Protein 6HNU (pdb70)

Solvent-accessible surface area: 35107 Å² total

InterPro domains:
  IPR004839 Aminotransferase, class I/classII, large domain [PF00155] (76-438)
  IPR015421 Pyridoxal phosphate-dependent transferase, major domain [G3DSA:3.40.640.10] (1-491)
  IPR015424 Pyridoxal phosphate-dependent transferase [SSF53383] (11-486)
  IPR050859 Class-I pyridoxal-phosphate-dependent aminotransferase-like [PTHR42790] (1-489)

B-factor: mean 26.38, std 11.02, range [11.84, 95.93]

Organism: Candida albicans (strain WO-1) (NCBI:txid294748)

CATH classification: 3.40.640.10

Nearest PDB structures (foldseek):
  6hnb-assembly1_B  TM=1.001E+00  e=3.720E-95  Candida albicans WO-1
  4je5-assembly2_C  TM=9.570E-01  e=1.341E-65  Saccharomyces cerevisiae S288C
  6s8w-assembly1_B  TM=9.295E-01  e=1.417E-53  Aspergillus fumigatus Af293
  6s8w-assembly2_D  TM=9.095E-01  e=1.201E-53  Aspergillus fumigatus Af293
  6hnd-assembly1_A  TM=8.574E-01  e=2.903E-41  Candida albicans SC5314

Foldseek 3Di:
DAAFADLLVLWDPQLVPQDDDPCVVCVVVVPDPPDPDPPDDWDALVPPPDQKDKDWAFAPLCVVFRPPDSDDNGTDIFMAGQDPVPHDPLFQHCSRLVTQDQQQADVSLQVQVQCVCCVQQVQQHDQKGKGKFLALLGVLLLVCNTRHAAQAEEEEAQFADPSSLVSCVVRNYFYHHADADLQTGDLVSVLVCLVQDDDDDHQEYEFCQFCGPFSLHHHALVSLLSNLVSCVVSVHAYEHEHAFQLQFAFDADPPPVCRPVRQDDDLVSLSVPGGHDNSNVNNNQRYKYWYDCCLQPHVVLSMTMIMTGPVSVVSSSSVCCPPVSHGRSCSSSVVSRVCVSCDVVSSSSSSSSSRVVSNVLLNLLVNLLVVQADPVFWDWDRRSIHFKTKIKGQLVLFPCCVVVVVDSVVSLVQLQVLLVVLPAHFAWSVVRGRDGARVVGRDDDRMTMTMDGSPPDDSVVSSVSSNSSSVSNCVRSVD/DFAAFADQLVLWDPQLVPQDDDPCVVCVVVVPDPVDDDPPDDWDQLVPVPDQKDKDWAFAPLCPVFRPPDRDDNGTDIFMAGQDPVVHDPLFQHCSRLVTQDQQQADPSLQVQVVVVCCVQAVQRHDQKGKGKALALLRVLLLVCNTRHAAQAEEEEAQFADPSSLVSCVVRNYFYHHAYADLQTGDLVSVLVCLVQPPDDDHQEYEFCQFCGPFSRHHHALVSLLSVLVSCVVSVHAYEHEHAFQLQFAFDADPPPVCHVVRQQDALVSVSVVRGHDNSSVRSNQRYKYWYDCCLQPHVVLSMTMIMTGPVSVVSSSSVCVVPVSHGRSVSSSVVSSVCVSCDPRNSSSSSSSSRVVSNVLLNLLVNLCVVAADPVFWDWDRRSIHFKTKIKGQLQLFPCCVVVVVDLVVSLVQLQVLLVVLPAHWAWSVSRRRDGARVVGRDDDRMTMTMDGSPPDDSVVSSVSSNSSNVSNCVRSVD

Radius of gyration: 29.66 Å; Cα contacts (8 Å, |Δi|>4): 2149; chains: 2; bounding box: 66×78×83 Å

Sequence (959 aa):
KPQAKDLTHLLSNESKARQTSPLKGIFKYYKQPGITFLGGGLPLSDYFPFEKVTADIPTPSFSGGIGAPIEGENKTTIEVFKKAADNVPDQIELARSLQYGSTFGLPEFLQFIKEHTDMVHKVPYENWDVIVSVGNTEAWDSTLRTFCSKGDTILVEEYTFSSALESANGQGVNTVPVTMDEFGIIPEKLEELMSRWVGNKPKFLYTICTGQNPTGSSLSAERRKQIYDIACKYDFLIIEDEPYYFLQMETYTKDKAAREGKAVHDHDEFLKALVPSFIISLDVEGRVVRLDSFSKVLAPGLRLGWIVGQKDLLERYVRLHEVSVQNPSGFSEALANALLRKWGHSGYLDWLIGLRAEYTHKRDVAIDALDQFVPKEVSSFNPPVAGMFFTVTLDASKHPKYKEFLEDPLKVEAAVHEQAIKQGCLLAPGSWFKAEGQSSPPQKNKTHIFFRGTYAAVPLDQLVVGLEKFGKAVRAEFGLTKPQAKDLTHLLSNESKARQTSPLKGIFKYYKQPGITFLGGGLPLSDYFPFEKVTADIPTPSFSGGIGAPIEGENKTTIEVFKKAADNVPDQIELARSLQYGSTFGLPEFLQFIKEHTDMVHKVPYENWDVIVSVGNTEAWDSTLRTFCSKGDTILVEEYTFSSSALESSANGQGVNTVPVTMDEFGIIPEKLEELMSRWVGNKPKFLYTICTGQNPTGSSLSAERRKQIYDIACKYDFLIIEDEPYYFLQMETYTKDKAAREGKAVHDHDEFLKALVPSFISLDVEGRVVRLDSFSKVLAPGLLRLGWIVGQKDLLERYVRLHEVSVQNPSGFSEALANALLRKWGHSGYLDWLIGLRAEYTHKRDVAIDALDQFVPKEVSSFNPPVAGMFFTVTLDASKHPKYKEFLEDPLKVEAAVHEQAIKQGCLLAPGSWFKAEGQSSPPQKNKTHIFFRGTYAAVPLDQLVVVGLEKFGKAVRAEFGL

Structure (mmCIF, N/CA/C/O backbone):
data_6HNU
#
_entry.id   6HNU
#
_cell.length_a   69.785
_cell.length_b   102.090
_cell.length_c   146.883
_cell.angle_alpha   90.00
_cell.angle_beta   90.00
_cell.angle_gamma   90.00
#
_symmetry.space_group_name_H-M   'P 21 21 21'
#
loop_
_entity.id
_entity.type
_entity.pdbx_description
1 polymer 'Aromatic amino acid aminotransferase I'
2 non-polymer 2-[BIS-(2-HYDROXY-ETHYL)-AMINO]-2-HYDROXYMETHYL-PROPANE-1,3-DIOL
3 non-polymer "PYRIDOXAL-5'-PHOSPHATE"
4 non-polymer PHENYLALANINE
5 non-polymer 'CHLORIDE ION'
6 non-polymer 2-AMINO-2-HYDROXYMETHYL-PROPANE-1,3-DIOL
7 water water
#
loop_
_atom_site.group_PDB
_atom_site.id
_atom_site.type_symbol
_atom_site.label_atom_id
_atom_site.label_alt_id
_atom_site.label_comp_id
_atom_site.label_asym_id
_atom_site.label_entity_id
_atom_site.label_seq_id
_atom_site.pdbx_PDB_ins_code
_atom_site.Cartn_x
_atom_site.Cartn_y
_atom_site.Cartn_z
_atom_site.occupancy
_atom_site.B_iso_or_equiv
_atom_site.auth_seq_id
_atom_site.auth_comp_id
_atom_site.auth_asym_id
_atom_site.auth_atom_id
_atom_site.pdbx_PDB_model_num
ATOM 1 N N . LYS A 1 6 ? 61.847 27.472 25.643 1.00 42.96 6 LYS A N 1
ATOM 2 C CA . LYS A 1 6 ? 60.931 28.659 25.750 1.00 40.33 6 LYS A CA 1
ATOM 3 C C . LYS A 1 6 ? 59.662 28.410 24.943 1.00 35.25 6 LYS A C 1
ATOM 4 O O . LYS A 1 6 ? 59.694 27.684 23.954 1.00 36.75 6 LYS A O 1
ATOM 10 N N . PRO A 1 7 ? 58.526 29.034 25.314 1.00 35.66 7 PRO A N 1
ATOM 11 C CA . PRO A 1 7 ? 57.277 28.893 24.557 1.00 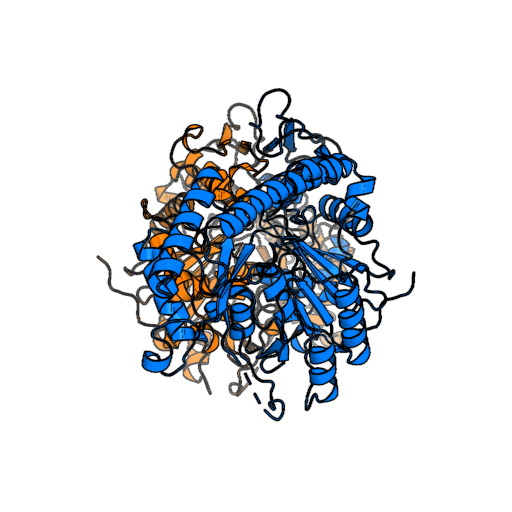36.57 7 PRO A CA 1
ATOM 12 C C . PRO A 1 7 ? 57.313 29.477 23.139 1.00 35.62 7 PRO A C 1
ATOM 13 O O . PRO A 1 7 ? 58.194 30.295 22.826 1.00 30.98 7 PRO A O 1
ATOM 17 N N . GLN A 1 8 ? 56.326 29.076 22.333 1.00 33.06 8 GLN A N 1
ATOM 18 C CA . GLN A 1 8 ? 56.069 29.627 20.977 1.00 33.57 8 GLN A CA 1
ATOM 19 C C . GLN A 1 8 ? 55.372 30.970 21.180 1.00 32.04 8 GLN A C 1
ATOM 20 O O . GLN A 1 8 ? 54.669 31.123 22.187 1.00 30.07 8 GLN A O 1
ATOM 26 N N . ALA A 1 9 ? 55.631 31.924 20.297 1.00 30.39 9 ALA A N 1
ATOM 27 C CA . ALA A 1 9 ? 54.913 33.209 20.283 1.00 29.05 9 ALA A CA 1
ATOM 28 C C . ALA A 1 9 ? 53.442 32.930 19.960 1.00 29.71 9 ALA A C 1
ATOM 29 O O . ALA A 1 9 ? 53.160 31.899 19.340 1.00 32.03 9 ALA A O 1
ATOM 31 N N . LYS A 1 10 ? 52.549 33.842 20.322 1.00 27.66 10 LYS A N 1
ATOM 32 C CA . LYS A 1 10 ? 51.156 33.865 19.805 1.00 33.06 10 LYS A CA 1
ATOM 33 C C . LYS A 1 10 ? 51.202 33.893 18.272 1.00 32.81 10 LYS A C 1
ATOM 34 O O . LYS A 1 10 ? 52.160 34.470 17.707 1.00 29.95 10 LYS A O 1
ATOM 40 N N . ASP A 1 11 ? 50.210 33.271 17.631 1.00 28.95 11 ASP A N 1
ATOM 41 C CA . ASP A 1 11 ? 49.913 33.458 16.190 1.00 30.84 11 ASP A CA 1
ATOM 42 C C . ASP A 1 11 ? 49.317 34.858 16.008 1.00 27.01 11 ASP A C 1
ATOM 43 O O . ASP A 1 11 ? 48.185 35.086 16.428 1.00 26.61 11 ASP A O 1
ATOM 48 N N . LEU A 1 12 ? 50.077 35.781 15.417 1.00 24.52 12 LEU A N 1
ATOM 49 C CA . LEU A 1 12 ? 49.636 37.187 15.198 1.00 23.63 12 LEU A CA 1
ATOM 50 C C . LEU A 1 12 ? 49.455 37.464 13.705 1.00 23.10 12 LEU A C 1
ATOM 51 O O . LEU A 1 12 ? 49.287 38.642 13.301 1.00 23.76 12 LEU A O 1
ATOM 56 N N . THR A 1 13 ? 49.372 36.420 12.878 1.00 25.04 13 THR A N 1
ATOM 57 C CA . THR A 1 13 ? 49.185 36.593 11.412 1.00 26.57 13 THR A CA 1
ATOM 58 C C . THR A 1 13 ? 47.889 37.362 11.163 1.00 28.37 13 THR A C 1
ATOM 59 O O . THR A 1 13 ? 47.826 38.067 10.138 1.00 27.93 13 THR A O 1
ATOM 63 N N . HIS A 1 14 ? 46.915 37.342 12.093 1.00 28.46 14 HIS A N 1
ATOM 64 C CA . HIS A 1 14 ? 45.645 38.111 11.925 1.00 26.22 14 HIS A CA 1
ATOM 65 C C . HIS A 1 14 ? 45.888 39.634 11.960 1.00 26.92 14 HIS A C 1
ATOM 66 O O . HIS A 1 14 ? 44.979 40.403 11.506 1.00 25.14 14 HIS A O 1
ATOM 73 N N . LEU A 1 15 ? 47.042 40.095 12.470 1.00 24.96 15 LEU A N 1
ATOM 74 C CA . LEU A 1 15 ? 47.353 41.555 12.571 1.00 24.43 15 LEU A CA 1
ATOM 75 C C . LEU A 1 15 ? 48.074 42.073 11.318 1.00 23.85 15 LEU A C 1
ATOM 76 O O . LEU A 1 15 ? 48.213 43.286 11.202 1.00 21.59 15 LEU A O 1
ATOM 81 N N . LEU A 1 16 ? 48.498 41.192 10.407 1.00 25.29 16 LEU A N 1
ATOM 82 C CA . LEU A 1 16 ? 49.050 41.567 9.073 1.00 24.04 16 LEU A CA 1
ATOM 83 C C . LEU A 1 16 ? 47.956 42.235 8.243 1.00 25.22 16 LEU A C 1
ATOM 84 O O . LEU A 1 16 ? 46.769 41.852 8.363 1.00 28.21 16 LEU A O 1
ATOM 89 N N . SER A 1 17 ? 48.324 43.195 7.417 1.00 24.10 17 SER A N 1
ATOM 90 C CA . SER A 1 17 ? 47.431 43.787 6.401 1.00 25.79 17 SER A CA 1
ATOM 91 C C . SER A 1 17 ? 47.090 42.701 5.364 1.00 25.69 17 SER A C 1
ATOM 92 O O . SER A 1 17 ? 47.870 41.744 5.212 1.00 23.46 17 SER A O 1
ATOM 95 N N . ASN A 1 18 ? 45.900 42.787 4.773 1.00 30.02 18 ASN A N 1
ATOM 96 C CA . ASN A 1 18 ? 45.445 41.857 3.707 1.00 31.88 18 ASN A CA 1
ATOM 97 C C . ASN A 1 18 ? 46.466 41.914 2.566 1.00 28.55 18 ASN A C 1
ATOM 98 O O . ASN A 1 18 ? 46.792 40.866 1.994 1.00 27.24 18 ASN A O 1
ATOM 103 N N . GLU A 1 19 ? 47.010 43.093 2.301 1.00 26.99 19 GLU A N 1
ATOM 104 C CA . GLU A 1 19 ? 47.991 43.308 1.212 1.00 25.16 19 GLU A CA 1
ATOM 105 C C . GLU A 1 19 ? 49.258 42.507 1.532 1.00 22.70 19 GLU A C 1
ATOM 106 O O . GLU A 1 19 ? 49.782 41.815 0.607 1.00 22.93 19 GLU A O 1
ATOM 112 N N . SER A 1 20 ? 49.734 42.558 2.782 1.00 21.86 20 SER A N 1
ATOM 113 C CA . SER A 1 20 ? 50.959 41.837 3.205 1.00 19.68 20 SER A CA 1
ATOM 114 C C . SER A 1 20 ? 50.714 40.327 3.077 1.00 20.64 20 SER A C 1
ATOM 115 O O . SER A 1 20 ? 51.563 39.588 2.541 1.00 17.99 20 SER A O 1
ATOM 118 N N . LYS A 1 21 ? 49.589 39.863 3.599 1.00 22.04 21 LYS A N 1
ATOM 119 C CA . LYS A 1 21 ? 49.222 38.433 3.532 1.00 23.78 21 LYS A CA 1
ATOM 120 C C . LYS A 1 21 ? 49.267 37.920 2.081 1.00 22.79 21 LYS A C 1
ATOM 121 O O . LYS A 1 21 ? 49.743 36.781 1.892 1.00 23.41 21 LYS A O 1
ATOM 127 N N . ALA A 1 22 ? 48.863 38.729 1.086 1.00 23.50 22 ALA A N 1
ATOM 128 C CA . ALA A 1 22 ? 48.729 38.305 -0.331 1.00 23.86 22 ALA A CA 1
ATOM 129 C C . ALA A 1 22 ? 50.087 38.290 -1.050 1.00 25.10 22 ALA A C 1
ATOM 130 O O . ALA A 1 22 ? 50.133 37.762 -2.195 1.00 25.89 22 ALA A O 1
ATOM 132 N N . ARG A 1 23 ? 51.160 38.825 -0.453 1.00 22.20 23 ARG A N 1
ATOM 133 C CA . ARG A 1 23 ? 52.485 38.858 -1.140 1.00 22.76 23 ARG A CA 1
ATOM 134 C C . ARG A 1 23 ? 52.950 37.414 -1.371 1.00 25.26 23 ARG A C 1
ATOM 135 O O . ARG A 1 23 ? 52.636 36.553 -0.543 1.00 25.25 23 ARG A O 1
ATOM 143 N N . GLN A 1 24 ? 53.628 37.153 -2.486 1.00 26.92 24 GLN A N 1
ATOM 144 C CA . GLN A 1 24 ? 54.120 35.796 -2.842 1.00 30.62 24 GLN A CA 1
ATOM 145 C C . GLN A 1 24 ? 55.624 35.826 -3.073 1.00 29.96 24 GLN A C 1
ATOM 146 O O . GLN A 1 24 ? 56.175 36.919 -3.320 1.00 27.39 24 GLN A O 1
ATOM 152 N N . THR A 1 25 ? 56.251 34.649 -3.049 1.00 32.12 25 THR A N 1
ATOM 153 C CA . THR A 1 25 ? 57.625 34.424 -3.571 1.00 36.08 25 THR A CA 1
ATOM 154 C C . THR A 1 25 ? 57.608 34.481 -5.108 1.00 35.24 25 THR A C 1
ATOM 155 O O . THR A 1 25 ? 56.517 34.348 -5.724 1.00 34.42 25 THR A O 1
ATOM 159 N N . SER A 1 26 ? 58.785 34.658 -5.696 1.00 39.46 26 SER A N 1
ATOM 160 C CA . SER A 1 26 ? 59.027 34.651 -7.161 1.00 42.13 26 SER A CA 1
ATOM 161 C C . SER A 1 26 ? 58.567 33.323 -7.756 1.00 41.14 26 SER A C 1
ATOM 162 O O . SER A 1 26 ? 58.835 32.275 -7.181 1.00 39.90 26 SER A O 1
ATOM 165 N N . PRO A 1 27 ? 57.882 33.301 -8.917 1.00 42.86 27 PRO A N 1
ATOM 166 C CA . PRO A 1 27 ? 57.615 32.037 -9.606 1.00 44.20 27 PRO A CA 1
ATOM 167 C C . PRO A 1 27 ? 58.890 31.229 -9.931 1.00 45.18 27 PRO A C 1
ATOM 168 O O . PRO A 1 27 ? 58.778 30.035 -10.132 1.00 55.19 27 PRO A O 1
ATOM 172 N N . LEU A 1 28 ? 60.071 31.854 -9.894 1.00 48.01 28 LEU A N 1
ATOM 173 C CA . LEU A 1 28 ? 61.378 31.207 -10.195 1.00 49.38 28 LEU A CA 1
ATOM 174 C C . LEU A 1 28 ? 61.982 30.521 -8.962 1.00 58.33 28 LEU A C 1
ATOM 175 O O . LEU A 1 28 ? 63.124 30.044 -9.080 1.00 61.92 28 LEU A O 1
ATOM 180 N N . LYS A 1 29 ? 61.278 30.464 -7.825 1.00 65.28 29 LYS A N 1
ATOM 181 C CA . LYS A 1 29 ? 61.667 29.592 -6.675 1.00 66.95 29 LYS A CA 1
ATOM 182 C C . LYS A 1 29 ? 61.530 28.119 -7.107 1.00 61.79 29 LYS A C 1
ATOM 183 O O . LYS A 1 29 ? 62.334 27.295 -6.639 1.00 60.40 29 LYS A O 1
ATOM 189 N N . GLY A 1 30 ? 60.596 27.819 -8.025 1.00 58.33 30 GLY A N 1
ATOM 190 C CA . GLY A 1 30 ? 60.292 26.464 -8.528 1.00 58.38 30 GLY A CA 1
ATOM 191 C C . GLY A 1 30 ? 61.524 25.742 -9.060 1.00 59.98 30 GLY A C 1
ATOM 192 O O . GLY A 1 30 ? 61.456 24.492 -9.201 1.00 67.41 30 GLY A O 1
ATOM 193 N N . ILE A 1 31 ? 62.608 26.480 -9.344 1.00 49.82 31 ILE A N 1
ATOM 194 C CA . ILE A 1 31 ? 63.855 25.939 -9.962 1.00 43.53 31 ILE A CA 1
ATOM 195 C C . ILE A 1 31 ? 65.085 26.225 -9.093 1.00 43.70 31 ILE A C 1
ATOM 196 O O . ILE A 1 31 ? 66.162 25.752 -9.496 1.00 40.57 31 ILE A O 1
ATOM 201 N N . PHE A 1 32 ? 64.981 26.948 -7.970 1.00 46.77 32 PHE A N 1
ATOM 202 C CA . PHE A 1 32 ? 66.198 27.327 -7.203 1.00 51.98 32 PHE A CA 1
ATOM 203 C C . PHE A 1 32 ? 66.886 26.058 -6.674 1.00 48.79 32 PHE A C 1
ATOM 204 O O . PHE A 1 32 ? 68.122 26.049 -6.692 1.00 42.82 32 PHE A O 1
ATOM 212 N N . LYS A 1 33 ? 66.124 25.025 -6.283 1.00 48.05 33 LYS A N 1
ATOM 213 C CA . LYS A 1 33 ? 66.653 23.746 -5.714 1.00 49.81 33 LYS A CA 1
ATOM 214 C C . LYS A 1 33 ? 67.671 23.092 -6.661 1.00 48.46 33 LYS A C 1
ATOM 215 O O . LYS A 1 33 ? 68.577 22.425 -6.149 1.00 48.21 33 LYS A O 1
ATOM 221 N N . TYR A 1 34 ? 67.513 23.260 -7.982 1.00 49.65 34 TYR A N 1
ATOM 222 C CA . TYR A 1 34 ? 68.400 22.677 -9.026 1.00 50.16 34 TYR A CA 1
ATOM 223 C C . TYR A 1 34 ? 69.691 23.492 -9.160 1.00 52.00 34 TYR A C 1
ATOM 224 O O . TYR A 1 34 ? 70.621 23.012 -9.848 1.00 50.69 34 TYR A O 1
ATOM 233 N N . TYR A 1 35 ? 69.735 24.686 -8.552 1.00 53.59 35 TYR A N 1
ATOM 234 C CA . TYR A 1 35 ? 70.780 25.719 -8.781 1.00 56.76 35 TYR A CA 1
ATOM 235 C C . TYR A 1 35 ? 72.158 25.198 -8.357 1.00 56.65 35 TYR A C 1
ATOM 236 O O . TYR A 1 35 ? 73.140 25.449 -9.092 1.00 58.56 35 TYR A O 1
ATOM 245 N N . LYS A 1 36 ? 72.222 24.509 -7.218 1.00 55.54 36 LYS A N 1
ATOM 246 C CA . LYS A 1 36 ? 73.467 23.898 -6.680 1.00 68.98 36 LYS A CA 1
ATOM 247 C C . LYS A 1 36 ? 73.818 22.603 -7.434 1.00 68.54 36 LYS A C 1
ATOM 248 O O . LYS A 1 36 ? 75.018 22.384 -7.662 1.00 60.24 36 LYS A O 1
ATOM 254 N N . GLN A 1 37 ? 72.812 21.795 -7.805 1.00 69.04 37 GLN A N 1
ATOM 255 C CA . GLN A 1 37 ? 72.919 20.324 -8.039 1.00 64.51 37 GLN A CA 1
ATOM 256 C C . GLN A 1 37 ? 74.013 19.986 -9.048 1.00 61.73 37 GLN A C 1
ATOM 257 O O . GLN A 1 37 ? 74.045 20.531 -10.151 1.00 47.51 37 GLN A O 1
ATOM 263 N N . PRO A 1 38 ? 74.923 19.036 -8.713 1.00 56.75 38 PRO A N 1
ATOM 264 C CA . PRO A 1 38 ? 75.828 18.471 -9.707 1.00 54.52 38 PRO A CA 1
ATOM 265 C C . PRO A 1 38 ? 74.969 17.741 -10.749 1.00 50.23 38 PRO A C 1
ATOM 266 O O . PRO A 1 38 ? 73.902 17.221 -10.400 1.00 52.01 38 PRO A O 1
ATOM 270 N N . GLY A 1 39 ? 75.420 17.761 -12.001 1.00 44.99 39 GLY A N 1
ATOM 271 C CA . GLY A 1 39 ? 74.738 17.089 -13.120 1.00 41.98 39 GLY A CA 1
ATOM 272 C C . GLY A 1 39 ? 73.718 17.974 -13.823 1.00 38.30 39 GLY A C 1
ATOM 273 O O . GLY A 1 39 ? 73.263 17.565 -14.874 1.00 36.17 39 GLY A O 1
ATOM 274 N N . ILE A 1 40 ? 73.336 19.126 -13.262 1.00 34.48 40 ILE A N 1
ATOM 275 C CA . ILE A 1 40 ? 72.396 20.075 -13.928 1.00 34.69 40 ILE A CA 1
ATOM 276 C C . ILE A 1 40 ? 73.178 21.305 -14.386 1.00 32.08 40 ILE A C 1
ATOM 277 O O . ILE A 1 40 ? 73.747 21.997 -13.520 1.00 35.86 40 ILE A O 1
ATOM 282 N N . THR A 1 41 ? 73.178 21.591 -15.685 1.00 30.74 41 THR A N 1
ATOM 283 C CA . THR A 1 41 ? 73.626 22.898 -16.228 1.00 28.30 41 THR A CA 1
ATOM 284 C C . THR A 1 41 ? 72.468 23.879 -16.082 1.00 27.47 41 THR A C 1
ATOM 285 O O . THR A 1 41 ? 71.456 23.699 -16.778 1.00 26.46 41 THR A O 1
ATOM 289 N N . PHE A 1 42 ? 72.598 24.813 -15.143 1.00 29.45 42 PHE A N 1
ATOM 290 C CA . PHE A 1 42 ? 71.488 25.695 -14.712 1.00 28.02 42 PHE A CA 1
ATOM 291 C C . PHE A 1 42 ? 71.562 26.971 -15.549 1.00 27.97 42 PHE A C 1
ATOM 292 O O . PHE A 1 42 ? 72.444 27.798 -15.250 1.00 25.64 42 PHE A O 1
ATOM 300 N N . LEU A 1 43 ? 70.709 27.095 -16.574 1.00 23.30 43 LEU A N 1
ATOM 301 C CA . LEU A 1 43 ? 70.631 28.289 -17.447 1.00 21.57 43 LEU A CA 1
ATOM 302 C C . LEU A 1 43 ? 69.330 29.071 -17.177 1.00 21.30 43 LEU A C 1
ATOM 303 O O . LEU A 1 43 ? 68.923 29.879 -18.041 1.00 21.80 43 LEU A O 1
ATOM 308 N N . GLY A 1 44 ? 68.657 28.796 -16.067 1.00 23.21 44 GLY A N 1
ATOM 309 C CA . GLY A 1 44 ? 67.278 29.269 -15.824 1.00 23.63 44 GLY A CA 1
ATOM 310 C C . GLY A 1 44 ? 67.253 30.557 -15.009 1.00 22.22 44 GLY A C 1
ATOM 311 O O . GLY A 1 44 ? 66.159 31.072 -14.798 1.00 21.12 44 GLY A O 1
ATOM 312 N N . GLY A 1 45 ? 68.425 31.059 -14.629 1.00 21.21 45 GLY A N 1
ATOM 313 C CA . GLY A 1 45 ? 68.610 32.217 -13.727 1.00 24.63 45 GLY A CA 1
ATOM 314 C C . GLY A 1 45 ? 69.053 33.478 -14.455 1.00 23.19 45 GLY A C 1
ATOM 315 O O . GLY A 1 45 ? 69.106 33.465 -15.685 1.00 22.67 45 GLY A O 1
ATOM 316 N N . GLY A 1 46 ? 69.306 34.556 -13.699 1.00 25.29 46 GLY A N 1
ATOM 317 C CA . GLY A 1 46 ? 69.687 35.869 -14.255 1.00 27.73 46 GLY A CA 1
ATOM 318 C C . GLY A 1 46 ? 70.913 36.441 -13.560 1.00 28.77 46 GLY A C 1
ATOM 319 O O . GLY A 1 46 ? 71.060 37.676 -13.618 1.00 29.13 46 GLY A O 1
ATOM 320 N N . LEU A 1 47 ? 71.768 35.608 -12.943 1.00 27.91 47 LEU A N 1
ATOM 321 C CA . LEU A 1 47 ? 72.884 36.128 -12.094 1.00 33.39 47 LEU A CA 1
ATOM 322 C C . LEU A 1 47 ? 74.069 36.513 -12.982 1.00 39.06 47 LEU A C 1
ATOM 323 O O . LEU A 1 47 ? 74.662 35.656 -13.633 1.00 42.24 47 LEU A O 1
ATOM 328 N N . PRO A 1 48 ? 74.494 37.797 -13.002 1.00 43.93 48 PRO A N 1
ATOM 329 C CA . PRO A 1 48 ? 75.652 38.198 -13.791 1.00 49.11 48 PRO A CA 1
ATOM 330 C C . PRO A 1 48 ? 76.861 37.578 -13.081 1.00 47.33 48 PRO A C 1
ATOM 331 O O . PRO A 1 48 ? 76.697 36.939 -12.025 1.00 45.96 48 PRO A O 1
ATOM 335 N N . LEU A 1 49 ? 78.049 37.712 -13.665 1.00 46.95 49 LEU A N 1
ATOM 336 C CA . LEU A 1 49 ? 79.160 36.803 -13.286 1.00 45.31 49 LEU A CA 1
ATOM 337 C C . LEU A 1 49 ? 80.175 37.562 -12.432 1.00 36.85 49 LEU A C 1
ATOM 338 O O . LEU A 1 49 ? 80.685 38.664 -12.896 1.00 36.21 49 LEU A O 1
ATOM 343 N N . SER A 1 50 ? 80.464 36.971 -11.266 1.00 31.33 50 SER A N 1
ATOM 344 C CA . SER A 1 50 ? 81.389 37.473 -10.211 1.00 29.65 50 SER A CA 1
ATOM 345 C C . SER A 1 50 ? 82.788 37.733 -10.790 1.00 28.93 50 SER A C 1
ATOM 346 O O . SER A 1 50 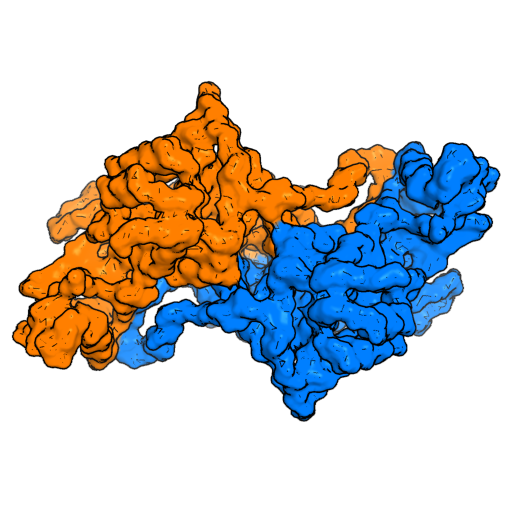? 83.462 38.668 -10.316 1.00 25.63 50 SER A O 1
ATOM 349 N N . ASP A 1 51 ? 83.182 37.004 -11.837 1.00 28.10 51 ASP A N 1
ATOM 350 C CA . ASP A 1 51 ? 84.461 37.198 -12.579 1.00 31.97 51 ASP A CA 1
ATOM 351 C C . ASP A 1 51 ? 84.659 38.677 -12.938 1.00 28.36 51 ASP A C 1
ATOM 352 O O . ASP A 1 51 ? 85.802 39.148 -12.852 1.00 27.02 51 ASP A O 1
ATOM 357 N N . TYR A 1 52 ? 83.605 39.391 -13.342 1.00 26.45 52 TYR A N 1
ATOM 358 C CA . TYR A 1 52 ? 83.744 40.794 -13.818 1.00 26.42 52 TYR A CA 1
ATOM 359 C C . TYR A 1 52 ? 83.645 41.817 -12.676 1.00 25.16 52 TYR A C 1
ATOM 360 O O . TYR A 1 52 ? 84.031 42.973 -12.926 1.00 29.15 52 TYR A O 1
ATOM 369 N N . PHE A 1 53 ? 83.189 41.462 -11.474 1.00 21.62 53 PHE A N 1
ATOM 370 C CA . PHE A 1 53 ? 83.051 42.486 -10.403 1.00 20.50 53 PHE A CA 1
ATOM 371 C C . PHE A 1 53 ? 84.408 43.178 -10.276 1.00 20.51 53 PHE A C 1
ATOM 372 O O . PHE A 1 53 ? 85.415 42.532 -9.930 1.00 19.41 53 PHE A O 1
ATOM 380 N N . PRO A 1 54 ? 84.498 44.495 -10.563 1.00 19.58 54 PRO A N 1
ATOM 381 C CA . PRO A 1 54 ? 85.799 45.194 -10.531 1.00 19.60 54 PRO A CA 1
ATOM 382 C C . PRO A 1 54 ? 86.326 45.622 -9.149 1.00 19.64 54 PRO A C 1
ATOM 383 O O . PRO A 1 54 ? 86.797 46.729 -8.972 1.00 18.88 54 PRO A O 1
ATOM 387 N N . PHE A 1 55 ? 86.240 44.725 -8.178 1.00 20.27 55 PHE A N 1
ATOM 388 C CA . PHE A 1 55 ? 86.669 44.965 -6.780 1.00 20.26 55 PHE A CA 1
ATOM 389 C C . PHE A 1 55 ? 87.345 43.688 -6.287 1.00 22.74 55 PHE A C 1
ATOM 390 O O . PHE A 1 55 ? 86.680 42.685 -6.037 1.00 21.17 55 PHE A O 1
ATOM 398 N N . GLU A 1 56 ? 88.678 43.723 -6.244 1.00 23.16 56 GLU A N 1
ATOM 399 C CA . GLU A 1 56 ? 89.527 42.574 -5.849 1.00 22.10 56 GLU A CA 1
ATOM 400 C C . GLU A 1 56 ? 89.531 42.496 -4.329 1.00 21.33 56 GLU A C 1
ATOM 401 O O . GLU A 1 56 ? 89.717 41.421 -3.784 1.00 23.66 56 GLU A O 1
ATOM 407 N N . LYS A 1 57 ? 89.364 43.649 -3.697 1.00 22.42 57 LYS A N 1
ATOM 408 C CA . LYS A 1 57 ? 89.582 43.864 -2.261 1.00 24.77 57 LYS A CA 1
ATOM 409 C C . LYS A 1 57 ? 88.927 45.190 -1.851 1.00 22.14 57 LYS A C 1
ATOM 410 O O . LYS A 1 57 ? 88.987 46.151 -2.641 1.00 20.76 57 LYS A O 1
ATOM 416 N N . VAL A 1 58 ? 88.406 45.243 -0.620 1.00 21.93 58 VAL A N 1
ATOM 417 C CA . VAL A 1 58 ? 88.052 46.506 0.071 1.00 22.80 58 VAL A CA 1
ATOM 418 C C . VAL A 1 58 ? 88.687 46.438 1.457 1.00 24.25 58 VAL A C 1
ATOM 419 O O . VAL A 1 58 ? 88.857 45.316 2.014 1.00 24.09 58 VAL A O 1
ATOM 423 N N . THR A 1 59 ? 89.121 47.570 1.975 1.00 22.96 59 THR A N 1
ATOM 424 C CA . THR A 1 59 ? 89.731 47.614 3.317 1.00 22.60 59 THR A CA 1
ATOM 425 C C . THR A 1 59 ? 89.160 48.802 4.072 1.00 21.61 59 THR A C 1
ATOM 426 O O . THR A 1 59 ? 88.611 49.707 3.449 1.00 21.62 59 THR A O 1
ATOM 430 N N . ALA A 1 60 ? 89.277 48.766 5.387 1.00 22.00 60 ALA A N 1
ATOM 431 C CA . ALA A 1 60 ? 88.969 49.929 6.211 1.00 22.97 60 ALA A CA 1
ATOM 432 C C . ALA A 1 60 ? 89.933 49.958 7.390 1.00 23.00 60 ALA A C 1
ATOM 433 O O . ALA A 1 60 ? 90.347 48.879 7.898 1.00 20.79 60 ALA A O 1
ATOM 435 N N . ASP A 1 61 ? 90.237 51.175 7.805 1.00 22.97 61 ASP A N 1
ATOM 436 C CA . ASP A 1 61 ? 91.055 51.503 8.984 1.00 24.41 61 ASP A CA 1
ATOM 437 C C . ASP A 1 61 ? 90.078 51.881 10.093 1.00 22.09 61 ASP A C 1
ATOM 438 O O . ASP A 1 61 ? 89.279 52.847 9.904 1.00 20.97 61 ASP A O 1
ATOM 443 N N . ILE A 1 62 ? 90.074 51.097 11.167 1.00 22.94 62 ILE A N 1
ATOM 444 C CA . ILE A 1 62 ? 89.096 51.220 12.295 1.00 23.83 62 ILE A CA 1
ATOM 445 C C . ILE A 1 62 ? 89.857 51.337 13.618 1.00 23.89 62 ILE A C 1
ATOM 446 O O . ILE A 1 62 ? 91.020 50.930 13.753 1.00 22.97 62 ILE A O 1
ATOM 451 N N . PRO A 1 63 ? 89.229 51.916 14.656 1.00 23.46 63 PRO A N 1
ATOM 452 C CA . PRO A 1 63 ? 89.868 51.973 15.977 1.00 23.23 63 PRO A CA 1
ATOM 453 C C . PRO A 1 63 ? 89.942 50.598 16.633 1.00 23.18 63 PRO A C 1
ATOM 454 O O . PRO A 1 63 ? 89.371 49.637 16.103 1.00 22.69 63 PRO A O 1
ATOM 458 N N . THR A 1 64 ? 90.688 50.509 17.739 1.00 23.46 64 THR A N 1
ATOM 459 C CA . THR A 1 64 ? 91.099 49.224 18.351 1.00 23.49 64 THR A CA 1
ATOM 460 C C . THR A 1 64 ? 90.522 49.176 19.764 1.00 23.97 64 THR A C 1
ATOM 461 O O . THR A 1 64 ? 90.688 50.112 20.555 1.00 25.14 64 THR A O 1
ATOM 468 N N . PRO A 1 65 ? 89.794 48.101 20.117 1.00 23.24 65 PRO A N 1
ATOM 469 C CA . PRO A 1 65 ? 89.339 47.912 21.491 1.00 24.66 65 PRO A CA 1
ATOM 470 C C . PRO A 1 65 ? 90.561 47.904 22.419 1.00 28.66 65 PRO A C 1
ATOM 471 O O . PRO A 1 65 ? 91.623 47.425 22.008 1.00 26.30 65 PRO A O 1
ATOM 475 N N . SER A 1 66 ? 90.419 48.373 23.667 1.00 26.17 66 SER A N 1
ATOM 476 C CA . SER A 1 66 ? 89.147 48.681 24.292 1.00 27.71 66 SER A CA 1
ATOM 477 C C . SER A 1 66 ? 88.837 50.187 24.230 1.00 26.58 66 SER A C 1
ATOM 478 O O . SER A 1 66 ? 88.024 50.630 25.027 1.00 26.61 66 SER A O 1
ATOM 481 N N . PHE A 1 67 ? 89.453 50.930 23.308 1.00 25.79 67 PHE A N 1
ATOM 482 C CA . PHE A 1 67 ? 89.155 52.353 22.995 1.00 27.75 67 PHE A CA 1
ATOM 483 C C . PHE A 1 67 ? 89.474 53.216 24.231 1.00 28.14 67 PHE A C 1
ATOM 484 O O . PHE A 1 67 ? 88.771 54.181 24.489 1.00 25.92 67 PHE A O 1
ATOM 492 N N . SER A 1 68 ? 90.569 52.880 24.921 1.00 32.43 68 SER A N 1
ATOM 493 C CA . SER A 1 68 ? 91.023 53.478 26.206 1.00 34.41 68 SER A CA 1
ATOM 494 C C . SER A 1 68 ? 91.263 54.983 26.043 1.00 32.54 68 SER A C 1
ATOM 495 O O . SER A 1 68 ? 91.042 55.711 27.017 1.00 36.32 68 SER A O 1
ATOM 498 N N . GLY A 1 69 ? 91.659 55.447 24.851 1.00 32.19 69 GLY A N 1
ATOM 499 C CA . GLY A 1 69 ? 91.854 56.885 24.575 1.00 31.35 69 GLY A CA 1
ATOM 500 C C . GLY A 1 69 ? 90.535 57.601 24.329 1.00 28.01 69 GLY A C 1
ATOM 501 O O . GLY A 1 69 ? 90.564 58.824 24.112 1.00 30.15 69 GLY A O 1
ATOM 502 N N . GLY A 1 70 ? 89.409 56.885 24.365 1.00 25.48 70 GLY A N 1
ATOM 503 C CA . GLY A 1 70 ? 88.093 57.435 23.991 1.00 25.70 70 GLY A CA 1
ATOM 504 C C . GLY A 1 70 ? 87.711 57.054 22.558 1.00 26.49 70 GLY A C 1
ATOM 505 O O . GLY A 1 70 ? 88.605 56.939 21.699 1.00 24.24 70 GLY A O 1
ATOM 506 N N . ILE A 1 71 ? 86.426 56.838 22.282 1.00 25.54 71 ILE A N 1
ATOM 507 C CA . ILE A 1 71 ? 85.972 56.312 20.953 1.00 25.09 71 ILE A CA 1
ATOM 508 C C . ILE A 1 71 ? 86.283 57.300 19.810 1.00 25.49 71 ILE A C 1
ATOM 509 O O . ILE A 1 71 ? 86.394 56.827 18.667 1.00 28.27 71 ILE A O 1
ATOM 514 N N . GLY A 1 72 ? 86.476 58.602 20.088 1.00 27.95 72 GLY A N 1
ATOM 515 C CA . GLY A 1 72 ? 86.851 59.621 19.083 1.00 25.55 72 GLY A CA 1
ATOM 516 C C . GLY A 1 72 ? 88.348 59.926 19.019 1.00 25.93 72 GLY A C 1
ATOM 517 O O . GLY A 1 72 ? 88.732 60.901 18.321 1.00 22.08 72 GLY A O 1
ATOM 518 N N . ALA A 1 73 ? 89.173 59.110 19.663 1.00 25.61 73 ALA A N 1
ATOM 519 C CA . ALA A 1 73 ? 90.649 59.213 19.610 1.00 26.95 73 ALA A CA 1
ATOM 520 C C . ALA A 1 73 ? 91.080 59.015 18.157 1.00 26.85 73 ALA A C 1
ATOM 521 O O . ALA A 1 73 ? 90.480 58.215 17.441 1.00 23.46 73 ALA A O 1
ATOM 523 N N . PRO A 1 74 ? 92.153 59.696 17.677 1.00 30.81 74 PRO A N 1
ATOM 524 C CA . PRO A 1 74 ? 92.587 59.540 16.289 1.00 28.54 74 PRO A CA 1
ATOM 525 C C . PRO A 1 74 ? 92.846 58.062 16.005 1.00 27.12 74 PRO A C 1
ATOM 526 O O . PRO A 1 74 ? 93.410 57.366 16.846 1.00 27.92 74 PRO A O 1
ATOM 530 N N . ILE A 1 75 ? 92.395 57.617 14.836 1.00 24.71 75 ILE A N 1
ATOM 531 C CA . ILE A 1 75 ? 92.545 56.221 14.344 1.00 26.05 75 ILE A CA 1
ATOM 532 C C . ILE A 1 75 ? 93.919 56.154 13.675 1.00 28.57 75 ILE A C 1
ATOM 533 O O . ILE A 1 75 ? 94.031 56.434 12.460 1.00 25.40 75 ILE A O 1
ATOM 538 N N . GLU A 1 76 ? 94.933 55.919 14.493 1.00 27.41 76 GLU A N 1
ATOM 539 C CA . GLU A 1 76 ? 96.355 55.944 14.063 1.00 30.98 76 GLU A CA 1
ATOM 540 C C . GLU A 1 76 ? 97.140 55.126 15.072 1.00 31.82 76 GLU A C 1
ATOM 541 O O . GLU A 1 76 ? 96.605 54.906 16.174 1.00 30.68 76 GLU A O 1
ATOM 547 N N . GLY A 1 77 ? 98.343 54.683 14.708 1.00 31.02 77 GLY A N 1
ATOM 548 C CA . GLY A 1 77 ? 99.198 53.897 15.617 1.00 30.14 77 GLY A CA 1
ATOM 549 C C . GLY A 1 77 ? 98.483 52.686 16.188 1.00 32.53 77 GLY A C 1
ATOM 550 O O . GLY A 1 77 ? 97.829 51.958 15.419 1.00 35.46 77 GLY A O 1
ATOM 551 N N . GLU A 1 78 ? 98.596 52.457 17.499 1.00 31.35 78 GLU A N 1
ATOM 552 C CA . GLU A 1 78 ? 97.996 51.282 18.185 1.00 35.53 78 GLU A CA 1
ATOM 553 C C . GLU A 1 78 ? 96.455 51.343 18.109 1.00 32.79 78 GLU A C 1
ATOM 554 O O . GLU A 1 78 ? 95.791 50.302 18.287 1.00 33.28 78 GLU A O 1
ATOM 560 N N . ASN A 1 79 ? 95.902 52.523 17.841 1.00 30.65 79 ASN A N 1
ATOM 561 C CA . ASN A 1 79 ? 94.426 52.707 17.707 1.00 28.27 79 ASN A CA 1
ATOM 562 C C . ASN A 1 79 ? 94.007 52.606 16.226 1.00 30.16 79 ASN A C 1
ATOM 563 O O . ASN A 1 79 ? 92.967 53.198 15.856 1.00 27.62 79 ASN A O 1
ATOM 568 N N . LYS A 1 80 ? 94.766 51.873 15.397 1.00 32.52 80 LYS A N 1
ATOM 569 C CA . LYS A 1 80 ? 94.419 51.637 13.969 1.00 31.10 80 LYS A CA 1
ATOM 570 C C . LYS A 1 80 ? 94.574 50.147 13.654 1.00 33.54 80 LYS A C 1
ATOM 571 O O . LYS A 1 80 ? 95.683 49.604 13.792 1.00 30.86 80 LYS A O 1
ATOM 577 N N . THR A 1 81 ? 93.462 49.498 13.321 1.00 29.42 81 THR A N 1
ATOM 578 C CA . THR A 1 81 ? 93.425 48.126 12.753 1.00 30.61 81 THR A CA 1
ATOM 579 C C . THR A 1 81 ? 92.931 48.229 11.298 1.00 31.23 81 THR A C 1
ATOM 580 O O . THR A 1 81 ? 91.974 48.987 11.020 1.00 29.19 81 THR A O 1
ATOM 584 N N . THR A 1 82 ? 93.555 47.502 10.386 1.00 29.09 82 THR A N 1
ATOM 585 C CA . THR A 1 82 ? 93.107 47.425 8.980 1.00 27.48 82 THR A CA 1
ATOM 586 C C . THR A 1 82 ? 92.300 46.128 8.845 1.00 27.75 82 THR A C 1
ATOM 587 O O . THR A 1 82 ? 92.846 45.048 9.139 1.00 30.00 82 THR A O 1
ATOM 591 N N . ILE A 1 83 ? 91.025 46.229 8.461 1.00 23.49 83 ILE A N 1
ATOM 592 C CA . ILE A 1 83 ? 90.213 45.038 8.102 1.00 23.29 83 ILE A CA 1
ATOM 593 C C . ILE A 1 83 ? 90.211 44.977 6.580 1.00 24.10 83 ILE A C 1
ATOM 594 O O . ILE A 1 83 ? 90.205 46.044 5.937 1.00 23.19 83 ILE A O 1
ATOM 599 N N . GLU A 1 84 ? 90.268 43.763 6.051 1.00 25.02 84 GLU A N 1
ATOM 600 C CA . GLU A 1 84 ? 90.360 43.511 4.593 1.00 24.99 84 GLU A CA 1
ATOM 601 C C . GLU A 1 84 ? 89.275 42.508 4.230 1.00 23.03 84 GLU A C 1
ATOM 602 O O . GLU A 1 84 ? 89.151 41.465 4.940 1.00 26.49 84 GLU A O 1
ATOM 608 N N . VAL A 1 85 ? 88.553 42.782 3.142 1.00 21.13 85 VAL A N 1
ATOM 609 C CA . VAL A 1 85 ? 87.621 41.801 2.540 1.00 23.96 85 VAL A CA 1
ATOM 610 C C . VAL A 1 85 ? 88.011 41.636 1.081 1.00 22.97 85 VAL A C 1
ATOM 611 O O . VAL A 1 85 ? 87.758 42.545 0.267 1.00 22.69 85 VAL A O 1
ATOM 615 N N . PHE A 1 86 ? 88.603 40.476 0.786 1.00 22.23 86 PHE A N 1
ATOM 616 C CA . PHE A 1 86 ? 89.041 40.100 -0.561 1.00 20.90 86 PHE A CA 1
ATOM 617 C C . PHE A 1 86 ? 87.823 39.577 -1.308 1.00 21.18 86 PHE A C 1
ATOM 618 O O . PHE A 1 86 ? 86.877 39.086 -0.654 1.00 20.81 86 PHE A O 1
ATOM 626 N N . LYS A 1 87 ? 87.892 39.611 -2.643 1.00 22.90 87 LYS A N 1
ATOM 627 C CA . LYS A 1 87 ? 86.866 39.009 -3.526 1.00 24.35 87 LYS A CA 1
ATOM 628 C C . LYS A 1 87 ? 86.722 37.506 -3.268 1.00 24.64 87 LYS A C 1
ATOM 629 O O . LYS A 1 87 ? 85.583 37.049 -3.246 1.00 22.43 87 LYS A O 1
ATOM 635 N N . LYS A 1 88 ? 87.835 36.788 -3.108 1.00 24.04 88 LYS A N 1
ATOM 636 C CA . LYS A 1 88 ? 87.878 35.307 -2.982 1.00 26.00 88 LYS A CA 1
ATOM 637 C C . LYS A 1 88 ? 87.976 34.889 -1.517 1.00 22.45 88 LYS A C 1
ATOM 638 O O . LYS A 1 88 ? 88.846 35.408 -0.767 1.00 23.76 88 LYS A O 1
ATOM 644 N N . ALA A 1 89 ? 87.137 33.938 -1.139 1.00 22.92 89 ALA A N 1
ATOM 645 C CA . ALA A 1 89 ? 87.050 33.385 0.234 1.00 26.75 89 ALA A CA 1
ATOM 646 C C . ALA A 1 89 ? 88.450 32.983 0.715 1.00 29.56 89 ALA A C 1
ATOM 647 O O . ALA A 1 89 ? 88.789 33.241 1.898 1.00 24.76 89 ALA A O 1
ATOM 649 N N . ALA A 1 90 ? 89.232 32.346 -0.167 1.00 31.12 90 ALA A N 1
ATOM 650 C CA . ALA A 1 90 ? 90.545 31.757 0.192 1.00 32.59 90 ALA A CA 1
ATOM 651 C C . ALA A 1 90 ? 91.504 32.848 0.675 1.00 30.44 90 ALA A C 1
ATOM 652 O O . ALA A 1 90 ? 92.474 32.508 1.379 1.00 29.97 90 ALA A O 1
ATOM 654 N N . ASP A 1 91 ? 91.256 34.106 0.303 1.00 27.46 91 ASP A N 1
ATOM 655 C CA . ASP A 1 91 ? 92.179 35.241 0.560 1.00 26.59 91 ASP A CA 1
ATOM 656 C C . ASP A 1 91 ? 91.839 35.924 1.896 1.00 25.52 91 ASP A C 1
ATOM 657 O O . ASP A 1 91 ? 92.587 36.834 2.297 1.00 26.13 91 ASP A O 1
ATOM 662 N N . ASN A 1 92 ? 90.743 35.525 2.558 1.00 25.55 92 ASN A N 1
ATOM 663 C CA . ASN A 1 92 ? 90.239 36.197 3.782 1.00 23.46 92 ASN A CA 1
ATOM 664 C C . ASN A 1 92 ? 90.582 35.414 5.055 1.00 26.04 92 ASN A C 1
ATOM 665 O O . ASN A 1 92 ? 90.676 34.146 5.019 1.00 26.59 92 ASN A O 1
ATOM 670 N N . VAL A 1 93 ? 90.690 36.139 6.160 1.00 24.37 93 VAL A N 1
ATOM 671 C CA . VAL A 1 93 ? 90.580 35.566 7.529 1.00 26.19 93 VAL A CA 1
ATOM 672 C C . VAL A 1 93 ? 89.196 34.936 7.674 1.00 28.41 93 VAL A C 1
ATOM 673 O O . VAL A 1 93 ? 88.322 35.184 6.837 1.00 29.06 93 VAL A O 1
ATOM 677 N N . PRO A 1 94 ? 88.961 34.063 8.687 1.00 26.79 94 PRO A N 1
ATOM 678 C CA . PRO A 1 94 ? 87.686 33.374 8.824 1.00 27.29 94 PRO A CA 1
ATOM 679 C C . PRO A 1 94 ? 86.488 34.335 8.960 1.00 26.11 94 PRO A C 1
ATOM 680 O O . PRO A 1 94 ? 86.641 35.456 9.440 1.00 26.94 94 PRO A O 1
ATOM 684 N N . ASP A 1 95 ? 85.329 33.843 8.551 1.00 24.81 95 ASP A N 1
ATOM 685 C CA . ASP A 1 95 ? 84.005 34.420 8.919 1.00 25.98 95 ASP A CA 1
ATOM 686 C C . ASP A 1 95 ? 83.742 35.709 8.121 1.00 25.63 95 ASP A C 1
ATOM 687 O O . ASP A 1 95 ? 82.870 36.498 8.560 1.00 26.17 95 ASP A O 1
ATOM 692 N N . GLN A 1 96 ? 84.440 35.940 7.006 1.00 25.72 96 GLN A N 1
ATOM 693 C CA . GLN A 1 96 ? 84.250 37.166 6.190 1.00 23.74 96 GLN A CA 1
ATOM 694 C C . GLN A 1 96 ? 83.237 36.890 5.083 1.00 25.30 96 GLN A C 1
ATOM 695 O O . GLN A 1 96 ? 82.970 35.705 4.746 1.00 22.06 96 GLN A O 1
ATOM 701 N N . ILE A 1 97 ? 82.653 37.956 4.543 1.00 22.06 97 ILE A N 1
ATOM 702 C CA . ILE A 1 97 ? 81.734 37.822 3.390 1.00 22.22 97 ILE A CA 1
ATOM 703 C C . ILE A 1 97 ? 82.501 38.288 2.138 1.00 23.97 97 ILE A C 1
ATOM 704 O O . ILE A 1 97 ? 82.447 39.487 1.769 1.00 21.97 97 ILE A O 1
ATOM 709 N N . GLU A 1 98 ? 83.262 37.356 1.520 1.00 21.48 98 GLU A N 1
ATOM 710 C CA . GLU A 1 98 ? 84.087 37.632 0.304 1.00 21.87 98 GLU A CA 1
ATOM 711 C C . GLU A 1 98 ? 83.259 38.400 -0.720 1.00 19.65 98 GLU A C 1
ATOM 712 O O . GLU A 1 98 ? 82.074 38.067 -0.864 1.00 18.24 98 GLU A O 1
ATOM 718 N N . LEU A 1 99 ? 83.859 39.388 -1.398 1.00 22.44 99 LEU A N 1
ATOM 719 C CA . LEU A 1 99 ? 83.156 40.308 -2.348 1.00 23.06 99 LEU A CA 1
ATOM 720 C C . LEU A 1 99 ? 82.500 39.518 -3.485 1.00 24.04 99 LEU A C 1
ATOM 721 O O . LEU A 1 99 ? 81.451 40.001 -4.003 1.00 22.32 99 LEU A O 1
ATOM 726 N N . ALA A 1 100 ? 83.028 38.342 -3.878 1.00 23.40 100 ALA A N 1
ATOM 727 C CA . ALA A 1 100 ? 82.362 37.538 -4.929 1.00 23.00 100 ALA A CA 1
ATOM 728 C C . ALA A 1 100 ? 80.943 37.190 -4.469 1.00 20.49 100 ALA A C 1
ATOM 729 O O . ALA A 1 100 ? 80.058 37.031 -5.336 1.00 21.77 100 ALA A O 1
ATOM 731 N N . ARG A 1 101 ? 80.727 37.061 -3.164 1.00 21.09 101 ARG A N 1
ATOM 732 C CA . ARG A 1 101 ? 79.411 36.703 -2.572 1.00 20.39 101 ARG A CA 1
ATOM 733 C C . ARG A 1 101 ? 78.705 37.966 -2.049 1.00 20.16 101 ARG A C 1
ATOM 734 O O . ARG A 1 101 ? 77.503 38.136 -2.368 1.00 18.64 101 ARG A O 1
ATOM 742 N N . SER A 1 102 ? 79.406 38.855 -1.321 1.00 19.71 102 SER A N 1
ATOM 743 C CA . SER A 1 102 ? 78.761 40.066 -0.751 1.00 19.54 102 SER A CA 1
ATOM 744 C C . SER A 1 102 ? 78.342 41.022 -1.877 1.00 19.95 102 SER A C 1
ATOM 745 O O . SER A 1 102 ? 77.381 41.816 -1.637 1.00 19.70 102 SER A O 1
ATOM 748 N N . LEU A 1 103 ? 78.998 41.010 -3.044 1.00 17.96 103 LEU A N 1
ATOM 749 C CA . LEU A 1 103 ? 78.595 41.931 -4.157 1.00 20.69 103 LEU A CA 1
ATOM 750 C C . LEU A 1 103 ? 77.698 41.204 -5.162 1.00 19.16 103 LEU A C 1
ATOM 751 O O . LEU A 1 103 ? 77.285 41.845 -6.141 1.00 18.23 103 LEU A O 1
ATOM 756 N N . GLN A 1 104 ? 77.291 39.962 -4.872 1.00 20.94 104 GLN A N 1
ATOM 757 C CA . GLN A 1 104 ? 76.310 39.195 -5.688 1.00 21.16 104 GLN A CA 1
ATOM 758 C C . GLN A 1 104 ? 74.900 39.371 -5.103 1.00 22.43 104 GLN A C 1
ATOM 759 O O . GLN A 1 104 ? 74.773 39.632 -3.872 1.00 21.04 104 GLN A O 1
ATOM 765 N N . TYR A 1 105 ? 73.862 39.188 -5.912 1.00 21.06 105 TYR A N 1
ATOM 766 C CA . TYR A 1 105 ? 72.486 39.092 -5.378 1.00 21.51 105 TYR A CA 1
ATOM 767 C C . TYR A 1 105 ? 72.495 37.970 -4.331 1.00 24.57 105 TYR A C 1
ATOM 768 O O . TYR A 1 105 ? 73.244 36.975 -4.499 1.00 22.74 105 TYR A O 1
ATOM 777 N N . GLY A 1 106 ? 71.706 38.098 -3.270 1.00 25.54 106 GLY A N 1
ATOM 778 C CA . GLY A 1 106 ? 71.678 37.085 -2.196 1.00 26.74 106 GLY A CA 1
ATOM 779 C C . GLY A 1 106 ? 70.329 37.069 -1.519 1.00 28.76 106 GLY A C 1
ATOM 780 O O . GLY A 1 106 ? 69.491 37.923 -1.886 1.00 23.83 106 GLY A O 1
ATOM 781 N N . SER A 1 107 ? 70.139 36.174 -0.544 1.00 24.99 107 SER A N 1
ATOM 782 C CA . SER A 1 107 ? 68.909 36.101 0.283 1.00 25.20 107 S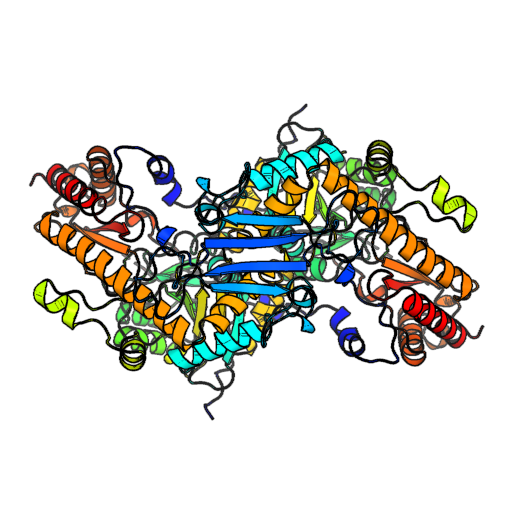ER A CA 1
ATOM 783 C C . SER A 1 107 ? 68.602 37.506 0.796 1.00 22.77 107 SER A C 1
ATOM 784 O O . SER A 1 107 ? 69.514 38.129 1.346 1.00 20.19 107 SER A O 1
ATOM 787 N N . THR A 1 108 ? 67.358 37.950 0.684 1.00 23.01 108 THR A N 1
ATOM 788 C CA . THR A 1 108 ? 66.896 39.253 1.225 1.00 22.45 108 THR A CA 1
ATOM 789 C C . THR A 1 108 ? 66.807 39.168 2.768 1.00 23.09 108 THR A C 1
ATOM 790 O O . THR A 1 108 ? 66.737 40.242 3.446 1.00 23.03 108 THR A O 1
ATOM 794 N N . PHE A 1 109 ? 66.876 37.969 3.375 1.00 21.95 109 PHE A N 1
ATOM 795 C CA . PHE A 1 109 ? 66.954 37.839 4.863 1.00 21.35 109 PHE A CA 1
ATOM 796 C C . PHE A 1 109 ? 68.199 38.574 5.354 1.00 21.26 109 PHE A C 1
ATOM 797 O O . PHE A 1 109 ? 68.173 39.152 6.455 1.00 19.53 109 PHE A O 1
ATOM 805 N N . GLY A 1 110 ? 69.279 38.453 4.578 1.00 22.07 110 GLY A N 1
ATOM 806 C CA . GLY A 1 110 ? 70.605 39.008 4.882 1.00 20.32 110 GLY A CA 1
ATOM 807 C C . GLY A 1 110 ? 71.705 37.986 4.690 1.00 23.23 110 GLY A C 1
ATOM 808 O O . GLY A 1 110 ? 71.406 36.736 4.591 1.00 24.72 110 GLY A O 1
ATOM 809 N N . LEU A 1 111 ? 72.948 38.457 4.661 1.00 22.35 111 LEU A N 1
ATOM 810 C CA . LEU A 1 111 ? 74.142 37.569 4.535 1.00 21.40 111 LEU A CA 1
ATOM 811 C C . LEU A 1 111 ? 74.382 36.829 5.844 1.00 22.78 111 LEU A C 1
ATOM 812 O O . LEU A 1 111 ? 74.358 37.420 6.923 1.00 23.13 111 LEU A O 1
ATOM 817 N N . PRO A 1 112 ? 74.648 35.505 5.797 1.00 22.31 112 PRO A N 1
ATOM 818 C CA . PRO A 1 112 ? 74.591 34.697 7.005 1.00 22.57 112 PRO A CA 1
ATOM 819 C C . PRO A 1 112 ? 75.581 35.099 8.108 1.00 22.29 112 PRO A C 1
ATOM 820 O O . PRO A 1 112 ? 75.171 35.053 9.259 1.00 20.18 112 PRO A O 1
ATOM 824 N N . GLU A 1 113 ? 76.818 35.488 7.785 1.00 22.40 113 GLU A N 1
ATOM 825 C CA . GLU A 1 113 ? 77.839 35.825 8.812 1.00 21.93 113 GLU A CA 1
ATOM 826 C C . GLU A 1 113 ? 77.379 37.061 9.608 1.00 20.79 113 GLU A C 1
ATOM 827 O O . GLU A 1 113 ? 77.590 37.154 10.854 1.00 19.59 113 GLU A O 1
ATOM 833 N N . PHE A 1 114 ? 76.804 38.032 8.908 1.00 20.09 114 PHE A N 1
ATOM 834 C CA . PHE A 1 114 ? 76.310 39.264 9.556 1.00 18.14 114 PHE A CA 1
ATOM 835 C C . PHE A 1 114 ? 75.096 38.920 10.431 1.00 18.36 114 PHE A C 1
ATOM 836 O O . PHE A 1 114 ? 75.049 39.358 11.600 1.00 18.08 114 PHE A O 1
ATOM 844 N N . LEU A 1 115 ? 74.131 38.157 9.912 1.00 18.99 115 LEU A N 1
ATOM 845 C CA . LEU A 1 115 ? 72.901 37.830 10.685 1.00 21.13 115 LEU A CA 1
ATOM 846 C C . LEU A 1 115 ? 73.327 37.098 11.955 1.00 21.19 115 LEU A C 1
ATOM 847 O O . LEU A 1 115 ? 72.746 37.358 13.019 1.00 21.50 115 LEU A O 1
ATOM 852 N N . GLN A 1 116 ? 74.326 36.222 11.849 1.00 19.78 116 GLN A N 1
ATOM 853 C CA . GLN A 1 116 ? 74.749 35.403 13.004 1.00 19.95 116 GLN A CA 1
ATOM 854 C C . GLN A 1 116 ? 75.242 36.329 14.123 1.00 17.77 116 GLN A C 1
ATOM 855 O O . GLN A 1 116 ? 74.785 36.129 15.261 1.00 18.38 116 GLN A O 1
ATOM 861 N N . PHE A 1 117 ? 76.149 37.259 13.815 1.00 18.72 117 PHE A N 1
ATOM 862 C CA . PHE A 1 117 ? 76.739 38.223 14.774 1.00 20.55 117 PHE A CA 1
ATOM 863 C C . PHE A 1 117 ? 75.595 39.015 15.431 1.00 19.77 117 PHE A C 1
ATOM 864 O O . PHE A 1 117 ? 75.525 39.150 16.675 1.00 18.09 117 PHE A O 1
ATOM 872 N N . ILE A 1 118 ? 74.710 39.551 14.612 1.00 20.86 118 ILE A N 1
ATOM 873 C CA . ILE A 1 118 ? 73.690 40.510 15.117 1.00 21.97 118 ILE A CA 1
ATOM 874 C C . ILE A 1 118 ? 72.636 39.748 15.915 1.00 20.47 118 ILE A C 1
ATOM 875 O O . ILE A 1 118 ? 72.108 40.318 16.921 1.00 18.69 118 ILE A O 1
ATOM 880 N N . LYS A 1 119 ? 72.370 38.489 15.558 1.00 22.00 119 LYS A N 1
ATOM 881 C CA . LYS A 1 119 ? 71.418 37.687 16.356 1.00 21.26 119 LYS A CA 1
ATOM 882 C C . LYS A 1 119 ? 72.043 37.415 17.741 1.00 20.60 119 LYS A C 1
ATOM 883 O O . LYS A 1 119 ? 71.326 37.485 18.726 1.00 22.00 119 LYS A O 1
ATOM 889 N N . GLU A 1 120 ? 73.329 37.052 17.785 1.00 17.97 120 GLU A N 1
ATOM 890 C CA . GLU A 1 120 ? 74.095 36.825 19.031 1.00 19.13 120 GLU A CA 1
ATOM 891 C C . GLU A 1 120 ? 74.027 38.066 19.926 1.00 18.78 120 GLU A C 1
ATOM 892 O O . GLU A 1 120 ? 73.748 37.941 21.116 1.00 18.07 120 GLU A O 1
ATOM 898 N N . HIS A 1 121 ? 74.288 39.224 19.330 1.00 19.50 121 HIS A N 1
ATOM 899 C CA . HIS A 1 121 ? 74.211 40.532 20.012 1.00 18.56 121 HIS A CA 1
ATOM 900 C C . HIS A 1 121 ? 72.800 40.715 20.577 1.00 17.01 121 HIS A C 1
ATOM 901 O O . HIS A 1 121 ? 72.692 41.064 21.759 1.00 17.70 121 HIS A O 1
ATOM 908 N N . THR A 1 122 ? 71.765 40.468 19.780 1.00 16.88 122 THR A N 1
ATOM 909 C CA . THR A 1 122 ? 70.356 40.686 20.184 1.00 17.03 122 THR A CA 1
ATOM 910 C C . THR A 1 122 ? 70.054 39.833 21.421 1.00 18.05 122 THR A C 1
ATOM 911 O O . THR A 1 122 ? 69.529 40.382 22.406 1.00 16.56 122 THR A O 1
ATOM 915 N N . ASP A 1 123 ? 70.393 38.539 21.393 1.00 18.31 123 ASP A N 1
ATOM 916 C CA . ASP A 1 123 ? 70.075 37.613 22.497 1.00 18.99 123 ASP A CA 1
ATOM 917 C C . ASP A 1 123 ? 70.904 37.962 23.736 1.00 17.91 123 ASP A C 1
ATOM 918 O O . ASP A 1 123 ? 70.364 37.905 24.854 1.00 19.43 123 ASP A O 1
ATOM 923 N N . MET A 1 124 ? 72.176 38.296 23.542 1.00 19.59 124 MET A N 1
ATOM 924 C CA . MET A 1 124 ? 73.108 38.684 24.611 1.00 20.74 124 MET A CA 1
ATOM 925 C C . MET A 1 124 ? 72.523 39.850 25.429 1.00 20.98 124 MET A C 1
ATOM 926 O O . MET A 1 124 ? 72.575 39.799 26.658 1.00 20.97 124 MET A O 1
ATOM 931 N N . VAL A 1 125 ? 71.937 40.848 24.774 1.00 19.12 125 VAL A N 1
ATOM 932 C CA . VAL A 1 125 ? 71.416 42.072 25.438 1.00 19.60 125 VAL A CA 1
ATOM 933 C C . VAL A 1 125 ? 69.951 41.844 25.835 1.00 18.22 125 VAL A C 1
ATOM 934 O O . VAL A 1 125 ? 69.581 42.190 26.956 1.00 18.29 125 VAL A O 1
ATOM 938 N N . HIS A 1 126 ? 69.164 41.184 25.014 1.00 16.89 126 HIS A N 1
ATOM 939 C CA . HIS A 1 126 ? 67.689 41.236 25.198 1.00 17.53 126 HIS A CA 1
ATOM 940 C C . HIS A 1 126 ? 67.096 39.898 25.655 1.00 19.29 126 HIS A C 1
ATOM 941 O O . HIS A 1 126 ? 65.885 39.908 26.039 1.00 19.27 126 HIS A O 1
ATOM 948 N N . LYS A 1 127 ? 67.816 38.782 25.505 1.00 21.63 127 LYS A N 1
ATOM 949 C CA . LYS A 1 127 ? 67.335 37.464 26.015 1.00 22.64 127 LYS A CA 1
ATOM 950 C C . LYS A 1 127 ? 65.878 37.247 25.582 1.00 21.80 127 LYS A C 1
ATOM 951 O O . LYS A 1 127 ? 64.970 37.158 26.437 1.00 21.96 127 LYS A O 1
ATOM 957 N N . VAL A 1 128 ? 65.636 37.164 24.280 1.00 20.07 128 VAL A N 1
ATOM 958 C CA . VAL A 1 128 ? 64.272 37.099 23.710 1.00 20.64 128 VAL A CA 1
ATOM 959 C C . VAL A 1 128 ? 63.559 35.915 24.358 1.00 21.04 128 VAL A C 1
ATOM 960 O O . VAL A 1 128 ? 64.093 34.802 24.335 1.00 20.70 128 VAL A O 1
ATOM 964 N N . PRO A 1 129 ? 62.378 36.122 24.984 1.00 24.12 129 PRO A N 1
ATOM 965 C CA . PRO A 1 129 ? 61.769 35.090 25.831 1.00 24.57 129 PRO A CA 1
ATOM 966 C C . PRO A 1 129 ? 60.741 34.142 25.184 1.00 26.03 129 PRO A C 1
ATOM 967 O O . PRO A 1 129 ? 60.015 33.495 25.916 1.00 28.00 129 PRO A O 1
ATOM 971 N N . TYR A 1 130 ? 60.695 34.059 23.858 1.00 25.22 130 TYR A N 1
ATOM 972 C CA . TYR A 1 130 ? 59.958 33.006 23.109 1.00 24.48 130 TYR A CA 1
ATOM 973 C C . TYR A 1 130 ? 60.935 32.344 22.129 1.00 26.18 130 TYR A C 1
ATOM 974 O O . TYR A 1 130 ? 62.016 32.859 21.873 1.00 22.52 130 TYR A O 1
ATOM 983 N N . GLU A 1 131 ? 60.624 31.131 21.674 1.00 24.14 131 GLU A N 1
ATOM 984 C CA . GLU A 1 131 ? 61.532 30.307 20.844 1.00 23.83 131 GLU A CA 1
ATOM 985 C C . GLU A 1 131 ? 61.663 30.846 19.406 1.00 22.92 131 GLU A C 1
ATOM 986 O O . GLU A 1 131 ? 62.779 30.915 18.901 1.00 22.13 131 GLU A O 1
ATOM 997 N N . ASN A 1 132 ? 60.551 31.150 18.739 1.00 24.64 132 ASN A N 1
ATOM 998 C CA . ASN A 1 132 ? 60.479 31.333 17.264 1.00 22.67 132 ASN A CA 1
ATOM 999 C C . ASN A 1 132 ? 60.677 32.829 16.920 1.00 21.45 132 ASN A C 1
ATOM 1000 O O . ASN A 1 132 ? 59.872 33.396 16.217 1.00 22.94 132 ASN A O 1
ATOM 1005 N N . TRP A 1 133 ? 61.771 33.417 17.377 1.00 21.91 133 TRP A N 1
ATOM 1006 C CA . TRP A 1 133 ? 62.156 34.826 17.100 1.00 22.27 133 TRP A CA 1
ATOM 1007 C C . TRP A 1 133 ? 63.253 34.789 16.048 1.00 23.55 133 TRP A C 1
ATOM 1008 O O . TRP A 1 133 ? 63.967 33.765 15.984 1.00 19.62 133 TRP A O 1
ATOM 1019 N N . ASP A 1 134 ? 63.441 35.874 15.307 1.00 21.49 134 ASP A N 1
ATOM 1020 C CA . ASP A 1 134 ? 64.595 35.918 14.397 1.00 24.70 134 ASP A CA 1
ATOM 1021 C C . ASP A 1 134 ? 64.973 37.375 14.149 1.00 21.66 134 ASP A C 1
ATOM 1022 O O . ASP A 1 134 ? 64.352 38.252 14.762 1.00 19.26 134 ASP A O 1
ATOM 1027 N N . VAL A 1 135 ? 66.000 37.567 13.331 1.00 21.89 135 VAL A N 1
ATOM 1028 C CA . VAL A 1 135 ? 66.433 38.905 12.851 1.00 19.00 135 VAL A CA 1
ATOM 1029 C C . VAL A 1 135 ? 66.538 38.857 11.332 1.00 18.49 135 VAL A C 1
ATOM 1030 O O . VAL A 1 135 ? 66.963 37.820 10.785 1.00 16.86 135 VAL A O 1
ATOM 1034 N N . ILE A 1 136 ? 66.145 39.941 10.672 1.00 17.05 136 ILE A N 1
ATOM 1035 C CA . ILE A 1 136 ? 66.350 40.148 9.219 1.00 16.54 136 ILE A CA 1
ATOM 1036 C C . ILE A 1 136 ? 67.054 41.496 9.058 1.00 17.63 136 ILE A C 1
ATOM 1037 O O . ILE A 1 136 ? 66.930 42.354 9.963 1.00 17.71 136 ILE A O 1
ATOM 1042 N N . VAL A 1 137 ? 67.697 41.717 7.920 1.00 17.77 137 VAL A N 1
ATOM 1043 C CA . VAL A 1 137 ? 68.423 42.986 7.709 1.00 18.16 137 VAL A CA 1
ATOM 1044 C C . VAL A 1 137 ? 67.416 44.030 7.237 1.00 17.37 137 VAL A C 1
ATOM 1045 O O . VAL A 1 137 ? 66.347 43.690 6.668 1.00 16.97 137 VAL A O 1
ATOM 1049 N N . SER A 1 138 ? 67.801 45.282 7.418 1.00 16.79 138 SER A N 1
ATOM 1050 C CA . SER A 1 138 ? 67.120 46.473 6.872 1.00 15.65 138 SER A CA 1
ATOM 1051 C C . SER A 1 138 ? 68.187 47.403 6.308 1.00 15.23 138 SER A C 1
ATOM 1052 O O . SER A 1 138 ? 69.394 47.187 6.559 1.00 15.80 138 SER A O 1
ATOM 1055 N N . VAL A 1 139 ? 67.758 48.468 5.665 1.00 15.04 139 VAL A N 1
ATOM 1056 C CA . VAL A 1 139 ? 68.693 49.529 5.220 1.00 15.39 139 VAL A CA 1
ATOM 1057 C C . VAL A 1 139 ? 68.528 50.737 6.132 1.00 15.83 139 VAL A C 1
ATOM 1058 O O . VAL A 1 139 ? 68.748 51.856 5.669 1.00 17.74 139 VAL A O 1
ATOM 1062 N N . GLY A 1 140 ? 68.195 50.476 7.396 1.00 16.52 140 GLY A N 1
ATOM 1063 C CA . GLY A 1 140 ? 68.015 51.481 8.443 1.00 17.14 140 GLY A CA 1
ATOM 1064 C C . GLY A 1 140 ? 66.590 51.553 8.923 1.00 15.85 140 GLY A C 1
ATOM 1065 O O . GLY A 1 140 ? 65.661 50.972 8.264 1.00 15.98 140 GLY A O 1
ATOM 1066 N N . ASN A 1 141 ? 66.411 52.284 10.014 1.00 16.27 141 ASN A N 1
ATOM 1067 C CA . ASN A 1 141 ? 65.099 52.343 10.705 1.00 15.02 141 ASN A CA 1
ATOM 1068 C C . ASN A 1 141 ? 64.123 53.172 9.875 1.00 14.05 141 ASN A C 1
ATOM 1069 O O . ASN A 1 141 ? 62.947 52.878 9.984 1.00 14.18 141 ASN A O 1
ATOM 1074 N N . THR A 1 142 ? 64.586 54.131 9.065 1.00 16.61 142 THR A N 1
ATOM 1075 C CA . THR A 1 142 ? 63.712 54.858 8.089 1.00 16.16 142 THR A CA 1
ATOM 1076 C C . THR A 1 142 ? 62.965 53.839 7.217 1.00 14.71 142 THR A C 1
ATOM 1077 O O . THR A 1 142 ? 61.711 53.849 7.152 1.00 14.71 142 THR A O 1
ATOM 1081 N N . GLU A 1 143 ? 63.708 52.983 6.547 1.00 15.27 143 GLU A N 1
ATOM 1082 C CA . GLU A 1 143 ? 63.126 51.926 5.680 1.00 17.58 143 GLU A CA 1
ATOM 1083 C C . GLU A 1 143 ? 62.318 50.953 6.527 1.00 14.65 143 GLU A C 1
ATOM 1084 O O . GLU A 1 143 ? 61.170 50.597 6.119 1.00 14.60 143 GLU A O 1
ATOM 1090 N N . ALA A 1 144 ? 62.856 50.486 7.648 1.00 15.74 144 ALA A N 1
ATOM 1091 C CA . ALA A 1 144 ? 62.174 49.440 8.449 1.00 15.39 144 ALA A CA 1
ATOM 1092 C C . ALA A 1 144 ? 60.815 49.955 8.894 1.00 14.80 144 ALA A C 1
ATOM 1093 O O . ALA A 1 144 ? 59.879 49.191 8.866 1.00 13.69 144 ALA A O 1
ATOM 1095 N N . TRP A 1 145 ? 60.716 51.237 9.223 1.00 14.21 145 TRP A N 1
ATOM 1096 C CA . TRP A 1 145 ? 59.426 51.889 9.602 1.00 13.92 145 TRP A CA 1
ATOM 1097 C C . TRP A 1 145 ? 58.463 51.954 8.409 1.00 14.24 145 TRP A C 1
ATOM 1098 O O . TRP A 1 145 ? 57.303 51.510 8.576 1.00 16.83 145 TRP A O 1
ATOM 1109 N N . ASP A 1 146 ? 58.907 52.439 7.230 1.00 14.73 146 ASP A N 1
ATOM 1110 C CA . ASP A 1 146 ? 58.090 52.382 5.991 1.00 16.20 146 ASP A CA 1
ATOM 1111 C C . ASP A 1 146 ? 57.561 50.957 5.790 1.00 14.93 146 ASP A C 1
ATOM 1112 O O . ASP A 1 146 ? 56.321 50.740 5.600 1.00 14.14 146 ASP A O 1
ATOM 1117 N N . SER A 1 147 ? 58.436 49.974 5.946 1.00 14.53 147 SER A N 1
ATOM 1118 C CA . SER A 1 147 ? 58.086 48.546 5.730 1.00 15.86 147 SER A CA 1
ATOM 1119 C C . SER A 1 147 ? 57.110 48.049 6.779 1.00 15.32 147 SER A C 1
ATOM 1120 O O . SER A 1 147 ? 56.299 47.135 6.450 1.00 15.82 147 SER A O 1
ATOM 1123 N N . THR A 1 148 ? 57.204 48.552 8.020 1.00 15.47 148 THR A N 1
ATOM 1124 C CA . THR A 1 148 ? 56.302 48.160 9.126 1.00 14.99 148 THR A CA 1
ATOM 1125 C C . THR A 1 148 ? 54.878 48.615 8.792 1.00 14.84 148 THR A C 1
ATOM 1126 O O . THR A 1 148 ? 53.933 47.801 8.912 1.00 16.12 148 THR A O 1
ATOM 1130 N N . LEU A 1 149 ? 54.726 49.862 8.377 1.00 15.67 149 LEU A N 1
ATOM 1131 C CA . LEU A 1 149 ? 53.423 50.413 7.957 1.00 16.51 149 LEU A CA 1
ATOM 1132 C C . LEU A 1 149 ? 52.823 49.559 6.811 1.00 18.51 149 LEU A C 1
ATOM 1133 O O . LEU A 1 149 ? 51.554 49.228 6.830 1.00 16.66 149 LEU A O 1
ATOM 1138 N N . ARG A 1 150 ? 53.676 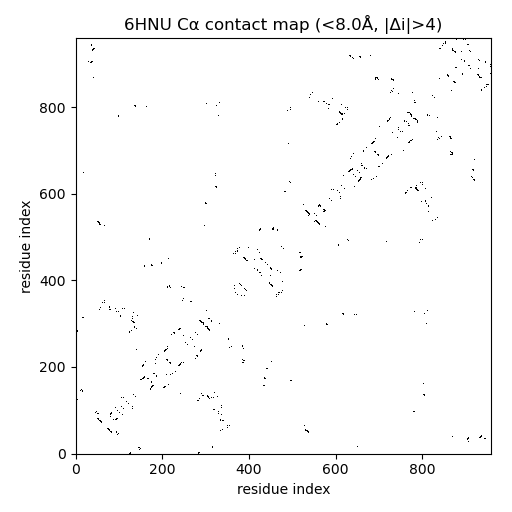49.145 5.872 1.00 18.59 150 ARG A N 1
ATOM 1139 C CA . ARG A 1 150 ? 53.241 48.400 4.661 1.00 18.68 150 ARG A CA 1
ATOM 1140 C C . ARG A 1 150 ? 52.865 46.959 5.022 1.00 19.26 150 ARG A C 1
ATOM 1141 O O . ARG A 1 150 ? 52.098 46.359 4.240 1.00 19.82 150 ARG A O 1
ATOM 1149 N N . THR A 1 151 ? 53.411 46.418 6.116 1.00 18.10 151 THR A N 1
ATOM 1150 C CA . THR A 1 151 ? 53.235 45.019 6.578 1.00 17.80 151 THR A CA 1
ATOM 1151 C C . THR A 1 151 ? 51.964 44.923 7.445 1.00 19.01 151 THR A C 1
ATOM 1152 O O . THR A 1 151 ? 51.264 43.902 7.334 1.00 19.61 151 THR A O 1
ATOM 1156 N N . PHE A 1 152 ? 51.680 45.922 8.297 1.00 20.04 152 PHE A N 1
ATOM 1157 C CA . PHE A 1 152 ? 50.621 45.815 9.338 1.00 18.64 152 PHE A CA 1
ATOM 1158 C C . PHE A 1 152 ? 49.445 46.750 9.079 1.00 18.94 152 PHE A C 1
ATOM 1159 O O . PHE A 1 152 ? 48.447 46.595 9.818 1.00 21.57 152 PHE A O 1
ATOM 1167 N N . CYS A 1 153 ? 49.498 47.661 8.104 1.00 19.60 153 CYS A N 1
ATOM 1168 C CA . CYS A 1 153 ? 48.456 48.703 7.922 1.00 19.02 153 CYS A CA 1
ATOM 1169 C C . CYS A 1 153 ? 47.968 48.770 6.471 1.00 22.86 153 CYS A C 1
ATOM 1170 O O . CYS A 1 153 ? 48.796 48.739 5.569 1.00 20.35 153 CYS A O 1
ATOM 1173 N N . SER A 1 154 ? 46.639 48.862 6.315 1.00 23.05 154 SER A N 1
ATOM 1174 C CA . SER A 1 154 ? 45.900 49.264 5.097 1.00 24.38 154 SER A CA 1
ATOM 1175 C C . SER A 1 154 ? 45.520 50.737 5.241 1.00 25.36 154 SER A C 1
ATOM 1176 O O . SER A 1 154 ? 45.383 51.220 6.390 1.00 26.53 154 SER A O 1
ATOM 1179 N N . LYS A 1 155 ? 45.326 51.435 4.132 1.00 25.28 155 LYS A N 1
ATOM 1180 C CA . LYS A 1 155 ? 44.766 52.797 4.134 1.00 27.69 155 LYS A CA 1
ATOM 1181 C C . LYS A 1 155 ? 43.539 52.846 5.049 1.00 29.02 155 LYS A C 1
ATOM 1182 O O . LYS A 1 155 ? 42.678 51.939 4.953 1.00 26.98 155 LYS A O 1
ATOM 1188 N N . GLY A 1 156 ? 43.471 53.874 5.904 1.00 27.91 156 GLY A N 1
ATOM 1189 C CA . GLY A 1 156 ? 42.355 54.121 6.839 1.00 27.21 156 GLY A CA 1
ATOM 1190 C C . GLY A 1 156 ? 42.480 53.344 8.147 1.00 23.53 156 GLY A C 1
ATOM 1191 O O . GLY A 1 156 ? 41.634 53.503 9.004 1.00 25.16 156 GLY A O 1
ATOM 1192 N N . ASP A 1 157 ? 43.464 52.452 8.281 1.00 23.86 157 ASP A N 1
ATOM 1193 C CA . ASP A 1 157 ? 43.767 51.815 9.582 1.00 22.15 157 ASP A CA 1
ATOM 1194 C C . ASP A 1 157 ? 44.312 52.883 10.545 1.00 21.90 157 ASP A C 1
ATOM 1195 O O . ASP A 1 157 ? 44.694 54.005 10.077 1.00 22.07 157 ASP A O 1
ATOM 1200 N N . THR A 1 158 ? 44.360 52.545 11.842 1.00 23.72 158 THR A N 1
ATOM 1201 C CA . THR A 1 158 ? 44.860 53.426 12.931 1.00 22.33 158 THR A CA 1
ATOM 1202 C C . THR A 1 158 ? 46.048 52.785 13.653 1.00 20.24 158 THR A C 1
ATOM 1203 O O . THR A 1 158 ? 46.011 51.574 13.947 1.00 19.19 158 THR A O 1
ATOM 1207 N N . ILE A 1 159 ? 47.070 53.592 13.909 1.00 18.89 159 ILE A N 1
ATOM 1208 C CA . ILE A 1 159 ? 48.181 53.221 14.818 1.00 19.29 159 ILE A CA 1
ATOM 1209 C C . ILE A 1 159 ? 48.165 54.231 15.964 1.00 15.94 159 ILE A C 1
ATOM 1210 O O . ILE A 1 159 ? 47.665 55.367 15.765 1.00 16.53 159 ILE A O 1
ATOM 1215 N N . LEU A 1 160 ? 48.735 53.847 17.091 1.00 15.32 160 LEU A N 1
ATOM 1216 C CA . LEU A 1 160 ? 48.972 54.796 18.199 1.00 17.25 160 LEU A CA 1
ATOM 1217 C C . LEU A 1 160 ? 50.413 55.308 18.129 1.00 15.91 160 LEU A C 1
ATOM 1218 O O . LEU A 1 160 ? 51.306 54.474 17.930 1.00 15.18 160 LEU A O 1
ATOM 1223 N N . VAL A 1 161 ? 50.598 56.612 18.325 1.00 15.88 161 VAL A N 1
ATOM 1224 C CA . VAL A 1 161 ? 51.943 57.246 18.369 1.00 15.61 161 VAL A CA 1
ATOM 1225 C C . VAL A 1 161 ? 52.044 58.095 19.639 1.00 16.59 161 VAL A C 1
ATOM 1226 O O . VAL A 1 161 ? 51.026 58.515 20.172 1.00 17.29 161 VAL A O 1
ATOM 1230 N N . GLU A 1 162 ? 53.265 58.336 20.099 1.00 15.38 162 GLU A N 1
ATOM 1231 C CA . GLU A 1 162 ? 53.572 59.356 21.129 1.00 15.80 162 GLU A CA 1
ATOM 1232 C C . GLU A 1 162 ? 53.037 60.706 20.653 1.00 16.23 162 GLU A C 1
ATOM 1233 O O . GLU A 1 162 ? 53.232 61.061 19.456 1.00 15.09 162 GLU A O 1
ATOM 1239 N N . GLU A 1 163 ? 52.428 61.440 21.595 1.00 15.56 163 GLU A N 1
ATOM 1240 C CA . GLU A 1 163 ? 51.769 62.758 21.434 1.00 19.01 163 GLU A CA 1
ATOM 1241 C C . GLU A 1 163 ? 52.709 63.694 20.687 1.00 15.82 163 GLU A C 1
ATOM 1242 O O . GLU A 1 163 ? 52.297 64.521 19.890 1.00 15.83 163 GLU A O 1
ATOM 1248 N N . TYR A 1 164 ? 53.980 63.603 21.037 1.00 15.32 164 TYR A N 1
ATOM 1249 C CA . TYR A 1 164 ? 55.091 64.322 20.391 1.00 15.73 164 TYR A CA 1
ATOM 1250 C C . TYR A 1 164 ? 56.043 63.263 19.843 1.00 15.68 164 TYR A C 1
ATOM 1251 O O . TYR A 1 164 ? 56.476 62.392 20.645 1.00 16.22 164 TYR A O 1
ATOM 1260 N N . THR A 1 165 ? 56.328 63.284 18.541 1.00 15.49 165 THR A N 1
ATOM 1261 C CA . THR A 1 165 ? 57.133 62.175 17.963 1.00 16.30 165 THR A CA 1
ATOM 1262 C C . THR A 1 165 ? 57.850 62.643 16.688 1.00 17.02 165 THR A C 1
ATOM 1263 O O . THR A 1 165 ? 57.863 63.832 16.377 1.00 15.09 165 THR A O 1
ATOM 1267 N N . PHE A 1 166 ? 58.502 61.706 16.028 1.00 15.17 166 PHE A N 1
ATOM 1268 C CA . PHE A 1 166 ? 59.467 61.936 14.923 1.00 17.01 166 PHE A CA 1
ATOM 1269 C C . PHE A 1 166 ? 58.688 62.282 13.661 1.00 15.67 166 PHE A C 1
ATOM 1270 O O . PHE A 1 166 ? 57.791 61.527 13.307 1.00 13.71 166 PHE A O 1
ATOM 1278 N N . SER A 1 167 ? 58.948 63.459 13.102 1.00 18.46 167 SER A N 1
ATOM 1279 C CA . SER A 1 167 ? 58.228 64.017 11.929 1.00 19.65 167 SER A CA 1
ATOM 1280 C C . SER A 1 167 ? 58.293 63.061 10.730 1.00 18.98 167 SER A C 1
ATOM 1281 O O . SER A 1 167 ? 57.259 62.874 10.126 1.00 19.04 167 SER A O 1
ATOM 1286 N N . SER A 1 168 ? 59.426 62.409 10.451 1.00 17.34 168 SER A N 1
ATOM 1287 C CA . SER A 1 168 ? 59.563 61.461 9.320 1.00 17.76 168 SER A CA 1
ATOM 1288 C C . SER A 1 168 ? 58.654 60.246 9.542 1.00 16.62 168 SER A C 1
ATOM 1289 O O . SER A 1 168 ? 58.176 59.691 8.532 1.00 17.00 168 SER A O 1
ATOM 1294 N N . ALA A 1 169 ? 58.459 59.804 10.792 1.00 14.60 169 ALA A N 1
ATOM 1295 C CA . ALA A 1 169 ? 57.610 58.630 11.070 1.00 15.65 169 ALA A CA 1
ATOM 1296 C C . ALA A 1 169 ? 56.147 59.003 10.782 1.00 15.75 169 ALA A C 1
ATOM 1297 O O . ALA A 1 169 ? 55.426 58.194 10.164 1.00 17.43 169 ALA A O 1
ATOM 1299 N N . LEU A 1 170 ? 55.723 60.190 11.128 1.00 15.91 170 LEU A N 1
ATOM 1300 C CA . LEU A 1 170 ? 54.320 60.636 10.865 1.00 17.62 170 LEU A CA 1
ATOM 1301 C C . LEU A 1 170 ? 54.149 60.854 9.345 1.00 17.27 170 LEU A C 1
ATOM 1302 O O . LEU A 1 170 ? 53.124 60.501 8.818 1.00 17.14 170 LEU A O 1
ATOM 1307 N N . GLU A 1 171 ? 55.150 61.433 8.675 1.00 18.03 171 GLU A N 1
ATOM 1308 C CA . GLU A 1 171 ? 55.126 61.666 7.201 1.00 19.36 171 GLU A CA 1
ATOM 1309 C C . GLU A 1 171 ? 54.962 60.330 6.471 1.00 18.93 171 GLU A C 1
ATOM 1310 O O . GLU A 1 171 ? 54.121 60.261 5.520 1.00 19.13 171 GLU A O 1
ATOM 1316 N N . SER A 1 172 ? 55.684 59.291 6.902 1.00 18.06 172 SER A N 1
ATOM 1317 C CA . SER A 1 172 ? 55.557 57.920 6.348 1.00 18.08 172 SER A CA 1
ATOM 1318 C C . SER A 1 172 ? 54.113 57.423 6.480 1.00 17.42 172 SER A C 1
ATOM 1319 O O . SER A 1 172 ? 53.565 56.913 5.499 1.00 18.62 172 SER A O 1
ATOM 1324 N N . ALA A 1 173 ? 53.547 57.472 7.678 1.00 17.46 173 ALA A N 1
ATOM 1325 C CA . ALA A 1 173 ? 52.152 57.037 7.944 1.00 16.57 173 ALA A CA 1
ATOM 1326 C C . ALA A 1 173 ? 51.183 57.901 7.118 1.00 16.38 173 ALA A C 1
ATOM 1327 O O . ALA A 1 173 ? 50.262 57.322 6.513 1.00 17.55 173 ALA A O 1
ATOM 1329 N N . ASN A 1 174 ? 51.387 59.217 7.038 1.00 17.47 174 ASN A N 1
ATOM 1330 C CA . ASN A 1 174 ? 50.497 60.121 6.256 1.00 18.86 174 ASN A CA 1
ATOM 1331 C C . ASN A 1 174 ? 50.488 59.671 4.777 1.00 21.01 174 ASN A C 1
ATOM 1332 O O . ASN A 1 174 ? 49.406 59.558 4.199 1.00 18.02 174 ASN A O 1
ATOM 1337 N N . GLY A 1 175 ? 51.647 59.324 4.212 1.00 20.23 175 GLY A N 1
ATOM 1338 C CA . GLY A 1 175 ? 51.744 58.920 2.796 1.00 20.48 175 GLY A CA 1
ATOM 1339 C C . GLY A 1 175 ? 51.020 57.620 2.538 1.00 20.80 175 GLY A C 1
ATOM 1340 O O . GLY A 1 175 ? 50.601 57.372 1.382 1.00 21.13 175 GLY A O 1
ATOM 1341 N N . GLN A 1 176 ? 50.812 56.814 3.573 1.00 20.23 176 GLN A N 1
ATOM 1342 C CA . GLN A 1 176 ? 50.152 55.513 3.440 1.00 18.21 176 GLN A CA 1
ATOM 1343 C C . GLN A 1 176 ? 48.679 55.605 3.864 1.00 19.08 176 GLN A C 1
ATOM 1344 O O . GLN A 1 176 ? 48.059 54.545 3.966 1.00 19.27 176 GLN A O 1
ATOM 1350 N N . GLY A 1 177 ? 48.165 56.800 4.126 1.00 18.51 177 GLY A N 1
ATOM 1351 C CA . GLY A 1 177 ? 46.786 56.993 4.629 1.00 21.73 177 GLY A CA 1
ATOM 1352 C C . GLY A 1 177 ? 46.502 56.299 5.956 1.00 21.26 177 GLY A C 1
ATOM 1353 O O . GLY A 1 177 ? 45.354 55.874 6.168 1.00 21.00 177 GLY A O 1
ATOM 1354 N N . VAL A 1 178 ? 47.504 56.150 6.827 1.00 19.67 178 VAL A N 1
ATOM 1355 C CA . VAL A 1 178 ? 47.353 55.459 8.137 1.00 19.40 178 VAL A CA 1
ATOM 1356 C C . VAL A 1 178 ? 47.210 56.543 9.209 1.00 18.18 178 VAL A C 1
ATOM 1357 O O . VAL A 1 178 ? 48.054 57.424 9.282 1.00 19.42 178 VAL A O 1
ATOM 1361 N N . ASN A 1 179 ? 46.130 56.482 9.961 1.00 18.68 179 ASN A N 1
ATOM 1362 C CA . ASN A 1 179 ? 45.760 57.481 10.990 1.00 17.78 179 ASN A CA 1
ATOM 1363 C C . ASN A 1 179 ? 46.749 57.331 12.142 1.00 16.71 179 ASN A C 1
ATOM 1364 O O . ASN A 1 179 ? 46.937 56.183 12.574 1.00 16.61 179 ASN A O 1
ATOM 1369 N N . THR A 1 180 ? 47.308 58.447 12.622 1.00 17.85 180 THR A N 1
ATOM 1370 C CA . THR A 1 180 ? 48.225 58.479 13.794 1.00 17.84 180 THR A CA 1
ATOM 1371 C C . THR A 1 180 ? 47.513 59.123 14.993 1.00 17.61 180 THR A C 1
ATOM 1372 O O . THR A 1 180 ? 47.495 60.369 15.120 1.00 18.81 180 THR A O 1
ATOM 1376 N N . VAL A 1 181 ? 46.979 58.291 15.856 1.00 18.79 181 VAL A N 1
ATOM 1377 C CA . VAL A 1 181 ? 46.240 58.744 17.068 1.00 18.70 181 VAL A CA 1
ATOM 1378 C C . VAL A 1 181 ? 47.226 58.938 18.210 1.00 18.43 181 VAL A C 1
ATOM 1379 O O . VAL A 1 181 ? 47.884 57.979 18.630 1.00 19.54 181 VAL A O 1
ATOM 1383 N N . PRO A 1 182 ? 47.309 60.174 18.752 1.00 18.56 182 PRO A N 1
ATOM 1384 C CA . PRO A 1 182 ? 48.316 60.532 19.745 1.00 19.90 182 PRO A CA 1
ATOM 1385 C C . PRO A 1 182 ? 47.985 60.011 21.147 1.00 21.23 182 PRO A C 1
ATOM 1386 O O . PRO A 1 182 ? 46.833 60.043 21.574 1.00 21.48 182 PRO A O 1
ATOM 1390 N N . VAL A 1 183 ? 49.016 59.483 21.792 1.00 19.33 183 VAL A N 1
ATOM 1391 C CA . VAL A 1 183 ? 48.952 58.897 23.148 1.00 19.97 183 VAL A CA 1
ATOM 1392 C C . VAL A 1 183 ? 49.546 59.921 24.103 1.00 19.09 183 VAL A C 1
ATOM 1393 O O . VAL A 1 183 ? 50.688 60.386 23.875 1.00 19.06 183 VAL A O 1
ATOM 1397 N N . THR A 1 184 ? 48.835 60.230 25.177 1.00 21.28 184 THR A N 1
ATOM 1398 C CA . THR A 1 184 ? 49.237 61.316 26.110 1.00 19.46 184 THR A CA 1
ATOM 1399 C C . THR A 1 184 ? 50.536 60.977 26.834 1.00 16.63 184 THR A C 1
ATOM 1400 O O . THR A 1 184 ? 50.718 59.822 27.207 1.00 17.42 184 THR A O 1
ATOM 1404 N N . MET A 1 185 ? 51.448 61.956 26.917 1.00 18.77 185 MET A N 1
ATOM 1405 C CA . MET A 1 185 ? 52.760 61.835 27.599 1.00 17.31 185 MET A CA 1
ATOM 1406 C C . MET A 1 185 ? 52.851 62.817 28.766 1.00 17.64 185 MET A C 1
ATOM 1407 O O . MET A 1 185 ? 52.163 63.857 28.778 1.00 17.21 185 MET A O 1
ATOM 1412 N N . ASP A 1 186 ? 53.767 62.528 29.668 1.00 17.06 186 ASP A N 1
ATOM 1413 C CA . ASP A 1 186 ? 54.327 63.496 30.638 1.00 16.84 186 ASP A CA 1
ATOM 1414 C C . ASP A 1 186 ? 55.817 63.552 30.320 1.00 17.39 186 ASP A C 1
ATOM 1415 O O . ASP A 1 186 ? 56.214 63.029 29.283 1.00 16.36 186 ASP A O 1
ATOM 1420 N N . GLU A 1 187 ? 56.619 64.158 31.185 1.00 17.59 187 GLU A N 1
ATOM 1421 C CA . GLU A 1 187 ? 58.040 64.410 30.870 1.00 18.46 187 GLU A CA 1
ATOM 1422 C C . GLU A 1 187 ? 58.794 63.078 30.852 1.00 18.26 187 GLU A C 1
ATOM 1423 O O . GLU A 1 187 ? 59.940 63.049 30.364 1.00 19.16 187 GLU A O 1
ATOM 1429 N N . PHE A 1 188 ? 58.165 61.995 31.296 1.00 18.21 188 PHE A N 1
ATOM 1430 C CA . PHE A 1 188 ? 58.812 60.666 31.363 1.00 18.40 188 PHE A CA 1
ATOM 1431 C C . PHE A 1 188 ? 58.323 59.719 30.262 1.00 18.82 188 PHE A C 1
ATOM 1432 O O . PHE A 1 188 ? 58.740 58.560 30.248 1.00 16.51 188 PHE A O 1
ATOM 1440 N N . GLY A 1 189 ? 57.411 60.182 29.415 1.00 16.95 189 GLY A N 1
ATOM 1441 C CA . GLY A 1 189 ? 56.945 59.432 28.244 1.00 17.38 189 GLY A CA 1
ATOM 1442 C C . GLY A 1 189 ? 55.459 59.107 28.318 1.00 16.68 189 GLY A C 1
ATOM 1443 O O . GLY A 1 189 ? 54.728 59.758 29.067 1.00 17.42 189 GLY A O 1
ATOM 1444 N N . ILE A 1 190 ? 55.029 58.156 27.510 1.00 17.14 190 ILE A N 1
ATOM 1445 C CA . ILE A 1 190 ? 53.644 57.622 27.523 1.00 18.52 190 ILE A CA 1
ATOM 1446 C C . ILE A 1 190 ? 53.224 57.411 28.979 1.00 18.14 190 ILE A C 1
ATOM 1447 O O . ILE A 1 190 ? 54.019 56.852 29.738 1.00 17.32 190 ILE A O 1
ATOM 1452 N N . ILE A 1 191 ? 52.021 57.869 29.319 1.00 19.09 191 ILE A N 1
ATOM 1453 C CA . ILE A 1 191 ? 51.394 57.625 30.650 1.00 19.98 191 ILE A CA 1
ATOM 1454 C C . ILE A 1 191 ? 50.536 56.385 30.492 1.00 20.53 191 ILE A C 1
ATOM 1455 O O . ILE A 1 191 ? 49.515 56.468 29.814 1.00 21.26 191 ILE A O 1
ATOM 1460 N N . PRO A 1 192 ? 50.951 55.214 31.028 1.00 19.08 192 PRO A N 1
ATOM 1461 C CA . PRO A 1 192 ? 50.233 53.974 30.729 1.00 20.79 192 PRO A CA 1
ATOM 1462 C C . PRO A 1 192 ? 48.749 54.021 31.122 1.00 22.52 192 PRO A C 1
ATOM 1463 O O . PRO A 1 192 ? 47.911 53.569 30.385 1.00 18.86 192 PRO A O 1
ATOM 1467 N N . GLU A 1 193 ? 48.445 54.582 32.289 1.00 22.78 193 GLU A N 1
ATOM 1468 C CA . GLU A 1 193 ? 47.061 54.611 32.798 1.00 23.43 193 GLU A CA 1
ATOM 1469 C C . GLU A 1 193 ? 46.138 55.275 31.781 1.00 22.14 193 GLU A C 1
ATOM 1470 O O . GLU A 1 193 ? 45.016 54.796 31.621 1.00 22.81 193 GLU A O 1
ATOM 1476 N N . LYS A 1 194 ? 46.562 56.344 31.109 1.00 22.07 194 LYS A N 1
ATOM 1477 C CA . LYS A 1 194 ? 45.726 57.031 30.088 1.00 23.64 194 LYS A CA 1
ATOM 1478 C C . LYS A 1 194 ? 45.654 56.195 28.798 1.00 23.10 194 LYS A C 1
ATOM 1479 O O . LYS A 1 194 ? 44.630 56.243 28.111 1.00 22.84 194 LYS A O 1
ATOM 1485 N N . LEU A 1 195 ? 46.696 55.450 28.461 1.00 21.92 195 LEU A N 1
ATOM 1486 C CA . LEU A 1 195 ? 46.625 54.535 27.294 1.00 21.82 195 LEU A CA 1
ATOM 1487 C C . LEU A 1 195 ? 45.591 53.426 27.579 1.00 22.16 195 LEU A C 1
ATOM 1488 O O . LEU A 1 195 ? 44.854 53.065 26.661 1.00 20.61 195 LEU A O 1
ATOM 1493 N N . GLU A 1 196 ? 45.599 52.865 28.791 1.00 22.57 196 GLU A N 1
ATOM 1494 C CA . GLU A 1 196 ? 44.670 51.772 29.164 1.00 23.85 196 GLU A CA 1
ATOM 1495 C C . GLU A 1 196 ? 43.249 52.299 29.042 1.00 25.03 196 GLU A C 1
ATOM 1496 O O . GLU A 1 196 ? 42.387 51.577 28.441 1.00 24.16 196 GLU A O 1
ATOM 1502 N N . GLU A 1 197 ? 43.037 53.521 29.528 1.00 27.97 197 GLU A N 1
ATOM 1503 C CA . GLU A 1 197 ? 41.717 54.191 29.504 1.00 30.53 197 GLU A CA 1
ATOM 1504 C C . GLU A 1 197 ? 41.310 54.381 28.033 1.00 28.44 197 GLU A C 1
ATOM 1505 O O . GLU A 1 197 ? 40.193 53.979 27.682 1.00 26.65 197 GLU A O 1
ATOM 1511 N N . LEU A 1 198 ? 42.192 54.933 27.190 1.00 26.04 198 LEU A N 1
ATOM 1512 C CA . LEU A 1 198 ? 41.909 55.171 25.744 1.00 25.99 198 LEU A CA 1
ATOM 1513 C C . LEU A 1 198 ? 41.462 53.846 25.106 1.00 25.24 198 LEU A C 1
ATOM 1514 O O . LEU A 1 198 ? 40.482 53.846 24.332 1.00 24.26 198 LEU A O 1
ATOM 1519 N N . MET A 1 199 ? 42.155 52.758 25.430 1.00 23.44 199 MET A N 1
ATOM 1520 C CA . MET A 1 199 ? 41.886 51.419 24.847 1.00 26.41 199 MET A CA 1
ATOM 1521 C C . MET A 1 199 ? 40.579 50.844 25.426 1.00 29.26 199 MET A C 1
ATOM 1522 O O . MET A 1 199 ? 39.816 50.247 24.623 1.00 27.00 199 MET A O 1
ATOM 1527 N N . SER A 1 200 ? 40.315 51.039 26.731 1.00 27.26 200 SER A N 1
ATOM 1528 C CA . SER A 1 200 ? 39.089 50.537 27.395 1.00 29.78 200 SER A CA 1
ATOM 1529 C C . SER A 1 200 ? 37.848 51.124 26.710 1.00 30.59 200 SER A C 1
ATOM 1530 O O . SER A 1 200 ? 36.822 50.435 26.700 1.00 30.66 200 SER A O 1
ATOM 1533 N N . ARG A 1 201 ? 37.930 52.353 26.188 1.00 30.76 201 ARG A N 1
ATOM 1534 C CA . ARG A 1 201 ? 36.802 53.098 25.558 1.00 33.63 201 ARG A CA 1
ATOM 1535 C C . ARG A 1 201 ? 36.810 52.929 24.034 1.00 33.20 201 ARG A C 1
ATOM 1536 O O . ARG A 1 201 ? 36.000 53.592 23.352 1.00 32.54 201 ARG A O 1
ATOM 1544 N N . TRP A 1 202 ? 37.728 52.129 23.481 1.00 31.68 202 TRP A N 1
ATOM 1545 C CA . TRP A 1 202 ? 37.983 52.166 22.020 1.00 28.89 202 TRP A CA 1
ATOM 1546 C C . TRP A 1 202 ? 36.727 51.722 21.264 1.00 26.32 202 TRP A C 1
ATOM 1547 O O . TRP A 1 202 ? 36.237 50.631 21.550 1.00 31.66 202 TRP A O 1
ATOM 1558 N N . VAL A 1 203 ? 36.285 52.521 20.310 1.00 24.16 203 VAL A N 1
ATOM 1559 C CA . VAL A 1 203 ? 35.175 52.179 19.377 1.00 30.90 203 VAL A CA 1
ATOM 1560 C C . VAL A 1 203 ? 35.736 51.930 17.970 1.00 29.93 203 VAL A C 1
ATOM 1561 O O . VAL A 1 203 ? 36.596 52.716 17.526 1.00 33.03 203 VAL A O 1
ATOM 1565 N N . GLY A 1 204 ? 35.246 50.883 17.295 1.00 31.38 204 GLY A N 1
ATOM 1566 C CA . GLY A 1 204 ? 35.611 50.561 15.903 1.00 30.04 204 GLY A CA 1
ATOM 1567 C C . GLY A 1 204 ? 36.825 49.650 15.858 1.00 29.00 204 GLY A C 1
ATOM 1568 O O . GLY A 1 204 ? 37.189 49.054 16.905 1.00 26.54 204 GLY A O 1
ATOM 1569 N N . ASN A 1 205 ? 37.440 49.507 14.685 1.00 28.45 205 ASN A N 1
ATOM 1570 C CA . ASN A 1 205 ? 38.558 48.538 14.560 1.00 29.86 205 ASN A CA 1
ATOM 1571 C C . ASN A 1 205 ? 39.687 49.014 15.474 1.00 24.38 205 ASN A C 1
ATOM 1572 O O . ASN A 1 205 ? 39.956 50.204 15.419 1.00 23.46 205 ASN A O 1
ATOM 1577 N N . LYS A 1 206 ? 40.237 48.106 16.282 1.00 26.74 206 LYS A N 1
ATOM 1578 C CA . LYS A 1 206 ? 41.417 48.299 17.157 1.00 26.66 206 LYS A CA 1
ATOM 1579 C C . LYS A 1 206 ? 42.560 48.885 16.343 1.00 25.98 206 LYS A C 1
ATOM 1580 O O . LYS A 1 206 ? 42.709 48.610 15.146 1.00 22.39 206 LYS A O 1
ATOM 1586 N N . PRO A 1 207 ? 43.424 49.677 17.003 1.00 25.27 207 PRO A N 1
ATOM 1587 C CA . PRO A 1 207 ? 44.657 50.150 16.381 1.00 23.32 207 PRO A CA 1
ATOM 1588 C C . PRO A 1 207 ? 45.500 48.901 16.120 1.00 19.55 207 PRO A C 1
ATOM 1589 O O . PRO A 1 207 ? 45.404 47.989 16.911 1.00 20.28 207 PRO A O 1
ATOM 1593 N N . LYS A 1 208 ? 46.322 48.925 15.063 1.00 18.80 208 LYS A N 1
ATOM 1594 C CA . LYS A 1 208 ? 47.143 47.779 14.647 1.00 18.51 208 LYS A CA 1
ATOM 1595 C C . LYS A 1 208 ? 48.301 47.644 15.630 1.00 18.23 208 LYS A C 1
ATOM 1596 O O . LYS A 1 208 ? 48.745 46.510 15.926 1.00 17.52 208 LYS A O 1
ATOM 1602 N N . PHE A 1 209 ? 48.865 48.772 16.035 1.00 18.48 209 PHE A N 1
ATOM 1603 C CA . PHE A 1 209 ? 50.056 48.791 16.912 1.00 17.50 209 PHE A CA 1
ATOM 1604 C C . PHE A 1 209 ? 50.275 50.171 17.518 1.00 16.52 209 PHE A C 1
ATOM 1605 O O . PHE A 1 209 ? 49.609 51.182 17.145 1.00 17.31 209 PHE A O 1
ATOM 1613 N N . LEU A 1 210 ? 51.189 50.176 18.484 1.00 16.92 210 LEU A N 1
ATOM 1614 C CA . LEU A 1 210 ? 51.770 51.373 19.115 1.00 16.92 210 LEU A CA 1
ATOM 1615 C C . LEU A 1 210 ? 53.187 51.540 18.602 1.00 15.97 210 LEU A C 1
ATOM 1616 O O . LEU A 1 210 ? 53.920 50.534 18.679 1.00 16.31 210 LEU A O 1
ATOM 1621 N N . TYR A 1 211 ? 53.509 52.727 18.090 1.00 15.80 211 TYR A N 1
ATOM 1622 C CA . TYR A 1 211 ? 54.850 53.164 17.628 1.00 14.78 211 TYR A CA 1
ATOM 1623 C C . TYR A 1 211 ? 55.481 53.973 18.767 1.00 14.48 211 TYR A C 1
ATOM 1624 O O . TYR A 1 211 ? 54.924 55.011 19.151 1.00 14.56 211 TYR A O 1
ATOM 1633 N N . THR A 1 212 ? 56.601 53.504 19.303 1.00 14.00 212 THR A N 1
ATOM 1634 C CA . THR A 1 212 ? 57.244 54.146 20.471 1.00 13.58 212 THR A CA 1
ATOM 1635 C C . THR A 1 212 ? 58.737 54.245 20.177 1.00 14.12 212 THR A C 1
ATOM 1636 O O . THR A 1 212 ? 59.360 53.223 19.831 1.00 13.66 212 THR A O 1
ATOM 1640 N N . ILE A 1 213 ? 59.275 55.441 20.344 1.00 12.89 213 ILE A N 1
ATOM 1641 C CA . ILE A 1 213 ? 60.747 55.674 20.389 1.00 13.75 213 ILE A CA 1
ATOM 1642 C C . ILE A 1 213 ? 61.081 55.650 21.869 1.00 13.61 213 ILE A C 1
ATOM 1643 O O . ILE A 1 213 ? 61.228 56.720 22.471 1.00 14.95 213 ILE A O 1
ATOM 1648 N N . CYS A 1 214 ? 61.114 54.474 22.482 1.00 14.45 214 CYS A N 1
ATOM 1649 C CA . CYS A 1 214 ? 60.953 54.419 23.946 1.00 14.01 214 CYS A CA 1
ATOM 1650 C C . CYS A 1 214 ? 62.228 54.825 24.698 1.00 14.48 214 CYS A C 1
ATOM 1651 O O . CYS A 1 214 ? 62.093 55.175 25.876 1.00 15.72 214 CYS A O 1
ATOM 1654 N N . THR A 1 215 ? 63.426 54.733 24.126 1.00 13.84 215 THR A N 1
ATOM 1655 C CA . THR A 1 215 ? 64.687 55.128 24.789 1.00 14.33 215 THR A CA 1
ATOM 1656 C C . THR A 1 215 ? 65.221 56.390 24.097 1.00 15.02 215 THR A C 1
ATOM 1657 O O . THR A 1 215 ? 65.475 56.322 22.896 1.00 15.43 215 THR A O 1
ATOM 1661 N N . GLY A 1 216 ? 65.334 57.521 24.778 1.00 15.81 216 GLY A N 1
ATOM 1662 C CA . GLY A 1 216 ? 65.834 58.774 24.152 1.00 14.33 216 GLY A CA 1
ATOM 1663 C C . GLY A 1 216 ? 64.819 59.308 23.151 1.00 13.87 216 GLY A C 1
ATOM 1664 O O . GLY A 1 216 ? 65.178 59.650 22.013 1.00 15.59 216 GLY A O 1
ATOM 1665 N N . GLN A 1 217 ? 63.563 59.312 23.553 1.00 13.53 217 GLN A N 1
ATOM 1666 C CA . GLN A 1 217 ? 62.396 59.606 22.712 1.00 13.04 217 GLN A CA 1
ATOM 1667 C C . GLN A 1 217 ? 62.645 60.926 21.971 1.00 14.31 217 GLN A C 1
ATOM 1668 O O . GLN A 1 217 ? 63.138 61.904 22.583 1.00 13.33 217 GLN A O 1
ATOM 1674 N N . ASN A 1 218 ? 62.390 60.931 20.669 1.00 13.32 218 ASN A N 1
ATOM 1675 C CA . ASN A 1 218 ? 62.476 62.150 19.838 1.00 13.31 218 ASN A CA 1
ATOM 1676 C C . ASN A 1 218 ? 61.075 62.732 19.750 1.00 12.55 218 ASN A C 1
ATOM 1677 O O . ASN A 1 218 ? 60.232 62.131 19.096 1.00 12.52 218 ASN A O 1
ATOM 1682 N N . PRO A 1 219 ? 60.784 63.951 20.237 1.00 12.05 219 PRO A N 1
ATOM 1683 C CA . PRO A 1 219 ? 61.732 64.958 20.738 1.00 11.96 219 PRO A CA 1
ATOM 1684 C C . PRO A 1 219 ? 61.882 65.183 22.267 1.00 13.76 219 PRO A C 1
ATOM 1685 O O . PRO A 1 219 ? 62.650 66.045 22.676 1.00 14.37 219 PRO A O 1
ATOM 1689 N N . THR A 1 220 ? 61.155 64.429 23.092 1.00 13.80 220 THR A N 1
ATOM 1690 C CA . THR A 1 220 ? 61.002 64.721 24.543 1.00 14.45 220 THR A CA 1
ATOM 1691 C C . THR A 1 220 ? 62.288 64.401 25.321 1.00 16.23 220 THR A C 1
ATOM 1692 O O . THR A 1 220 ? 62.481 64.980 26.407 1.00 16.32 220 THR A O 1
ATOM 1696 N N . GLY A 1 221 ? 63.152 63.540 24.785 1.00 16.24 221 GLY A N 1
ATOM 1697 C CA . GLY A 1 221 ? 64.348 63.093 25.508 1.00 16.32 221 GLY A CA 1
ATOM 1698 C C . GLY A 1 221 ? 64.001 62.192 26.675 1.00 16.18 221 GLY A C 1
ATOM 1699 O O . GLY A 1 221 ? 64.862 61.952 27.495 1.00 17.15 221 GLY A O 1
ATOM 1700 N N . SER A 1 222 ? 62.777 61.680 26.730 1.00 17.22 222 SER A N 1
ATOM 1701 C CA . SER A 1 222 ? 62.298 60.812 27.813 1.00 17.28 222 SER A CA 1
ATOM 1702 C C . SER A 1 222 ? 62.704 59.387 27.483 1.00 17.44 222 SER A C 1
ATOM 1703 O O . SER A 1 222 ? 63.064 59.118 26.341 1.00 17.40 222 SER A O 1
ATOM 1706 N N . SER A 1 223 ? 62.705 58.510 28.484 1.00 16.38 223 SER A N 1
ATOM 1707 C CA . SER A 1 223 ? 62.913 57.066 28.272 1.00 17.52 223 SER A CA 1
ATOM 1708 C C . SER A 1 223 ? 61.934 56.330 29.175 1.00 18.17 223 SER A C 1
ATOM 1709 O O . SER A 1 223 ? 61.891 56.608 30.379 1.00 17.63 223 SER A O 1
ATOM 1712 N N . LEU A 1 224 ? 61.141 55.449 28.618 1.00 18.17 224 LEU A N 1
ATOM 1713 C CA . LEU A 1 224 ? 60.162 54.738 29.462 1.00 17.61 224 LEU A CA 1
ATOM 1714 C C . LEU A 1 224 ? 60.919 53.916 30.494 1.00 16.33 224 LEU A C 1
ATOM 1715 O O . LEU A 1 224 ? 61.852 53.183 30.141 1.00 16.62 224 LEU A O 1
ATOM 1720 N N . SER A 1 225 ? 60.509 54.025 31.751 1.00 15.03 225 SER A N 1
ATOM 1721 C CA . SER A 1 225 ? 60.976 53.159 32.856 1.00 16.33 225 SER A CA 1
ATOM 1722 C C . SER A 1 225 ? 60.624 51.695 32.603 1.00 16.99 225 SER A C 1
ATOM 1723 O O . SER A 1 225 ? 59.655 51.414 31.859 1.00 17.55 225 SER A O 1
ATOM 1726 N N . ALA A 1 226 ? 61.350 50.787 33.263 1.00 18.36 226 ALA A N 1
ATOM 1727 C CA . ALA A 1 226 ? 61.049 49.337 33.256 1.00 19.94 226 ALA A CA 1
ATOM 1728 C C . ALA A 1 226 ? 59.565 49.181 33.599 1.00 19.55 226 ALA A C 1
ATOM 1729 O O . ALA A 1 226 ? 58.854 48.400 32.947 1.00 20.77 226 ALA A O 1
ATOM 1731 N N A GLU A 1 227 ? 59.105 49.903 34.614 0.50 19.26 227 GLU A N 1
ATOM 1732 N N B GLU A 1 227 ? 59.103 49.921 34.608 0.50 19.22 227 GLU A N 1
ATOM 1733 C CA . GLU A 1 227 ? 57.720 49.782 35.141 1.00 19.91 227 GLU A CA 1
ATOM 1734 C C A GLU A 1 227 ? 56.727 50.197 34.052 0.50 19.74 227 GLU A C 1
ATOM 1735 C C B GLU A 1 227 ? 56.687 50.232 34.100 0.50 19.81 227 GLU A C 1
ATOM 1736 O O A GLU A 1 227 ? 55.800 49.427 33.772 0.50 17.80 227 GLU A O 1
ATOM 1737 O O B GLU A 1 227 ? 55.653 49.560 33.946 0.50 18.06 227 GLU A O 1
ATOM 1748 N N . ARG A 1 228 ? 56.909 51.362 33.430 1.00 20.25 228 ARG A N 1
ATOM 1749 C CA . ARG A 1 228 ? 55.986 51.798 32.344 1.00 18.02 228 ARG A CA 1
ATOM 1750 C C . ARG A 1 228 ? 55.997 50.765 31.198 1.00 17.35 228 ARG A C 1
ATOM 1751 O O . ARG A 1 228 ? 54.925 50.483 30.642 1.00 19.36 228 ARG A O 1
ATOM 1759 N N . ARG A 1 229 ? 57.136 50.203 30.832 1.00 16.35 229 ARG A N 1
ATOM 1760 C CA . ARG A 1 229 ? 57.213 49.252 29.696 1.00 17.63 229 ARG A CA 1
ATOM 1761 C C . ARG A 1 229 ? 56.369 48.025 30.054 1.00 19.37 229 ARG A C 1
ATOM 1762 O O . ARG A 1 229 ? 55.558 47.574 29.221 1.00 20.52 229 ARG A O 1
ATOM 1770 N N . LYS A 1 230 ? 56.457 47.590 31.304 1.00 19.98 230 LYS A N 1
ATOM 1771 C CA . LYS A 1 230 ? 55.653 46.441 31.774 1.00 20.48 230 LYS A CA 1
ATOM 1772 C C . LYS A 1 230 ? 54.183 46.773 31.666 1.00 18.90 230 LYS A C 1
ATOM 1773 O O . LYS A 1 230 ? 53.455 45.914 31.204 1.00 20.56 230 LYS A O 1
ATOM 1779 N N . GLN A 1 231 ? 53.785 47.957 32.111 1.00 18.96 231 GLN A N 1
ATOM 1780 C CA . GLN A 1 231 ? 52.352 48.377 32.125 1.00 22.12 231 GLN A CA 1
ATOM 1781 C C . GLN A 1 231 ? 51.877 48.437 30.654 1.00 21.85 231 GLN A C 1
ATOM 1782 O O . GLN A 1 231 ? 50.772 47.944 30.327 1.00 20.48 231 GLN A O 1
ATOM 1788 N N . ILE A 1 232 ? 52.678 49.026 29.777 1.00 18.42 232 ILE A N 1
ATOM 1789 C CA . ILE A 1 232 ? 52.329 49.187 28.336 1.00 18.25 232 ILE A CA 1
ATOM 1790 C C . ILE A 1 232 ? 52.259 47.813 27.674 1.00 17.72 232 ILE A C 1
ATOM 1791 O O . ILE A 1 232 ? 51.309 47.591 26.928 1.00 18.24 232 ILE A O 1
ATOM 1796 N N . TYR A 1 233 ? 53.195 46.926 27.958 1.00 15.91 233 TYR A N 1
ATOM 1797 C CA . TYR A 1 233 ? 53.188 45.546 27.424 1.00 19.56 233 TYR A CA 1
ATOM 1798 C C . TYR A 1 233 ? 51.854 44.869 27.783 1.00 21.10 233 TYR A C 1
ATOM 1799 O O . TYR A 1 233 ? 51.204 44.283 26.876 1.00 20.54 233 TYR A O 1
ATOM 1808 N N . ASP A 1 234 ? 51.442 44.948 29.051 1.00 21.45 234 ASP A N 1
ATOM 1809 C CA . ASP A 1 234 ? 50.158 44.366 29.535 1.00 22.53 234 ASP A CA 1
ATOM 1810 C C . ASP A 1 234 ? 48.991 44.909 28.710 1.00 23.13 234 ASP A C 1
ATOM 1811 O O . ASP A 1 234 ? 48.058 44.145 28.435 1.00 21.71 234 ASP A O 1
ATOM 1816 N N . ILE A 1 235 ? 48.999 46.195 28.351 1.00 22.37 235 ILE A N 1
ATOM 1817 C CA . ILE A 1 235 ? 47.877 46.810 27.587 1.00 22.83 235 ILE A CA 1
ATOM 1818 C C . ILE A 1 235 ? 47.882 46.211 26.175 1.00 23.50 235 ILE A C 1
ATOM 1819 O O . ILE A 1 235 ? 46.808 45.760 25.721 1.00 21.71 235 ILE A O 1
ATOM 1824 N N . ALA A 1 236 ? 49.071 46.117 25.552 1.00 20.08 236 ALA A N 1
ATOM 1825 C CA . ALA A 1 236 ? 49.243 45.554 24.192 1.00 19.67 236 ALA A CA 1
ATOM 1826 C C . ALA A 1 236 ? 48.718 44.113 24.163 1.00 21.84 236 ALA A C 1
ATOM 1827 O O . ALA A 1 236 ? 48.047 43.772 23.172 1.00 21.01 236 ALA A O 1
ATOM 1829 N N . CYS A 1 237 ? 48.985 43.302 25.201 1.00 24.07 237 CYS A N 1
ATOM 1830 C CA . CYS A 1 237 ? 48.485 41.892 25.291 1.00 24.02 237 CYS A CA 1
ATOM 1831 C C . CYS A 1 237 ? 46.962 41.886 25.506 1.00 26.94 237 CYS A C 1
ATOM 1832 O O . CYS A 1 237 ? 46.255 41.115 24.834 1.00 24.45 237 CYS A O 1
ATOM 1835 N N . LYS A 1 238 ? 46.471 42.708 26.416 1.00 26.43 238 LYS A N 1
ATOM 1836 C CA . LYS A 1 238 ? 45.032 42.791 26.790 1.00 27.35 238 LYS A CA 1
ATOM 1837 C C . LYS A 1 238 ? 44.163 43.125 25.567 1.00 28.49 238 LYS A C 1
ATOM 1838 O O . LYS A 1 238 ? 43.141 42.456 25.384 1.00 27.30 238 LYS A O 1
ATOM 1844 N N . TYR A 1 239 ? 44.545 44.121 24.766 1.00 26.61 239 TYR A N 1
ATOM 1845 C CA . TYR A 1 239 ? 43.760 44.630 23.610 1.00 25.16 239 TYR A CA 1
ATOM 1846 C C . TYR A 1 239 ? 44.283 44.056 22.273 1.00 23.37 239 TYR A C 1
ATOM 1847 O O . TYR A 1 239 ? 43.709 44.395 21.230 1.00 22.76 239 TYR A O 1
ATOM 1856 N N . ASP A 1 240 ? 45.309 43.199 22.313 1.00 20.58 240 ASP A N 1
ATOM 1857 C CA . ASP A 1 240 ? 45.914 42.485 21.156 1.00 24.15 240 ASP A CA 1
ATOM 1858 C C . ASP A 1 240 ? 46.365 43.469 20.073 1.00 23.28 240 ASP A C 1
ATOM 1859 O O . ASP A 1 240 ? 45.806 43.453 18.986 1.00 21.87 240 ASP A O 1
ATOM 1864 N N . PHE A 1 241 ? 47.328 44.350 20.368 1.00 21.73 241 PHE A N 1
ATOM 1865 C CA . PHE A 1 241 ? 47.983 45.163 19.319 1.00 20.88 241 PHE A CA 1
ATOM 1866 C C . PHE A 1 241 ? 49.484 44.909 19.460 1.00 21.53 241 PHE A C 1
ATOM 1867 O O . PHE A 1 241 ? 49.934 44.294 20.462 1.00 20.10 241 PHE A O 1
ATOM 1875 N N . LEU A 1 242 ? 50.227 45.262 18.416 1.00 20.53 242 LEU A N 1
ATOM 1876 C CA . LEU A 1 242 ? 51.687 45.087 18.423 1.00 19.70 242 LEU A CA 1
ATOM 1877 C C . LEU A 1 242 ? 52.317 46.322 19.078 1.00 17.18 242 LEU A C 1
ATOM 1878 O O . LEU A 1 242 ? 51.699 47.417 19.106 1.00 17.85 242 LEU A O 1
ATOM 1883 N N . ILE A 1 243 ? 53.552 46.137 19.526 1.00 17.16 243 ILE A N 1
ATOM 1884 C CA . ILE A 1 243 ? 54.428 47.284 19.890 1.00 17.08 243 ILE A CA 1
ATOM 1885 C C . ILE A 1 243 ? 55.578 47.323 18.887 1.00 17.50 243 ILE A C 1
ATOM 1886 O O . ILE A 1 243 ? 56.286 46.300 18.707 1.00 17.07 243 ILE A O 1
ATOM 1891 N N . ILE A 1 244 ? 55.732 48.473 18.226 1.00 16.43 244 ILE A N 1
ATOM 1892 C CA . ILE A 1 244 ? 56.884 48.714 17.317 1.00 15.76 244 ILE A CA 1
ATOM 1893 C C . ILE A 1 244 ? 57.841 49.615 18.083 1.00 15.84 244 ILE A C 1
ATOM 1894 O O . ILE A 1 244 ? 57.493 50.795 18.256 1.00 15.80 244 ILE A O 1
ATOM 1899 N N . GLU A 1 245 ? 58.964 49.075 18.526 1.00 15.25 245 GLU A N 1
ATOM 1900 C CA . GLU A 1 245 ? 59.941 49.894 19.271 1.00 15.80 245 GLU A CA 1
ATOM 1901 C C . GLU A 1 245 ? 61.010 50.330 18.278 1.00 15.24 245 GLU A C 1
ATOM 1902 O O . GLU A 1 245 ? 61.768 49.531 17.837 1.00 15.65 245 GLU A O 1
ATOM 1908 N N . ASP A 1 246 ? 61.015 51.619 17.931 1.00 16.26 246 ASP A N 1
ATOM 1909 C CA . ASP A 1 246 ? 61.947 52.222 16.961 1.00 16.75 246 ASP A CA 1
ATOM 1910 C C . ASP A 1 246 ? 63.090 52.766 17.806 1.00 16.32 246 ASP A C 1
ATOM 1911 O O . ASP A 1 246 ? 62.885 53.772 18.493 1.00 15.80 246 ASP A O 1
ATOM 1916 N N . GLU A 1 247 ? 64.219 52.063 17.835 1.00 15.30 247 GLU A N 1
ATOM 1917 C CA . GLU A 1 247 ? 65.185 52.161 18.961 1.00 16.22 247 GLU A CA 1
ATOM 1918 C C . GLU A 1 247 ? 66.600 52.477 18.476 1.00 16.08 247 GLU A C 1
ATOM 1919 O O . GLU A 1 247 ? 67.571 51.849 18.896 1.00 15.78 247 GLU A O 1
ATOM 1925 N N . PRO A 1 248 ? 66.765 53.484 17.595 1.00 15.30 248 PRO A N 1
ATOM 1926 C CA . PRO A 1 248 ? 68.106 53.860 17.125 1.00 15.59 248 PRO A CA 1
ATOM 1927 C C . PRO A 1 248 ? 68.993 54.436 18.237 1.00 16.93 248 PRO A C 1
ATOM 1928 O O . PRO A 1 248 ? 70.224 54.403 18.084 1.00 15.85 248 PRO A O 1
ATOM 1932 N N . TYR A 1 249 ? 68.390 54.919 19.332 1.00 14.95 249 TYR A N 1
ATOM 1933 C CA . TYR A 1 249 ? 69.119 55.593 20.429 1.00 15.07 249 TYR A CA 1
ATOM 1934 C C . TYR A 1 249 ? 69.282 54.665 21.633 1.00 14.55 249 TYR A C 1
ATOM 1935 O O . TYR A 1 249 ? 69.653 55.151 22.715 1.00 14.90 249 TYR A O 1
ATOM 1944 N N . TYR A 1 250 ? 69.053 53.360 21.480 1.00 15.23 250 TYR A N 1
ATOM 1945 C CA . TYR A 1 250 ? 69.110 52.425 22.639 1.00 14.81 250 TYR A CA 1
ATOM 1946 C C . TYR A 1 250 ? 70.483 52.500 23.314 1.00 14.53 250 TYR A C 1
ATOM 1947 O O . TYR A 1 250 ? 70.528 52.512 24.552 1.00 14.48 250 TYR A O 1
ATOM 1956 N N . PHE A 1 251 ? 71.549 52.588 22.537 1.00 16.04 251 PHE A N 1
ATOM 1957 C CA . PHE A 1 251 ? 72.920 52.554 23.092 1.00 15.50 251 PHE A CA 1
ATOM 1958 C C . PHE A 1 251 ? 73.403 53.977 23.360 1.00 16.20 251 PHE A C 1
ATOM 1959 O O . PHE A 1 251 ? 74.573 54.127 23.644 1.00 14.98 251 PHE A O 1
ATOM 1967 N N . LEU A 1 252 ? 72.504 54.974 23.398 1.00 15.84 252 LEU A N 1
ATOM 1968 C CA . LEU A 1 252 ? 72.835 56.317 23.960 1.00 16.39 252 LEU A CA 1
ATOM 1969 C C . LEU A 1 252 ? 72.220 56.440 25.354 1.00 16.64 252 LEU A C 1
ATOM 1970 O O . LEU A 1 252 ? 72.005 57.583 25.816 1.00 16.32 252 LEU A O 1
ATOM 1975 N N . GLN A 1 253 ? 71.953 55.309 26.013 1.00 15.39 253 GLN A N 1
ATOM 1976 C CA . GLN A 1 253 ? 71.670 55.308 27.466 1.00 15.33 253 GLN A CA 1
ATOM 1977 C C . GLN A 1 253 ? 72.904 55.857 28.171 1.00 16.18 253 GLN A C 1
ATOM 1978 O O . GLN A 1 253 ? 74.046 55.691 27.671 1.00 14.77 253 GLN A O 1
ATOM 1984 N N . MET A 1 254 ? 72.635 56.551 29.267 1.00 17.77 254 MET A N 1
ATOM 1985 C CA . MET A 1 254 ? 73.649 57.274 30.043 1.00 17.39 254 MET A CA 1
ATOM 1986 C C . MET A 1 254 ? 73.474 56.958 31.520 1.00 17.69 254 MET A C 1
ATOM 1987 O O . MET A 1 254 ? 72.425 56.429 31.923 1.00 16.41 254 MET A O 1
ATOM 1992 N N . GLU A 1 255 ? 74.479 57.343 32.293 1.00 16.80 255 GLU A N 1
ATOM 1993 C CA . GLU A 1 255 ? 74.419 57.333 33.759 1.00 18.59 255 GLU A CA 1
ATOM 1994 C C . GLU A 1 255 ? 73.343 58.341 34.174 1.00 19.62 255 GLU A C 1
ATOM 1995 O O . GLU A 1 255 ? 73.168 59.345 33.456 1.00 19.29 255 GLU A O 1
ATOM 2001 N N . THR A 1 256 ? 72.647 58.061 35.268 1.00 20.58 256 THR A N 1
ATOM 2002 C CA . THR A 1 256 ? 71.633 58.976 35.850 1.00 21.79 256 THR A CA 1
ATOM 2003 C C . THR A 1 256 ? 72.333 60.295 36.150 1.00 20.92 256 THR A C 1
ATOM 2004 O O . THR A 1 256 ? 73.461 60.238 36.647 1.00 21.58 256 THR A O 1
ATOM 2008 N N . TYR A 1 257 ? 71.708 61.425 35.846 1.00 18.13 257 TYR A N 1
ATOM 2009 C CA . TYR A 1 257 ? 72.286 62.765 36.096 1.00 20.60 257 TYR A CA 1
ATOM 2010 C C . TYR A 1 257 ? 72.329 62.997 37.610 1.00 20.52 257 TYR A C 1
ATOM 2011 O O . TYR A 1 257 ? 71.329 62.705 38.266 1.00 22.63 257 TYR A O 1
ATOM 2020 N N . THR A 1 258 ? 73.418 63.562 38.114 1.00 22.82 258 THR A N 1
ATOM 2021 C CA . THR A 1 258 ? 73.474 64.144 39.479 1.00 25.70 258 THR A CA 1
ATOM 2022 C C . THR A 1 258 ? 74.094 65.530 39.349 1.00 25.80 258 THR A C 1
ATOM 2023 O O . THR A 1 258 ? 75.014 65.659 38.554 1.00 27.59 258 THR A O 1
ATOM 2027 N N . LYS A 1 259 ? 73.593 66.503 40.106 1.00 29.29 259 LYS A N 1
ATOM 2028 C CA . LYS A 1 259 ? 74.193 67.858 40.225 1.00 32.71 259 LYS A CA 1
ATOM 2029 C C . LYS A 1 259 ? 75.605 67.745 40.805 1.00 30.59 259 LYS A C 1
ATOM 2030 O O . LYS A 1 259 ? 76.443 68.596 40.465 1.00 30.70 259 LYS A O 1
ATOM 2036 N N . ASP A 1 260 ? 75.838 66.725 41.634 1.00 33.17 260 ASP A N 1
ATOM 2037 C CA . ASP A 1 260 ? 77.089 66.512 42.419 1.00 32.64 260 ASP A CA 1
ATOM 2038 C C . ASP A 1 260 ? 78.233 66.011 41.522 1.00 30.61 260 ASP A C 1
ATOM 2039 O O . ASP A 1 260 ? 78.411 64.771 41.352 1.00 34.13 260 ASP A O 1
ATOM 2044 N N . LYS A 1 261 ? 79.036 66.926 41.005 1.00 30.86 261 LYS A N 1
ATOM 2045 C CA . LYS A 1 261 ? 80.108 66.603 40.036 1.00 31.99 261 LYS A CA 1
ATOM 2046 C C . LYS A 1 261 ? 81.032 65.507 40.578 1.00 32.32 261 LYS A C 1
ATOM 2047 O O . LYS A 1 261 ? 81.514 64.690 39.746 1.00 28.96 261 LYS A O 1
ATOM 2053 N N . ALA A 1 262 ? 81.254 65.472 41.902 1.00 32.46 262 ALA A N 1
ATOM 2054 C CA . ALA A 1 262 ? 82.234 64.568 42.567 1.00 33.86 262 ALA A CA 1
ATOM 2055 C C . ALA A 1 262 ? 81.674 63.151 42.605 1.00 31.13 262 ALA A C 1
ATOM 2056 O O . ALA A 1 262 ? 82.452 62.226 42.703 1.00 32.01 262 ALA A O 1
ATOM 2058 N N . ALA A 1 263 ? 80.352 63.009 42.553 1.00 30.31 263 ALA A N 1
ATOM 2059 C CA . ALA A 1 263 ? 79.668 61.702 42.576 1.00 30.28 263 ALA A CA 1
ATOM 2060 C C . ALA A 1 263 ? 79.716 61.026 41.197 1.00 29.67 263 ALA A C 1
ATOM 2061 O O . ALA A 1 263 ? 79.355 59.840 41.134 1.00 28.25 263 ALA A O 1
ATOM 2063 N N . ARG A 1 264 ? 80.113 61.721 40.116 1.00 27.72 264 ARG A N 1
ATOM 2064 C CA . ARG A 1 264 ? 79.815 61.223 38.740 1.00 26.67 264 ARG A CA 1
ATOM 2065 C C . ARG A 1 264 ? 80.645 59.968 38.418 1.00 30.11 264 ARG A C 1
ATOM 2066 O O . ARG A 1 264 ? 80.060 58.980 37.877 1.00 28.30 264 ARG A O 1
ATOM 2074 N N . GLU A 1 265 ? 81.948 59.973 38.710 1.00 29.51 265 GLU A N 1
ATOM 2075 C CA . GLU A 1 265 ? 82.861 58.901 38.237 1.00 30.29 265 GLU A CA 1
ATOM 2076 C C . GLU A 1 265 ? 82.530 57.580 38.928 1.00 29.24 265 GLU A C 1
ATOM 2077 O O . GLU A 1 265 ? 82.615 56.521 38.252 1.00 28.61 265 GLU A O 1
ATOM 2083 N N . GLY A 1 266 ? 82.225 57.636 40.224 1.00 31.94 266 GLY A N 1
ATOM 2084 C CA . GLY A 1 266 ? 81.985 56.458 41.075 1.00 35.51 266 GLY A CA 1
ATOM 2085 C C . GLY A 1 266 ? 80.808 55.639 40.601 1.00 37.07 266 GLY A C 1
ATOM 2086 O O . GLY A 1 266 ? 80.898 54.409 40.688 1.00 42.42 266 GLY A O 1
ATOM 2087 N N . LYS A 1 267 ? 79.751 56.279 40.107 1.00 37.21 267 LYS A N 1
ATOM 2088 C CA . LYS A 1 267 ? 78.516 55.557 39.706 1.00 44.64 267 LYS A CA 1
ATOM 2089 C C . LYS A 1 267 ? 78.526 55.223 38.207 1.00 39.47 267 LYS A C 1
ATOM 2090 O O . LYS A 1 267 ? 77.543 54.582 37.777 1.00 41.75 267 LYS A O 1
ATOM 2096 N N . ALA A 1 268 ? 79.573 55.599 37.453 1.00 30.78 268 ALA A N 1
ATOM 2097 C CA . ALA A 1 268 ? 79.745 55.252 36.017 1.00 29.21 268 ALA A CA 1
ATOM 2098 C C . ALA A 1 268 ? 80.017 53.749 35.825 1.00 30.92 268 ALA A C 1
ATOM 2099 O O . ALA A 1 268 ? 80.815 53.175 36.583 1.00 28.34 268 ALA A O 1
ATOM 2101 N N . VAL A 1 269 ? 79.420 53.113 34.814 1.00 27.76 269 VAL A N 1
ATOM 2102 C CA . VAL A 1 269 ? 79.769 51.701 34.508 1.00 28.94 269 VAL A CA 1
ATOM 2103 C C . VAL A 1 269 ? 81.212 51.697 33.982 1.00 30.86 269 VAL A C 1
ATOM 2104 O O . VAL A 1 269 ? 81.602 52.597 33.190 1.00 34.93 269 VAL A O 1
ATOM 2108 N N . HIS A 1 270 ? 81.957 50.679 34.373 1.00 34.45 270 HIS A N 1
ATOM 2109 C CA . HIS A 1 270 ? 83.353 50.433 33.933 1.00 38.92 270 HIS A CA 1
ATOM 2110 C C . HIS A 1 270 ? 83.387 49.102 33.170 1.00 39.09 270 HIS A C 1
ATOM 2111 O O . HIS A 1 270 ? 84.017 49.048 32.085 1.00 39.95 270 HIS A O 1
ATOM 2118 N N . ASP A 1 271 ? 82.643 48.110 33.658 1.00 31.57 271 ASP A N 1
ATOM 2119 C CA . ASP A 1 271 ? 82.761 46.685 33.260 1.00 33.66 271 ASP A CA 1
ATOM 2120 C C . ASP A 1 271 ? 81.564 46.250 32.402 1.00 28.68 271 ASP A C 1
ATOM 2121 O O . ASP A 1 271 ? 80.456 46.825 32.523 1.00 24.67 271 ASP A O 1
ATOM 2126 N N . HIS A 1 272 ? 81.776 45.193 31.629 1.00 23.70 272 HIS A N 1
ATOM 2127 C CA . HIS A 1 272 ? 80.754 44.591 30.742 1.00 24.51 272 HIS A CA 1
ATOM 2128 C C . HIS A 1 272 ? 79.543 44.143 31.546 1.00 24.94 272 HIS A C 1
ATOM 2129 O O . HIS A 1 272 ? 78.437 44.386 31.077 1.00 23.52 272 HIS A O 1
ATOM 2136 N N . ASP A 1 273 ? 79.744 43.500 32.716 1.00 26.32 273 ASP A N 1
ATOM 2137 C CA . ASP A 1 273 ? 78.641 42.966 33.555 1.00 27.82 273 ASP A CA 1
ATOM 2138 C C . ASP A 1 273 ? 77.785 44.134 34.059 1.00 24.02 273 ASP A C 1
ATOM 2139 O O . ASP A 1 273 ? 76.579 44.030 33.937 1.00 23.95 273 ASP A O 1
ATOM 2144 N N . GLU A 1 274 ? 78.411 45.208 34.534 1.00 22.75 274 GLU A N 1
ATOM 2145 C CA . GLU A 1 274 ? 77.716 46.423 35.045 1.00 24.12 274 GLU A CA 1
ATOM 2146 C C . GLU A 1 274 ? 76.909 47.056 33.904 1.00 21.58 274 GLU A C 1
ATOM 2147 O O . GLU A 1 274 ? 75.765 47.542 34.138 1.00 20.52 274 GLU A O 1
ATOM 2153 N N . PHE A 1 275 ? 77.521 47.112 32.727 1.00 21.02 275 PHE A N 1
ATOM 2154 C CA . PHE A 1 275 ? 76.904 47.684 31.504 1.00 19.90 275 PHE A CA 1
ATOM 2155 C C . PHE A 1 275 ? 75.614 46.938 31.177 1.00 19.44 275 PHE A C 1
ATOM 2156 O O . PHE A 1 275 ? 74.581 47.573 31.056 1.00 18.38 275 PHE A O 1
ATOM 2164 N N . LEU A 1 276 ? 75.649 45.617 31.061 1.00 20.36 276 LEU A N 1
ATOM 2165 C CA . LEU A 1 276 ? 74.451 44.841 30.667 1.00 22.20 276 LEU A CA 1
ATOM 2166 C C . LEU A 1 276 ? 73.385 44.989 31.748 1.00 21.59 276 LEU A C 1
ATOM 2167 O O . LEU A 1 276 ? 72.199 45.019 31.375 1.00 22.52 276 LEU A O 1
ATOM 2172 N N . LYS A 1 277 ? 73.772 45.160 33.018 1.00 23.34 277 LYS A N 1
ATOM 2173 C CA . LYS A 1 277 ? 72.801 45.302 34.138 1.00 26.14 277 LYS A CA 1
ATOM 2174 C C . LYS A 1 277 ? 72.146 46.678 34.083 1.00 24.40 277 LYS A C 1
ATOM 2175 O O . LYS A 1 277 ? 71.018 46.793 34.532 1.00 27.84 277 LYS A O 1
ATOM 2181 N N . ALA A 1 278 ? 72.860 47.683 33.600 1.00 21.75 278 ALA A N 1
ATOM 2182 C CA . ALA A 1 278 ? 72.400 49.087 33.645 1.00 21.29 278 ALA A CA 1
ATOM 2183 C C . ALA A 1 278 ? 71.356 49.355 32.547 1.00 20.95 278 ALA A C 1
ATOM 2184 O O . ALA A 1 278 ? 70.612 50.326 32.698 1.00 20.51 278 ALA A O 1
ATOM 2186 N N . LEU A 1 279 ? 71.341 48.578 31.457 1.00 19.67 279 LEU A N 1
ATOM 2187 C CA . LEU A 1 279 ? 70.489 48.880 30.279 1.00 20.31 279 LEU A CA 1
ATOM 2188 C C . LEU A 1 279 ? 69.013 48.682 30.642 1.00 19.45 279 LEU A C 1
ATOM 2189 O O . LEU A 1 279 ? 68.678 47.682 31.262 1.00 18.50 279 LEU A O 1
ATOM 2194 N N . VAL A 1 280 ? 68.158 49.598 30.223 1.00 17.31 280 VAL A N 1
ATOM 2195 C CA . VAL A 1 280 ? 66.694 49.443 30.429 1.00 18.07 280 VAL A CA 1
ATOM 2196 C C . VAL A 1 280 ? 66.238 48.222 29.642 1.00 17.90 280 VAL A C 1
ATOM 2197 O O . VAL A 1 280 ? 66.610 48.026 28.471 1.00 19.57 280 VAL A O 1
ATOM 2201 N N . PRO A 1 281 ? 65.335 47.402 30.214 1.00 17.90 281 PRO A N 1
ATOM 2202 C CA . PRO A 1 281 ? 64.737 46.318 29.449 1.00 19.00 281 PRO A CA 1
ATOM 2203 C C . PRO A 1 281 ? 64.042 46.840 28.198 1.00 17.18 281 PRO A C 1
ATOM 2204 O O . PRO A 1 281 ? 63.186 47.761 28.326 1.00 16.03 281 PRO A O 1
ATOM 2208 N N . SER A 1 282 ? 64.327 46.184 27.081 1.00 17.59 282 SER A N 1
ATOM 2209 C CA . SER A 1 282 ? 63.656 46.430 25.784 1.00 17.85 282 SER A CA 1
ATOM 2210 C C . SER A 1 282 ? 62.246 45.842 25.856 1.00 18.75 282 SER A C 1
ATOM 2211 O O . SER A 1 282 ? 62.007 44.907 26.694 1.00 16.75 282 SER A O 1
ATOM 2214 N N . PHE A 1 283 ? 61.343 46.294 24.996 1.00 16.86 283 PHE A N 1
ATOM 2215 C CA . PHE A 1 283 ? 60.050 45.581 24.856 1.00 17.45 283 PHE A CA 1
ATOM 2216 C C . PHE A 1 283 ? 60.314 44.165 24.333 1.00 20.19 283 PHE A C 1
ATOM 2217 O O . PHE A 1 283 ? 59.574 43.273 24.778 1.00 21.15 283 PHE A O 1
ATOM 2225 N N . ILE A 1 284 ? 61.348 43.916 23.515 1.00 17.98 284 ILE A N 1
ATOM 2226 C CA A ILE A 1 284 ? 61.535 42.507 23.068 0.50 18.05 284 ILE A CA 1
ATOM 2227 C CA B ILE A 1 284 ? 61.706 42.537 23.054 0.50 18.43 284 ILE A CA 1
ATOM 2228 C C . ILE A 1 284 ? 61.895 41.656 24.293 1.00 18.48 284 ILE A C 1
ATOM 2229 O O . ILE A 1 284 ? 61.418 40.489 24.288 1.00 20.12 284 ILE A O 1
ATOM 2238 N N . SER A 1 285 ? 62.630 42.180 25.283 1.00 18.70 285 SER A N 1
ATOM 2239 C CA . SER A 1 285 ? 63.020 41.365 26.474 1.00 20.88 285 SER A CA 1
ATOM 2240 C C . SER A 1 285 ? 61.770 40.936 27.263 1.00 21.17 285 SER A C 1
ATOM 2241 O O . SER A 1 285 ? 61.821 39.893 27.962 1.00 20.08 285 SER A O 1
ATOM 2244 N N . LEU A 1 286 ? 60.687 41.712 27.170 1.00 19.90 286 LEU A N 1
ATOM 2245 C CA . LEU A 1 286 ? 59.425 41.472 27.910 1.00 21.50 286 LEU A CA 1
ATOM 2246 C C . LEU A 1 286 ? 58.478 40.628 27.066 1.00 21.80 286 LEU A C 1
ATOM 2247 O O . LEU A 1 286 ? 57.409 40.277 27.616 1.00 19.27 286 LEU A O 1
ATOM 2252 N N . ASP A 1 287 ? 58.807 40.364 25.782 1.00 19.28 287 ASP A N 1
ATOM 2253 C CA . ASP A 1 287 ? 57.819 40.004 24.742 1.00 20.00 287 ASP A CA 1
ATOM 2254 C C . ASP A 1 287 ? 57.498 38.508 24.771 1.00 21.05 287 ASP A C 1
ATOM 2255 O O . ASP A 1 287 ? 57.738 37.842 23.773 1.00 18.85 287 ASP A O 1
ATOM 2260 N N . VAL A 1 288 ? 56.948 38.005 25.867 1.00 23.67 288 VAL A N 1
ATOM 2261 C CA . VAL A 1 288 ? 56.689 36.536 26.002 1.00 24.20 288 VAL A CA 1
ATOM 2262 C C . VAL A 1 288 ? 55.697 36.112 24.902 1.00 24.57 288 VAL A C 1
ATOM 2263 O O . VAL A 1 288 ? 55.769 34.952 24.516 1.00 24.69 288 VAL A O 1
ATOM 2267 N N . GLU A 1 289 ? 54.836 37.013 24.396 1.00 22.60 289 GLU A N 1
ATOM 2268 C CA . GLU A 1 289 ? 53.805 36.711 23.364 1.00 23.00 289 GLU A CA 1
ATOM 2269 C C . GLU A 1 289 ? 54.308 36.895 21.910 1.00 23.21 289 GLU A C 1
ATOM 2270 O O . GLU A 1 289 ? 53.596 36.475 20.974 1.00 22.75 289 GLU A O 1
ATOM 2276 N N . GLY A 1 290 ? 55.460 37.527 21.673 1.00 21.44 290 GLY A N 1
ATOM 2277 C CA . GLY A 1 290 ? 55.940 37.742 20.295 1.00 19.51 290 GLY A CA 1
ATOM 2278 C C . GLY A 1 290 ? 55.183 38.836 19.559 1.00 18.41 290 GLY A C 1
ATOM 2279 O O . GLY A 1 290 ? 55.130 38.759 18.320 1.00 22.91 290 GLY A O 1
ATOM 2280 N N . ARG A 1 291 ? 54.668 39.851 20.258 1.00 16.51 291 ARG A N 1
ATOM 2281 C CA . ARG A 1 291 ? 53.871 40.944 19.641 1.00 17.63 291 ARG A CA 1
ATOM 2282 C C . ARG A 1 291 ? 54.726 42.210 19.531 1.00 16.76 291 ARG A C 1
ATOM 2283 O O . ARG A 1 291 ? 54.164 43.290 19.280 1.00 16.47 291 ARG A O 1
ATOM 2291 N N . VAL A 1 292 ? 56.030 42.095 19.741 1.00 16.45 292 VAL A N 1
ATOM 2292 C CA . VAL A 1 292 ? 56.927 43.275 19.597 1.00 16.59 292 VAL A CA 1
ATOM 2293 C C . VAL A 1 292 ? 57.751 43.105 18.317 1.00 17.25 292 VAL A C 1
ATOM 2294 O O . VAL A 1 292 ? 58.313 42.023 18.095 1.00 18.17 292 VAL A O 1
ATOM 2298 N N . VAL A 1 293 ? 57.896 44.183 17.550 1.00 15.78 293 VAL A N 1
ATOM 2299 C CA . VAL A 1 293 ? 58.878 44.265 16.445 1.00 15.94 293 VAL A CA 1
ATOM 2300 C C . VAL A 1 293 ? 59.824 45.401 16.816 1.00 14.99 293 VAL A C 1
ATOM 2301 O O . VAL A 1 293 ? 59.336 46.477 17.108 1.00 15.14 293 VAL A O 1
ATOM 2305 N N . ARG A 1 294 ? 61.104 45.115 16.828 1.00 13.55 294 ARG A N 1
ATOM 2306 C CA . ARG A 1 294 ? 62.153 46.085 17.162 1.00 14.32 294 ARG A CA 1
ATOM 2307 C C . ARG A 1 294 ? 62.880 46.517 15.895 1.00 14.32 294 ARG A C 1
ATOM 2308 O O . ARG A 1 294 ? 63.273 45.671 15.085 1.00 14.46 294 ARG A O 1
ATOM 2316 N N . LEU A 1 295 ? 63.009 47.821 15.722 1.00 15.00 295 LEU A N 1
ATOM 2317 C CA . LEU A 1 295 ? 63.793 48.396 14.617 1.00 14.42 295 LEU A CA 1
ATOM 2318 C C . LEU A 1 295 ? 65.114 48.879 15.198 1.00 15.15 295 LEU A C 1
ATOM 2319 O O . LEU A 1 295 ? 65.128 49.824 16.010 1.00 15.51 295 LEU A O 1
ATOM 2324 N N . ASP A 1 296 ? 66.175 48.194 14.809 1.00 14.69 296 ASP A N 1
ATOM 2325 C CA . ASP A 1 296 ? 67.557 48.442 15.264 1.00 15.42 296 ASP A CA 1
ATOM 2326 C C . ASP A 1 296 ? 68.377 49.015 14.125 1.00 14.01 296 ASP A C 1
ATOM 2327 O O . ASP A 1 296 ? 68.206 48.585 12.981 1.00 15.02 296 ASP A O 1
ATOM 2332 N N . SER A 1 297 ? 69.291 49.924 14.431 1.00 14.41 297 SER A N 1
ATOM 2333 C CA . SER A 1 297 ? 70.145 50.571 13.407 1.00 14.78 297 SER A CA 1
ATOM 2334 C C . SER A 1 297 ? 71.555 50.792 13.940 1.00 14.35 297 SER A C 1
ATOM 2335 O O . SER A 1 297 ? 71.729 51.061 15.142 1.00 16.23 297 SER A O 1
ATOM 2338 N N . PHE A 1 298 ? 72.493 50.825 13.028 1.00 14.77 298 PHE A N 1
ATOM 2339 C CA . PHE A 1 298 ? 73.883 51.245 13.307 1.00 15.82 298 PHE A CA 1
ATOM 2340 C C . PHE A 1 298 ? 74.060 52.754 13.177 1.00 15.76 298 PHE A C 1
ATOM 2341 O O . PHE A 1 298 ? 75.163 53.243 13.518 1.00 16.70 298 PHE A O 1
ATOM 2349 N N . SER A 1 299 ? 73.044 53.514 12.751 1.00 16.84 299 SER A N 1
ATOM 2350 C CA . SER A 1 299 ? 73.245 54.952 12.396 1.00 16.28 299 SER A CA 1
ATOM 2351 C C . SER A 1 299 ? 73.827 55.766 13.541 1.00 16.27 299 SER A C 1
ATOM 2352 O O . SER A 1 299 ? 74.744 56.590 13.267 1.00 16.44 299 SER A O 1
ATOM 2355 N N . LYS A 1 300 ? 73.346 55.586 14.776 1.00 17.04 300 LYS A N 1
ATOM 2356 C CA . LYS A 1 300 ? 73.788 56.438 15.919 1.00 17.63 300 LYS A CA 1
ATOM 2357 C C . LYS A 1 300 ? 74.953 55.789 16.668 1.00 17.77 300 LYS A C 1
ATOM 2358 O O . LYS A 1 300 ? 75.505 56.430 17.566 1.00 19.34 300 LYS A O 1
ATOM 2364 N N . VAL A 1 301 ? 75.355 54.584 16.272 1.00 18.09 301 VAL A N 1
ATOM 2365 C CA . VAL A 1 301 ? 76.436 53.815 16.938 1.00 17.45 301 VAL A CA 1
ATOM 2366 C C . VAL A 1 301 ? 77.689 53.818 16.061 1.00 18.20 301 VAL A C 1
ATOM 2367 O O . VAL A 1 301 ? 78.777 54.079 16.606 1.00 19.92 301 VAL A O 1
ATOM 2371 N N . LEU A 1 302 ? 77.579 53.481 14.777 1.00 18.86 302 LEU A N 1
ATOM 2372 C CA . LEU A 1 302 ? 78.747 53.494 13.862 1.00 19.47 302 LEU A CA 1
ATOM 2373 C C . LEU A 1 302 ? 78.666 54.762 13.006 1.00 18.31 302 LEU A C 1
ATOM 2374 O O . LEU A 1 302 ? 79.461 55.663 13.236 1.00 20.77 302 LEU A O 1
ATOM 2379 N N . ALA A 1 303 ? 77.755 54.837 12.051 1.00 17.68 303 ALA A N 1
ATOM 2380 C CA . ALA A 1 303 ? 77.605 56.020 11.180 1.00 18.60 303 ALA A CA 1
ATOM 2381 C C . ALA A 1 303 ? 76.328 55.858 10.371 1.00 16.74 303 ALA A C 1
ATOM 2382 O O . ALA A 1 303 ? 75.983 54.745 9.999 1.00 15.70 303 ALA A O 1
ATOM 2384 N N . PRO A 1 304 ? 75.604 56.966 10.157 1.00 16.56 304 PRO A N 1
ATOM 2385 C CA . PRO A 1 304 ? 74.369 56.971 9.365 1.00 17.75 304 PRO A CA 1
ATOM 2386 C C . PRO A 1 304 ? 74.505 56.361 7.972 1.00 17.23 304 PRO A C 1
ATOM 2387 O O . PRO A 1 304 ? 73.569 55.739 7.450 1.00 16.81 304 PRO A O 1
ATOM 2391 N N . GLY A 1 305 ? 75.673 56.588 7.363 1.00 15.62 305 GLY A N 1
ATOM 2392 C CA . GLY A 1 305 ? 75.948 56.192 5.982 1.00 15.79 305 GLY A CA 1
ATOM 2393 C C . GLY A 1 305 ? 76.066 54.701 5.775 1.00 14.87 305 GLY A C 1
ATOM 2394 O O . GLY A 1 305 ? 76.108 54.299 4.623 1.00 16.36 305 GLY A O 1
ATOM 2395 N N . LEU A 1 306 ? 76.110 53.879 6.830 1.00 15.52 306 LEU A N 1
ATOM 2396 C CA . LEU A 1 306 ? 76.067 52.406 6.667 1.00 15.39 306 LEU A CA 1
ATOM 2397 C C . LEU A 1 306 ? 74.781 52.009 5.917 1.00 16.25 306 LEU A C 1
ATOM 2398 O O . LEU A 1 306 ? 74.816 51.102 5.066 1.00 15.66 306 LEU A O 1
ATOM 2407 N N . ARG A 1 307 ? 73.680 52.714 6.177 1.00 15.47 307 ARG A N 1
ATOM 2408 C CA . ARG A 1 307 ? 72.327 52.310 5.692 1.00 15.91 307 ARG A CA 1
ATOM 2409 C C . ARG A 1 307 ? 72.183 50.817 5.972 1.00 14.83 307 ARG A C 1
ATOM 2410 O O . ARG A 1 307 ? 71.901 50.049 5.071 1.00 15.55 307 ARG A O 1
ATOM 2418 N N . LEU A 1 308 ? 72.345 50.460 7.232 1.00 15.31 308 LEU A N 1
ATOM 2419 C CA . LEU A 1 308 ? 72.294 49.050 7.662 1.00 15.53 308 LEU A CA 1
ATOM 2420 C C . LEU A 1 308 ? 71.693 48.999 9.052 1.00 15.93 308 LEU A C 1
ATOM 2421 O O . LEU A 1 308 ? 72.091 49.777 9.927 1.00 16.15 308 LEU A O 1
ATOM 2426 N N . GLY A 1 309 ? 70.656 48.180 9.202 1.00 15.22 309 GLY A N 1
ATOM 2427 C CA . GLY A 1 309 ? 70.034 47.951 10.497 1.00 14.80 309 GLY A CA 1
ATOM 2428 C C . GLY A 1 309 ? 69.416 46.590 10.457 1.00 14.00 309 GLY A C 1
ATOM 2429 O O . GLY A 1 309 ? 69.814 45.800 9.563 1.00 14.22 309 GLY A O 1
ATOM 2430 N N . TRP A 1 310 ? 68.567 46.285 11.414 1.00 13.71 310 TRP A N 1
ATOM 2431 C CA . TRP A 1 310 ? 67.919 44.951 11.387 1.00 14.74 310 TRP A CA 1
ATOM 2432 C C . TRP A 1 310 ? 66.589 45.063 12.099 1.00 15.30 310 TRP A C 1
ATOM 2433 O O . TRP A 1 310 ? 66.268 46.112 12.721 1.00 15.74 310 TRP A O 1
ATOM 2444 N N . ILE A 1 311 ? 65.788 44.042 11.935 1.00 14.39 311 ILE A N 1
ATOM 2445 C CA . ILE A 1 311 ? 64.441 44.001 12.542 1.00 15.78 311 ILE A CA 1
ATOM 2446 C C . ILE A 1 311 ? 64.357 42.725 13.371 1.00 15.58 311 ILE A C 1
ATOM 2447 O O . ILE A 1 311 ? 64.728 41.667 12.838 1.00 16.54 311 ILE A O 1
ATOM 2452 N N . VAL A 1 312 ? 63.914 42.832 14.613 1.00 16.80 312 VAL A N 1
ATOM 2453 C CA . VAL A 1 312 ? 63.756 41.666 15.524 1.00 16.46 312 VAL A CA 1
ATOM 2454 C C . VAL A 1 312 ? 62.259 41.422 15.705 1.00 16.39 312 VAL A C 1
ATOM 2455 O O . VAL A 1 312 ? 61.523 42.375 16.073 1.00 15.47 312 VAL A O 1
ATOM 2459 N N . GLY A 1 313 ? 61.844 40.164 15.592 1.00 16.74 313 GLY A N 1
ATOM 2460 C CA . GLY A 1 313 ? 60.444 39.803 15.852 1.00 18.01 313 GLY A CA 1
ATOM 2461 C C . GLY A 1 313 ? 60.211 38.347 15.523 1.00 18.28 313 GLY A C 1
ATOM 2462 O O . GLY A 1 313 ? 61.195 37.616 15.312 1.00 16.52 313 GLY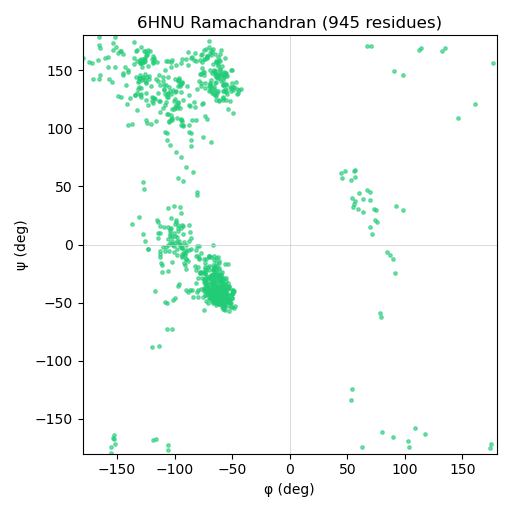 A O 1
ATOM 2463 N N . GLN A 1 314 ? 58.953 37.933 15.543 1.00 18.86 314 GLN A N 1
ATOM 2464 C CA . GLN A 1 314 ? 58.649 36.489 15.386 1.00 18.91 314 GLN A CA 1
ATOM 2465 C C . GLN A 1 314 ? 58.802 36.131 13.894 1.00 19.79 314 GLN A C 1
ATOM 2466 O O . GLN A 1 314 ? 58.549 37.003 13.024 1.00 17.88 314 GLN A O 1
ATOM 2472 N N . LYS A 1 315 ? 59.245 34.904 13.616 1.00 20.14 315 LYS A N 1
ATOM 2473 C CA . LYS A 1 315 ? 59.635 34.395 12.269 1.00 23.84 315 LYS A CA 1
ATOM 2474 C C . LYS A 1 315 ? 58.537 34.644 11.248 1.00 22.18 315 LYS A C 1
ATOM 2475 O O . LYS A 1 315 ? 58.850 35.105 10.165 1.00 21.25 315 LYS A O 1
ATOM 2481 N N . ASP A 1 316 ? 57.285 34.339 11.573 1.00 22.61 316 ASP A N 1
ATOM 2482 C CA . ASP A 1 316 ? 56.197 34.397 10.569 1.00 24.34 316 ASP A CA 1
ATOM 2483 C C . ASP A 1 316 ? 55.901 35.858 10.207 1.00 23.64 316 ASP A C 1
ATOM 2484 O O . ASP A 1 316 ? 55.458 36.075 9.080 1.00 24.85 316 ASP A O 1
ATOM 2489 N N . LEU A 1 317 ? 56.112 36.826 11.100 1.00 20.39 317 LEU A N 1
ATOM 2490 C CA . LEU A 1 317 ? 55.881 38.250 10.748 1.00 22.55 317 LEU A CA 1
ATOM 2491 C C . LEU A 1 317 ? 57.101 38.749 9.946 1.00 20.79 317 LEU A C 1
ATOM 2492 O O . LEU A 1 317 ? 56.898 39.455 8.934 1.00 18.71 317 LEU A O 1
ATOM 2497 N N . LEU A 1 318 ? 58.306 38.338 10.333 1.00 18.49 318 LEU A N 1
ATOM 2498 C CA . LEU A 1 318 ? 59.551 38.751 9.639 1.00 19.30 318 LEU A CA 1
ATOM 2499 C C . LEU A 1 318 ? 59.529 38.221 8.206 1.00 19.35 318 LEU A C 1
ATOM 2500 O O . LEU A 1 318 ? 60.009 38.929 7.325 1.00 18.12 318 LEU A O 1
ATOM 2505 N N . GLU A 1 319 ? 58.969 37.021 7.961 1.00 19.81 319 GLU A N 1
ATOM 2506 C CA . GLU A 1 319 ? 58.933 36.465 6.584 1.00 21.10 319 GLU A CA 1
ATOM 2507 C C . GLU A 1 319 ? 58.173 37.431 5.667 1.00 20.60 319 GLU A C 1
ATOM 2508 O O . GLU A 1 319 ? 58.532 37.493 4.502 1.00 21.23 319 GLU A O 1
ATOM 2514 N N . ARG A 1 320 ? 57.139 38.125 6.162 1.00 20.86 320 ARG A N 1
ATOM 2515 C CA . ARG A 1 320 ? 56.325 39.082 5.368 1.00 20.97 320 ARG A CA 1
ATOM 2516 C C . ARG A 1 320 ? 57.137 40.339 5.067 1.00 19.98 320 ARG A C 1
ATOM 2517 O O . ARG A 1 320 ? 56.997 40.863 3.969 1.00 17.89 320 ARG A O 1
ATOM 2525 N N . TYR A 1 321 ? 57.957 40.809 6.002 1.00 20.07 321 TYR A N 1
ATOM 2526 C CA . TYR A 1 321 ? 58.922 41.909 5.718 1.00 19.20 321 TYR A CA 1
ATOM 2527 C C . TYR A 1 321 ? 59.880 41.497 4.588 1.00 17.91 321 TYR A C 1
ATOM 2528 O O . TYR A 1 321 ? 60.216 42.313 3.725 1.00 17.50 321 TYR A O 1
ATOM 2537 N N . VAL A 1 322 ? 60.339 40.254 4.608 1.00 17.95 322 VAL A N 1
ATOM 2538 C CA . VAL A 1 322 ? 61.280 39.750 3.577 1.00 19.08 322 VAL A CA 1
ATOM 2539 C C . VAL A 1 322 ? 60.594 39.743 2.194 1.00 17.93 322 VAL A C 1
ATOM 2540 O O . VAL A 1 322 ? 61.213 40.238 1.215 1.00 18.43 322 VAL A O 1
ATOM 2544 N N . ARG A 1 323 ? 59.355 39.226 2.088 1.00 18.93 323 ARG A N 1
ATOM 2545 C CA . ARG A 1 323 ? 58.580 39.283 0.824 1.00 19.71 323 ARG A CA 1
ATOM 2546 C C . ARG A 1 323 ? 58.559 40.727 0.320 1.00 20.69 323 ARG A C 1
ATOM 2547 O O . ARG A 1 323 ? 58.815 40.923 -0.893 1.00 20.36 323 ARG A O 1
ATOM 2555 N N . LEU A 1 324 ? 58.289 41.686 1.222 1.00 18.88 324 LEU A N 1
ATOM 2556 C CA . LEU A 1 324 ? 58.205 43.118 0.860 1.00 17.87 324 LEU A CA 1
ATOM 2557 C C . LEU A 1 324 ? 59.589 43.567 0.385 1.00 17.91 324 LEU A C 1
ATOM 2558 O O . LEU A 1 324 ? 59.676 44.175 -0.710 1.00 18.41 324 LEU A O 1
ATOM 2563 N N . HIS A 1 325 ? 60.615 43.306 1.191 1.00 17.03 325 HIS A N 1
ATOM 2564 C CA . HIS A 1 325 ? 62.017 43.743 0.923 1.00 17.53 325 HIS A CA 1
ATOM 2565 C C . HIS A 1 325 ? 62.478 43.246 -0.447 1.00 17.89 325 HIS A C 1
ATOM 2566 O O . HIS A 1 325 ? 63.121 44.034 -1.174 1.00 17.20 325 HIS A O 1
ATOM 2573 N N . GLU A 1 326 ? 62.059 42.040 -0.853 1.00 18.43 326 GLU A N 1
ATOM 2574 C CA . GLU A 1 326 ? 62.482 41.448 -2.141 1.00 18.96 326 GLU A CA 1
ATOM 2575 C C . GLU A 1 326 ? 62.069 42.333 -3.306 1.00 19.80 326 GLU A C 1
ATOM 2576 O O . GLU A 1 326 ? 62.754 42.298 -4.286 1.00 21.94 326 GLU A O 1
ATOM 2582 N N . VAL A 1 327 ? 60.961 43.068 -3.221 1.00 19.25 327 VAL A N 1
ATOM 2583 C CA . VAL A 1 327 ? 60.477 43.900 -4.347 1.00 19.84 327 VAL A CA 1
ATOM 2584 C C . VAL A 1 327 ? 60.533 45.397 -3.999 1.00 22.07 327 VAL A C 1
ATOM 2585 O O . VAL A 1 327 ? 60.049 46.184 -4.799 1.00 24.57 327 VAL A O 1
ATOM 2589 N N . SER A 1 328 ? 61.078 45.782 -2.845 1.00 21.75 328 SER A N 1
ATOM 2590 C CA . SER A 1 328 ? 61.311 47.190 -2.464 1.00 22.15 328 SER A CA 1
ATOM 2591 C C . SER A 1 328 ? 62.831 47.388 -2.393 1.00 25.62 328 SER A C 1
ATOM 2592 O O . SER A 1 328 ? 63.424 47.611 -3.454 1.00 30.93 328 SER A O 1
ATOM 2595 N N . VAL A 1 329 ? 63.518 47.141 -1.296 1.00 24.52 329 VAL A N 1
ATOM 2596 C CA . VAL A 1 329 ? 64.940 47.605 -1.268 1.00 23.65 329 VAL A CA 1
ATOM 2597 C C . VAL A 1 329 ? 65.897 46.536 -1.775 1.00 22.40 329 VAL A C 1
ATOM 2598 O O . VAL A 1 329 ? 67.053 46.899 -2.058 1.00 22.76 329 VAL A O 1
ATOM 2602 N N . GLN A 1 330 ? 65.459 45.277 -1.827 1.00 21.91 330 GLN A N 1
ATOM 2603 C CA . GLN A 1 330 ? 66.192 44.092 -2.349 1.00 24.34 330 GLN A CA 1
ATOM 2604 C C . GLN A 1 330 ? 67.198 43.644 -1.288 1.00 23.75 330 GLN A C 1
ATOM 2605 O O . GLN A 1 330 ? 67.066 42.506 -0.788 1.00 23.12 330 GLN A O 1
ATOM 2616 N N . ASN A 1 331 ? 68.130 44.504 -0.884 1.00 22.69 331 ASN A N 1
ATOM 2617 C CA . ASN A 1 331 ? 69.152 44.158 0.127 1.00 21.26 331 ASN A CA 1
ATOM 2618 C C . ASN A 1 331 ? 69.976 45.399 0.454 1.00 20.11 331 ASN A C 1
ATOM 2619 O O . ASN A 1 331 ? 70.057 46.328 -0.349 1.00 18.98 331 ASN A O 1
ATOM 2624 N N . PRO A 1 332 ? 70.603 45.432 1.640 1.00 17.85 332 PRO A N 1
ATOM 2625 C CA . PRO A 1 332 ? 71.578 46.468 1.944 1.00 19.02 332 PRO A CA 1
ATOM 2626 C C . PRO A 1 332 ? 72.756 46.301 0.987 1.00 19.08 332 PRO A C 1
ATOM 2627 O O . PRO A 1 332 ? 72.954 45.213 0.441 1.00 18.64 332 PRO A O 1
ATOM 2631 N N . SER A 1 333 ? 73.483 47.389 0.796 1.00 16.70 333 SER A N 1
ATOM 2632 C CA . SER A 1 333 ? 74.804 47.432 0.145 1.00 16.43 333 SER A CA 1
ATOM 2633 C C . SER A 1 333 ? 75.653 46.301 0.709 1.00 16.31 333 SER A C 1
ATOM 2634 O O . SER A 1 333 ? 75.754 46.176 1.951 1.00 16.87 333 SER A O 1
ATOM 2637 N N . GLY A 1 334 ? 76.243 45.524 -0.189 1.00 18.84 334 GLY A N 1
ATOM 2638 C CA . GLY A 1 334 ? 77.169 44.446 0.167 1.00 17.98 334 GLY A CA 1
ATOM 2639 C C . GLY A 1 334 ? 78.450 45.017 0.735 1.00 17.78 334 GLY A C 1
ATOM 2640 O O . GLY A 1 334 ? 79.091 44.301 1.562 1.00 20.15 334 GLY A O 1
ATOM 2641 N N . PHE A 1 335 ? 78.829 46.243 0.351 1.00 17.33 335 PHE A N 1
ATOM 2642 C CA . PHE A 1 335 ? 79.974 46.959 0.979 1.00 17.49 335 PHE A CA 1
ATOM 2643 C C . PHE A 1 335 ? 79.634 47.222 2.449 1.00 17.11 335 PHE A C 1
ATOM 2644 O O . PHE A 1 335 ? 80.432 46.901 3.340 1.00 18.44 335 PHE A O 1
ATOM 2652 N N . SER A 1 336 ? 78.456 47.778 2.709 1.00 16.13 336 SER A N 1
ATOM 2653 C CA . SER A 1 336 ? 78.018 48.086 4.091 1.00 16.02 336 SER A CA 1
ATOM 2654 C C . SER A 1 336 ? 78.008 46.793 4.909 1.00 15.32 336 SER A C 1
ATOM 2655 O O . SER A 1 336 ? 78.516 46.789 6.040 1.00 15.88 336 SER A O 1
ATOM 2658 N N . GLU A 1 337 ? 77.392 45.751 4.371 1.00 15.59 337 GLU A N 1
ATOM 2659 C CA . GLU A 1 337 ? 77.192 44.496 5.117 1.00 17.82 337 GLU A CA 1
ATOM 2660 C C . GLU A 1 337 ? 78.553 43.813 5.330 1.00 18.24 337 GLU A C 1
ATOM 2661 O O . GLU A 1 337 ? 78.800 43.389 6.463 1.00 18.90 337 GLU A O 1
ATOM 2667 N N . ALA A 1 338 ? 79.407 43.738 4.319 1.00 19.19 338 ALA A N 1
ATOM 2668 C CA . ALA A 1 338 ? 80.721 43.051 4.415 1.00 18.97 338 ALA A CA 1
ATOM 2669 C C . ALA A 1 338 ? 81.656 43.810 5.365 1.00 17.68 338 ALA A C 1
ATOM 2670 O O . ALA A 1 338 ? 82.335 43.167 6.195 1.00 16.54 338 ALA A O 1
ATOM 2672 N N . LEU A 1 339 ? 81.659 45.140 5.305 1.00 17.80 339 LEU A N 1
ATOM 2673 C CA . LEU A 1 339 ? 82.503 45.960 6.198 1.00 18.10 339 LEU A CA 1
ATOM 2674 C C . LEU A 1 339 ? 81.956 45.941 7.624 1.00 17.75 339 LEU A C 1
ATOM 2675 O O . LEU A 1 339 ? 82.771 45.893 8.523 1.00 19.63 339 LEU A O 1
ATOM 2680 N N . ALA A 1 340 ? 80.641 45.980 7.854 1.00 17.60 340 ALA A N 1
ATOM 2681 C CA . ALA A 1 340 ? 80.117 45.933 9.237 1.00 17.34 340 ALA A CA 1
ATOM 2682 C C . ALA A 1 340 ? 80.422 44.554 9.830 1.00 17.80 340 ALA A C 1
ATOM 2683 O O . ALA A 1 340 ? 80.856 44.470 10.985 1.00 18.76 340 ALA A O 1
ATOM 2685 N N . ASN A 1 341 ? 80.198 43.499 9.060 1.00 17.99 341 ASN A N 1
ATOM 2686 C CA . ASN A 1 341 ? 80.540 42.112 9.476 1.00 17.41 341 ASN A CA 1
ATOM 2687 C C . ASN A 1 341 ? 82.024 42.057 9.879 1.00 18.28 341 ASN A C 1
ATOM 2688 O O . ASN A 1 341 ? 82.320 41.529 10.975 1.00 16.00 341 ASN A O 1
ATOM 2693 N N . ALA A 1 342 ? 82.923 42.661 9.092 1.00 17.91 342 ALA A N 1
ATOM 2694 C CA . ALA A 1 342 ? 84.388 42.613 9.352 1.00 17.26 342 ALA A CA 1
ATOM 2695 C C . ALA A 1 342 ? 84.746 43.377 10.634 1.00 18.09 342 ALA A C 1
ATOM 2696 O O . ALA A 1 342 ? 85.465 42.832 11.500 1.00 17.77 342 ALA A O 1
ATOM 2698 N N . LEU A 1 343 ? 84.271 44.624 10.765 1.00 18.18 343 LEU A N 1
ATOM 2699 C CA . LEU A 1 343 ? 84.495 45.446 11.962 1.00 18.39 343 LEU A CA 1
ATOM 2700 C C . LEU A 1 343 ? 83.971 44.716 13.201 1.00 19.09 343 LEU A C 1
ATOM 2701 O O . LEU A 1 343 ? 84.705 44.699 14.223 1.00 17.95 343 LEU A O 1
ATOM 2706 N N . LEU A 1 344 ? 82.719 44.256 13.176 1.00 18.10 344 LEU A N 1
ATOM 2707 C CA . LEU A 1 344 ? 82.089 43.657 14.383 1.00 19.52 344 LEU A CA 1
ATOM 2708 C C . LEU A 1 344 ? 82.834 42.376 14.795 1.00 19.00 344 LEU A C 1
ATOM 2709 O O . LEU A 1 344 ? 83.053 42.212 16.028 1.00 19.02 344 LEU A O 1
ATOM 2714 N N . ARG A 1 345 ? 83.236 41.551 13.828 1.00 20.08 345 ARG A N 1
ATOM 2715 C CA . ARG A 1 345 ? 83.998 40.290 14.102 1.00 22.32 345 ARG A CA 1
ATOM 2716 C C . ARG A 1 345 ? 85.444 40.553 14.508 1.00 22.11 345 ARG A C 1
ATOM 2717 O O . ARG A 1 345 ? 85.977 39.758 15.322 1.00 21.74 345 ARG A O 1
ATOM 2725 N N . LYS A 1 346 ? 86.061 41.615 14.010 1.00 22.41 346 LYS A N 1
ATOM 2726 C CA . LYS A 1 346 ? 87.434 42.018 14.403 1.00 22.87 346 LYS A CA 1
ATOM 2727 C C . LYS A 1 346 ? 87.412 42.526 15.854 1.00 23.63 346 LYS A C 1
ATOM 2728 O O . LYS A 1 346 ? 88.228 42.099 16.677 1.00 21.02 346 LYS A O 1
ATOM 2734 N N . TRP A 1 347 ? 86.420 43.333 16.211 1.00 20.51 347 TRP A N 1
ATOM 2735 C CA . TRP A 1 347 ? 86.239 43.770 17.603 1.00 20.31 347 TRP A CA 1
ATOM 2736 C C . TRP A 1 347 ? 85.766 42.613 18.470 1.00 20.23 347 TRP A C 1
ATOM 2737 O O . TRP A 1 347 ? 86.183 42.559 19.640 1.00 20.97 347 TRP A O 1
ATOM 2748 N N . GLY A 1 348 ? 84.921 41.751 17.919 1.00 19.72 348 GLY A N 1
ATOM 2749 C CA . GLY A 1 348 ? 84.159 40.722 18.634 1.00 21.86 348 GLY A CA 1
ATOM 2750 C C . GLY A 1 348 ? 83.073 41.350 19.484 1.00 21.30 348 GLY A C 1
ATOM 2751 O O . GLY A 1 348 ? 83.045 42.602 19.585 1.00 19.63 348 GLY A O 1
ATOM 2752 N N . HIS A 1 349 ? 82.193 40.518 20.037 1.00 21.61 349 HIS A N 1
ATOM 2753 C CA . HIS A 1 349 ? 81.185 40.923 21.043 1.00 20.52 349 HIS A CA 1
ATOM 2754 C C . HIS A 1 349 ? 81.869 41.711 22.153 1.00 21.64 349 HIS A C 1
ATOM 2755 O O . HIS A 1 349 ? 81.281 42.741 22.587 1.00 17.85 349 HIS A O 1
ATOM 2762 N N . SER A 1 350 ? 83.078 41.309 22.578 1.00 19.20 350 SER A N 1
ATOM 2763 C CA . SER A 1 350 ? 83.797 42.022 23.660 1.00 19.79 350 SER A CA 1
ATOM 2764 C C . SER A 1 350 ? 84.195 43.443 23.227 1.00 18.63 350 SER A C 1
ATOM 2765 O O . SER A 1 350 ? 83.947 44.401 24.012 1.00 17.83 350 SER A O 1
ATOM 2768 N N . GLY A 1 351 ? 84.761 43.605 22.029 1.00 19.35 351 GLY A N 1
ATOM 2769 C CA . GLY A 1 351 ? 85.116 44.932 21.489 1.00 18.42 351 GLY A CA 1
ATOM 2770 C C . GLY A 1 351 ? 83.861 45.769 21.235 1.00 18.86 351 GLY A C 1
ATOM 2771 O O . GLY A 1 351 ? 83.884 46.999 21.452 1.00 19.55 351 GLY A O 1
ATOM 2772 N N . TYR A 1 352 ? 82.791 45.150 20.749 1.00 17.87 352 TYR A N 1
ATOM 2773 C CA . TYR A 1 352 ? 81.542 45.912 20.468 1.00 18.61 352 TYR A CA 1
ATOM 2774 C C . TYR A 1 352 ? 80.989 46.468 21.782 1.00 18.76 352 TYR A C 1
ATOM 2775 O O . TYR A 1 352 ? 80.565 47.645 21.835 1.00 20.18 352 TYR A O 1
ATOM 2784 N N . LEU A 1 353 ? 80.970 45.665 22.834 1.00 18.05 353 LEU A N 1
ATOM 2785 C CA . LEU A 1 353 ? 80.544 46.137 24.178 1.00 17.97 353 LEU A CA 1
ATOM 2786 C C . LEU A 1 353 ? 81.486 47.257 24.643 1.00 17.90 353 LEU A C 1
ATOM 2787 O O . LEU A 1 353 ? 80.995 48.274 25.191 1.00 18.18 353 LEU A O 1
ATOM 2792 N N . ASP A 1 354 ? 82.802 47.106 24.442 1.00 16.63 354 ASP A N 1
ATOM 2793 C CA . ASP A 1 354 ? 83.766 48.179 24.769 1.00 18.00 354 ASP A CA 1
ATOM 2794 C C . ASP A 1 354 ? 83.313 49.480 24.081 1.00 17.56 354 ASP A C 1
ATOM 2795 O O . ASP A 1 354 ? 83.315 50.545 24.724 1.00 18.77 354 ASP A O 1
ATOM 2800 N N . TRP A 1 355 ? 83.007 49.403 22.784 1.00 18.10 355 TRP A N 1
ATOM 2801 C CA . TRP A 1 355 ? 82.575 50.560 21.964 1.00 18.63 355 TRP A CA 1
ATOM 2802 C C . TRP A 1 355 ? 81.319 51.199 22.561 1.00 16.05 355 TRP A C 1
ATOM 2803 O O . TRP A 1 355 ? 81.286 52.443 22.672 1.00 15.50 355 TRP A O 1
ATOM 2814 N N . LEU A 1 356 ? 80.324 50.388 22.894 1.00 16.55 356 LEU A N 1
ATOM 2815 C CA . LEU A 1 356 ? 79.007 50.878 23.403 1.00 17.08 356 LEU A CA 1
ATOM 2816 C C . LEU A 1 356 ? 79.215 51.502 24.792 1.00 17.58 356 LEU A C 1
ATOM 2817 O O . LEU A 1 356 ? 78.595 52.513 25.103 1.00 16.15 356 LEU A O 1
ATOM 2822 N N . ILE A 1 357 ? 80.176 50.993 25.572 1.00 18.45 357 ILE A N 1
ATOM 2823 C CA . ILE A 1 357 ? 80.516 51.552 26.908 1.00 18.39 357 ILE A CA 1
ATOM 2824 C C . ILE A 1 357 ? 81.234 52.900 26.695 1.00 18.37 357 ILE A C 1
ATOM 2825 O O . ILE A 1 357 ? 80.945 53.874 27.435 1.00 19.83 357 ILE A O 1
ATOM 2830 N N . GLY A 1 358 ? 82.065 53.032 25.661 1.00 19.18 358 GLY A N 1
ATOM 2831 C CA . GLY A 1 358 ? 82.685 54.328 25.312 1.00 20.06 358 GLY A CA 1
ATOM 2832 C C . GLY A 1 358 ? 81.620 55.354 24.889 1.00 19.62 358 GLY A C 1
ATOM 2833 O O . GLY A 1 358 ? 81.676 56.510 25.320 1.00 19.46 358 GLY A O 1
ATOM 2834 N N . LEU A 1 359 ? 80.707 54.937 24.008 1.00 18.83 359 LEU A N 1
ATOM 2835 C CA . LEU A 1 359 ? 79.550 55.757 23.561 1.00 19.02 359 LEU A CA 1
ATOM 2836 C C . LEU A 1 359 ? 78.756 56.227 24.792 1.00 17.06 359 LEU A C 1
ATOM 2837 O O . LEU A 1 359 ? 78.476 57.437 24.891 1.00 18.30 359 LEU A O 1
ATOM 2842 N N . ARG A 1 360 ? 78.427 55.323 25.718 1.00 16.95 360 ARG A N 1
ATOM 2843 C CA . ARG A 1 360 ? 77.728 55.657 26.980 1.00 17.50 360 ARG A CA 1
ATOM 2844 C C . ARG A 1 360 ? 78.467 56.792 27.697 1.00 18.09 360 ARG A C 1
ATOM 2845 O O . ARG A 1 360 ? 77.838 57.763 28.123 1.00 14.87 360 ARG A O 1
ATOM 2853 N N . ALA A 1 361 ? 79.779 56.660 27.864 1.00 17.92 361 ALA A N 1
ATOM 2854 C CA . ALA A 1 361 ? 80.581 57.618 28.647 1.00 19.11 361 ALA A CA 1
ATOM 2855 C C . ALA A 1 361 ? 80.561 58.962 27.911 1.00 18.64 361 ALA A C 1
ATOM 2856 O O . ALA A 1 361 ? 80.394 59.997 28.611 1.00 19.80 361 ALA A O 1
ATOM 2858 N N . GLU A 1 362 ? 80.752 58.977 26.583 1.00 18.75 362 GLU A N 1
ATOM 2859 C CA . GLU A 1 362 ? 80.836 60.235 25.799 1.00 19.17 362 GLU A CA 1
ATOM 2860 C C . GLU A 1 362 ? 79.502 60.959 25.942 1.00 17.35 362 GLU A C 1
ATOM 2861 O O . GLU A 1 362 ? 79.498 62.147 26.270 1.00 17.17 362 GLU A O 1
ATOM 2867 N N . TYR A 1 363 ? 78.392 60.241 25.800 1.00 19.93 363 TYR A N 1
ATOM 2868 C CA . TYR A 1 363 ? 77.049 60.889 25.833 1.00 18.06 363 TYR A CA 1
ATOM 2869 C C . TYR A 1 363 ? 76.739 61.328 27.254 1.00 18.37 363 TYR A C 1
ATOM 2870 O O . TYR A 1 363 ? 76.193 62.423 27.394 1.00 16.31 363 TYR A O 1
ATOM 2879 N N . THR A 1 364 ? 77.079 60.519 28.252 1.00 16.63 364 THR A N 1
ATOM 2880 C CA . THR A 1 364 ? 76.897 60.876 29.668 1.00 17.55 364 THR A CA 1
ATOM 2881 C C . THR A 1 364 ? 77.515 62.265 29.898 1.00 17.22 364 THR A C 1
ATOM 2882 O O . THR A 1 364 ? 76.815 63.158 30.484 1.00 17.37 364 THR A O 1
ATOM 2886 N N . HIS A 1 365 ? 78.758 62.466 29.465 1.00 15.99 365 HIS A N 1
ATOM 2887 C CA . HIS A 1 365 ? 79.465 63.752 29.685 1.00 17.35 365 HIS A CA 1
ATOM 2888 C C . HIS A 1 365 ? 78.777 64.893 28.921 1.00 18.20 365 HIS A C 1
ATOM 2889 O O . HIS A 1 365 ? 78.601 65.956 29.500 1.00 20.51 365 HIS A O 1
ATOM 2896 N N . LYS A 1 366 ? 78.382 64.688 27.673 1.00 17.26 366 LYS A N 1
ATOM 2897 C CA . LYS A 1 366 ? 77.711 65.743 26.875 1.00 19.58 366 LYS A CA 1
ATOM 2898 C C . LYS A 1 366 ? 76.437 66.194 27.590 1.00 18.79 366 LYS A C 1
ATOM 2899 O O . LYS A 1 366 ? 76.229 67.427 27.703 1.00 19.18 366 LYS A O 1
ATOM 2905 N N . ARG A 1 367 ? 75.650 65.234 28.083 1.00 17.04 367 ARG A N 1
ATOM 2906 C CA . ARG A 1 367 ? 74.380 65.502 28.783 1.00 17.60 367 ARG A CA 1
ATOM 2907 C C . ARG A 1 367 ? 74.673 66.278 30.077 1.00 18.32 367 ARG A C 1
ATOM 2908 O O . ARG A 1 367 ? 73.954 67.236 30.352 1.00 17.65 367 ARG A O 1
ATOM 2916 N N . ASP A 1 368 ? 75.681 65.847 30.840 1.00 18.20 368 ASP A N 1
ATOM 2917 C CA . ASP A 1 368 ? 76.111 66.515 32.088 1.00 18.76 368 ASP A CA 1
ATOM 2918 C C . ASP A 1 368 ? 76.412 67.977 31.780 1.00 17.46 368 ASP A C 1
ATOM 2919 O O . ASP A 1 368 ? 75.899 68.833 32.509 1.00 19.56 368 ASP A O 1
ATOM 2924 N N . VAL A 1 369 ? 77.162 68.260 30.725 1.00 19.41 369 VAL A N 1
ATOM 2925 C CA . VAL A 1 369 ? 77.521 69.664 30.375 1.00 19.10 369 VAL A CA 1
ATOM 2926 C C . VAL A 1 369 ? 76.248 70.429 30.001 1.00 19.86 369 VAL A C 1
ATOM 2927 O O . VAL A 1 369 ? 76.094 71.581 30.471 1.00 20.27 369 VAL A O 1
ATOM 2931 N N . ALA A 1 370 ? 75.365 69.836 29.200 1.00 20.36 370 ALA A N 1
ATOM 2932 C CA . ALA A 1 370 ? 74.122 70.510 28.751 1.00 20.35 370 ALA A CA 1
ATOM 2933 C C . ALA A 1 370 ? 73.242 70.847 29.953 1.00 19.99 370 ALA A C 1
ATOM 2934 O O . ALA A 1 370 ? 72.731 71.974 30.039 1.00 19.80 370 ALA A O 1
ATOM 2936 N N . ILE A 1 371 ? 72.982 69.872 30.810 1.00 19.25 371 ILE A N 1
ATOM 2937 C CA . ILE A 1 371 ? 72.071 70.041 31.970 1.00 19.74 371 ILE A CA 1
ATOM 2938 C C . ILE A 1 371 ? 72.721 70.994 32.991 1.00 21.79 371 ILE A C 1
ATOM 2939 O O . ILE A 1 371 ? 71.994 71.891 33.504 1.00 21.09 371 ILE A O 1
ATOM 2944 N N . ASP A 1 372 ? 74.040 70.938 33.193 1.00 21.85 372 ASP A N 1
ATOM 2945 C CA . ASP A 1 372 ? 74.722 71.898 34.101 1.00 21.71 372 ASP A CA 1
ATOM 2946 C C . ASP A 1 372 ? 74.474 73.309 33.547 1.00 21.76 372 ASP A C 1
ATOM 2947 O O . ASP A 1 372 ? 74.124 74.208 34.350 1.00 23.73 372 ASP A O 1
ATOM 2952 N N . ALA A 1 373 ? 74.552 73.505 32.230 1.00 19.35 373 ALA A N 1
ATOM 2953 C CA . ALA A 1 373 ? 74.350 74.844 31.615 1.00 19.47 373 ALA A CA 1
ATOM 2954 C C . ALA A 1 373 ? 72.868 75.266 31.681 1.00 20.07 373 ALA A C 1
ATOM 2955 O O . ALA A 1 373 ? 72.594 76.482 31.878 1.00 21.38 373 ALA A O 1
ATOM 2957 N N . LEU A 1 374 ? 71.912 74.348 31.514 1.00 19.32 374 LEU A N 1
ATOM 2958 C CA . LEU A 1 374 ? 70.467 74.711 31.663 1.00 20.93 374 LEU A CA 1
ATOM 2959 C C . LEU A 1 374 ? 70.228 75.183 33.103 1.00 21.24 374 LEU A C 1
ATOM 2960 O O . LEU A 1 374 ? 69.473 76.178 33.327 1.00 22.39 374 LEU A O 1
ATOM 2965 N N . ASP A 1 375 ? 70.796 74.452 34.053 1.00 21.42 375 ASP A N 1
ATOM 2966 C CA . ASP A 1 375 ? 70.702 74.758 35.501 1.00 26.60 375 ASP A CA 1
ATOM 2967 C C . ASP A 1 375 ? 71.276 76.155 35.756 1.00 27.01 375 ASP A C 1
ATOM 2968 O O . ASP A 1 375 ? 70.629 76.937 36.466 1.00 27.22 375 ASP A O 1
ATOM 2973 N N . GLN A 1 376 ? 72.434 76.448 35.173 1.00 27.74 376 GLN A N 1
ATOM 2974 C CA . GLN A 1 376 ? 73.144 77.732 35.362 1.00 28.21 376 GLN A CA 1
ATOM 2975 C C . GLN A 1 376 ? 72.378 78.901 34.718 1.00 28.80 376 GLN A C 1
ATOM 2976 O O . GLN A 1 376 ? 72.328 79.968 35.375 1.00 24.66 376 GLN A O 1
ATOM 2982 N N . PHE A 1 377 ? 71.878 78.777 33.477 1.00 23.68 377 PHE A N 1
ATOM 2983 C CA . PHE A 1 377 ? 71.539 79.961 32.646 1.00 23.78 377 PHE A CA 1
ATOM 2984 C C . PHE A 1 377 ? 70.048 80.147 32.408 1.00 24.28 377 PHE A C 1
ATOM 2985 O O . PHE A 1 377 ? 69.693 81.278 32.026 1.00 23.24 377 PHE A O 1
ATOM 2993 N N . VAL A 1 378 ? 69.213 79.115 32.500 1.00 21.90 378 VAL A N 1
ATOM 2994 C CA . VAL A 1 378 ? 67.773 79.317 32.206 1.00 21.85 378 VAL A CA 1
ATOM 2995 C C . VAL A 1 378 ? 67.051 79.753 33.470 1.00 22.10 378 VAL A C 1
ATOM 2996 O O . VAL A 1 378 ? 67.083 79.049 34.471 1.00 20.77 378 VAL A O 1
ATOM 3000 N N . PRO A 1 379 ? 66.266 80.855 33.427 1.00 22.78 379 PRO A N 1
ATOM 3001 C CA . PRO A 1 379 ? 65.543 81.307 34.604 1.00 23.75 379 PRO A CA 1
ATOM 3002 C C . PRO A 1 379 ? 64.531 80.290 35.127 1.00 22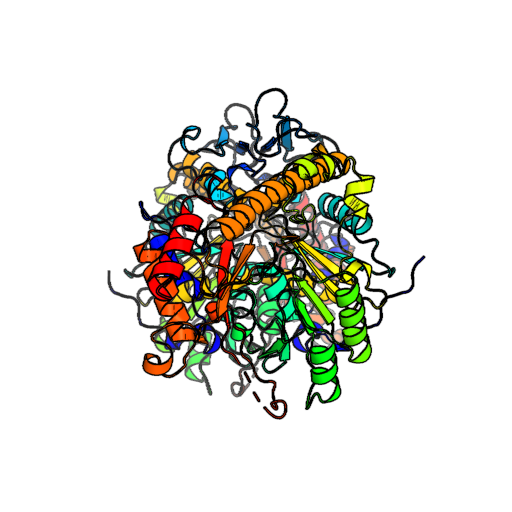.97 379 PRO A C 1
ATOM 3003 O O . PRO A 1 379 ? 63.602 79.909 34.411 1.00 21.18 379 PRO A O 1
ATOM 3007 N N . LYS A 1 380 ? 64.680 79.944 36.399 1.00 22.95 380 LYS A N 1
ATOM 3008 C CA . LYS A 1 380 ? 63.885 78.862 37.023 1.00 23.01 380 LYS A CA 1
ATOM 3009 C C . LYS A 1 380 ? 62.449 79.300 37.267 1.00 21.22 380 LYS A C 1
ATOM 3010 O O . LYS A 1 380 ? 61.584 78.417 37.379 1.00 21.43 380 LYS A O 1
ATOM 3016 N N . GLU A 1 381 ? 62.195 80.601 37.280 1.00 20.02 381 GLU A N 1
ATOM 3017 C CA . GLU A 1 381 ? 60.865 81.183 37.580 1.00 22.65 381 GLU A CA 1
ATOM 3018 C C . GLU A 1 381 ? 59.794 80.677 36.615 1.00 20.74 381 GLU A C 1
ATOM 3019 O O . GLU A 1 381 ? 58.626 80.597 37.033 1.00 19.88 381 GLU A O 1
ATOM 3025 N N . VAL A 1 382 ? 60.171 80.452 35.352 1.00 20.64 382 VAL A N 1
ATOM 3026 C CA . VAL A 1 382 ? 59.225 80.173 34.242 1.00 21.96 382 VAL A CA 1
ATOM 3027 C C . VAL A 1 382 ? 59.576 78.867 33.527 1.00 22.61 382 VAL A C 1
ATOM 3028 O O . VAL A 1 382 ? 58.919 78.572 32.534 1.00 25.37 382 VAL A O 1
ATOM 3032 N N . SER A 1 383 ? 60.591 78.138 33.981 1.00 22.69 383 SER A N 1
ATOM 3033 C CA . SER A 1 383 ? 61.155 77.001 33.218 1.00 21.33 383 SER A CA 1
ATOM 3034 C C . SER A 1 383 ? 61.270 75.752 34.109 1.00 22.87 383 SER A C 1
ATOM 3035 O O . SER A 1 383 ? 61.308 75.857 35.350 1.00 21.80 383 SER A O 1
ATOM 3038 N N . SER A 1 384 ? 61.330 74.591 33.479 1.00 21.88 384 SER A N 1
ATOM 3039 C CA . SER A 1 384 ? 61.740 73.332 34.145 1.00 21.41 384 SER A CA 1
ATOM 3040 C C . SER A 1 384 ? 62.475 72.471 33.126 1.00 21.83 384 SER A C 1
ATOM 3041 O O . SER A 1 384 ? 62.451 72.773 31.916 1.00 19.55 384 SER A O 1
ATOM 3044 N N . PHE A 1 385 ? 63.159 71.440 33.587 1.00 22.68 385 PHE A N 1
ATOM 3045 C CA . PHE A 1 385 ? 63.892 70.538 32.670 1.00 23.47 385 PHE A CA 1
ATOM 3046 C C . PHE A 1 385 ? 63.995 69.186 33.372 1.00 23.98 385 PHE A C 1
ATOM 3047 O O . PHE A 1 385 ? 64.102 69.124 34.627 1.00 24.15 385 PHE A O 1
ATOM 3055 N N . ASN A 1 386 ? 63.817 68.150 32.577 1.00 22.88 386 ASN A N 1
ATOM 3056 C CA . ASN A 1 386 ? 63.985 66.727 32.950 1.00 27.02 386 ASN A CA 1
ATOM 3057 C C . ASN A 1 386 ? 65.330 66.293 32.382 1.00 24.01 386 ASN A C 1
ATOM 3058 O O . ASN A 1 386 ? 65.397 66.181 31.165 1.00 26.21 386 ASN A O 1
ATOM 3063 N N . PRO A 1 387 ? 66.410 66.051 33.171 1.00 23.86 387 PRO A N 1
ATOM 3064 C CA . PRO A 1 387 ? 67.677 65.550 32.616 1.00 21.86 387 PRO A CA 1
ATOM 3065 C C . PRO A 1 387 ? 67.444 64.195 31.961 1.00 19.66 387 PRO A C 1
ATOM 3066 O O . PRO A 1 387 ? 66.924 63.291 32.586 1.00 20.90 387 PRO A O 1
ATOM 3070 N N . PRO A 1 388 ? 67.760 64.008 30.678 1.00 19.49 388 PRO A N 1
ATOM 3071 C CA . PRO A 1 388 ? 67.542 62.701 30.059 1.00 18.93 388 PRO A CA 1
ATOM 3072 C C . PRO A 1 388 ? 68.446 61.621 30.669 1.00 19.07 388 PRO A C 1
ATOM 3073 O O . PRO A 1 388 ? 69.620 61.923 31.065 1.00 19.11 388 PRO A O 1
ATOM 3077 N N . VAL A 1 389 ? 67.951 60.387 30.708 1.00 18.58 389 VAL A N 1
ATOM 3078 C CA . VAL A 1 389 ? 68.779 59.183 31.041 1.00 17.94 389 VAL A CA 1
ATOM 3079 C C . VAL A 1 389 ? 69.234 58.455 29.761 1.00 18.34 389 VAL A C 1
ATOM 3080 O O . VAL A 1 389 ? 70.103 57.544 29.848 1.00 18.13 389 VAL A O 1
ATOM 3084 N N . ALA A 1 390 ? 68.711 58.842 28.591 1.00 15.94 390 ALA A N 1
ATOM 3085 C CA . ALA A 1 390 ? 69.124 58.274 27.288 1.00 15.60 390 ALA A CA 1
ATOM 3086 C C . ALA A 1 390 ? 68.929 59.291 26.179 1.00 15.71 390 ALA A C 1
ATOM 3087 O O . ALA A 1 390 ? 67.996 60.124 26.274 1.00 16.19 390 ALA A O 1
ATOM 3089 N N . GLY A 1 391 ? 69.729 59.154 25.130 1.00 15.20 391 GLY A N 1
ATOM 3090 C CA . GLY A 1 391 ? 69.495 59.792 23.823 1.00 15.23 391 GLY A CA 1
ATOM 3091 C C . GLY A 1 391 ? 70.369 61.008 23.590 1.00 14.65 391 GLY A C 1
ATOM 3092 O O . GLY A 1 391 ? 71.315 61.214 24.348 1.00 16.99 391 GLY A O 1
ATOM 3093 N N . MET A 1 392 ? 70.073 61.774 22.550 1.00 15.36 392 MET A N 1
ATOM 3094 C CA . MET A 1 392 ? 70.891 62.935 22.138 1.00 15.91 392 MET A CA 1
ATOM 3095 C C . MET A 1 392 ? 70.146 64.243 22.417 1.00 15.95 392 MET A C 1
ATOM 3096 O O . MET A 1 392 ? 70.692 65.306 22.112 1.00 15.05 392 MET A O 1
ATOM 3101 N N . PHE A 1 393 ? 68.921 64.164 22.921 1.00 15.87 393 PHE A N 1
ATOM 3102 C CA . PHE A 1 393 ? 68.048 65.370 23.040 1.00 16.10 393 PHE A CA 1
ATOM 3103 C C . PHE A 1 393 ? 67.855 65.765 24.512 1.00 16.47 393 PHE A C 1
ATOM 3104 O O . PHE A 1 393 ? 67.628 64.912 25.396 1.00 16.32 393 PHE A O 1
ATOM 3112 N N . PHE A 1 394 ? 67.853 67.085 24.769 1.00 17.30 394 PHE A N 1
ATOM 3113 C CA . PHE A 1 394 ? 67.344 67.679 26.023 1.00 16.56 394 PHE A CA 1
ATOM 3114 C C . PHE A 1 394 ? 66.170 68.584 25.651 1.00 16.82 394 PHE A C 1
ATOM 3115 O O . PHE A 1 394 ? 66.032 68.938 24.479 1.00 15.35 394 PHE A O 1
ATOM 3123 N N . THR A 1 395 ? 65.326 68.857 26.627 1.00 15.89 395 THR A N 1
ATOM 3124 C CA . THR A 1 395 ? 64.184 69.774 26.480 1.00 16.61 395 THR A CA 1
ATOM 3125 C C . THR A 1 395 ? 64.214 70.805 27.602 1.00 17.83 395 THR A C 1
ATOM 3126 O O . THR A 1 395 ? 64.730 70.519 28.704 1.00 22.14 395 THR A O 1
ATOM 3130 N N . VAL A 1 396 ? 63.648 71.957 27.294 1.00 16.29 396 VAL A N 1
ATOM 3131 C CA . VAL A 1 396 ? 63.387 73.051 28.252 1.00 17.75 396 VAL A CA 1
ATOM 3132 C C . VAL A 1 396 ? 61.887 73.304 28.167 1.00 16.27 396 VAL A C 1
ATOM 3133 O O . VAL A 1 396 ? 61.424 73.561 27.054 1.00 16.43 396 VAL A O 1
ATOM 3137 N N . THR A 1 397 ? 61.177 73.157 29.261 1.00 16.86 397 THR A N 1
ATOM 3138 C CA . THR A 1 397 ? 59.714 73.384 29.350 1.00 18.10 397 THR A CA 1
ATOM 3139 C C . THR A 1 397 ? 59.561 74.807 29.879 1.00 18.30 397 THR A C 1
ATOM 3140 O O . THR A 1 397 ? 60.363 75.185 30.778 1.00 18.77 397 THR A O 1
ATOM 3144 N N . LEU A 1 398 ? 58.575 75.554 29.384 1.00 18.56 398 LEU A N 1
ATOM 3145 C CA . LEU A 1 398 ? 58.308 76.940 29.846 1.00 19.48 398 LEU A CA 1
ATOM 3146 C C . LEU A 1 398 ? 56.825 77.061 30.145 1.00 18.21 398 LEU A C 1
ATOM 3147 O O . LEU A 1 398 ? 56.071 76.414 29.459 1.00 17.89 398 LEU A O 1
ATOM 3152 N N . ASP A 1 399 ? 56.461 77.816 31.181 1.00 18.76 399 ASP A N 1
ATOM 3153 C CA . ASP A 1 399 ? 55.045 78.136 31.508 1.00 19.03 399 ASP A CA 1
ATOM 3154 C C . ASP A 1 399 ? 54.672 79.371 30.683 1.00 20.08 399 ASP A C 1
ATOM 3155 O O . ASP A 1 399 ? 55.006 80.485 31.098 1.00 18.28 399 ASP A O 1
ATOM 3160 N N . ALA A 1 400 ? 54.053 79.165 29.512 1.00 20.91 400 ALA A N 1
ATOM 3161 C CA . ALA A 1 400 ? 53.671 80.262 28.591 1.00 20.77 400 ALA A CA 1
ATOM 3162 C C . ALA A 1 400 ? 52.766 81.262 29.317 1.00 19.16 400 ALA A C 1
ATOM 3163 O O . ALA A 1 400 ? 52.891 82.462 29.033 1.00 21.04 400 ALA A O 1
ATOM 3165 N N . SER A 1 401 ? 51.933 80.786 30.234 1.00 20.79 401 SER A N 1
ATOM 3166 C CA . SER A 1 401 ? 50.979 81.624 31.033 1.00 23.09 401 SER A CA 1
ATOM 3167 C C . SER A 1 401 ? 51.692 82.671 31.903 1.00 24.57 401 SER A C 1
ATOM 3168 O O . SER A 1 401 ? 51.002 83.591 32.341 1.00 23.25 401 SER A O 1
ATOM 3171 N N . LYS A 1 402 ? 53.012 82.575 32.119 1.00 22.45 402 LYS A N 1
ATOM 3172 C CA . LYS A 1 402 ? 53.786 83.572 32.897 1.00 22.71 402 LYS A CA 1
ATOM 3173 C C . LYS A 1 402 ? 54.394 84.635 31.981 1.00 20.52 402 LYS A C 1
ATOM 3174 O O . LYS A 1 402 ? 55.070 85.534 32.497 1.00 20.44 402 LYS A O 1
ATOM 3180 N N . HIS A 1 403 ? 54.227 84.509 30.660 1.00 20.80 403 HIS A N 1
ATOM 3181 C CA . HIS A 1 403 ? 54.754 85.493 29.680 1.00 20.73 403 HIS A CA 1
ATOM 3182 C C . HIS A 1 403 ? 53.970 86.794 29.883 1.00 20.14 403 HIS A C 1
ATOM 3183 O O . HIS A 1 403 ? 52.755 86.735 29.937 1.00 19.04 403 HIS A O 1
ATOM 3190 N N . PRO A 1 404 ? 54.638 87.957 30.016 1.00 20.63 404 PRO A N 1
ATOM 3191 C CA . PRO A 1 404 ? 53.941 89.229 30.268 1.00 22.70 404 PRO A CA 1
ATOM 3192 C C . PRO A 1 404 ? 52.973 89.633 29.145 1.00 25.64 404 PRO A C 1
ATOM 3193 O O . PRO A 1 404 ? 52.013 90.363 29.432 1.00 28.06 404 PRO A O 1
ATOM 3197 N N . LYS A 1 405 ? 53.136 89.087 27.932 1.00 25.53 405 LYS A N 1
ATOM 3198 C CA . LYS A 1 405 ? 52.200 89.325 26.793 1.00 26.05 405 LYS A CA 1
ATOM 3199 C C . LYS A 1 405 ? 51.158 88.210 26.646 1.00 25.11 405 LYS A C 1
ATOM 3200 O O . LYS A 1 405 ? 50.474 88.200 25.622 1.00 24.53 405 LYS A O 1
ATOM 3206 N N . TYR A 1 406 ? 50.937 87.358 27.652 1.00 25.68 406 TYR A N 1
ATOM 3207 C CA . TYR A 1 406 ? 50.036 86.182 27.503 1.00 24.78 406 TYR A CA 1
ATOM 3208 C C . TYR A 1 406 ? 48.631 86.653 27.079 1.00 26.97 406 TYR A C 1
ATOM 3209 O O . TYR A 1 406 ? 48.025 86.097 26.161 1.00 26.33 406 TYR A O 1
ATOM 3218 N N . LYS A 1 407 ? 48.146 87.708 27.723 1.00 30.95 407 LYS A N 1
ATOM 3219 C CA . LYS A 1 407 ? 46.803 88.308 27.463 1.00 30.75 407 LYS A CA 1
ATOM 3220 C C . LYS A 1 407 ? 46.775 88.877 26.032 1.00 27.97 407 LYS A C 1
ATOM 3221 O O . LYS A 1 407 ? 45.844 88.608 25.284 1.00 25.04 407 LYS A O 1
ATOM 3227 N N . GLU A 1 408 ? 47.819 89.609 25.665 1.00 26.26 408 GLU A N 1
ATOM 3228 C CA . GLU A 1 408 ? 48.000 90.211 24.334 1.00 26.53 408 GLU A CA 1
ATOM 3229 C C . GLU A 1 408 ? 48.027 89.100 23.275 1.00 26.17 408 GLU A C 1
ATOM 3230 O O . GLU A 1 408 ? 47.630 89.335 22.114 1.00 23.86 408 GLU A O 1
ATOM 3236 N N . PHE A 1 409 ? 48.531 87.921 23.647 1.00 23.60 409 PHE A N 1
ATOM 3237 C CA . PHE A 1 409 ? 48.590 86.734 22.764 1.00 23.36 409 PHE A CA 1
ATOM 3238 C C . PHE A 1 409 ? 47.283 85.946 22.851 1.00 22.86 409 PHE A C 1
ATOM 3239 O O . PHE A 1 409 ? 47.249 84.828 22.322 1.00 21.35 409 PHE A O 1
ATOM 3247 N N . LEU A 1 410 ? 46.222 86.478 23.474 1.00 23.94 410 LEU A N 1
ATOM 3248 C CA . LEU A 1 410 ? 44.919 85.752 23.587 1.00 22.76 410 LEU A CA 1
ATOM 3249 C C . LEU A 1 410 ? 45.105 84.380 24.275 1.00 22.17 410 LEU A C 1
ATOM 3250 O O . LEU A 1 410 ? 44.381 83.405 23.948 1.00 20.68 410 LEU A O 1
ATOM 3255 N N . GLU A 1 411 ? 45.993 84.331 25.265 1.00 24.44 411 GLU A N 1
ATOM 3256 C CA . GLU A 1 411 ? 46.286 83.118 26.083 1.00 26.12 411 GLU A CA 1
ATOM 3257 C C . GLU A 1 411 ? 46.673 81.943 25.172 1.00 25.93 411 GLU A C 1
ATOM 3258 O O . GLU A 1 411 ? 46.359 80.793 25.545 1.00 22.48 411 GLU A O 1
ATOM 3264 N N . ASP A 1 412 ? 47.330 82.213 24.033 1.00 23.29 412 ASP A N 1
ATOM 3265 C CA . ASP A 1 412 ? 47.796 81.180 23.080 1.00 24.55 412 ASP A CA 1
ATOM 3266 C C . ASP A 1 412 ? 49.245 80.817 23.391 1.00 22.00 412 ASP A C 1
ATOM 3267 O O . ASP A 1 412 ? 50.168 81.560 23.101 1.00 22.29 412 ASP A O 1
ATOM 3272 N N . PRO A 1 413 ? 49.522 79.639 23.965 1.00 21.26 413 PRO A N 1
ATOM 3273 C CA . PRO A 1 413 ? 50.912 79.288 24.259 1.00 21.17 413 PRO A CA 1
ATOM 3274 C C . PRO A 1 413 ? 51.815 79.220 23.018 1.00 19.42 413 PRO A C 1
ATOM 3275 O O . PRO A 1 413 ? 53.018 79.438 23.138 1.00 20.47 413 PRO A O 1
ATOM 3279 N N . LEU A 1 414 ? 51.236 78.896 21.858 1.00 21.24 414 LEU A N 1
ATOM 3280 C CA . LEU A 1 414 ? 52.004 78.811 20.585 1.00 21.75 414 LEU A CA 1
ATOM 3281 C C . LEU A 1 414 ? 52.512 80.198 20.217 1.00 21.34 414 LEU A C 1
ATOM 3282 O O . LEU A 1 414 ? 53.598 80.286 19.624 1.00 17.94 414 LEU A O 1
ATOM 3287 N N . LYS A 1 415 ? 51.836 81.277 20.639 1.00 22.00 415 LYS A N 1
ATOM 3288 C CA . LYS A 1 415 ? 52.384 82.636 20.378 1.00 22.53 415 LYS A CA 1
ATOM 3289 C C . LYS A 1 415 ? 53.580 82.893 21.285 1.00 19.45 415 LYS A C 1
ATOM 3290 O O . LYS A 1 415 ? 54.531 83.562 20.843 1.00 20.75 415 LYS A O 1
ATOM 3296 N N . VAL A 1 416 ? 53.540 82.385 22.514 1.00 18.86 416 VAL A N 1
ATOM 3297 C CA . VAL A 1 416 ? 54.687 82.510 23.451 1.00 18.08 416 VAL A CA 1
ATOM 3298 C C . VAL A 1 416 ? 55.851 81.698 22.864 1.00 17.29 416 VAL A C 1
ATOM 3299 O O . VAL A 1 416 ? 56.965 82.218 22.760 1.00 17.22 416 VAL A O 1
ATOM 3303 N N . GLU A 1 417 ? 55.580 80.480 22.412 1.00 18.41 417 GLU A N 1
ATOM 3304 C CA . GLU A 1 417 ? 56.614 79.611 21.777 1.00 19.85 417 GLU A CA 1
ATOM 3305 C C . GLU A 1 417 ? 57.295 80.352 20.615 1.00 20.82 417 GLU A C 1
ATOM 3306 O O . GLU A 1 417 ? 58.563 80.376 20.550 1.00 18.18 417 GLU A O 1
ATOM 3312 N N . ALA A 1 418 ? 56.490 80.949 19.737 1.00 21.91 418 ALA A N 1
ATOM 3313 C CA . ALA A 1 418 ? 56.995 81.644 18.528 1.00 20.71 418 ALA A CA 1
ATOM 3314 C C . ALA A 1 418 ? 57.880 82.802 18.961 1.00 20.79 418 ALA A C 1
ATOM 3315 O O . ALA A 1 418 ? 58.978 82.962 18.359 1.00 20.09 418 ALA A O 1
ATOM 3317 N N . ALA A 1 419 ? 57.438 83.550 19.977 1.00 22.72 419 ALA A N 1
ATOM 3318 C CA . ALA A 1 419 ? 58.156 84.750 20.460 1.00 22.68 419 ALA A CA 1
ATOM 3319 C C . ALA A 1 419 ? 59.476 84.312 21.068 1.00 21.67 419 ALA A C 1
ATOM 3320 O O . ALA A 1 419 ? 60.458 85.027 20.858 1.00 21.93 419 ALA A O 1
ATOM 3322 N N . VAL A 1 420 ? 59.485 83.215 21.840 1.00 20.51 420 VAL A N 1
ATOM 3323 C CA . VAL A 1 420 ? 60.732 82.744 22.495 1.00 19.72 420 VAL A CA 1
ATOM 3324 C C . VAL A 1 420 ? 61.667 82.265 21.389 1.00 17.35 420 VAL A C 1
ATOM 3325 O O . VAL A 1 420 ? 62.886 82.557 21.477 1.00 19.76 420 VAL A O 1
ATOM 3329 N N . HIS A 1 421 ? 61.137 81.536 20.401 1.00 20.37 421 HIS A N 1
ATOM 3330 C CA . HIS A 1 421 ? 61.908 81.013 19.229 1.00 19.11 421 HIS A CA 1
ATOM 3331 C C . HIS A 1 421 ? 62.597 82.189 18.512 1.00 22.68 421 HIS A C 1
ATOM 3332 O O . HIS A 1 421 ? 63.827 82.163 18.342 1.00 21.03 421 HIS A O 1
ATOM 3339 N N . GLU A 1 422 ? 61.830 83.217 18.164 1.00 23.07 422 GLU A N 1
ATOM 3340 C CA . GLU A 1 422 ? 62.361 84.423 17.470 1.00 26.26 422 GLU A CA 1
ATOM 3341 C C . GLU A 1 422 ? 63.427 85.084 18.349 1.00 22.80 422 GLU A C 1
ATOM 3342 O O . GLU A 1 422 ? 64.457 85.511 17.780 1.00 23.76 422 GLU A O 1
ATOM 3348 N N . GLN A 1 423 ? 63.191 85.191 19.672 1.00 21.38 423 GLN A N 1
ATOM 3349 C CA . GLN A 1 423 ? 64.134 85.878 20.585 1.00 22.37 423 GLN A CA 1
ATOM 3350 C C . GLN A 1 423 ? 65.431 85.063 20.656 1.00 22.02 423 GLN A C 1
ATOM 3351 O O . GLN A 1 423 ? 66.531 85.648 20.640 1.00 21.15 423 GLN A O 1
ATOM 3357 N N . ALA A 1 424 ? 65.322 83.736 20.747 1.00 22.16 424 ALA A N 1
ATOM 3358 C CA . ALA A 1 424 ? 66.494 82.834 20.794 1.00 21.65 424 ALA A CA 1
ATOM 3359 C C . ALA A 1 424 ? 67.375 83.095 19.564 1.00 22.12 424 ALA A C 1
ATOM 3360 O O . ALA A 1 424 ? 68.615 83.286 19.723 1.00 21.08 424 ALA A O 1
ATOM 3362 N N . ILE A 1 425 ? 66.751 83.135 18.380 1.00 24.05 425 ILE A N 1
ATOM 3363 C CA . ILE A 1 425 ? 67.451 83.351 17.081 1.00 26.29 425 ILE A CA 1
ATOM 3364 C C . ILE A 1 425 ? 68.171 84.708 17.138 1.00 26.22 425 ILE A C 1
ATOM 3365 O O . ILE A 1 425 ? 69.386 84.742 16.843 1.00 28.20 425 ILE A O 1
ATOM 3370 N N . LYS A 1 426 ? 67.485 85.752 17.610 1.00 28.16 426 LYS A N 1
ATOM 3371 C CA . LYS A 1 426 ? 68.065 87.115 17.773 1.00 28.69 426 LYS A CA 1
ATOM 3372 C C . LYS A 1 426 ? 69.282 87.080 18.702 1.00 28.35 426 LYS A C 1
ATOM 3373 O O . LYS A 1 426 ? 70.243 87.812 18.447 1.00 27.07 426 LYS A O 1
ATOM 3379 N N . GLN A 1 427 ? 69.249 86.266 19.764 1.00 28.19 427 GLN A N 1
ATOM 3380 C CA . GLN A 1 427 ? 70.345 86.169 20.757 1.00 28.77 427 GLN A CA 1
ATOM 3381 C C . GLN A 1 427 ? 71.456 85.240 20.236 1.00 26.96 427 GLN A C 1
ATOM 3382 O O . GLN A 1 427 ? 72.485 85.170 20.894 1.00 30.77 427 GLN A O 1
ATOM 3388 N N . GLY A 1 428 ? 71.237 84.521 19.134 1.00 28.07 428 GLY A N 1
ATOM 3389 C CA . GLY A 1 428 ? 72.260 83.688 18.472 1.00 28.92 428 GLY A CA 1
ATOM 3390 C C . GLY A 1 428 ? 72.176 82.200 18.839 1.00 30.71 428 GLY A C 1
ATOM 3391 O O . GLY A 1 428 ? 73.243 81.524 18.825 1.00 29.90 428 GLY A O 1
ATOM 3392 N N . CYS A 1 429 ? 70.990 81.671 19.162 1.00 28.35 429 CYS A N 1
ATOM 3393 C CA . CYS A 1 429 ? 70.811 80.231 19.532 1.00 29.91 429 CYS A CA 1
ATOM 3394 C C . CYS A 1 429 ? 69.490 79.747 18.944 1.00 30.22 429 CYS A C 1
ATOM 3395 O O . CYS A 1 429 ? 68.485 80.484 18.938 1.00 32.32 429 CYS A O 1
ATOM 3400 N N . LEU A 1 430 ? 69.525 78.554 18.394 1.00 26.32 430 LEU A N 1
ATOM 3401 C CA . LEU A 1 430 ? 68.365 77.957 17.735 1.00 25.90 430 LEU A CA 1
ATOM 3402 C C . LEU A 1 430 ? 68.104 76.592 18.376 1.00 25.07 430 LEU A C 1
ATOM 3403 O O . LEU A 1 430 ? 69.031 75.752 18.415 1.00 24.05 430 LEU A O 1
ATOM 3408 N N . LEU A 1 431 ? 66.877 76.402 18.864 1.00 23.79 431 LEU A N 1
ATOM 3409 C CA . LEU A 1 431 ? 66.339 75.101 19.335 1.00 23.10 431 LEU A CA 1
ATOM 3410 C C . LEU A 1 431 ? 65.107 74.829 18.494 1.00 21.58 431 LEU A C 1
ATOM 3411 O O . LEU A 1 431 ? 64.698 75.740 17.777 1.00 21.26 431 LEU A O 1
ATOM 3416 N N . ALA A 1 432 ? 64.577 73.608 18.504 1.00 19.46 432 ALA A N 1
ATOM 3417 C CA . ALA A 1 432 ? 63.382 73.251 17.728 1.00 19.34 432 ALA A CA 1
ATOM 3418 C C . ALA A 1 432 ? 62.145 73.434 18.596 1.00 19.36 432 ALA A C 1
ATOM 3419 O O . ALA A 1 432 ? 62.034 72.822 19.664 1.00 20.00 432 ALA A O 1
ATOM 3421 N N . PRO A 1 433 ? 61.142 74.225 18.168 1.00 18.29 433 PRO A N 1
ATOM 3422 C CA . PRO A 1 433 ? 59.888 74.306 18.911 1.00 17.10 433 PRO A CA 1
ATOM 3423 C C . PRO A 1 433 ? 59.196 72.951 19.082 1.00 16.67 433 PRO A C 1
ATOM 3424 O O . PRO A 1 433 ? 58.992 72.235 18.115 1.00 16.02 433 PRO A O 1
ATOM 3428 N N . GLY A 1 434 ? 58.781 72.666 20.322 1.00 15.10 434 GLY A N 1
ATOM 3429 C CA . GLY A 1 434 ? 58.105 71.414 20.703 1.00 15.60 434 GLY A CA 1
ATOM 3430 C C . GLY A 1 434 ? 56.833 71.166 19.896 1.00 15.60 434 GLY A C 1
ATOM 3431 O O . GLY A 1 434 ? 56.576 70.008 19.531 1.00 15.72 434 GLY A O 1
ATOM 3432 N N . SER A 1 435 ? 56.059 72.223 19.601 1.00 16.80 435 SER A N 1
ATOM 3433 C CA . SER A 1 435 ? 54.747 72.104 18.915 1.00 17.24 435 SER A CA 1
ATOM 3434 C C . SER A 1 435 ? 54.948 71.518 17.507 1.00 17.00 435 SER A C 1
ATOM 3435 O O . SER A 1 435 ? 54.057 70.885 17.030 1.00 18.21 435 SER A O 1
ATOM 3438 N N . TRP A 1 436 ? 56.118 71.660 16.908 1.00 17.98 436 TRP A N 1
ATOM 3439 C CA . TRP A 1 436 ? 56.376 71.151 15.531 1.00 19.32 436 TRP A CA 1
ATOM 3440 C C . TRP A 1 436 ? 56.311 69.632 15.541 1.00 19.51 436 TRP A C 1
ATOM 3441 O O . TRP A 1 436 ? 56.087 69.062 14.464 1.00 21.15 436 TRP A O 1
ATOM 3452 N N . PHE A 1 437 ? 56.438 68.986 16.716 1.00 17.28 437 PHE A N 1
ATOM 3453 C CA . PHE A 1 437 ? 56.515 67.497 16.826 1.00 16.43 437 PHE A CA 1
ATOM 3454 C C . PHE A 1 437 ? 55.186 66.881 17.233 1.00 16.25 437 PHE A C 1
ATOM 3455 O O . PHE A 1 437 ? 55.085 65.662 17.364 1.00 14.72 437 PHE A O 1
ATOM 3463 N N . LYS A 1 438 ? 54.181 67.709 17.448 1.00 16.32 438 LYS A N 1
ATOM 3464 C CA . LYS A 1 438 ? 52.848 67.212 17.864 1.00 19.10 438 LYS A CA 1
ATOM 3465 C C . LYS A 1 438 ? 52.239 66.321 16.768 1.00 18.63 438 LYS A C 1
ATOM 3466 O O . LYS A 1 438 ? 52.176 66.739 15.587 1.00 19.43 438 LYS A O 1
ATOM 3472 N N . ALA A 1 439 ? 51.766 65.149 17.151 1.00 17.45 439 ALA A N 1
ATOM 3473 C CA . ALA A 1 439 ? 51.046 64.199 16.290 1.00 16.75 439 ALA A CA 1
ATOM 3474 C C . ALA A 1 439 ? 49.560 64.533 16.358 1.00 19.30 439 ALA A C 1
ATOM 3475 O O . ALA A 1 439 ? 49.041 64.755 17.452 1.00 18.38 439 ALA A O 1
ATOM 3477 N N . GLU A 1 440 ? 48.896 64.523 15.220 1.00 21.36 440 GLU A N 1
ATOM 3478 C CA . GLU A 1 440 ? 47.420 64.649 15.154 1.00 22.86 440 GLU A CA 1
ATOM 3479 C C . GLU A 1 440 ? 46.873 63.491 14.335 1.00 21.71 440 GLU A C 1
ATOM 3480 O O . GLU A 1 440 ? 47.519 63.067 13.340 1.00 20.49 440 GLU A O 1
ATOM 3486 N N . GLY A 1 441 ? 45.713 62.995 14.733 1.00 22.57 441 GLY A N 1
ATOM 3487 C CA . GLY A 1 441 ? 45.001 61.989 13.946 1.00 21.42 441 GLY A CA 1
ATOM 3488 C C . GLY A 1 441 ? 43.714 61.586 14.604 1.00 24.62 441 GLY A C 1
ATOM 3489 O O . GLY A 1 441 ? 43.606 61.681 15.841 1.00 21.91 441 GLY A O 1
ATOM 3490 N N . GLN A 1 442 ? 42.832 61.003 13.810 1.00 25.53 442 GLN A N 1
ATOM 3491 C CA . GLN A 1 442 ? 41.593 60.382 14.318 1.00 27.34 442 GLN A CA 1
ATOM 3492 C C . GLN A 1 442 ? 41.430 59.023 13.666 1.00 24.21 442 GLN A C 1
ATOM 3493 O O . GLN A 1 442 ? 41.741 58.926 12.469 1.00 23.74 442 GLN A O 1
ATOM 3499 N N . SER A 1 443 ? 40.905 58.055 14.413 1.00 25.93 443 SER A N 1
ATOM 3500 C CA . SER A 1 443 ? 40.466 56.746 13.879 1.00 27.02 443 SER A CA 1
ATOM 3501 C C . SER A 1 443 ? 39.233 56.976 12.989 1.00 31.35 443 SER A C 1
ATOM 3502 O O . SER A 1 443 ? 38.657 58.074 13.051 1.00 30.35 443 SER A O 1
ATOM 3505 N N . SER A 1 444 ? 38.864 55.957 12.217 1.00 33.16 444 SER A N 1
ATOM 3506 C CA . SER A 1 444 ? 37.652 55.882 11.366 1.00 35.29 444 SER A CA 1
ATOM 3507 C C . SER A 1 444 ? 36.815 54.693 11.834 1.00 32.65 444 SER A C 1
ATOM 3508 O O . SER A 1 444 ? 37.198 53.547 11.610 1.00 29.26 444 SER A O 1
ATOM 3511 N N . PRO A 1 445 ? 35.700 54.909 12.571 1.00 34.86 445 PRO A N 1
ATOM 3512 C CA . PRO A 1 445 ? 35.266 56.246 12.981 1.00 37.00 445 PRO A CA 1
ATOM 3513 C C . PRO A 1 445 ? 36.071 56.805 14.159 1.00 36.86 445 PRO A C 1
ATOM 3514 O O . PRO A 1 445 ? 36.774 56.059 14.857 1.00 34.66 445 PRO A O 1
ATOM 3518 N N . PRO A 1 446 ? 36.006 58.137 14.390 1.00 36.51 446 PRO A N 1
ATOM 3519 C CA . PRO A 1 446 ? 36.732 58.773 15.489 1.00 36.19 446 PRO A CA 1
ATOM 3520 C C . PRO A 1 446 ? 36.290 58.281 16.872 1.00 37.46 446 PRO A C 1
ATOM 3521 O O . PRO A 1 446 ? 35.156 57.766 17.040 1.00 34.49 446 PRO A O 1
ATOM 3525 N N . GLN A 1 447 ? 37.210 58.379 17.831 1.00 35.80 447 GLN A N 1
ATOM 3526 C CA . GLN A 1 447 ? 36.899 58.133 19.259 1.00 38.57 447 GLN A CA 1
ATOM 3527 C C . GLN A 1 447 ? 35.929 59.245 19.697 1.00 42.80 447 GLN A C 1
ATOM 3528 O O . GLN A 1 447 ? 35.956 60.330 19.070 1.00 41.87 447 GLN A O 1
ATOM 3534 N N . LYS A 1 448 ? 35.049 58.974 20.665 1.00 47.47 448 LYS A N 1
ATOM 3535 C CA . LYS A 1 448 ? 34.104 60.003 21.185 1.00 48.32 448 LYS A CA 1
ATOM 3536 C C . LYS A 1 448 ? 34.888 60.976 22.072 1.00 50.28 448 LYS A C 1
ATOM 3537 O O . LYS A 1 448 ? 35.815 60.511 22.762 1.00 46.99 448 LYS A O 1
ATOM 3543 N N . ASN A 1 449 ? 34.510 62.260 22.068 1.00 54.50 449 ASN A N 1
ATOM 3544 C CA . ASN A 1 449 ? 34.927 63.264 23.087 1.00 59.00 449 ASN A CA 1
ATOM 3545 C C . ASN A 1 449 ? 34.534 62.766 24.482 1.00 55.56 449 ASN A C 1
ATOM 3546 O O . ASN A 1 449 ? 35.460 62.628 25.299 1.00 62.64 449 ASN A O 1
ATOM 3551 N N . LYS A 1 457 ? 46.052 73.887 28.333 1.00 39.63 457 LYS A N 1
ATOM 3552 C CA . LYS A 1 457 ? 47.497 73.518 28.367 1.00 38.19 457 LYS A CA 1
ATOM 3553 C C . LYS A 1 457 ? 48.329 74.800 28.269 1.00 31.92 457 LYS A C 1
ATOM 3554 O O . LYS A 1 457 ? 48.154 75.551 27.312 1.00 34.32 457 LYS A O 1
ATOM 3560 N N . THR A 1 458 ? 49.163 75.075 29.265 1.00 25.12 458 THR A N 1
ATOM 3561 C CA . THR A 1 458 ? 49.879 76.362 29.383 1.00 21.39 458 THR A CA 1
ATOM 3562 C C . THR A 1 458 ? 51.377 76.165 29.200 1.00 19.95 458 THR A C 1
ATOM 3563 O O . THR A 1 458 ? 52.056 77.162 29.133 1.00 21.00 458 THR A O 1
ATOM 3567 N N . HIS A 1 459 ? 51.862 74.925 29.191 1.00 18.40 459 HIS A N 1
ATOM 3568 C CA . HIS A 1 459 ? 53.306 74.618 29.052 1.00 20.85 459 HIS A CA 1
ATOM 3569 C C . HIS A 1 459 ? 53.672 74.367 27.590 1.00 18.58 459 HIS A C 1
ATOM 3570 O O . HIS A 1 459 ? 52.913 73.681 26.848 1.00 21.57 459 HIS A O 1
ATOM 3577 N N . ILE A 1 460 ? 54.834 74.894 27.225 1.00 17.56 460 ILE A N 1
ATOM 3578 C CA . ILE A 1 460 ? 55.459 74.728 25.896 1.00 17.70 460 ILE A CA 1
ATOM 3579 C C . ILE A 1 460 ? 56.844 74.139 26.168 1.00 17.51 460 ILE A C 1
ATOM 3580 O O . ILE A 1 460 ? 57.300 74.167 27.328 1.00 19.37 460 ILE A O 1
ATOM 3585 N N . PHE A 1 461 ? 57.491 73.609 25.143 1.00 17.68 461 PHE A N 1
ATOM 3586 C CA . PHE A 1 461 ? 58.905 73.202 25.270 1.00 16.74 461 PHE A CA 1
ATOM 3587 C C . PHE A 1 461 ? 59.676 73.379 23.971 1.00 17.16 461 PHE A C 1
ATOM 3588 O O . PHE A 1 461 ? 59.086 73.548 22.889 1.00 17.72 461 PHE A O 1
ATOM 3596 N N . PHE A 1 462 ? 61.001 73.297 24.114 1.00 15.50 462 PHE A N 1
ATOM 3597 C CA . PHE A 1 462 ? 61.971 73.326 23.011 1.00 16.04 462 PHE A CA 1
ATOM 3598 C C . PHE A 1 462 ? 62.847 72.079 23.098 1.00 15.41 462 PHE A C 1
ATOM 3599 O O . PHE A 1 462 ? 63.266 71.737 24.221 1.00 16.07 462 PHE A O 1
ATOM 3607 N N . ARG A 1 463 ? 63.140 71.500 21.949 1.00 15.53 463 ARG A N 1
ATOM 3608 C CA . ARG A 1 463 ? 64.091 70.370 21.821 1.00 15.43 463 ARG A CA 1
ATOM 3609 C C . ARG A 1 463 ? 65.458 70.926 21.467 1.00 15.74 463 ARG A C 1
ATOM 3610 O O . ARG A 1 463 ? 65.597 71.705 20.498 1.00 16.75 463 ARG A O 1
ATOM 3618 N N . GLY A 1 464 ? 66.475 70.486 22.193 1.00 17.09 464 GLY A N 1
ATOM 3619 C CA . GLY A 1 464 ? 67.861 70.770 21.805 1.00 15.78 464 GLY A CA 1
ATOM 3620 C C . GLY A 1 464 ? 68.642 69.483 21.699 1.00 15.47 464 GLY A C 1
ATOM 3621 O O . GLY A 1 464 ? 68.175 68.448 22.208 1.00 15.52 464 GLY A O 1
ATOM 3622 N N . THR A 1 465 ? 69.816 69.543 21.099 1.00 16.57 465 THR A N 1
ATOM 3623 C CA . THR A 1 465 ? 70.731 68.379 21.059 1.00 18.05 465 THR A CA 1
ATOM 3624 C C . THR A 1 465 ? 72.069 68.796 21.635 1.00 16.97 465 THR A C 1
ATOM 3625 O O . THR A 1 465 ? 72.456 69.915 21.422 1.00 19.14 465 THR A O 1
ATOM 3629 N N . TYR A 1 466 ? 72.679 67.925 22.427 1.00 19.13 466 TYR A N 1
ATOM 3630 C CA . TYR A 1 466 ? 74.047 68.131 22.986 1.00 19.37 466 TYR A CA 1
ATOM 3631 C C . TYR A 1 466 ? 75.047 67.298 22.191 1.00 20.44 466 TYR A C 1
ATOM 3632 O O . TYR A 1 466 ? 76.248 67.234 22.600 1.00 23.43 466 TYR A O 1
ATOM 3641 N N . ALA A 1 467 ? 74.607 66.662 21.110 1.00 21.36 467 ALA A N 1
ATOM 3642 C CA . ALA A 1 467 ? 75.432 65.707 20.329 1.00 24.65 467 ALA A CA 1
ATOM 3643 C C . ALA A 1 467 ? 75.911 66.346 19.024 1.00 27.30 467 ALA A C 1
ATOM 3644 O O . ALA A 1 467 ? 76.691 65.731 18.362 1.00 31.01 467 ALA A O 1
ATOM 3646 N N . ALA A 1 468 ? 75.482 67.552 18.667 1.00 27.70 468 ALA A N 1
ATOM 3647 C CA . ALA A 1 468 ? 75.708 68.111 17.305 1.00 29.51 468 ALA A CA 1
ATOM 3648 C C . ALA A 1 468 ? 76.939 69.035 17.312 1.00 32.14 468 ALA A C 1
ATOM 3649 O O . ALA A 1 468 ? 77.629 69.017 16.315 1.00 34.63 468 ALA A O 1
ATOM 3651 N N . VAL A 1 469 ? 77.205 69.806 18.380 1.00 30.02 469 VAL A N 1
ATOM 3652 C CA . VAL A 1 469 ? 78.284 70.848 18.405 1.00 30.50 469 VAL A CA 1
ATOM 3653 C C . VAL A 1 469 ? 79.303 70.529 19.489 1.00 30.13 469 VAL A C 1
ATOM 3654 O O . VAL A 1 469 ? 78.992 69.820 20.440 1.00 28.93 469 VAL A O 1
ATOM 3658 N N . PRO A 1 470 ? 80.536 71.096 19.392 1.00 29.76 470 PRO A N 1
ATOM 3659 C CA . PRO A 1 470 ? 81.526 71.006 20.467 1.00 28.17 470 PRO A CA 1
ATOM 3660 C C . PRO A 1 470 ? 80.972 71.573 21.783 1.00 29.03 470 PRO A C 1
ATOM 3661 O O . PRO A 1 470 ? 80.179 72.504 21.748 1.00 23.97 470 PRO A O 1
ATOM 3665 N N . LEU A 1 471 ? 81.340 70.974 22.911 1.00 31.63 471 LEU A N 1
ATOM 3666 C CA . LEU A 1 471 ? 80.654 71.226 24.209 1.00 33.40 471 LEU A CA 1
ATOM 3667 C C . LEU A 1 471 ? 80.857 72.685 24.638 1.00 34.03 471 LEU A C 1
ATOM 3668 O O . LEU A 1 471 ? 79.994 73.213 25.344 1.00 32.71 471 LEU A O 1
ATOM 3673 N N . ASP A 1 472 ? 81.928 73.340 24.193 1.00 33.60 472 ASP A N 1
ATOM 3674 C CA . ASP A 1 472 ? 82.172 74.758 24.542 1.00 36.26 472 ASP A CA 1
ATOM 3675 C C . ASP A 1 472 ? 81.111 75.612 23.852 1.00 32.37 472 ASP A C 1
ATOM 3676 O O . ASP A 1 472 ? 80.644 76.567 24.479 1.00 37.05 472 ASP A O 1
ATOM 3681 N N . GLN A 1 473 ? 80.733 75.269 22.622 1.00 33.04 473 GLN A N 1
ATOM 3682 C CA . GLN A 1 473 ? 79.737 76.034 21.829 1.00 32.49 473 GLN A CA 1
ATOM 3683 C C . GLN A 1 473 ? 78.350 75.749 22.418 1.00 31.43 473 GLN A C 1
ATOM 3684 O O . GLN A 1 473 ? 77.511 76.653 22.465 1.00 26.95 473 GLN A O 1
ATOM 3690 N N . LEU A 1 474 ? 78.133 74.535 22.914 1.00 29.39 474 LEU A N 1
ATOM 3691 C CA . LEU A 1 474 ? 76.851 74.196 23.552 1.00 29.31 474 LEU A CA 1
ATOM 3692 C C . LEU A 1 474 ? 76.592 75.151 24.721 1.00 29.09 474 LEU A C 1
ATOM 3693 O O . LEU A 1 474 ? 75.475 75.695 24.790 1.00 27.94 474 LEU A O 1
ATOM 3698 N N . VAL A 1 475 ? 77.577 75.372 25.594 1.00 28.77 475 VAL A N 1
ATOM 3699 C CA . VAL A 1 475 ? 77.388 76.251 26.792 1.00 29.41 475 VAL A CA 1
ATOM 3700 C C . VAL A 1 475 ? 77.201 77.691 26.292 1.00 27.17 475 VAL A C 1
ATOM 3701 O O . VAL A 1 475 ? 76.406 78.418 26.909 1.00 31.76 475 VAL A O 1
ATOM 3708 N N . VAL A 1 476 ? 77.869 78.079 25.200 1.00 28.10 476 VAL A N 1
ATOM 3709 C CA . VAL A 1 476 ? 77.672 79.412 24.559 1.00 28.31 476 VAL A CA 1
ATOM 3710 C C . VAL A 1 476 ? 76.191 79.543 24.180 1.00 28.83 476 VAL A C 1
ATOM 3711 O O . VAL A 1 476 ? 75.546 80.530 24.600 1.00 28.81 476 VAL A O 1
ATOM 3715 N N . GLY A 1 477 ? 75.673 78.566 23.436 1.00 25.87 477 GLY A N 1
ATOM 3716 C CA . GLY A 1 477 ? 74.274 78.537 22.966 1.00 26.28 477 GLY A CA 1
ATOM 3717 C C . GLY A 1 477 ? 73.278 78.585 24.118 1.00 25.53 477 GLY A C 1
ATOM 3718 O O . GLY A 1 477 ? 72.281 79.307 24.010 1.00 26.35 477 GLY A O 1
ATOM 3719 N N . LEU A 1 478 ? 73.485 77.813 25.183 1.00 24.82 478 LEU A N 1
ATOM 3720 C CA . LEU A 1 478 ? 72.462 77.731 26.247 1.00 24.58 478 LEU A CA 1
ATOM 3721 C C . LEU A 1 478 ? 72.475 79.012 27.084 1.00 23.83 478 LEU A C 1
ATOM 3722 O O . LEU A 1 478 ? 71.412 79.369 27.565 1.00 23.17 478 LEU A O 1
ATOM 3727 N N . GLU A 1 479 ? 73.610 79.691 27.230 1.00 23.50 479 GLU A N 1
ATOM 3728 C CA . GLU A 1 479 ? 73.622 81.009 27.920 1.00 24.11 479 GLU A CA 1
ATOM 3729 C C . GLU A 1 479 ? 72.799 81.996 27.092 1.00 24.07 479 GLU A C 1
ATOM 3730 O O . GLU A 1 479 ? 72.012 82.748 27.681 1.00 23.95 479 GLU A O 1
ATOM 3736 N N . LYS A 1 480 ? 72.931 81.954 25.768 1.00 24.15 480 LYS A N 1
ATOM 3737 C CA . LYS A 1 480 ? 72.137 82.814 24.851 1.00 25.38 480 LYS A CA 1
ATOM 3738 C C . LYS A 1 480 ? 70.652 82.461 24.942 1.00 23.73 480 LYS A C 1
ATOM 3739 O O . LYS A 1 480 ? 69.830 83.370 24.909 1.00 23.17 480 LYS A O 1
ATOM 3745 N N . PHE A 1 481 ? 70.316 81.177 25.059 1.00 21.92 481 PHE A N 1
ATOM 3746 C CA . PHE A 1 481 ? 68.916 80.731 25.222 1.00 21.27 481 PHE A CA 1
ATOM 3747 C C . PHE A 1 481 ? 68.374 81.284 26.534 1.00 21.38 481 PHE A C 1
ATOM 3748 O O . PHE A 1 481 ? 67.210 81.764 26.583 1.00 22.41 481 PHE A O 1
ATOM 3756 N N . GLY A 1 482 ? 69.208 81.230 27.570 1.00 24.18 482 GLY A N 1
ATOM 3757 C CA . GLY A 1 482 ? 68.883 81.797 28.890 1.00 24.83 482 GLY A CA 1
ATOM 3758 C C . GLY A 1 482 ? 68.582 83.281 28.786 1.00 24.16 482 GLY A C 1
ATOM 3759 O O . GLY A 1 482 ? 67.547 83.732 29.352 1.00 24.34 482 GLY A O 1
ATOM 3760 N N . LYS A 1 483 ? 69.443 84.030 28.103 1.00 26.98 483 LYS A N 1
ATOM 3761 C CA . LYS A 1 483 ? 69.224 85.482 27.823 1.00 27.77 483 LYS A CA 1
ATOM 3762 C C . LYS A 1 483 ? 67.887 85.685 27.112 1.00 26.54 483 LYS A C 1
ATOM 3763 O O . LYS A 1 483 ? 67.130 86.625 27.477 1.00 22.34 483 LYS A O 1
ATOM 3769 N N . ALA A 1 484 ? 67.578 84.830 26.135 1.00 23.45 484 ALA A N 1
ATOM 3770 C CA . ALA A 1 484 ? 66.347 84.923 25.328 1.00 24.11 484 ALA A CA 1
ATOM 3771 C C . ALA A 1 484 ? 65.108 84.705 26.204 1.00 24.59 484 ALA A C 1
ATOM 3772 O O . ALA A 1 484 ? 64.114 85.461 26.052 1.00 22.08 484 ALA A O 1
ATOM 3774 N N . VAL A 1 485 ? 65.121 83.701 27.084 1.00 22.16 485 VAL A N 1
ATOM 3775 C CA . VAL A 1 485 ? 63.963 83.455 27.981 1.00 22.67 485 VAL A CA 1
ATOM 3776 C C . VAL A 1 485 ? 63.834 84.645 28.951 1.00 22.64 485 VAL A C 1
ATOM 3777 O O . VAL A 1 485 ? 62.714 85.081 29.190 1.00 18.23 485 VAL A O 1
ATOM 3781 N N . ARG A 1 486 ? 64.945 85.157 29.474 1.00 21.41 486 ARG A N 1
ATOM 3782 C CA . ARG A 1 486 ? 64.951 86.289 30.434 1.00 27.19 486 ARG A CA 1
ATOM 3783 C C . ARG A 1 486 ? 64.315 87.516 29.755 1.00 24.67 486 ARG A C 1
ATOM 3784 O O . ARG A 1 486 ? 63.446 88.128 30.370 1.00 26.90 486 ARG A O 1
ATOM 3792 N N . ALA A 1 487 ? 64.715 87.839 28.525 1.00 26.69 487 ALA A N 1
ATOM 3793 C CA . ALA A 1 487 ? 64.166 88.976 27.751 1.00 25.92 487 ALA A CA 1
ATOM 3794 C C . ALA A 1 487 ? 62.660 88.807 27.578 1.00 25.42 487 ALA A C 1
ATOM 3795 O O . ALA A 1 487 ? 61.909 89.746 27.880 1.00 24.93 487 ALA A O 1
ATOM 3797 N N . GLU A 1 488 ? 62.214 87.658 27.092 1.00 23.26 488 GLU A N 1
ATOM 3798 C CA . GLU A 1 488 ? 60.784 87.440 26.752 1.00 22.34 488 GLU A CA 1
ATOM 3799 C C . GLU A 1 488 ? 59.905 87.452 28.006 1.00 20.95 488 GLU A C 1
ATOM 3800 O O . GLU A 1 488 ? 58.773 87.944 27.925 1.00 21.75 488 GLU A O 1
ATOM 3806 N N . PHE A 1 489 ? 60.363 86.880 29.114 1.00 21.20 489 PHE A N 1
ATOM 3807 C CA . PHE A 1 489 ? 59.534 86.727 30.340 1.00 21.32 489 PHE A CA 1
ATOM 3808 C C . PHE A 1 489 ? 59.704 87.947 31.258 1.00 22.07 489 PHE A C 1
ATOM 3809 O O . PHE A 1 489 ? 59.051 87.985 32.321 1.00 22.37 489 PHE A O 1
ATOM 3817 N N . GLY A 1 490 ? 60.600 88.871 30.896 1.00 23.92 490 GLY A N 1
ATOM 3818 C CA . GLY A 1 490 ? 60.840 90.115 31.656 1.00 29.74 490 GLY A CA 1
ATOM 3819 C C . GLY A 1 490 ? 61.470 89.876 33.025 1.00 31.01 490 GLY A C 1
ATOM 3820 O O . GLY A 1 490 ? 61.014 90.524 33.950 1.00 36.52 490 GLY A O 1
ATOM 3821 N N . LEU A 1 491 ? 62.522 89.049 33.143 1.00 29.95 491 LEU A N 1
ATOM 3822 C CA . LEU A 1 491 ? 63.098 88.582 34.446 1.00 29.25 491 LEU A CA 1
ATOM 3823 C C . LEU A 1 491 ? 64.531 89.104 34.658 1.00 28.92 491 LEU A C 1
ATOM 3824 O O . LEU A 1 491 ? 64.992 89.834 33.784 1.00 35.62 491 LEU A O 1
ATOM 3829 N N . THR B 1 5 ? 69.743 76.284 -26.076 1.00 74.19 5 THR B N 1
ATOM 3830 C CA . THR B 1 5 ? 68.805 75.943 -24.963 1.00 72.80 5 THR B CA 1
ATOM 3831 C C . THR B 1 5 ? 67.553 75.264 -25.546 1.00 63.55 5 THR B C 1
ATOM 3832 O O . THR B 1 5 ? 66.977 75.781 -26.540 1.00 61.72 5 THR B O 1
ATOM 3836 N N . LYS B 1 6 ? 67.156 74.150 -24.922 1.00 51.83 6 LYS B N 1
ATOM 3837 C CA . LYS B 1 6 ? 66.083 73.210 -25.357 1.00 41.68 6 LYS B CA 1
ATOM 3838 C C . LYS B 1 6 ? 64.744 73.691 -24.796 1.00 35.76 6 LYS B C 1
ATOM 3839 O O . LYS B 1 6 ? 64.720 74.517 -23.884 1.00 34.47 6 LYS B O 1
ATOM 3845 N N . PRO B 1 7 ? 63.581 73.193 -25.270 1.00 33.97 7 PRO B N 1
ATOM 3846 C CA . PRO B 1 7 ? 62.300 73.567 -24.677 1.00 35.31 7 PRO B CA 1
ATOM 3847 C C . PRO B 1 7 ? 62.155 72.985 -23.268 1.00 35.22 7 PRO B C 1
ATOM 3848 O O . PRO B 1 7 ? 62.916 72.076 -22.913 1.00 31.32 7 PRO B O 1
ATOM 3852 N N . GLN B 1 8 ? 61.186 73.498 -22.515 1.00 30.48 8 GLN B N 1
ATOM 3853 C CA . GLN B 1 8 ? 60.753 72.906 -21.227 1.00 30.57 8 GLN B CA 1
ATOM 3854 C C . GLN B 1 8 ? 59.906 71.660 -21.525 1.00 29.78 8 GLN B C 1
ATOM 3855 O O . GLN B 1 8 ? 59.184 71.654 -22.563 1.00 24.53 8 GLN B O 1
ATOM 3861 N N . ALA B 1 9 ? 59.968 70.679 -20.621 1.00 27.14 9 ALA B N 1
ATOM 3862 C CA . ALA B 1 9 ? 59.092 69.482 -20.597 1.00 28.78 9 ALA B CA 1
ATOM 3863 C C . ALA B 1 9 ? 57.641 69.928 -20.401 1.00 29.24 9 ALA B C 1
ATOM 3864 O O . ALA B 1 9 ? 57.408 71.008 -19.834 1.00 25.41 9 ALA B O 1
ATOM 3866 N N . LYS B 1 10 ? 56.695 69.105 -20.836 1.00 28.85 10 LYS B N 1
ATOM 3867 C CA . LYS B 1 10 ? 55.269 69.301 -20.510 1.00 28.55 10 LYS B CA 1
ATOM 3868 C C . LYS B 1 10 ? 55.115 69.228 -19.005 1.00 28.09 10 LYS B C 1
ATOM 3869 O O . LYS B 1 10 ? 55.920 68.562 -18.342 1.00 23.63 10 LYS B O 1
ATOM 3875 N N . ASP B 1 11 ? 54.116 69.936 -18.502 1.00 26.79 11 ASP B N 1
ATOM 3876 C CA . ASP B 1 11 ? 53.647 69.809 -17.106 1.00 26.47 11 ASP B CA 1
ATOM 3877 C C . ASP B 1 11 ? 52.894 68.488 -16.992 1.00 24.71 11 ASP B C 1
ATOM 3878 O O . ASP B 1 11 ? 51.795 68.376 -17.556 1.00 23.76 11 ASP B O 1
ATOM 3883 N N . LEU B 1 12 ? 53.451 67.511 -16.282 1.00 26.46 12 LEU B N 1
ATOM 3884 C CA . LEU B 1 12 ? 52.802 66.186 -16.153 1.00 25.66 12 LEU B CA 1
ATOM 3885 C C . LEU B 1 12 ? 52.409 65.949 -14.699 1.00 26.49 12 LEU B C 1
ATOM 3886 O O . LEU B 1 12 ? 52.206 64.780 -14.307 1.00 23.97 12 LEU B O 1
ATOM 3891 N N . THR B 1 13 ? 52.277 67.003 -13.894 1.00 26.88 13 THR B N 1
ATOM 3892 C CA . THR B 1 13 ? 52.000 66.793 -12.448 1.00 26.04 13 THR B CA 1
ATOM 3893 C C . THR B 1 13 ? 50.602 66.170 -12.322 1.00 24.85 13 THR B C 1
ATOM 3894 O O . THR B 1 13 ? 50.397 65.413 -11.385 1.00 23.62 13 THR B O 1
ATOM 3898 N N . HIS B 1 14 ? 49.725 66.295 -13.321 1.00 23.43 14 HIS B N 1
ATOM 3899 C CA . HIS B 1 14 ? 48.404 65.612 -13.321 1.00 23.16 14 HIS B CA 1
ATOM 3900 C C . HIS B 1 14 ? 48.563 64.074 -13.393 1.00 22.66 14 HIS B C 1
ATOM 3901 O O . HIS B 1 14 ? 47.589 63.340 -13.124 1.00 22.08 14 HIS B O 1
ATOM 3908 N N . LEU B 1 15 ? 49.740 63.539 -13.703 1.00 23.07 15 LEU B N 1
ATOM 3909 C CA . LEU B 1 15 ? 49.897 62.056 -13.774 1.00 22.20 15 LEU B CA 1
ATOM 3910 C C . LEU B 1 15 ? 50.399 61.501 -12.434 1.00 21.64 15 LEU B C 1
ATOM 3911 O O . LEU B 1 15 ? 50.388 60.255 -12.253 1.00 19.40 15 LEU B O 1
ATOM 3916 N N . LEU B 1 16 ? 50.815 62.377 -11.507 1.00 20.56 16 LEU B N 1
ATOM 3917 C CA . LEU B 1 16 ? 51.140 61.935 -10.125 1.00 20.47 16 LEU B CA 1
ATOM 3918 C C . LEU B 1 16 ? 49.878 61.377 -9.465 1.00 21.90 16 LEU B C 1
ATOM 3919 O O . LEU B 1 16 ? 48.785 61.906 -9.721 1.00 22.54 16 LEU B O 1
ATOM 3924 N N . SER B 1 17 ? 50.033 60.344 -8.645 1.00 21.13 17 SER B N 1
ATOM 3925 C CA . SER B 1 17 ? 49.002 59.861 -7.706 1.00 21.70 17 SER B CA 1
ATOM 3926 C C . SER B 1 17 ? 48.659 61.008 -6.729 1.00 22.88 17 SER B C 1
ATOM 3927 O O . SER B 1 17 ? 49.564 61.846 -6.405 1.00 20.20 17 SER B O 1
ATOM 3930 N N . ASN B 1 18 ? 47.409 61.062 -6.282 1.00 23.11 18 ASN B N 1
ATOM 3931 C CA . ASN B 1 18 ? 46.933 61.967 -5.203 1.00 26.27 18 ASN B CA 1
ATOM 3932 C C . ASN B 1 18 ? 47.882 61.855 -3.998 1.00 24.63 18 ASN B C 1
ATOM 3933 O O . ASN B 1 18 ? 48.306 62.913 -3.483 1.00 24.31 18 ASN B O 1
ATOM 3938 N N . GLU B 1 19 ? 48.315 60.641 -3.656 1.00 20.63 19 GLU B N 1
ATOM 3939 C CA . GLU B 1 19 ? 49.131 60.369 -2.444 1.00 23.98 19 GLU B CA 1
ATOM 3940 C C . GLU B 1 19 ? 50.519 61.014 -2.607 1.00 23.06 19 GLU B C 1
ATOM 3941 O O . GLU B 1 19 ? 51.042 61.624 -1.646 1.00 21.72 19 GLU B O 1
ATOM 3947 N N . SER B 1 20 ? 51.104 60.930 -3.798 1.00 21.53 20 SER B N 1
ATOM 3948 C CA . SER B 1 20 ? 52.438 61.509 -4.092 1.00 20.15 20 SER B CA 1
ATOM 3949 C C . SER B 1 20 ? 52.332 63.035 -3.964 1.00 20.16 20 SER B C 1
ATOM 3950 O O . SER B 1 20 ? 53.198 63.666 -3.312 1.00 19.28 20 SER B O 1
ATOM 3953 N N . LYS B 1 21 ? 51.291 63.625 -4.553 1.00 21.72 21 LYS B N 1
ATOM 3954 C CA . LYS B 1 21 ? 51.124 65.108 -4.533 1.00 24.88 21 LYS B CA 1
ATOM 3955 C C . LYS B 1 21 ? 51.029 65.620 -3.092 1.00 22.24 21 LYS B C 1
ATOM 3956 O O . LYS B 1 21 ? 51.548 66.706 -2.830 1.00 23.78 21 LYS B O 1
ATOM 3962 N N . ALA B 1 22 ? 50.371 64.882 -2.208 1.00 24.18 22 ALA B N 1
ATOM 3963 C CA . ALA B 1 22 ? 50.145 65.241 -0.780 1.00 24.37 22 ALA B CA 1
ATOM 3964 C C . ALA B 1 22 ? 51.399 65.088 0.106 1.00 26.34 22 ALA B C 1
ATOM 3965 O O . ALA B 1 22 ? 51.361 65.573 1.256 1.00 25.86 22 ALA B O 1
ATOM 3967 N N . ARG B 1 23 ? 52.470 64.432 -0.357 1.00 24.64 23 ARG B N 1
ATOM 3968 C CA . ARG B 1 23 ? 53.715 64.243 0.444 1.00 25.00 23 ARG B CA 1
ATOM 3969 C C . ARG B 1 23 ? 54.322 65.616 0.744 1.00 27.00 23 ARG B C 1
ATOM 3970 O O . ARG B 1 23 ? 54.189 66.499 -0.120 1.00 25.82 23 ARG B O 1
ATOM 3978 N N . GLN B 1 24 ? 54.909 65.810 1.936 1.00 27.70 24 GLN B N 1
ATOM 3979 C CA . GLN B 1 24 ? 55.455 67.129 2.374 1.00 32.66 24 GLN B CA 1
ATOM 3980 C C . GLN B 1 24 ? 56.913 66.990 2.796 1.00 34.67 24 GLN B C 1
ATOM 3981 O O . GLN B 1 24 ? 57.351 65.872 3.065 1.00 33.35 24 GLN B O 1
ATOM 3987 N N . THR B 1 25 ? 57.652 68.104 2.829 1.00 38.31 25 THR B N 1
ATOM 3988 C CA . THR B 1 25 ? 58.993 68.184 3.462 1.00 39.32 25 THR B CA 1
ATOM 3989 C C . THR B 1 25 ? 58.802 68.195 4.982 1.00 41.21 25 THR B C 1
ATOM 3990 O O . THR B 1 25 ? 57.665 68.502 5.434 1.00 38.73 25 THR B O 1
ATOM 3994 N N . SER B 1 26 ? 59.861 67.851 5.721 1.00 44.20 26 SER B N 1
ATOM 3995 C CA . SER B 1 26 ? 59.950 67.916 7.206 1.00 48.29 26 SER B CA 1
ATOM 3996 C C . SER B 1 26 ? 59.502 69.298 7.698 1.00 49.43 26 SER B C 1
ATOM 3997 O O . SER B 1 26 ? 59.829 70.309 7.079 1.00 45.63 26 SER B O 1
ATOM 4000 N N . PRO B 1 27 ? 58.725 69.411 8.804 1.00 49.42 27 PRO B N 1
ATOM 4001 C CA . PRO B 1 27 ? 58.505 70.708 9.450 1.00 52.92 27 PRO B CA 1
ATOM 4002 C C . PRO B 1 27 ? 59.798 71.350 9.989 1.00 54.08 27 PRO B C 1
ATOM 4003 O O . PRO B 1 27 ? 59.742 72.510 10.327 1.00 58.06 27 PRO B O 1
ATOM 4007 N N . LEU B 1 28 ? 60.916 70.605 10.025 1.00 52.31 28 LEU B N 1
ATOM 4008 C CA . LEU B 1 28 ? 62.264 71.092 10.437 1.00 54.57 28 LEU B CA 1
ATOM 4009 C C . LEU B 1 28 ? 63.068 71.573 9.216 1.00 61.27 28 LEU B C 1
ATOM 4010 O O . LEU B 1 28 ? 64.280 71.847 9.372 1.00 64.76 28 LEU B O 1
ATOM 4015 N N . LYS B 1 29 ? 62.450 71.670 8.036 1.00 64.51 29 LYS B N 1
ATOM 4016 C CA . LYS B 1 29 ? 63.035 72.404 6.879 1.00 64.95 29 LYS B CA 1
ATOM 4017 C C . LYS B 1 29 ? 63.079 73.894 7.254 1.00 63.49 29 LYS B C 1
ATOM 4018 O O . LYS B 1 29 ? 64.069 74.565 6.904 1.00 61.23 29 LYS B O 1
ATOM 4020 N N . GLY B 1 30 ? 62.074 74.351 8.017 1.00 63.02 30 GLY B N 1
ATOM 4021 C CA . GLY B 1 30 ? 61.858 75.750 8.440 1.00 67.47 30 GLY B CA 1
ATOM 4022 C C . GLY B 1 30 ? 62.913 76.302 9.397 1.00 68.78 30 GLY B C 1
ATOM 4023 O O . GLY B 1 30 ? 62.750 77.483 9.784 1.00 70.13 30 GLY B O 1
ATOM 4024 N N . ILE B 1 31 ? 63.930 75.517 9.797 1.00 58.65 31 ILE B N 1
ATOM 4025 C CA . ILE B 1 31 ? 65.117 76.029 10.553 1.00 51.62 31 ILE B CA 1
ATOM 4026 C C . ILE B 1 31 ? 66.416 75.696 9.812 1.00 47.63 31 ILE B C 1
ATOM 4027 O O . ILE B 1 31 ? 67.470 76.110 10.299 1.00 40.63 31 ILE B O 1
ATOM 4032 N N . PHE B 1 32 ? 66.368 74.969 8.699 1.00 52.26 32 PHE B N 1
ATOM 4033 C CA . PHE B 1 32 ? 67.600 74.497 8.012 1.00 57.39 32 PHE B CA 1
ATOM 4034 C C . PHE B 1 32 ? 68.495 75.691 7.638 1.00 46.10 32 PHE B C 1
ATOM 4035 O O . PHE B 1 32 ? 69.725 75.573 7.751 1.00 48.41 32 PHE B O 1
ATOM 4043 N N . LYS B 1 33 ? 67.893 76.802 7.213 1.00 46.15 33 LYS B N 1
ATOM 4044 C CA . LYS B 1 33 ? 68.586 77.996 6.655 1.00 48.20 33 LYS B CA 1
ATOM 4045 C C . LYS B 1 33 ? 69.532 78.624 7.687 1.00 49.40 33 LYS B C 1
ATOM 4046 O O . LYS B 1 33 ? 70.362 79.448 7.273 1.00 50.72 33 LYS B O 1
ATOM 4052 N N . TYR B 1 34 ? 69.394 78.276 8.974 1.00 47.34 34 TYR B N 1
ATOM 4053 C CA . TYR B 1 34 ? 70.241 78.758 10.100 1.00 45.31 34 TYR B CA 1
ATOM 4054 C C . TYR B 1 34 ? 71.397 77.781 10.372 1.00 52.75 34 TYR B C 1
ATOM 4055 O O . TYR B 1 34 ? 72.276 78.101 11.213 1.00 47.98 34 TYR B O 1
ATOM 4064 N N . TYR B 1 35 ? 71.386 76.613 9.716 1.00 57.87 35 TYR B N 1
ATOM 4065 C CA . TYR B 1 35 ? 72.359 75.510 9.931 1.00 65.13 35 TYR B CA 1
ATOM 4066 C C . TYR B 1 35 ? 73.746 75.969 9.464 1.00 65.97 35 TYR B C 1
ATOM 4067 O O . TYR B 1 35 ? 74.760 75.565 10.077 1.00 64.75 35 TYR B O 1
ATOM 4076 N N . LYS B 1 36 ? 73.785 76.805 8.422 1.00 73.70 36 LYS B N 1
ATOM 4077 C CA . LYS B 1 36 ? 75.039 77.387 7.871 1.00 82.52 36 LYS B CA 1
ATOM 4078 C C . LYS B 1 36 ? 75.550 78.477 8.826 1.00 77.22 36 LYS B C 1
ATOM 4079 O O . LYS B 1 36 ? 76.673 78.313 9.331 1.00 78.95 36 LYS B O 1
ATOM 4085 N N . GLN B 1 37 ? 74.715 79.481 9.125 1.00 69.90 37 GLN B N 1
ATOM 4086 C CA . GLN B 1 37 ? 75.112 80.823 9.638 1.00 72.80 37 GLN B CA 1
ATOM 4087 C C . GLN B 1 37 ? 76.019 80.708 10.865 1.00 71.02 37 GLN B C 1
ATOM 4088 O O . GLN B 1 37 ? 75.652 80.090 11.866 1.00 60.40 37 GLN B O 1
ATOM 4094 N N . PRO B 1 38 ? 77.239 81.300 10.831 1.00 68.42 38 PRO B N 1
ATOM 4095 C CA . PRO B 1 38 ? 77.983 81.587 12.056 1.00 62.95 38 PRO B CA 1
ATOM 4096 C C . PRO B 1 38 ? 77.281 82.745 12.785 1.00 56.25 38 PRO B C 1
ATOM 4097 O O . PRO B 1 38 ? 76.488 83.480 12.176 1.00 56.53 38 PRO B O 1
ATOM 4101 N N . GLY B 1 39 ? 77.568 82.873 14.078 1.00 48.17 39 GLY B N 1
ATOM 4102 C CA . GLY B 1 39 ? 76.812 83.747 14.991 1.00 46.93 39 GLY B CA 1
ATOM 4103 C C . GLY B 1 39 ? 75.676 82.987 15.658 1.00 41.68 39 GLY B C 1
ATOM 4104 O O . GLY B 1 39 ? 75.274 83.396 16.769 1.00 44.51 39 GLY B O 1
ATOM 4105 N N . ILE B 1 40 ? 75.192 81.913 15.024 1.00 37.51 40 ILE B N 1
ATOM 4106 C CA . ILE B 1 40 ? 74.061 81.091 15.547 1.00 37.37 40 ILE B CA 1
ATOM 4107 C C . ILE B 1 40 ? 74.629 79.761 16.037 1.00 32.97 40 ILE B C 1
ATOM 4108 O O . ILE B 1 40 ? 75.329 79.095 15.245 1.00 32.43 40 ILE B O 1
ATOM 4113 N N . THR B 1 41 ? 74.395 79.431 17.313 1.00 26.24 41 THR B N 1
ATOM 4114 C CA . THR B 1 41 ? 74.660 78.077 17.846 1.00 23.63 41 THR B CA 1
ATOM 4115 C C . THR B 1 41 ? 73.427 77.235 17.533 1.00 23.55 41 THR B C 1
ATOM 4116 O O . THR B 1 41 ? 72.373 77.508 18.138 1.00 25.72 41 THR B O 1
ATOM 4120 N N . PHE B 1 42 ? 73.545 76.324 16.569 1.00 23.10 42 PHE B N 1
ATOM 4121 C CA . PHE B 1 42 ? 72.428 75.536 16.014 1.00 24.06 42 PHE B CA 1
ATOM 4122 C C . PHE B 1 42 ? 72.224 74.257 16.845 1.00 23.52 42 PHE B C 1
ATOM 4123 O O . PHE B 1 42 ? 72.983 73.287 16.629 1.00 23.60 42 PHE B O 1
ATOM 4131 N N . LEU B 1 43 ? 71.205 74.232 17.709 1.00 22.03 43 LEU B N 1
ATOM 4132 C CA . LEU B 1 43 ? 70.933 73.097 18.641 1.00 19.78 43 LEU B CA 1
ATOM 4133 C C . LEU B 1 43 ? 69.604 72.427 18.262 1.00 21.57 43 LEU B C 1
ATOM 4134 O O . LEU B 1 43 ? 69.177 71.521 19.026 1.00 18.47 43 LEU B O 1
ATOM 4139 N N . GLY B 1 44 ? 69.022 72.797 17.104 1.00 19.34 44 GLY B N 1
ATOM 4140 C CA . GLY B 1 44 ? 67.656 72.387 16.695 1.00 21.72 44 GLY B CA 1
ATOM 4141 C C . GLY B 1 44 ? 67.653 71.110 15.863 1.00 19.98 44 GLY B C 1
ATOM 4142 O O . GLY B 1 44 ? 66.550 70.634 15.511 1.00 20.73 44 GLY B O 1
ATOM 4143 N N . GLY B 1 45 ? 68.827 70.513 15.648 1.00 22.50 45 GLY B N 1
ATOM 4144 C CA . GLY B 1 45 ? 69.007 69.359 14.742 1.00 23.58 45 GLY B CA 1
ATOM 4145 C C . GLY B 1 45 ? 69.205 68.035 15.464 1.00 24.85 45 GLY B C 1
ATOM 4146 O O . GLY B 1 45 ? 69.043 67.972 16.717 1.00 21.25 45 GLY B O 1
ATOM 4147 N N . GLY B 1 46 ? 69.526 66.986 14.688 1.00 26.97 46 GLY B N 1
ATOM 4148 C CA . GLY B 1 46 ? 69.651 65.594 15.179 1.00 26.85 46 GLY B CA 1
ATOM 4149 C C . GLY B 1 46 ? 70.868 64.868 14.616 1.00 29.58 46 GLY B C 1
ATOM 4150 O O . GLY B 1 46 ? 70.894 63.615 14.696 1.00 28.95 46 GLY B O 1
ATOM 4151 N N . LEU B 1 47 ? 71.850 65.599 14.082 1.00 30.32 47 LEU B N 1
ATOM 4152 C CA . LEU B 1 47 ? 72.993 64.977 13.355 1.00 32.94 47 LEU B CA 1
ATOM 4153 C C . LEU B 1 47 ? 74.018 64.476 14.359 1.00 37.41 47 LEU B C 1
ATOM 4154 O O . LEU B 1 47 ? 74.422 65.216 15.244 1.00 39.68 47 LEU B O 1
ATOM 4159 N N . PRO B 1 48 ? 74.536 63.241 14.217 1.00 40.18 48 PRO B N 1
ATOM 4160 C CA . PRO B 1 48 ? 75.622 62.798 15.073 1.00 46.17 48 PRO B CA 1
ATOM 4161 C C . PRO B 1 48 ? 76.858 63.533 14.542 1.00 49.41 48 PRO B C 1
ATOM 4162 O O . PRO B 1 48 ? 76.817 64.134 13.470 1.00 39.56 48 PRO B O 1
ATOM 4166 N N . LEU B 1 49 ? 77.931 63.491 15.317 1.00 52.76 49 LEU B N 1
ATOM 4167 C CA . LEU B 1 49 ? 79.184 64.199 14.978 1.00 50.96 49 LEU B CA 1
ATOM 4168 C C . LEU B 1 49 ? 80.043 63.156 14.253 1.00 37.97 49 LEU B C 1
ATOM 4169 O O . LEU B 1 49 ? 80.044 61.961 14.677 1.00 43.28 49 LEU B O 1
ATOM 4174 N N . SER B 1 50 ? 80.718 63.553 13.177 1.00 35.71 50 SER B N 1
ATOM 4175 C CA . SER B 1 50 ? 81.588 62.646 12.386 1.00 32.13 50 SER B CA 1
ATOM 4176 C C . SER B 1 50 ? 82.777 62.162 13.243 1.00 28.68 50 SER B C 1
ATOM 4177 O O . SER B 1 50 ? 83.368 61.125 12.899 1.00 24.35 50 SER B O 1
ATOM 4180 N N . ASP B 1 51 ? 83.051 62.817 14.375 1.00 26.71 51 ASP B N 1
ATOM 4181 C CA . ASP B 1 51 ? 84.232 62.551 15.252 1.00 27.86 51 ASP B CA 1
ATOM 4182 C C . ASP B 1 51 ? 84.267 61.081 15.674 1.00 24.05 51 ASP B C 1
ATOM 4183 O O . ASP B 1 51 ? 85.387 60.525 15.781 1.00 24.57 51 ASP B O 1
ATOM 4188 N N . TYR B 1 52 ? 83.116 60.437 15.910 1.00 22.54 52 TYR B N 1
ATOM 4189 C CA . TYR B 1 52 ? 83.085 59.033 16.414 1.00 23.59 52 TYR B CA 1
ATOM 4190 C C . TYR B 1 52 ? 83.026 58.007 15.265 1.00 20.57 52 TYR B C 1
ATOM 4191 O O . TYR B 1 52 ? 83.250 56.837 15.572 1.00 22.46 52 TYR B O 1
ATOM 4200 N N . PHE B 1 53 ? 82.697 58.382 14.020 1.00 19.72 53 PHE B N 1
ATOM 4201 C CA . PHE B 1 53 ? 82.587 57.412 12.889 1.00 18.65 53 PHE B CA 1
ATOM 4202 C C . PHE B 1 53 ? 83.854 56.556 12.890 1.00 18.59 53 PHE B C 1
ATOM 4203 O O . PHE B 1 53 ? 84.938 57.118 12.699 1.00 18.01 53 PHE B O 1
ATOM 4211 N N . PRO B 1 54 ? 83.772 55.231 13.172 1.00 18.87 54 PRO B N 1
ATOM 4212 C CA . PRO B 1 54 ? 84.970 54.403 13.356 1.00 18.74 54 PRO B CA 1
ATOM 4213 C C . PRO B 1 54 ? 85.624 53.951 12.040 1.00 19.56 54 PRO B C 1
ATOM 4214 O O . PRO B 1 54 ? 85.964 52.795 11.913 1.00 19.98 54 PRO B O 1
ATOM 4218 N N . PHE B 1 55 ? 85.716 54.858 11.076 1.00 19.02 55 PHE B N 1
ATOM 4219 C CA . PHE B 1 55 ? 86.263 54.606 9.713 1.00 20.22 55 PHE B CA 1
ATOM 4220 C C . PHE B 1 55 ? 87.164 55.766 9.320 1.00 20.37 55 PHE B C 1
ATOM 4221 O O . PHE B 1 55 ? 86.658 56.826 8.964 1.00 19.94 55 PHE B O 1
ATOM 4229 N N . GLU B 1 56 ? 88.476 55.540 9.387 1.00 22.10 56 GLU B N 1
ATOM 4230 C CA . GLU B 1 56 ? 89.493 56.582 9.101 1.00 22.39 56 GLU B CA 1
ATOM 4231 C C . GLU B 1 56 ? 89.658 56.659 7.590 1.00 20.44 56 GLU B C 1
ATOM 4232 O O . GLU B 1 56 ? 89.931 57.749 7.050 1.00 20.80 56 GLU B O 1
ATOM 4238 N N . LYS B 1 57 ? 89.499 55.519 6.934 1.00 21.96 57 LYS B N 1
ATOM 4239 C CA . LYS B 1 57 ? 89.501 55.438 5.472 1.00 22.64 57 LYS B CA 1
ATOM 4240 C C . LYS B 1 57 ? 88.962 54.084 5.034 1.00 21.53 57 LYS B C 1
ATOM 4241 O O . LYS B 1 57 ? 88.932 53.137 5.860 1.00 22.56 57 LYS B O 1
ATOM 4247 N N . VAL B 1 58 ? 88.515 54.062 3.788 1.00 22.59 58 VAL B N 1
ATOM 4248 C CA . VAL B 1 58 ? 88.176 52.821 3.041 1.00 21.94 58 VAL B CA 1
ATOM 4249 C C . VAL B 1 58 ? 89.005 52.830 1.759 1.00 22.46 58 VAL B C 1
ATOM 4250 O O . VAL B 1 58 ? 89.303 53.957 1.200 1.00 22.01 58 VAL B O 1
ATOM 4254 N N . THR B 1 59 ? 89.444 51.648 1.342 1.00 20.17 59 THR B N 1
ATOM 4255 C CA . THR B 1 59 ? 90.196 51.490 0.073 1.00 21.75 59 THR B CA 1
ATOM 4256 C C . THR B 1 59 ? 89.549 50.365 -0.718 1.00 22.37 59 THR B C 1
ATOM 4257 O O . THR B 1 59 ? 88.864 49.541 -0.108 1.00 22.27 59 THR B O 1
ATOM 4261 N N . ALA B 1 60 ? 89.754 50.364 -2.031 1.00 21.96 60 ALA B N 1
ATOM 4262 C CA . ALA B 1 60 ? 89.452 49.220 -2.903 1.00 22.57 60 ALA B CA 1
ATOM 4263 C C . ALA B 1 60 ? 90.553 49.065 -3.956 1.00 23.64 60 ALA B C 1
ATOM 4264 O O . ALA B 1 60 ? 91.124 50.073 -4.391 1.00 21.67 60 ALA B O 1
ATOM 4266 N N . ASP B 1 61 ? 90.813 47.819 -4.361 1.00 22.24 61 ASP B N 1
ATOM 4267 C CA . ASP B 1 61 ? 91.702 47.506 -5.493 1.00 21.96 61 ASP B CA 1
ATOM 4268 C C . ASP B 1 61 ? 90.808 47.221 -6.687 1.00 19.37 61 ASP B C 1
ATOM 4269 O O . ASP B 1 61 ? 89.871 46.404 -6.533 1.00 20.29 61 ASP B O 1
ATOM 4274 N N . ILE B 1 62 ? 91.035 47.937 -7.791 1.00 18.97 62 ILE B N 1
ATOM 4275 C CA . ILE B 1 62 ? 90.182 47.901 -9.003 1.00 20.21 62 ILE B CA 1
ATOM 4276 C C . ILE B 1 62 ? 91.061 47.747 -10.231 1.00 21.14 62 ILE B C 1
ATOM 4277 O O . ILE B 1 62 ? 92.251 48.058 -10.182 1.00 20.99 62 ILE B O 1
ATOM 4282 N N . PRO B 1 63 ? 90.500 47.256 -11.353 1.00 21.54 63 PRO B N 1
ATOM 4283 C CA . PRO B 1 63 ? 91.269 47.148 -12.598 1.00 21.58 63 PRO B CA 1
ATOM 4284 C C . PRO B 1 63 ? 91.534 48.509 -13.252 1.00 23.62 63 PRO B C 1
ATOM 4285 O O . PRO B 1 63 ? 90.910 49.508 -12.816 1.00 23.71 63 PRO B O 1
ATOM 4289 N N . THR B 1 64 ? 92.439 48.539 -14.253 1.00 21.65 64 THR B N 1
ATOM 4290 C CA . THR B 1 64 ? 92.959 49.793 -14.858 1.00 23.16 64 THR B CA 1
ATOM 4291 C C . THR B 1 64 ? 92.523 49.889 -16.313 1.00 23.02 64 THR B C 1
ATOM 4292 O O . THR B 1 64 ? 92.683 48.951 -17.089 1.00 21.44 64 THR B O 1
ATOM 4299 N N . PRO B 1 65 ? 91.946 51.037 -16.734 1.00 21.54 65 PRO B N 1
ATOM 4300 C CA . PRO B 1 65 ? 91.663 51.251 -18.134 1.00 21.71 65 PRO B CA 1
ATOM 4301 C C . PRO B 1 65 ? 92.976 51.117 -18.903 1.00 24.38 65 PRO B C 1
ATOM 4302 O O . PRO B 1 65 ? 94.018 51.512 -18.373 1.00 22.27 65 PRO B O 1
ATOM 4306 N N . SER B 1 66 ? 92.927 50.587 -20.134 1.00 21.83 66 SER B N 1
ATOM 4307 C CA . SER B 1 66 ? 91.724 50.363 -20.914 1.00 22.13 66 SER B CA 1
ATOM 4308 C C . SER B 1 66 ? 91.255 48.904 -20.831 1.00 23.40 66 SER B C 1
ATOM 4309 O O . SER B 1 66 ? 90.460 48.499 -21.714 1.00 24.48 66 SER B O 1
ATOM 4314 N N . PHE B 1 67 ? 91.687 48.145 -19.819 1.00 24.40 67 PHE B N 1
ATOM 4315 C CA . PHE B 1 67 ? 91.267 46.728 -19.598 1.00 24.51 67 PHE B CA 1
ATOM 4316 C C . PHE B 1 67 ? 91.688 45.907 -20.829 1.00 26.38 67 PHE B C 1
ATOM 4317 O O . PHE B 1 67 ? 90.944 44.998 -21.279 1.00 23.11 67 PHE B O 1
ATOM 4325 N N . SER B 1 68 ? 92.921 46.148 -21.295 1.00 29.44 68 SER B N 1
ATOM 4326 C CA . SER B 1 68 ? 93.475 45.489 -22.513 1.00 32.53 68 SER B CA 1
ATOM 4327 C C . SER B 1 68 ? 93.493 43.960 -22.332 1.00 34.08 68 SER B C 1
ATOM 4328 O O . SER B 1 68 ? 93.390 43.256 -23.347 1.00 36.07 68 SER B O 1
ATOM 4331 N N . GLY B 1 69 ? 93.553 43.470 -21.094 1.00 30.13 69 GLY B N 1
ATOM 4332 C CA . GLY B 1 69 ? 93.531 42.030 -20.773 1.00 30.40 69 GLY B CA 1
ATOM 4333 C C . GLY B 1 69 ? 92.119 41.459 -20.794 1.00 28.87 69 GLY B C 1
ATOM 4334 O O . GLY B 1 69 ? 91.990 40.242 -20.592 1.00 27.79 69 GLY B O 1
ATOM 4335 N N . GLY B 1 70 ? 91.097 42.282 -21.065 1.00 24.43 70 GLY B N 1
ATOM 4336 C CA . GLY B 1 70 ? 89.689 41.888 -20.897 1.00 27.16 70 GLY B CA 1
ATOM 4337 C C . GLY B 1 70 ? 89.209 42.233 -19.499 1.00 24.94 70 GLY B C 1
ATOM 4338 O O . GLY B 1 70 ? 90.037 42.264 -18.570 1.00 25.04 70 GLY B O 1
ATOM 4339 N N . ILE B 1 71 ? 87.919 42.549 -19.340 1.00 26.88 71 ILE B N 1
ATOM 4340 C CA . ILE B 1 71 ? 87.428 43.173 -18.074 1.00 26.14 71 ILE B CA 1
ATOM 4341 C C . ILE B 1 71 ? 87.461 42.142 -16.945 1.00 27.22 71 ILE B C 1
ATOM 4342 O O . ILE B 1 71 ? 87.501 42.556 -15.772 1.00 29.60 71 ILE B O 1
ATOM 4347 N N . GLY B 1 72 ? 87.500 40.861 -17.302 1.00 27.64 72 GLY B N 1
ATOM 4348 C CA . GLY B 1 72 ? 87.620 39.738 -16.369 1.00 26.73 72 GLY B CA 1
ATOM 4349 C C . GLY B 1 72 ? 89.064 39.386 -16.038 1.00 28.48 72 GLY B C 1
ATOM 4350 O O . GLY B 1 72 ? 89.260 38.430 -15.254 1.00 28.08 72 GLY B O 1
ATOM 4351 N N . ALA B 1 73 ? 90.056 40.122 -16.547 1.00 25.31 73 ALA B N 1
ATOM 4352 C CA . ALA B 1 73 ? 91.473 39.821 -16.258 1.00 26.61 73 ALA B CA 1
ATOM 4353 C C . ALA B 1 73 ? 91.727 39.907 -14.755 1.00 26.73 73 ALA B C 1
ATOM 4354 O O . ALA B 1 73 ? 91.192 40.777 -14.072 1.00 25.38 73 ALA B O 1
ATOM 4356 N N . PRO B 1 74 ? 92.615 39.059 -14.190 1.00 28.53 74 PRO B N 1
ATOM 4357 C CA . PRO B 1 74 ? 92.994 39.179 -12.784 1.00 31.06 74 PRO B CA 1
ATOM 4358 C C . PRO B 1 74 ? 93.375 40.628 -12.429 1.00 29.72 74 PRO B C 1
ATOM 4359 O O . PRO B 1 74 ? 94.069 41.295 -13.188 1.00 29.45 74 PRO B O 1
ATOM 4363 N N . ILE B 1 75 ? 92.877 41.109 -11.290 1.00 26.80 75 ILE B N 1
ATOM 4364 C CA . ILE B 1 75 ? 93.171 42.477 -10.791 1.00 28.05 75 ILE B CA 1
ATOM 4365 C C . ILE B 1 75 ? 94.465 42.386 -10.005 1.00 27.23 75 ILE B C 1
ATOM 4366 O O . ILE B 1 75 ? 94.405 42.057 -8.813 1.00 28.00 75 ILE B O 1
ATOM 4371 N N . GLU B 1 76 ? 95.577 42.575 -10.702 1.00 27.28 76 GLU B N 1
ATOM 4372 C CA . GLU B 1 76 ? 96.947 42.444 -10.137 1.00 29.29 76 GLU B CA 1
ATOM 4373 C C . GLU B 1 76 ? 97.908 43.183 -11.065 1.00 27.77 76 GLU B C 1
ATOM 4374 O O . GLU B 1 76 ? 97.530 43.440 -12.239 1.00 26.91 76 GLU B O 1
ATOM 4380 N N . GLY B 1 77 ? 99.080 43.528 -10.541 1.00 30.57 77 GLY B N 1
ATOM 4381 C CA . GLY B 1 77 ? 100.163 44.227 -11.254 1.00 30.40 77 GLY B CA 1
ATOM 4382 C C . GLY B 1 77 ? 99.674 45.504 -11.879 1.00 28.79 77 GLY B C 1
ATOM 4383 O O . GLY B 1 77 ? 99.033 46.328 -11.171 1.00 29.08 77 GLY B O 1
ATOM 4384 N N . GLU B 1 78 ? 99.875 45.617 -13.189 1.00 29.52 78 GLU B N 1
ATOM 4385 C CA . GLU B 1 78 ? 99.539 46.830 -13.968 1.00 30.16 78 GLU B CA 1
ATOM 4386 C C . GLU B 1 78 ? 98.007 46.967 -14.054 1.00 25.64 78 GLU B C 1
ATOM 4387 O O . GLU B 1 78 ? 97.561 48.082 -14.272 1.00 26.56 78 GLU B O 1
ATOM 4398 N N . ASN B 1 79 ? 97.256 45.880 -13.869 1.00 25.03 79 ASN B N 1
ATOM 4399 C CA . ASN B 1 79 ? 95.758 45.894 -13.872 1.00 25.16 79 ASN B CA 1
ATOM 4400 C C . ASN B 1 79 ? 95.217 45.999 -12.436 1.00 25.67 79 ASN B C 1
ATOM 4401 O O . ASN B 1 79 ? 94.107 45.493 -12.171 1.00 20.60 79 ASN B O 1
ATOM 4406 N N . LYS B 1 80 ? 95.932 46.681 -11.535 1.00 28.15 80 LYS B N 1
ATOM 4407 C CA . LYS B 1 80 ? 95.427 46.921 -10.158 1.00 28.47 80 LYS B CA 1
ATOM 4408 C C . LYS B 1 80 ? 95.817 48.322 -9.752 1.00 30.08 80 LYS B C 1
ATOM 4409 O O . LYS B 1 80 ? 97.021 48.618 -9.737 1.00 25.94 80 LYS B O 1
ATOM 4415 N N . THR B 1 81 ? 94.830 49.146 -9.437 1.00 26.66 81 THR B N 1
ATOM 4416 C CA . THR B 1 81 ? 95.075 50.441 -8.744 1.00 27.88 81 THR B CA 1
ATOM 4417 C C . THR B 1 81 ? 94.279 50.451 -7.433 1.00 26.34 81 THR B C 1
ATOM 4418 O O . THR B 1 81 ? 93.180 49.842 -7.377 1.00 25.59 81 THR B O 1
ATOM 4422 N N . THR B 1 82 ? 94.840 51.072 -6.398 1.00 25.56 82 THR B N 1
ATOM 4423 C CA . THR B 1 82 ? 94.180 51.232 -5.090 1.00 26.03 82 THR B CA 1
ATOM 4424 C C . THR B 1 82 ? 93.550 52.625 -5.048 1.00 26.03 82 THR B C 1
ATOM 4425 O O . THR B 1 82 ? 94.292 53.618 -5.145 1.00 29.77 82 THR B O 1
ATOM 4429 N N . ILE B 1 83 ? 92.231 52.688 -4.885 1.00 23.62 83 ILE B N 1
ATOM 4430 C CA . ILE B 1 83 ? 91.515 53.962 -4.601 1.00 21.95 83 ILE B CA 1
ATOM 4431 C C . ILE B 1 83 ? 91.321 54.033 -3.080 1.00 21.37 83 ILE B C 1
ATOM 4432 O O . ILE B 1 83 ? 91.074 53.006 -2.446 1.00 20.89 83 ILE B O 1
ATOM 4437 N N . GLU B 1 84 ? 91.428 55.233 -2.545 1.00 21.16 84 GLU B N 1
ATOM 4438 C CA . GLU B 1 84 ? 91.353 55.533 -1.111 1.00 23.08 84 GLU B CA 1
ATOM 4439 C C . GLU B 1 84 ? 90.359 56.670 -0.914 1.00 22.66 84 GLU B C 1
ATOM 4440 O O . GLU B 1 84 ? 90.442 57.689 -1.646 1.00 19.96 84 GLU B O 1
ATOM 4446 N N . VAL B 1 85 ? 89.411 56.446 -0.009 1.00 22.78 85 VAL B N 1
ATOM 4447 C CA . VAL B 1 85 ? 88.565 57.522 0.543 1.00 21.03 85 VAL B CA 1
ATOM 4448 C C . VAL B 1 85 ? 88.838 57.654 2.040 1.00 23.06 85 VAL B C 1
ATOM 4449 O O . VAL B 1 85 ? 88.386 56.823 2.852 1.00 23.09 85 VAL B O 1
ATOM 4453 N N . PHE B 1 86 ? 89.539 58.722 2.404 1.00 21.30 86 PHE B N 1
ATOM 4454 C CA . PHE B 1 86 ? 89.771 59.107 3.806 1.00 21.27 86 PHE B CA 1
ATOM 4455 C C . PHE B 1 86 ? 88.532 59.787 4.393 1.00 20.87 86 PHE B C 1
ATOM 4456 O O . PHE B 1 86 ? 87.689 60.353 3.643 1.00 19.29 86 PHE B O 1
ATOM 4464 N N . LYS B 1 87 ? 88.468 59.774 5.733 1.00 20.80 87 LYS B N 1
ATOM 4465 C CA . LYS B 1 87 ? 87.446 60.480 6.538 1.00 21.84 87 LYS B CA 1
ATOM 4466 C C . LYS B 1 87 ? 87.511 61.986 6.257 1.00 21.44 87 LYS B C 1
ATOM 4467 O O . LYS B 1 87 ? 86.425 62.610 6.098 1.00 20.23 87 LYS B O 1
ATOM 4473 N N . LYS B 1 88 ? 88.718 62.558 6.176 1.00 22.68 88 LYS B N 1
ATOM 4474 C CA . LYS B 1 88 ? 88.890 64.034 6.048 1.00 26.11 88 LYS B CA 1
ATOM 4475 C C . LYS B 1 88 ? 89.198 64.425 4.598 1.00 24.19 88 LYS B C 1
ATOM 4476 O O . LYS B 1 88 ? 90.093 63.813 3.983 1.00 22.67 88 LYS B O 1
ATOM 4482 N N . ALA B 1 89 ? 88.503 65.447 4.091 1.00 26.54 89 ALA B N 1
ATOM 4483 C CA . ALA B 1 89 ? 88.667 65.986 2.720 1.00 26.22 89 ALA B CA 1
ATOM 4484 C C . ALA B 1 89 ? 90.155 66.266 2.412 1.00 28.39 89 ALA B C 1
ATOM 4485 O O . ALA B 1 89 ? 90.645 65.859 1.313 1.00 27.46 89 ALA B O 1
ATOM 4487 N N . ALA B 1 90 ? 90.907 66.840 3.357 1.00 29.59 90 ALA B N 1
ATOM 4488 C CA . ALA B 1 90 ? 92.302 67.273 3.103 1.00 29.62 90 ALA B CA 1
ATOM 4489 C C . ALA B 1 90 ? 93.187 66.062 2.813 1.00 29.34 90 ALA B C 1
ATOM 4490 O O . ALA B 1 90 ? 94.260 66.268 2.208 1.00 28.19 90 ALA B O 1
ATOM 4492 N N . ASP B 1 91 ? 92.776 64.851 3.210 1.00 28.35 91 ASP B N 1
ATOM 4493 C CA . ASP B 1 91 ? 93.619 63.641 3.050 1.00 27.90 91 ASP B CA 1
ATOM 4494 C C . ASP B 1 91 ? 93.344 62.956 1.698 1.00 27.17 91 ASP B C 1
ATOM 4495 O O . ASP B 1 91 ? 93.977 61.895 1.437 1.00 27.92 91 ASP B O 1
ATOM 4500 N N . ASN B 1 92 ? 92.435 63.502 0.884 1.00 25.09 92 ASN B N 1
ATOM 4501 C CA . ASN B 1 92 ? 91.921 62.853 -0.352 1.00 25.78 92 ASN B CA 1
ATOM 4502 C C . ASN B 1 92 ? 92.458 63.547 -1.601 1.00 25.42 92 ASN B C 1
ATOM 4503 O O . ASN B 1 92 ? 92.663 64.765 -1.593 1.00 24.76 92 ASN B O 1
ATOM 4508 N N . VAL B 1 93 ? 92.599 62.781 -2.681 1.00 24.99 93 VAL B N 1
ATOM 4509 C CA . VAL B 1 93 ? 92.728 63.334 -4.053 1.00 25.37 93 VAL B CA 1
ATOM 4510 C C . VAL B 1 93 ? 91.460 64.144 -4.329 1.00 27.66 93 VAL B C 1
ATOM 4511 O O . VAL B 1 93 ? 90.479 64.092 -3.561 1.00 27.02 93 VAL B O 1
ATOM 4515 N N . PRO B 1 94 ? 91.450 64.963 -5.404 1.00 28.59 94 PRO B N 1
ATOM 4516 C CA . PRO B 1 94 ? 90.291 65.788 -5.722 1.00 28.09 94 PRO B CA 1
ATOM 4517 C C . PRO B 1 94 ? 89.018 64.969 -5.981 1.00 26.15 94 PRO B C 1
ATOM 4518 O O . PRO B 1 94 ? 89.115 63.817 -6.447 1.00 24.60 94 PRO B O 1
ATOM 4522 N N . ASP B 1 95 ? 87.881 65.585 -5.668 1.00 24.24 95 ASP B N 1
ATOM 4523 C CA . ASP B 1 95 ? 86.531 65.172 -6.143 1.00 26.40 95 ASP B CA 1
ATOM 4524 C C . ASP B 1 95 ? 86.050 63.909 -5.424 1.00 23.75 95 ASP B C 1
ATOM 4525 O O . ASP B 1 95 ? 85.094 63.266 -5.944 1.00 21.48 95 ASP B O 1
ATOM 4530 N N . GLN B 1 96 ? 86.608 63.598 -4.250 1.00 23.08 96 GLN B N 1
ATOM 4531 C CA . GLN B 1 96 ? 86.177 62.418 -3.433 1.00 22.38 96 GLN B CA 1
ATOM 4532 C C . GLN B 1 96 ? 85.059 62.828 -2.471 1.00 24.01 96 GLN B C 1
ATOM 4533 O O . GLN B 1 96 ? 84.892 64.033 -2.180 1.00 21.08 96 GLN B O 1
ATOM 4539 N N . ILE B 1 97 ? 84.283 61.862 -1.985 1.00 21.10 97 ILE B N 1
ATOM 4540 C CA . ILE B 1 97 ? 83.240 62.144 -0.964 1.00 20.25 97 ILE B CA 1
ATOM 4541 C C . ILE B 1 97 ? 83.783 61.587 0.346 1.00 20.32 97 ILE B C 1
ATOM 4542 O O . ILE B 1 97 ? 83.600 60.384 0.645 1.00 20.01 97 ILE B O 1
ATOM 4547 N N . GLU B 1 98 ? 84.509 62.441 1.058 1.00 18.88 98 GLU B N 1
ATOM 4548 C CA . GLU B 1 98 ? 85.250 62.056 2.284 1.00 19.33 98 GLU B CA 1
ATOM 4549 C C . GLU B 1 98 ? 84.241 61.451 3.265 1.00 18.58 98 GLU B C 1
ATOM 4550 O O . GLU B 1 98 ? 83.059 61.894 3.265 1.00 17.64 98 GLU B O 1
ATOM 4556 N N . LEU B 1 99 ? 84.669 60.451 4.040 1.00 20.42 99 LEU B N 1
ATOM 4557 C CA . LEU B 1 99 ? 83.725 59.626 4.842 1.00 19.73 99 LEU B CA 1
ATOM 4558 C C . LEU B 1 99 ? 83.024 60.478 5.907 1.00 20.57 99 LEU B C 1
ATOM 4559 O O . LEU B 1 99 ? 81.924 60.096 6.310 1.00 18.35 99 LEU B O 1
ATOM 4564 N N . ALA B 1 100 ? 83.643 61.564 6.401 1.00 20.14 100 ALA B N 1
ATOM 4565 C CA . ALA B 1 100 ? 82.997 62.461 7.376 1.00 20.34 100 ALA B CA 1
ATOM 4566 C C . ALA B 1 100 ? 81.674 62.989 6.776 1.00 19.30 100 ALA B C 1
ATOM 4567 O O . ALA B 1 100 ? 80.755 63.271 7.538 1.00 19.23 100 ALA B O 1
ATOM 4569 N N . ARG B 1 101 ? 81.587 63.096 5.449 1.00 19.17 101 ARG B N 1
ATOM 4570 C CA . ARG B 1 101 ? 80.409 63.552 4.670 1.00 19.20 101 ARG B CA 1
ATOM 4571 C C . ARG B 1 101 ? 79.646 62.350 4.052 1.00 20.20 101 ARG B C 1
ATOM 4572 O O . ARG B 1 101 ? 78.395 62.288 4.242 1.00 18.62 101 ARG B O 1
ATOM 4580 N N . SER B 1 102 ? 80.305 61.377 3.389 1.00 19.21 102 SER B N 1
ATOM 4581 C CA . SER B 1 102 ? 79.559 60.251 2.751 1.00 18.64 102 SER B CA 1
ATOM 4582 C C . SER B 1 102 ? 78.903 59.338 3.808 1.00 18.90 102 SER B C 1
ATOM 4583 O O . SER B 1 102 ? 77.910 58.683 3.474 1.00 17.68 102 SER B O 1
ATOM 4586 N N . LEU B 1 103 ? 79.428 59.257 5.032 1.00 18.09 103 LEU B N 1
ATOM 4587 C CA . LEU B 1 103 ? 78.871 58.417 6.140 1.00 19.70 103 LEU B CA 1
ATOM 4588 C C . LEU B 1 103 ? 77.969 59.255 7.076 1.00 18.06 103 LEU B C 1
ATOM 4589 O O . LEU B 1 103 ? 77.387 58.692 8.031 1.00 16.43 103 LEU B O 1
ATOM 4594 N N . GLN B 1 104 ? 77.811 60.551 6.790 1.00 18.46 104 GLN B N 1
ATOM 4595 C CA . GLN B 1 104 ? 76.842 61.442 7.477 1.00 18.19 104 GLN B CA 1
ATOM 4596 C C . GLN B 1 104 ? 75.490 61.364 6.756 1.00 19.29 104 GLN B C 1
ATOM 4597 O O . GLN B 1 104 ? 75.476 61.133 5.551 1.00 19.92 104 GLN B O 1
ATOM 4603 N N . TYR B 1 105 ? 74.381 61.639 7.433 1.00 20.34 105 TYR B N 1
ATOM 4604 C CA . TYR B 1 105 ? 73.112 61.899 6.709 1.00 21.07 105 TYR B CA 1
ATOM 4605 C C . TYR B 1 105 ? 73.368 63.026 5.699 1.00 23.65 105 TYR B C 1
ATOM 4606 O O . TYR B 1 105 ? 74.165 63.945 5.980 1.00 21.30 105 TYR B O 1
ATOM 4615 N N . GLY B 1 106 ? 72.726 62.987 4.535 1.00 26.89 106 GLY B N 1
ATOM 4616 C CA . GLY B 1 106 ? 72.798 64.124 3.604 1.00 27.28 106 GLY B CA 1
ATOM 4617 C C . GLY B 1 106 ? 71.575 64.231 2.720 1.00 28.45 106 GLY B C 1
ATOM 4618 O O . GLY B 1 106 ? 70.579 63.530 2.988 1.00 30.76 106 GLY B O 1
ATOM 4619 N N . SER B 1 107 ? 71.652 65.065 1.682 1.00 27.34 107 SER B N 1
ATOM 4620 C CA . SER B 1 107 ? 70.545 65.314 0.721 1.00 27.30 107 SER B CA 1
ATOM 4621 C C . SER B 1 107 ? 70.109 63.974 0.115 1.00 25.50 107 SER B C 1
ATOM 4622 O O . SER B 1 107 ? 71.001 63.180 -0.325 1.00 21.86 107 SER B O 1
ATOM 4625 N N . THR B 1 108 ? 68.803 63.731 0.057 1.00 24.50 108 THR B N 1
ATOM 4626 C CA . THR B 1 108 ? 68.249 62.469 -0.508 1.00 25.83 108 THR B CA 1
ATOM 4627 C C . THR B 1 108 ? 68.379 62.490 -2.047 1.00 24.78 108 THR B C 1
ATOM 4628 O O . THR B 1 108 ? 68.222 61.441 -2.656 1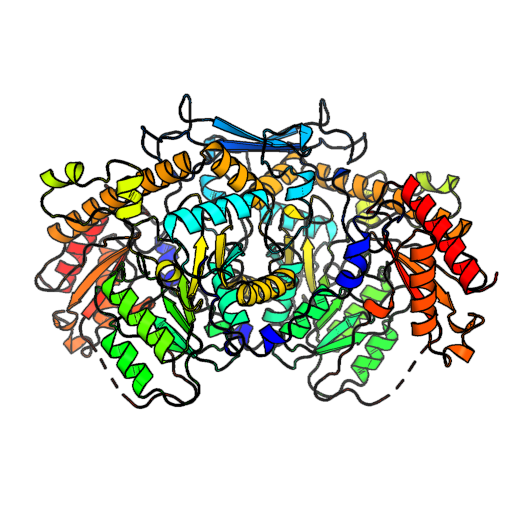.00 24.58 108 THR B O 1
ATOM 4632 N N . PHE B 1 109 ? 68.620 63.647 -2.674 1.00 22.17 109 PHE B N 1
ATOM 4633 C CA . PHE B 1 109 ? 68.827 63.735 -4.145 1.00 20.76 109 PHE B CA 1
ATOM 4634 C C . PHE B 1 109 ? 70.083 62.933 -4.520 1.00 19.55 109 PHE B C 1
ATOM 4635 O O . PHE B 1 109 ? 70.102 62.319 -5.580 1.00 18.23 109 PHE B O 1
ATOM 4643 N N . GLY B 1 110 ? 71.100 62.965 -3.653 1.00 20.79 110 GLY B N 1
ATOM 4644 C CA . GLY B 1 110 ? 72.362 62.212 -3.795 1.00 21.93 110 GLY B CA 1
ATOM 4645 C C . GLY B 1 110 ? 73.562 63.085 -3.485 1.00 24.51 110 GLY B C 1
ATOM 4646 O O . GLY B 1 110 ? 73.390 64.324 -3.335 1.00 21.96 110 GLY B O 1
ATOM 4647 N N . LEU B 1 111 ? 74.749 62.488 -3.354 1.00 21.16 111 LEU B N 1
ATOM 4648 C CA . LEU B 1 111 ? 75.970 63.278 -3.062 1.00 20.77 111 LEU B CA 1
ATOM 4649 C C . LEU B 1 111 ? 76.446 63.986 -4.328 1.00 20.80 111 LEU B C 1
ATOM 4650 O O . LEU B 1 111 ? 76.435 63.379 -5.391 1.00 20.36 111 LEU B O 1
ATOM 4655 N N . PRO B 1 112 ? 76.907 65.267 -4.263 1.00 22.07 112 PRO B N 1
ATOM 4656 C CA . PRO B 1 112 ? 77.139 66.081 -5.459 1.00 23.21 112 PRO B CA 1
ATOM 4657 C C . PRO B 1 112 ? 78.158 65.527 -6.469 1.00 20.54 112 PRO B C 1
ATOM 4658 O O . PRO B 1 112 ? 77.901 65.605 -7.687 1.00 20.13 112 PRO B O 1
ATOM 4662 N N . GLU B 1 113 ? 79.277 64.990 -5.975 1.00 20.54 113 GLU B N 1
ATOM 4663 C CA . GLU B 1 113 ? 80.370 64.450 -6.818 1.00 20.64 113 GLU B CA 1
ATOM 4664 C C . GLU B 1 113 ? 79.832 63.261 -7.633 1.00 19.75 113 GLU B C 1
ATOM 4665 O O . GLU B 1 113 ? 80.163 63.125 -8.842 1.00 19.04 113 GLU B O 1
ATOM 4671 N N . PHE B 1 114 ? 79.018 62.419 -7.011 1.00 18.22 114 PHE B N 1
ATOM 4672 C CA . PHE B 1 114 ? 78.471 61.219 -7.704 1.00 18.31 114 PHE B CA 1
ATOM 4673 C C . PHE B 1 114 ? 77.446 61.664 -8.747 1.00 17.21 114 PHE B C 1
ATOM 4674 O O . PHE B 1 114 ? 77.534 61.234 -9.918 1.00 16.21 114 PHE B O 1
ATOM 4682 N N . LEU B 1 115 ? 76.478 62.510 -8.345 1.00 19.20 115 LEU B N 1
ATOM 4683 C CA . LEU B 1 115 ? 75.425 63.050 -9.249 1.00 19.05 115 LEU B CA 1
ATOM 4684 C C . LEU B 1 115 ? 76.086 63.726 -10.452 1.00 18.95 115 LEU B C 1
ATOM 4685 O O . LEU B 1 115 ? 75.623 63.484 -11.587 1.00 17.32 115 LEU B O 1
ATOM 4690 N N . GLN B 1 116 ? 77.161 64.503 -10.253 1.00 18.52 116 GLN B N 1
ATOM 4691 C CA . GLN B 1 116 ? 77.833 65.197 -11.375 1.00 19.84 116 GLN B CA 1
ATOM 4692 C C . GLN B 1 116 ? 78.326 64.171 -12.408 1.00 19.82 116 GLN B C 1
ATOM 4693 O O . GLN B 1 116 ? 78.102 64.360 -13.619 1.00 20.53 116 GLN B O 1
ATOM 4699 N N . PHE B 1 117 ? 79.017 63.127 -11.965 1.00 19.09 117 PHE B N 1
ATOM 4700 C CA . PHE B 1 117 ? 79.571 62.119 -12.882 1.00 19.58 117 PHE B CA 1
ATOM 4701 C C . PHE B 1 117 ? 78.418 61.438 -13.620 1.00 18.76 117 PHE B C 1
ATOM 4702 O O . PHE B 1 117 ? 78.459 61.293 -14.850 1.00 16.48 117 PHE B O 1
ATOM 4710 N N . ILE B 1 118 ? 77.402 61.023 -12.882 1.00 19.13 118 ILE B N 1
ATOM 4711 C CA . ILE B 1 118 ? 76.320 60.188 -13.461 1.00 22.02 118 ILE B CA 1
ATOM 4712 C C . ILE B 1 118 ? 75.449 61.079 -14.368 1.00 19.42 118 ILE B C 1
ATOM 4713 O O . ILE B 1 118 ? 74.978 60.604 -15.407 1.00 17.55 118 ILE B O 1
ATOM 4718 N N . LYS B 1 119 ? 75.324 62.369 -14.073 1.00 20.16 119 LYS B N 1
ATOM 4719 C CA . LYS B 1 119 ? 74.596 63.301 -14.960 1.00 18.94 119 LYS B CA 1
ATOM 4720 C C . LYS B 1 119 ? 75.386 63.510 -16.256 1.00 18.39 119 LYS B C 1
ATOM 4721 O O . LYS B 1 119 ? 74.777 63.507 -17.341 1.00 19.65 119 LYS B O 1
ATOM 4727 N N . GLU B 1 120 ? 76.703 63.681 -16.180 1.00 18.47 120 GLU B N 1
ATOM 4728 C CA . GLU B 1 120 ? 77.544 63.828 -17.384 1.00 17.45 120 GLU B CA 1
ATOM 4729 C C . GLU B 1 120 ? 77.427 62.559 -18.238 1.00 16.75 120 GLU B C 1
ATOM 4730 O O . GLU B 1 120 ? 77.267 62.681 -19.443 1.00 16.29 120 GLU B O 1
ATOM 4736 N N . HIS B 1 121 ? 77.557 61.395 -17.610 1.00 17.23 121 HIS B N 1
ATOM 4737 C CA . HIS B 1 121 ? 77.372 60.077 -18.270 1.00 17.23 121 HIS B CA 1
ATOM 4738 C C . HIS B 1 121 ? 76.039 60.051 -19.029 1.00 16.40 121 HIS B C 1
ATOM 4739 O O . HIS B 1 121 ? 76.040 59.777 -20.278 1.00 16.38 121 HIS B O 1
ATOM 4746 N N . THR B 1 122 ? 74.955 60.366 -18.326 1.00 16.22 122 THR B N 1
ATOM 4747 C CA . THR B 1 122 ? 73.575 60.367 -18.888 1.00 16.28 122 THR B CA 1
ATOM 4748 C C . THR B 1 122 ? 73.513 61.286 -20.118 1.00 17.62 122 THR B C 1
ATOM 4749 O O . THR B 1 122 ? 73.020 60.850 -21.168 1.00 16.88 122 THR B O 1
ATOM 4753 N N . ASP B 1 123 ? 74.028 62.520 -20.023 1.00 18.91 123 ASP B N 1
ATOM 4754 C CA . ASP B 1 123 ? 73.898 63.480 -21.140 1.00 18.39 123 ASP B CA 1
ATOM 4755 C C . ASP B 1 123 ? 74.773 63.067 -22.331 1.00 17.68 123 ASP B C 1
ATOM 4756 O O . ASP B 1 123 ? 74.342 63.263 -23.478 1.00 18.46 123 ASP B O 1
ATOM 4761 N N . MET B 1 124 ? 75.989 62.566 -22.091 1.00 18.67 124 MET B N 1
ATOM 4762 C CA . MET B 1 124 ? 76.929 62.155 -23.160 1.00 20.28 124 MET B CA 1
ATOM 4763 C C . MET B 1 124 ? 76.271 61.057 -23.995 1.00 20.04 124 MET B C 1
ATOM 4764 O O . MET B 1 124 ? 76.437 61.040 -25.198 1.00 20.39 124 MET B O 1
ATOM 4769 N N . VAL B 1 125 ? 75.536 60.147 -23.354 1.00 18.27 125 VAL B N 1
ATOM 4770 C CA . VAL B 1 125 ? 74.949 58.954 -24.028 1.00 18.24 125 VAL B CA 1
ATOM 4771 C C . VAL B 1 125 ? 73.560 59.280 -24.602 1.00 18.14 125 VAL B C 1
ATOM 4772 O O . VAL B 1 125 ? 73.272 58.835 -25.717 1.00 20.93 125 VAL B O 1
ATOM 4776 N N . HIS B 1 126 ? 72.727 60.024 -23.894 1.00 17.96 126 HIS B N 1
ATOM 4777 C CA . HIS B 1 126 ? 71.271 60.107 -24.151 1.00 17.25 126 HIS B CA 1
ATOM 4778 C C . HIS B 1 126 ? 70.865 61.481 -24.669 1.00 18.66 126 HIS B C 1
ATOM 4779 O O . HIS B 1 126 ? 69.731 61.581 -25.167 1.00 18.99 126 HIS B O 1
ATOM 4786 N N . LYS B 1 127 ? 71.716 62.503 -24.528 1.00 20.54 127 LYS B N 1
ATOM 4787 C CA . LYS B 1 127 ? 71.441 63.863 -25.068 1.00 22.85 127 LYS B CA 1
ATOM 4788 C C . LYS B 1 127 ? 69.984 64.244 -24.748 1.00 21.40 127 LYS B C 1
ATOM 4789 O O . LYS B 1 127 ? 69.162 64.444 -25.681 1.00 20.83 127 LYS B O 1
ATOM 4795 N N . VAL B 1 128 ? 69.622 64.326 -23.462 1.00 20.78 128 VAL B N 1
ATOM 4796 C CA . VAL B 1 128 ? 68.203 64.510 -23.037 1.00 21.29 128 VAL B CA 1
ATOM 4797 C C . VAL B 1 128 ? 67.681 65.795 -23.678 1.00 22.56 128 VAL B C 1
ATOM 4798 O O . VAL B 1 128 ? 68.333 66.841 -23.573 1.00 22.98 128 VAL B O 1
ATOM 4802 N N . PRO B 1 129 ? 66.572 65.743 -24.446 1.00 22.79 129 PRO B N 1
ATOM 4803 C CA . PRO B 1 129 ? 66.250 66.818 -25.391 1.00 24.15 129 PRO B CA 1
ATOM 4804 C C . PRO B 1 129 ? 65.303 67.908 -24.894 1.00 23.53 129 PRO B C 1
ATOM 4805 O O . PRO B 1 129 ? 64.848 68.664 -25.682 1.00 24.40 129 PRO B O 1
ATOM 4809 N N . TYR B 1 130 ? 65.063 67.980 -23.593 1.00 23.52 130 TYR B N 1
ATOM 4810 C CA . TYR B 1 130 ? 64.390 69.123 -22.917 1.00 21.33 130 TYR B CA 1
ATOM 4811 C C . TYR B 1 130 ? 65.330 69.655 -21.838 1.00 22.24 130 TYR B C 1
ATOM 4812 O O . TYR B 1 130 ? 66.351 69.006 -21.491 1.00 19.51 130 TYR B O 1
ATOM 4821 N N . GLU B 1 131 ? 65.008 70.832 -21.319 1.00 22.01 131 GLU B N 1
ATOM 4822 C CA . GLU B 1 131 ? 65.950 71.646 -20.532 1.00 23.09 131 GLU B CA 1
ATOM 4823 C C . GLU B 1 131 ? 65.938 71.162 -19.073 1.00 21.12 131 GLU B C 1
ATOM 4824 O O . GLU B 1 131 ? 67.042 71.020 -18.503 1.00 20.18 131 GLU B O 1
ATOM 4830 N N . ASN B 1 132 ? 64.750 70.928 -18.502 1.00 20.45 132 ASN B N 1
ATOM 4831 C CA . ASN B 1 132 ? 64.525 70.799 -17.032 1.00 21.60 132 ASN B CA 1
ATOM 4832 C C . ASN B 1 132 ? 64.520 69.307 -16.650 1.00 20.23 132 ASN B C 1
ATOM 4833 O O . ASN B 1 132 ? 63.555 68.824 -16.037 1.00 18.66 132 ASN B O 1
ATOM 4838 N N . TRP B 1 133 ? 65.604 68.620 -16.970 1.00 19.71 133 TRP B N 1
ATOM 4839 C CA . TRP B 1 133 ? 65.810 67.185 -16.648 1.00 19.80 133 TRP B CA 1
ATOM 4840 C C . TRP B 1 133 ? 66.815 67.099 -15.510 1.00 21.23 133 TRP B C 1
ATOM 4841 O O . TRP B 1 133 ? 67.613 68.079 -15.257 1.00 20.28 133 TRP B O 1
ATOM 4852 N N . ASP B 1 134 ? 66.776 65.989 -14.799 1.00 22.10 134 ASP B N 1
ATOM 4853 C CA . ASP B 1 134 ? 67.720 65.769 -13.692 1.00 22.53 134 ASP B CA 1
ATOM 4854 C C . ASP B 1 134 ? 67.917 64.274 -13.478 1.00 21.30 134 ASP B C 1
ATOM 4855 O O . ASP B 1 134 ? 67.268 63.463 -14.166 1.00 17.67 134 ASP B O 1
ATOM 4860 N N . VAL B 1 135 ? 68.857 63.985 -12.591 1.00 20.47 135 VAL B N 1
ATOM 4861 C CA . VAL B 1 135 ? 69.104 62.632 -12.051 1.00 20.63 135 VAL B CA 1
ATOM 4862 C C . VAL B 1 135 ? 69.055 62.719 -10.529 1.00 19.88 135 VAL B C 1
ATOM 4863 O O . VAL B 1 135 ? 69.548 63.705 -9.943 1.00 18.82 135 VAL B O 1
ATOM 4867 N N . ILE B 1 136 ? 68.483 61.697 -9.915 1.00 18.49 136 ILE B N 1
ATOM 4868 C CA . ILE B 1 136 ? 68.529 61.454 -8.452 1.00 16.52 136 ILE B CA 1
ATOM 4869 C C . ILE B 1 136 ? 69.034 60.025 -8.251 1.00 16.58 136 ILE B C 1
ATOM 4870 O O . ILE B 1 136 ? 68.936 59.192 -9.165 1.00 16.01 136 ILE B O 1
ATOM 4875 N N . VAL B 1 137 ? 69.588 59.764 -7.096 1.00 16.03 137 VAL B N 1
ATOM 4876 C CA . VAL B 1 137 ? 70.082 58.420 -6.745 1.00 16.38 137 VAL B CA 1
ATOM 4877 C C . VAL B 1 137 ? 68.895 57.515 -6.405 1.00 16.20 137 VAL B C 1
ATOM 4878 O O . VAL B 1 137 ? 67.797 57.988 -5.982 1.00 16.91 137 VAL B O 1
ATOM 4882 N N . SER B 1 138 ? 69.111 56.230 -6.642 1.00 16.15 138 SER B N 1
ATOM 4883 C CA . SER B 1 138 ? 68.266 55.115 -6.164 1.00 15.26 138 SER B CA 1
ATOM 4884 C C . SER B 1 138 ? 69.170 54.095 -5.492 1.00 15.86 138 SER B C 1
ATOM 4885 O O . SER B 1 138 ? 70.411 54.195 -5.628 1.00 14.96 138 SER B O 1
ATOM 4888 N N . VAL B 1 139 ? 68.574 53.114 -4.820 1.00 16.25 139 VAL B N 1
ATOM 4889 C CA . VAL B 1 139 ? 69.358 51.955 -4.305 1.00 16.52 139 VAL B CA 1
ATOM 4890 C C . VAL B 1 139 ? 69.179 50.768 -5.249 1.00 16.36 139 VAL B C 1
ATOM 4891 O O . VAL B 1 139 ? 69.314 49.588 -4.807 1.00 17.74 139 VAL B O 1
ATOM 4895 N N . GLY B 1 140 ? 69.026 51.068 -6.527 1.00 15.36 140 GLY B N 1
ATOM 4896 C CA . GLY B 1 140 ? 68.833 50.078 -7.590 1.00 16.40 140 GLY B CA 1
ATOM 4897 C C . GLY B 1 140 ? 67.462 50.138 -8.207 1.00 16.21 140 GLY B C 1
ATOM 4898 O O . GLY B 1 140 ? 66.567 50.811 -7.663 1.00 15.65 140 GLY B O 1
ATOM 4899 N N . ASN B 1 141 ? 67.315 49.445 -9.334 1.00 15.99 141 ASN B N 1
ATOM 4900 C CA . ASN B 1 141 ? 66.092 49.501 -10.147 1.00 15.63 141 ASN B CA 1
ATOM 4901 C C . ASN B 1 141 ? 64.932 48.817 -9.402 1.00 14.78 141 ASN B C 1
ATOM 4902 O O . ASN B 1 141 ? 63.776 49.198 -9.669 1.00 14.59 141 ASN B O 1
ATOM 4907 N N . THR B 1 142 ? 65.207 47.841 -8.534 1.00 15.70 142 THR B N 1
ATOM 4908 C CA . THR B 1 142 ? 64.168 47.180 -7.715 1.00 17.98 142 THR B CA 1
ATOM 4909 C C . THR B 1 142 ? 63.426 48.260 -6.911 1.00 16.87 142 THR B C 1
ATOM 4910 O O . THR B 1 142 ? 62.198 48.404 -7.036 1.00 15.62 142 THR B O 1
ATOM 4914 N N . GLU B 1 143 ? 64.182 49.024 -6.148 1.00 16.33 143 GLU B N 1
ATOM 4915 C CA . GLU B 1 143 ? 63.628 50.122 -5.312 1.00 16.38 143 GLU B CA 1
ATOM 4916 C C . GLU B 1 143 ? 63.040 51.175 -6.250 1.00 16.88 143 GLU B C 1
ATOM 4917 O O . GLU B 1 143 ? 61.872 51.587 -6.000 1.00 15.69 143 GLU B O 1
ATOM 4923 N N . ALA B 1 144 ? 63.770 51.581 -7.303 1.00 15.36 144 ALA B N 1
ATOM 4924 C CA . ALA B 1 144 ? 63.286 52.676 -8.176 1.00 16.49 144 ALA B CA 1
ATOM 4925 C C . ALA B 1 144 ? 61.913 52.298 -8.756 1.00 15.71 144 ALA B C 1
ATOM 4926 O O . ALA B 1 144 ? 61.060 53.158 -8.816 1.00 15.29 144 ALA B O 1
ATOM 4928 N N . TRP B 1 145 ? 61.686 51.022 -9.103 1.00 15.14 145 TRP B N 1
ATOM 4929 C CA . TRP B 1 145 ? 60.386 50.540 -9.623 1.00 15.18 145 TRP B CA 1
ATOM 4930 C C . TRP B 1 145 ? 59.303 50.619 -8.532 1.00 15.36 145 TRP B C 1
ATOM 4931 O O . TRP B 1 145 ? 58.162 51.139 -8.782 1.00 16.72 145 TRP B O 1
ATOM 4942 N N . ASP B 1 146 ? 59.609 50.162 -7.324 1.00 16.47 146 ASP B N 1
ATOM 4943 C CA . ASP B 1 146 ? 58.660 50.237 -6.190 1.00 17.82 146 ASP B CA 1
ATOM 4944 C C . ASP B 1 146 ? 58.258 51.696 -6.007 1.00 15.97 146 ASP B C 1
ATOM 4945 O O . ASP B 1 146 ? 57.027 51.974 -5.959 1.00 15.00 146 ASP B O 1
ATOM 4950 N N . SER B 1 147 ? 59.240 52.590 -6.019 1.00 15.80 147 SER B N 1
ATOM 4951 C CA . SER B 1 147 ? 59.041 54.062 -5.851 1.00 15.55 147 SER B CA 1
ATOM 4952 C C . SER B 1 147 ? 58.267 54.656 -7.017 1.00 15.67 147 SER B C 1
ATOM 4953 O O . SER B 1 147 ? 57.440 55.566 -6.741 1.00 16.69 147 SER B O 1
ATOM 4956 N N . THR B 1 148 ? 58.474 54.167 -8.256 1.00 14.89 148 THR B N 1
ATOM 4957 C CA . THR B 1 148 ? 57.708 54.606 -9.451 1.00 14.83 148 THR B CA 1
ATOM 4958 C C . THR B 1 148 ? 56.217 54.313 -9.236 1.00 13.94 148 THR B C 1
ATOM 4959 O O . THR B 1 148 ? 55.384 55.202 -9.482 1.00 14.33 148 THR B O 1
ATOM 4963 N N . LEU B 1 149 ? 55.887 53.091 -8.850 1.00 15.23 149 LEU B N 1
ATOM 4964 C CA . LEU B 1 149 ? 54.481 52.703 -8.615 1.00 16.09 149 LEU B CA 1
ATOM 4965 C C . LEU B 1 149 ? 53.916 53.593 -7.503 1.00 16.64 149 LEU B C 1
ATOM 4966 O O . LEU B 1 149 ? 52.779 54.073 -7.637 1.00 17.39 149 LEU B O 1
ATOM 4971 N N . ARG B 1 150 ? 54.714 53.942 -6.490 1.00 16.82 150 ARG B N 1
ATOM 4972 C CA . ARG B 1 150 ? 54.160 54.766 -5.373 1.00 16.95 150 ARG B CA 1
ATOM 4973 C C . ARG B 1 150 ? 53.954 56.227 -5.774 1.00 17.80 150 ARG B C 1
ATOM 4974 O O . ARG B 1 150 ? 53.159 56.892 -5.075 1.00 17.36 150 ARG B O 1
ATOM 4982 N N . THR B 1 151 ? 54.679 56.720 -6.775 1.00 17.01 151 THR B N 1
ATOM 4983 C CA . THR B 1 151 ? 54.669 58.118 -7.256 1.00 17.80 151 THR B CA 1
ATOM 4984 C C . THR B 1 151 ? 53.522 58.313 -8.259 1.00 17.11 151 THR B C 1
ATOM 4985 O O . THR B 1 151 ? 52.865 59.349 -8.171 1.00 17.67 151 THR B O 1
ATOM 4989 N N . PHE B 1 152 ? 53.250 57.335 -9.143 1.00 17.77 152 PHE B N 1
ATOM 4990 C CA . PHE B 1 152 ? 52.311 57.543 -10.282 1.00 17.28 152 PHE B CA 1
ATOM 4991 C C . PHE B 1 152 ? 51.019 56.725 -10.158 1.00 18.59 152 PHE B C 1
ATOM 4992 O O . PHE B 1 152 ? 50.143 56.947 -10.984 1.00 21.77 152 PHE B O 1
ATOM 5000 N N . CYS B 1 153 ? 50.881 55.862 -9.172 1.00 17.09 153 CYS B N 1
ATOM 5001 C CA . CYS B 1 153 ? 49.743 54.905 -9.094 1.00 18.47 153 CYS B CA 1
ATOM 5002 C C . CYS B 1 153 ? 49.084 54.892 -7.720 1.00 23.24 153 CYS B C 1
ATOM 5003 O O . CYS B 1 153 ? 49.805 54.822 -6.720 1.00 23.75 153 CYS B O 1
ATOM 5006 N N . SER B 1 154 ? 47.737 54.939 -7.704 1.00 26.52 154 SER B N 1
ATOM 5007 C CA . SER B 1 154 ? 46.873 54.633 -6.543 1.00 25.88 154 SER B CA 1
ATOM 5008 C C . SER B 1 154 ? 46.320 53.223 -6.769 1.00 25.94 154 SER B C 1
ATOM 5009 O O . SER B 1 154 ? 46.291 52.770 -7.961 1.00 21.45 154 SER B O 1
ATOM 5012 N N . LYS B 1 155 ? 45.883 52.560 -5.698 1.00 22.05 155 LYS B N 1
ATOM 5013 C CA . LYS B 1 155 ? 45.216 51.243 -5.755 1.00 23.94 155 LYS B CA 1
ATOM 5014 C C . LYS B 1 155 ? 44.061 51.299 -6.768 1.00 25.39 155 LYS B C 1
ATOM 5015 O O . LYS B 1 155 ? 43.343 52.326 -6.797 1.00 21.61 155 LYS B O 1
ATOM 5021 N N . GLY B 1 156 ? 43.954 50.282 -7.630 1.00 24.14 156 GLY B N 1
ATOM 5022 C CA . GLY B 1 156 ? 42.920 50.176 -8.681 1.00 23.44 156 GLY B CA 1
ATOM 5023 C C . GLY B 1 156 ? 43.320 50.872 -9.974 1.00 22.30 156 GLY B C 1
ATOM 5024 O O . GLY B 1 156 ? 42.596 50.734 -10.959 1.00 23.70 156 GLY B O 1
ATOM 5025 N N . ASP B 1 157 ? 44.423 51.635 -10.005 1.00 23.14 157 ASP B N 1
ATOM 5026 C CA . ASP B 1 157 ? 44.940 52.222 -11.270 1.00 20.93 157 ASP B CA 1
ATOM 5027 C C . ASP B 1 157 ? 45.472 51.083 -12.161 1.00 19.11 157 ASP B C 1
ATOM 5028 O O . ASP B 1 157 ? 45.692 49.953 -11.687 1.00 17.83 157 ASP B O 1
ATOM 5033 N N . THR B 1 158 ? 45.654 51.374 -13.439 1.00 18.54 158 THR B N 1
ATOM 5034 C CA . THR B 1 158 ? 46.241 50.449 -14.430 1.00 19.03 158 THR B CA 1
ATOM 5035 C C . THR B 1 158 ? 47.572 50.990 -14.923 1.00 16.33 158 THR B C 1
ATOM 5036 O O . THR B 1 158 ? 47.688 52.217 -15.207 1.00 16.77 158 THR B O 1
ATOM 5040 N N . ILE B 1 159 ? 48.508 50.071 -15.103 1.00 17.30 159 ILE B N 1
ATOM 5041 C CA . ILE B 1 159 ? 49.724 50.279 -15.949 1.00 17.58 159 ILE B CA 1
ATOM 5042 C C . ILE B 1 159 ? 49.729 49.273 -17.099 1.00 17.85 159 ILE B C 1
ATOM 5043 O O . ILE B 1 159 ? 49.103 48.174 -16.975 1.00 16.97 159 ILE B O 1
ATOM 5048 N N . LEU B 1 160 ? 50.428 49.618 -18.182 1.00 17.19 160 LEU B N 1
ATOM 5049 C CA . LEU B 1 160 ? 50.691 48.668 -19.271 1.00 16.80 160 LEU B CA 1
ATOM 5050 C C . LEU B 1 160 ? 52.064 48.059 -19.008 1.00 16.34 160 LEU B C 1
ATOM 5051 O O . LEU B 1 160 ? 53.001 48.833 -18.632 1.00 14.80 160 LEU B O 1
ATOM 5056 N N . VAL B 1 161 ? 52.150 46.739 -19.184 1.00 15.46 161 VAL B N 1
ATOM 5057 C CA . VAL B 1 161 ? 53.413 45.956 -19.070 1.00 16.10 161 VAL B CA 1
ATOM 5058 C C . VAL B 1 161 ? 53.548 45.093 -20.319 1.00 16.97 161 VAL B C 1
ATOM 5059 O O . VAL B 1 161 ? 52.514 44.766 -20.917 1.00 16.69 161 VAL B O 1
ATOM 5063 N N . GLU B 1 162 ? 54.788 44.704 -20.654 1.00 16.07 162 GLU B N 1
ATOM 5064 C CA . GLU B 1 162 ? 55.087 43.688 -21.682 1.00 15.83 162 GLU B CA 1
ATOM 5065 C C . GLU B 1 162 ? 54.360 42.392 -21.294 1.00 16.06 162 GLU B C 1
ATOM 5066 O O . GLU B 1 162 ? 54.358 42.031 -20.109 1.00 14.94 162 GLU B O 1
ATOM 5072 N N . GLU B 1 163 ? 53.755 41.692 -22.255 1.00 17.48 163 GLU B N 1
ATOM 5073 C CA . GLU B 1 163 ? 52.886 40.540 -21.898 1.00 18.72 163 GLU B CA 1
ATOM 5074 C C . GLU B 1 163 ? 53.721 39.419 -21.287 1.00 18.01 163 GLU B C 1
ATOM 5075 O O . GLU B 1 163 ? 53.134 38.635 -20.566 1.00 17.02 163 GLU B O 1
ATOM 5081 N N . TYR B 1 164 ? 55.033 39.354 -21.537 1.00 16.00 164 TYR B N 1
ATOM 5082 C CA . TYR B 1 164 ? 56.013 38.562 -20.767 1.00 15.77 164 TYR B CA 1
ATOM 5083 C C . TYR B 1 164 ? 57.018 39.537 -20.175 1.00 17.02 164 TYR B C 1
ATOM 5084 O O . TYR B 1 164 ? 57.591 40.324 -20.939 1.00 15.84 164 TYR B O 1
ATOM 5093 N N . THR B 1 165 ? 57.142 39.534 -18.857 1.00 16.18 165 THR B N 1
ATOM 5094 C CA . THR B 1 165 ? 58.007 40.555 -18.198 1.00 16.95 165 THR B CA 1
ATOM 5095 C C . THR B 1 165 ? 58.566 40.014 -16.879 1.00 17.71 165 THR B C 1
ATOM 5096 O O . THR B 1 165 ? 58.381 38.822 -16.565 1.00 15.91 165 THR B O 1
ATOM 5100 N N . PHE B 1 166 ? 59.208 40.889 -16.102 1.00 16.72 166 PHE B N 1
ATOM 5101 C CA . PHE B 1 166 ? 59.989 40.563 -14.895 1.00 17.16 166 PHE B CA 1
ATOM 5102 C C . PHE B 1 166 ? 59.045 40.240 -13.737 1.00 18.26 166 PHE B C 1
ATOM 5103 O O . PHE B 1 166 ? 58.189 41.065 -13.444 1.00 17.81 166 PHE B O 1
ATOM 5111 N N . SER B 1 167 ? 59.122 39.053 -13.144 1.00 18.64 167 SER B N 1
ATOM 5112 C CA . SER B 1 167 ? 58.188 38.615 -12.072 1.00 20.95 167 SER B CA 1
ATOM 5113 C C . SER B 1 167 ? 58.187 39.581 -10.874 1.00 20.10 167 SER B C 1
ATOM 5114 O O . SER B 1 167 ? 57.091 39.892 -10.400 1.00 19.26 167 SER B O 1
ATOM 5117 N N . SER B 1 168 ? 59.356 40.080 -10.467 1.00 19.08 168 SER B N 1
ATOM 5118 C CA A SER B 1 168 ? 59.521 41.020 -9.329 0.50 18.94 168 SER B CA 1
ATOM 5119 C CA B SER B 1 168 ? 59.520 41.009 -9.329 0.50 19.99 168 SER B CA 1
ATOM 5120 C C . SER B 1 168 ? 58.747 42.307 -9.602 1.00 18.21 168 SER B C 1
ATOM 5121 O O . SER B 1 168 ? 58.161 42.827 -8.653 1.00 16.79 168 SER B O 1
ATOM 5126 N N . ALA B 1 169 ? 58.739 42.803 -10.859 1.00 16.83 169 ALA B N 1
ATOM 5127 C CA . ALA B 1 169 ? 58.023 44.058 -11.176 1.00 16.91 169 ALA B CA 1
ATOM 5128 C C . ALA B 1 169 ? 56.509 43.841 -11.027 1.00 16.36 169 ALA B C 1
ATOM 5129 O O . ALA B 1 169 ? 55.796 44.759 -10.533 1.00 15.83 169 ALA B O 1
ATOM 5131 N N . LEU B 1 170 ? 56.013 42.679 -11.431 1.00 15.93 170 LEU B N 1
ATOM 5132 C CA . LEU B 1 170 ? 54.576 42.351 -11.337 1.00 15.07 170 LEU B CA 1
ATOM 5133 C C . LEU B 1 170 ? 54.201 42.187 -9.861 1.00 17.13 170 LEU B C 1
ATOM 5134 O O . LEU B 1 170 ? 53.138 42.673 -9.471 1.00 17.83 170 LEU B O 1
ATOM 5139 N N . GLU B 1 171 ? 55.002 41.457 -9.097 1.00 17.39 171 GLU B N 1
ATOM 5140 C CA . GLU B 1 171 ? 54.806 41.293 -7.625 1.00 19.05 171 GLU B CA 1
ATOM 5141 C C . GLU B 1 171 ? 54.717 42.663 -6.959 1.00 18.76 171 GLU B C 1
ATOM 5142 O O . GLU B 1 171 ? 53.842 42.851 -6.108 1.00 21.25 171 GLU B O 1
ATOM 5148 N N . SER B 1 172 ? 55.626 43.588 -7.287 1.00 17.49 172 SER B N 1
ATOM 5149 C CA A SER B 1 172 ? 55.611 44.948 -6.707 0.50 16.49 172 SER B CA 1
ATOM 5150 C CA B SER B 1 172 ? 55.616 44.969 -6.736 0.50 17.96 172 SER B CA 1
ATOM 5151 C C . SER B 1 172 ? 54.261 45.613 -7.010 1.00 18.31 172 SER B C 1
ATOM 5152 O O . SER B 1 172 ? 53.666 46.186 -6.073 1.00 17.45 172 SER B O 1
ATOM 5157 N N . ALA B 1 173 ? 53.817 45.567 -8.272 1.00 16.37 173 ALA B N 1
ATOM 5158 C CA . ALA B 1 173 ? 52.532 46.162 -8.696 1.00 17.04 173 ALA B CA 1
ATOM 5159 C C . ALA B 1 173 ? 51.392 45.472 -7.928 1.00 16.44 173 ALA B C 1
ATOM 5160 O O . ALA B 1 173 ? 50.459 46.207 -7.435 1.00 16.21 173 ALA B O 1
ATOM 5162 N N . ASN B 1 174 ? 51.418 44.139 -7.871 1.00 18.75 174 ASN B N 1
ATOM 5163 C CA . ASN B 1 174 ? 50.361 43.337 -7.187 1.00 19.12 174 ASN B CA 1
ATOM 5164 C C . ASN B 1 174 ? 50.216 43.807 -5.745 1.00 18.92 174 ASN B C 1
ATOM 5165 O O . ASN B 1 174 ? 49.073 44.014 -5.270 1.00 20.92 174 ASN B O 1
ATOM 5170 N N . GLY B 1 175 ? 51.340 44.071 -5.098 1.00 18.75 175 GLY B N 1
ATOM 5171 C CA . GLY B 1 175 ? 51.383 44.493 -3.686 1.00 19.57 175 GLY B CA 1
ATOM 5172 C C . GLY B 1 175 ? 50.749 45.848 -3.490 1.00 19.37 175 GLY B C 1
ATOM 5173 O O . GLY B 1 175 ? 50.260 46.083 -2.387 1.00 21.83 175 GLY B O 1
ATOM 5174 N N . GLN B 1 176 ? 50.739 46.703 -4.512 1.00 19.66 176 GLN B N 1
ATOM 5175 C CA . GLN B 1 176 ? 50.167 48.056 -4.410 1.00 18.24 176 GLN B CA 1
ATOM 5176 C C . GLN B 1 176 ? 48.761 48.110 -5.026 1.00 18.66 176 GLN B C 1
ATOM 5177 O O . GLN B 1 176 ? 48.220 49.206 -5.099 1.00 18.11 176 GLN B O 1
ATOM 5183 N N . GLY B 1 177 ? 48.170 46.968 -5.365 1.00 19.14 177 GLY B N 1
ATOM 5184 C CA . GLY B 1 177 ? 46.837 46.895 -5.988 1.00 19.32 177 GLY B CA 1
ATOM 5185 C C . GLY B 1 177 ? 46.798 47.547 -7.360 1.00 19.33 177 GLY B C 1
ATOM 5186 O O . GLY B 1 177 ? 45.736 48.075 -7.738 1.00 18.22 177 GLY B O 1
ATOM 5187 N N . VAL B 1 178 ? 47.922 47.577 -8.087 1.00 16.83 178 VAL B N 1
ATOM 5188 C CA . VAL B 1 178 ? 47.971 48.210 -9.429 1.00 16.84 178 VAL B CA 1
ATOM 5189 C C . VAL B 1 178 ? 47.801 47.120 -10.473 1.00 16.57 178 VAL B C 1
ATOM 5190 O O . VAL B 1 178 ? 48.579 46.153 -10.442 1.00 16.15 178 VAL B O 1
ATOM 5194 N N . ASN B 1 179 ? 46.773 47.277 -11.309 1.00 17.52 179 ASN B N 1
ATOM 5195 C CA . ASN B 1 179 ? 46.460 46.366 -12.444 1.00 18.26 179 ASN B CA 1
ATOM 5196 C C . ASN B 1 179 ? 47.582 46.437 -13.497 1.00 17.81 179 ASN B C 1
ATOM 5197 O O . ASN B 1 179 ? 47.966 47.554 -13.917 1.00 17.63 179 ASN B O 1
ATOM 5202 N N . THR B 1 180 ? 48.098 45.276 -13.904 1.00 17.88 180 THR B N 1
ATOM 5203 C CA . THR B 1 180 ? 49.109 45.148 -14.991 1.00 17.92 180 THR B CA 1
ATOM 5204 C C . THR B 1 180 ? 48.449 44.574 -16.238 1.00 17.08 180 THR B C 1
ATOM 5205 O O . THR B 1 180 ? 48.365 43.308 -16.336 1.00 19.95 180 THR B O 1
ATOM 5209 N N . VAL B 1 181 ? 48.038 45.449 -17.150 1.00 19.58 181 VAL B N 1
ATOM 5210 C CA . VAL B 1 181 ? 47.418 45.035 -18.439 1.00 18.87 181 VAL B CA 1
ATOM 5211 C C . VAL B 1 181 ? 48.536 44.717 -19.419 1.00 19.10 181 VAL B C 1
ATOM 5212 O O . VAL B 1 181 ? 49.362 45.587 -19.691 1.00 17.00 181 VAL B O 1
ATOM 5216 N N . PRO B 1 182 ? 48.552 43.481 -19.974 1.00 18.20 182 PRO B N 1
ATOM 5217 C CA . PRO B 1 182 ? 49.639 43.029 -20.839 1.00 19.04 182 PRO B CA 1
ATOM 5218 C C . PRO B 1 182 ? 49.492 43.591 -22.264 1.00 19.37 182 PRO B C 1
ATOM 5219 O O . PRO B 1 182 ? 48.359 43.758 -22.801 1.00 18.19 182 PRO B O 1
ATOM 5223 N N . VAL B 1 183 ? 50.642 43.967 -22.825 1.00 18.36 183 VAL B N 1
ATOM 5224 C CA . VAL B 1 183 ? 50.788 44.533 -24.180 1.00 18.63 183 VAL B CA 1
ATOM 5225 C C . VAL B 1 183 ? 51.411 43.445 -25.062 1.00 18.76 183 VAL B C 1
ATOM 5226 O O . VAL B 1 183 ? 52.439 42.892 -24.672 1.00 18.45 183 VAL B O 1
ATOM 5230 N N . THR B 1 184 ? 50.812 43.174 -26.224 1.00 16.70 184 THR B N 1
ATOM 5231 C CA . THR B 1 184 ? 51.158 42.021 -27.069 1.00 16.17 184 THR B CA 1
ATOM 5232 C C . THR B 1 184 ? 52.544 42.251 -27.689 1.00 16.29 184 THR B C 1
ATOM 5233 O O . THR B 1 184 ? 52.853 43.422 -28.096 1.00 15.48 184 THR B O 1
ATOM 5237 N N . MET B 1 185 ? 53.345 41.189 -27.658 1.00 16.37 185 MET B N 1
ATOM 5238 C CA . MET B 1 185 ? 54.726 41.173 -28.181 1.00 18.65 185 MET B CA 1
ATOM 5239 C C . MET B 1 185 ? 54.827 40.201 -29.358 1.00 20.40 185 MET B C 1
ATOM 5240 O O . MET B 1 185 ? 54.023 39.253 -29.445 1.00 19.37 185 MET B O 1
ATOM 5245 N N . ASP B 1 186 ? 55.826 40.418 -30.193 1.00 19.16 186 ASP B N 1
ATOM 5246 C CA . ASP B 1 186 ? 56.345 39.354 -31.079 1.00 20.50 186 ASP B CA 1
ATOM 5247 C C . ASP B 1 186 ? 57.790 39.108 -30.623 1.00 19.53 186 ASP B C 1
ATOM 5248 O O . ASP B 1 186 ? 58.141 39.514 -29.505 1.00 19.62 186 ASP B O 1
ATOM 5253 N N . GLU B 1 187 ? 58.579 38.391 -31.395 1.00 19.04 187 GLU B N 1
ATOM 5254 C CA . GLU B 1 187 ? 59.948 38.027 -30.972 1.00 19.49 187 GLU B CA 1
ATOM 5255 C C . GLU B 1 187 ? 60.822 39.288 -30.919 1.00 19.11 187 GLU B C 1
ATOM 5256 O O . GLU B 1 187 ? 61.893 39.189 -30.372 1.00 22.57 187 GLU B O 1
ATOM 5262 N N . PHE B 1 188 ? 60.372 40.426 -31.423 1.00 17.48 188 PHE B N 1
ATOM 5263 C CA . PHE B 1 188 ? 61.183 41.679 -31.399 1.00 18.70 188 PHE B CA 1
ATOM 5264 C C . PHE B 1 188 ? 60.657 42.657 -30.347 1.00 20.32 188 PHE B C 1
ATOM 5265 O O . PHE B 1 188 ? 61.144 43.793 -30.357 1.00 19.67 188 PHE B O 1
ATOM 5273 N N . GLY B 1 189 ? 59.651 42.248 -29.551 1.00 19.25 189 GLY B N 1
ATOM 5274 C CA . GLY B 1 189 ? 59.076 43.012 -28.434 1.00 18.14 189 GLY B CA 1
ATOM 5275 C C . GLY B 1 189 ? 57.683 43.533 -28.707 1.00 18.21 189 GLY B C 1
ATOM 5276 O O . GLY B 1 189 ? 56.977 43.005 -29.570 1.00 19.07 189 GLY B O 1
ATOM 5277 N N . ILE B 1 190 ? 57.305 44.571 -27.975 1.00 16.68 190 ILE B N 1
ATOM 5278 C CA . ILE B 1 190 ? 55.979 45.230 -28.073 1.00 16.92 190 ILE B CA 1
ATOM 5279 C C . ILE B 1 190 ? 55.696 45.483 -29.566 1.00 16.78 190 ILE B C 1
ATOM 5280 O O . ILE B 1 190 ? 56.543 46.092 -30.252 1.00 15.66 190 ILE B O 1
ATOM 5285 N N . ILE B 1 191 ? 54.471 45.182 -29.986 1.00 18.26 191 ILE B N 1
ATOM 5286 C CA . ILE B 1 191 ? 53.992 45.481 -31.369 1.00 17.27 191 ILE B CA 1
ATOM 5287 C C . ILE B 1 191 ? 53.280 46.822 -31.321 1.00 18.02 191 ILE B C 1
ATOM 5288 O O . ILE B 1 191 ? 52.175 46.918 -30.772 1.00 19.12 191 ILE B O 1
ATOM 5293 N N . PRO B 1 192 ? 53.857 47.915 -31.872 1.00 16.85 192 PRO B N 1
ATOM 5294 C CA . PRO B 1 192 ? 53.228 49.224 -31.736 1.00 17.15 192 PRO B CA 1
ATOM 5295 C C . PRO B 1 192 ? 51.775 49.296 -32.220 1.00 19.44 192 PRO B C 1
ATOM 5296 O O . PRO B 1 192 ? 50.995 49.931 -31.530 1.00 19.44 192 PRO B O 1
ATOM 5300 N N . GLU B 1 193 ? 51.421 48.683 -33.377 1.00 19.84 193 GLU B N 1
ATOM 5301 C CA . GLU B 1 193 ? 50.027 48.767 -33.892 1.00 18.91 193 GLU B CA 1
ATOM 5302 C C . GLU B 1 193 ? 49.023 48.275 -32.819 1.00 18.14 193 GLU B C 1
ATOM 5303 O O . GLU B 1 193 ? 47.984 48.893 -32.665 1.00 19.44 193 GLU B O 1
ATOM 5314 N N . LYS B 1 194 ? 49.279 47.186 -32.129 1.00 19.07 194 LYS B N 1
ATOM 5315 C CA . LYS B 1 194 ? 48.294 46.603 -31.175 1.00 20.42 194 LYS B CA 1
ATOM 5316 C C . LYS B 1 194 ? 48.209 47.466 -29.904 1.00 21.10 194 LYS B C 1
ATOM 5317 O O . LYS B 1 194 ? 47.067 47.620 -29.368 1.00 20.14 194 LYS B O 1
ATOM 5323 N N . LEU B 1 195 ? 49.325 48.102 -29.520 1.00 19.29 195 LEU B N 1
ATOM 5324 C CA . LEU B 1 195 ? 49.341 49.096 -28.413 1.00 18.89 195 LEU B CA 1
ATOM 5325 C C . LEU B 1 195 ? 48.504 50.324 -28.801 1.00 20.22 195 LEU B C 1
ATOM 5326 O O . LEU B 1 195 ? 47.653 50.753 -27.990 1.00 21.25 195 LEU B O 1
ATOM 5331 N N . GLU B 1 196 ? 48.694 50.867 -30.018 1.00 19.65 196 GLU B N 1
ATOM 5332 C CA . GLU B 1 196 ? 47.877 51.986 -30.543 1.00 20.67 196 GLU B CA 1
ATOM 5333 C C . GLU B 1 196 ? 46.402 51.571 -30.510 1.00 21.13 196 GLU B C 1
ATOM 5334 O O . GLU B 1 196 ? 45.574 52.379 -30.127 1.00 22.27 196 GLU B O 1
ATOM 5340 N N . GLU B 1 197 ? 46.101 50.376 -31.004 1.00 23.36 197 GLU B N 1
ATOM 5341 C CA . GLU B 1 197 ? 44.706 49.871 -31.147 1.00 24.77 197 GLU B CA 1
ATOM 5342 C C . GLU B 1 197 ? 44.108 49.787 -29.735 1.00 23.74 197 GLU B C 1
ATOM 5343 O O . GLU B 1 197 ? 42.980 50.274 -29.544 1.00 22.82 197 GLU B O 1
ATOM 5349 N N . LEU B 1 198 ? 44.834 49.167 -28.807 1.00 22.25 198 LEU B N 1
ATOM 5350 C CA . LEU B 1 198 ? 44.421 49.019 -27.388 1.00 23.24 198 LEU B CA 1
ATOM 5351 C C . LEU B 1 198 ? 44.039 50.392 -26.823 1.00 24.10 198 LEU B C 1
ATOM 5352 O O . LEU B 1 198 ? 43.009 50.497 -26.147 1.00 24.81 198 LEU B O 1
ATOM 5357 N N . MET B 1 199 ? 44.874 51.405 -27.047 1.00 22.10 199 MET B N 1
ATOM 5358 C CA . MET B 1 199 ? 44.634 52.767 -26.526 1.00 21.41 199 MET B CA 1
ATOM 5359 C C . MET B 1 199 ? 43.468 53.415 -27.272 1.00 22.02 199 MET B C 1
ATOM 5360 O O . MET B 1 199 ? 42.727 54.147 -26.642 1.00 22.01 199 MET B O 1
ATOM 5365 N N . SER B 1 200 ? 43.322 53.213 -28.579 1.00 23.28 200 SER B N 1
ATOM 5366 C CA . SER B 1 200 ? 42.306 53.946 -29.386 1.00 26.41 200 SER B CA 1
ATOM 5367 C C . SER B 1 200 ? 40.899 53.628 -28.861 1.00 26.32 200 SER B C 1
ATOM 5368 O O . SER B 1 200 ? 40.045 54.485 -29.040 1.00 28.02 200 SER B O 1
ATOM 5371 N N . ARG B 1 201 ? 40.682 52.453 -28.263 1.00 28.20 201 ARG B N 1
ATOM 5372 C CA . ARG B 1 201 ? 39.350 52.016 -27.743 1.00 31.13 201 ARG B CA 1
ATOM 5373 C C . ARG B 1 201 ? 39.380 51.892 -26.215 1.00 27.90 201 ARG B C 1
ATOM 5374 O O . ARG B 1 201 ? 38.491 51.206 -25.641 1.00 25.66 201 ARG B O 1
ATOM 5382 N N . TRP B 1 202 ? 40.351 52.531 -25.557 1.00 23.06 202 TRP B N 1
ATOM 5383 C CA . TRP B 1 202 ? 40.515 52.370 -24.090 1.00 23.17 202 TRP B CA 1
ATOM 5384 C C . TRP B 1 202 ? 39.220 52.778 -23.380 1.00 22.58 202 TRP B C 1
ATOM 5385 O O . TRP B 1 202 ? 38.798 53.936 -23.552 1.00 24.45 202 TRP B O 1
ATOM 5396 N N . VAL B 1 203 ? 38.667 51.906 -22.552 1.00 24.82 203 VAL B N 1
ATOM 5397 C CA . VAL B 1 203 ? 37.512 52.290 -21.678 1.00 26.24 203 VAL B CA 1
ATOM 5398 C C . VAL B 1 203 ? 38.013 52.660 -20.266 1.00 22.94 203 VAL B C 1
ATOM 5399 O O . VAL B 1 203 ? 38.917 51.981 -19.738 1.00 24.01 203 VAL B O 1
ATOM 5403 N N . GLY B 1 204 ? 37.409 53.694 -19.674 1.00 24.78 204 GLY B N 1
ATOM 5404 C CA . GLY B 1 204 ? 37.617 54.112 -18.271 1.00 25.08 204 GLY B CA 1
ATOM 5405 C C . GLY B 1 204 ? 38.893 54.920 -18.138 1.00 26.19 204 GLY B C 1
ATOM 5406 O O . GLY B 1 204 ? 39.387 55.464 -19.172 1.00 25.42 204 GLY B O 1
ATOM 5407 N N . ASN B 1 205 ? 39.414 55.047 -16.927 1.00 24.35 205 ASN B N 1
ATOM 5408 C CA . ASN B 1 205 ? 40.600 55.907 -16.702 1.00 26.51 205 ASN B CA 1
ATOM 5409 C C . ASN B 1 205 ? 41.786 55.278 -17.454 1.00 22.69 205 ASN B C 1
ATOM 5410 O O . ASN B 1 205 ? 42.030 54.057 -17.366 1.00 22.55 205 ASN B O 1
ATOM 5415 N N . LYS B 1 206 ? 42.506 56.128 -18.159 1.00 24.77 206 LYS B N 1
ATOM 5416 C CA . LYS B 1 206 ? 43.665 55.716 -18.972 1.00 24.55 206 LYS B CA 1
ATOM 5417 C C . LYS B 1 206 ? 44.746 55.133 -18.069 1.00 21.73 206 LYS B C 1
ATOM 5418 O O . LYS B 1 206 ? 44.812 55.394 -16.868 1.00 21.27 206 LYS B O 1
ATOM 5424 N N . PRO B 1 207 ? 45.633 54.300 -18.628 1.00 21.40 207 PRO B N 1
ATOM 5425 C CA . PRO B 1 207 ? 46.739 53.763 -17.858 1.00 21.58 207 PRO B CA 1
ATOM 5426 C C . PRO B 1 207 ? 47.678 54.921 -17.512 1.00 19.59 207 PRO B C 1
ATOM 5427 O O . PRO B 1 207 ? 47.822 55.800 -18.313 1.00 20.20 207 PRO B O 1
ATOM 5431 N N . LYS B 1 208 ? 48.331 54.855 -16.348 1.00 19.84 208 LYS B N 1
ATOM 5432 C CA . LYS B 1 208 ? 49.280 55.913 -15.906 1.00 18.42 208 LYS B CA 1
ATOM 5433 C C . LYS B 1 208 ? 50.557 55.856 -16.729 1.00 16.84 208 LYS B C 1
ATOM 5434 O O . LYS B 1 208 ? 51.123 56.915 -17.015 1.00 15.43 208 LYS B O 1
ATOM 5440 N N . PHE B 1 209 ? 51.001 54.667 -17.101 1.00 16.94 209 PHE B N 1
ATOM 5441 C CA . PHE B 1 209 ? 52.248 54.534 -17.871 1.00 16.82 209 PHE B CA 1
ATOM 5442 C C . PHE B 1 209 ? 52.374 53.140 -18.480 1.00 16.83 209 PHE B C 1
ATOM 5443 O O . PHE B 1 209 ? 51.630 52.175 -18.143 1.00 16.86 209 PHE B O 1
ATOM 5451 N N . LEU B 1 210 ? 53.397 53.036 -19.316 1.00 17.73 210 LEU B N 1
ATOM 5452 C CA . LEU B 1 210 ? 53.901 51.765 -19.868 1.00 16.48 210 LEU B CA 1
ATOM 5453 C C . LEU B 1 210 ? 55.246 51.460 -19.222 1.00 16.94 210 LEU B C 1
ATOM 5454 O O . LEU B 1 210 ? 56.089 52.364 -19.157 1.00 16.42 210 LEU B O 1
ATOM 5459 N N . TYR B 1 211 ? 55.376 50.243 -18.705 1.00 16.73 211 TYR B N 1
ATOM 5460 C CA . TYR B 1 211 ? 56.603 49.700 -18.084 1.00 16.52 211 TYR B CA 1
ATOM 5461 C C . TYR B 1 211 ? 57.261 48.827 -19.144 1.00 16.02 211 TYR B C 1
ATOM 5462 O O . TYR B 1 211 ? 56.650 47.851 -19.546 1.00 17.09 211 TYR B O 1
ATOM 5471 N N . THR B 1 212 ? 58.479 49.165 -19.561 1.00 15.38 212 THR B N 1
ATOM 5472 C CA . THR B 1 212 ? 59.207 48.464 -20.626 1.00 14.64 212 THR B CA 1
ATOM 5473 C C . THR B 1 212 ? 60.638 48.184 -20.193 1.00 15.45 212 THR B C 1
ATOM 5474 O O . THR B 1 212 ? 61.364 49.104 -19.795 1.00 14.23 212 THR B O 1
ATOM 5478 N N . ILE B 1 213 ? 61.054 46.943 -20.360 1.00 14.34 213 ILE B N 1
ATOM 5479 C CA . ILE B 1 213 ? 62.496 46.591 -20.280 1.00 15.53 213 ILE B CA 1
ATOM 5480 C C . ILE B 1 213 ? 62.970 46.526 -21.723 1.00 15.25 213 ILE B C 1
ATOM 5481 O O . ILE B 1 213 ? 63.061 45.416 -22.285 1.00 14.08 213 ILE B O 1
ATOM 5486 N N . CYS B 1 214 ? 63.247 47.682 -22.335 1.00 15.04 214 CYS B N 1
ATOM 5487 C CA . CYS B 1 214 ? 63.197 47.758 -23.794 1.00 15.44 214 CYS B CA 1
ATOM 5488 C C . CYS B 1 214 ? 64.501 47.236 -24.409 1.00 15.14 214 CYS B C 1
ATOM 5489 O O . CYS B 1 214 ? 64.464 46.935 -25.589 1.00 17.15 214 CYS B O 1
ATOM 5492 N N . THR B 1 215 ? 65.594 47.153 -23.650 1.00 15.33 215 THR B N 1
ATOM 5493 C CA . THR B 1 215 ? 66.906 46.638 -24.110 1.00 15.13 215 THR B CA 1
ATOM 5494 C C . THR B 1 215 ? 67.250 45.328 -23.399 1.00 15.11 215 THR B C 1
ATOM 5495 O O . THR B 1 215 ? 67.480 45.340 -22.174 1.00 16.45 215 THR B O 1
ATOM 5499 N N . GLY B 1 216 ? 67.320 44.212 -24.124 1.00 15.13 216 GLY B N 1
ATOM 5500 C CA . GLY B 1 216 ? 67.640 42.922 -23.483 1.00 14.69 216 GLY B CA 1
ATOM 5501 C C . GLY B 1 216 ? 66.475 42.482 -22.599 1.00 14.01 216 GLY B C 1
ATOM 5502 O O . GLY B 1 216 ? 66.705 42.050 -21.415 1.00 15.19 216 GLY B O 1
ATOM 5503 N N . GLN B 1 217 ? 65.270 42.730 -23.093 1.00 15.42 217 GLN B N 1
ATOM 5504 C CA . GLN B 1 217 ? 63.970 42.526 -22.409 1.00 16.14 217 GLN B CA 1
ATOM 5505 C C . GLN B 1 217 ? 64.000 41.187 -21.657 1.00 16.99 217 GLN B C 1
ATOM 5506 O O . GLN B 1 217 ? 64.488 40.212 -22.209 1.00 17.09 217 GLN B O 1
ATOM 5512 N N . ASN B 1 218 ? 63.541 41.183 -20.398 1.00 17.54 218 ASN B N 1
ATOM 5513 C CA . ASN B 1 218 ? 63.458 39.968 -19.555 1.00 15.14 218 ASN B CA 1
ATOM 5514 C C . ASN B 1 218 ? 61.992 39.532 -19.558 1.00 14.29 218 ASN B C 1
ATOM 5515 O O . ASN B 1 218 ? 61.163 40.265 -19.008 1.00 13.63 218 ASN B O 1
ATOM 5520 N N . PRO B 1 219 ? 61.597 38.339 -20.075 1.00 13.57 219 PRO B N 1
ATOM 5521 C CA . PRO B 1 219 ? 62.471 37.228 -20.477 1.00 13.93 219 PRO B CA 1
ATOM 5522 C C . PRO B 1 219 ? 62.801 36.993 -21.962 1.00 15.24 219 PRO B C 1
ATOM 5523 O O . PRO B 1 219 ? 63.531 36.068 -22.236 1.00 16.72 219 PRO B O 1
ATOM 5527 N N . THR B 1 220 ? 62.274 37.800 -22.873 1.00 17.23 220 THR B N 1
ATOM 5528 C CA . THR B 1 220 ? 62.239 37.502 -24.336 1.00 19.14 220 THR B CA 1
ATOM 5529 C C . THR B 1 220 ? 63.632 37.663 -24.953 1.00 21.16 220 THR B C 1
ATOM 5530 O O . THR B 1 220 ? 63.917 36.959 -25.933 1.00 19.13 220 THR B O 1
ATOM 5534 N N . GLY B 1 221 ? 64.516 38.461 -24.352 1.00 20.00 221 GLY B N 1
ATOM 5535 C CA . GLY B 1 221 ? 65.839 38.730 -24.942 1.00 19.33 221 GLY B CA 1
ATOM 5536 C C . GLY B 1 221 ? 65.678 39.626 -26.158 1.00 19.28 221 GLY B C 1
ATOM 5537 O O . GLY B 1 221 ? 66.674 39.900 -26.851 1.00 19.95 221 GLY B O 1
ATOM 5538 N N . SER B 1 222 ? 64.476 40.156 -26.373 1.00 19.72 222 SER B N 1
ATOM 5539 C CA . SER B 1 222 ? 64.170 41.096 -27.465 1.00 18.79 222 SER B CA 1
ATOM 5540 C C . SER B 1 222 ? 64.712 42.513 -27.134 1.00 19.40 222 SER B C 1
ATOM 5541 O O . SER B 1 222 ? 64.910 42.878 -25.972 1.00 18.67 222 SER B O 1
ATOM 5544 N N . SER B 1 223 ? 64.950 43.348 -28.118 1.00 17.88 223 SER B N 1
ATOM 5545 C CA . SER B 1 223 ? 65.244 44.782 -27.856 1.00 18.75 223 SER B CA 1
ATOM 5546 C C . SER B 1 223 ? 64.416 45.602 -28.823 1.00 20.46 223 SER B C 1
ATOM 5547 O O . SER B 1 223 ? 64.441 45.276 -30.036 1.00 24.22 223 SER B O 1
ATOM 5550 N N . LEU B 1 224 ? 63.670 46.592 -28.356 1.00 19.88 224 LEU B N 1
ATOM 5551 C CA . LEU B 1 224 ? 62.881 47.411 -29.303 1.00 19.58 224 LEU B CA 1
ATOM 5552 C C . LEU B 1 224 ? 63.827 48.175 -30.221 1.00 20.66 224 LEU B C 1
ATOM 5553 O O . LEU B 1 224 ? 64.778 48.826 -29.728 1.00 18.13 224 LEU B O 1
ATOM 5558 N N . SER B 1 225 ? 63.582 48.061 -31.527 1.00 20.40 225 SER B N 1
ATOM 5559 C CA . SER B 1 225 ? 64.289 48.834 -32.582 1.00 19.95 225 SER B CA 1
ATOM 5560 C C . SER B 1 225 ? 64.062 50.333 -32.372 1.00 19.46 225 SER B C 1
ATOM 5561 O O . SER B 1 225 ? 63.051 50.751 -31.737 1.00 18.00 225 SER B O 1
ATOM 5564 N N . ALA B 1 226 ? 64.948 51.158 -32.924 1.00 19.68 226 ALA B N 1
ATOM 5565 C CA . ALA B 1 226 ? 64.792 52.623 -32.913 1.00 18.98 226 ALA B CA 1
ATOM 5566 C C . ALA B 1 226 ? 63.425 52.977 -33.502 1.00 19.47 226 ALA B C 1
ATOM 5567 O O . ALA B 1 226 ? 62.749 53.889 -32.991 1.00 17.41 226 ALA B O 1
ATOM 5569 N N A GLU B 1 227 ? 63.000 52.258 -34.538 0.50 19.22 227 GLU B N 1
ATOM 5570 N N B GLU B 1 227 ? 63.008 52.252 -34.550 0.50 19.53 227 GLU B N 1
ATOM 5571 C CA . GLU B 1 227 ? 61.714 52.537 -35.219 1.00 20.16 227 GLU B CA 1
ATOM 5572 C C . GLU B 1 227 ? 60.553 52.223 -34.270 1.00 17.86 227 GLU B C 1
ATOM 5573 O O . GLU B 1 227 ? 59.621 53.014 -34.209 1.00 18.74 227 GLU B O 1
ATOM 5584 N N . ARG B 1 228 ? 60.564 51.110 -33.567 1.00 18.11 228 ARG B N 1
ATOM 5585 C CA . ARG B 1 228 ? 59.438 50.788 -32.656 1.00 18.85 228 ARG B CA 1
ATOM 5586 C C . ARG B 1 228 ? 59.433 51.752 -31.462 1.00 18.37 228 ARG B C 1
ATOM 5587 O O . ARG B 1 228 ? 58.355 52.140 -31.007 1.00 18.62 228 ARG B O 1
ATOM 5595 N N . ARG B 1 229 ? 60.599 52.229 -31.036 1.00 17.68 229 ARG B N 1
ATOM 5596 C CA . ARG B 1 229 ? 60.678 53.170 -29.889 1.00 17.09 229 ARG B CA 1
ATOM 5597 C C . ARG B 1 229 ? 59.985 54.477 -30.297 1.00 17.34 229 ARG B C 1
ATOM 5598 O O . ARG B 1 229 ? 59.164 55.033 -29.499 1.00 17.87 229 ARG B O 1
ATOM 5606 N N . LYS B 1 230 ? 60.275 54.963 -31.500 1.00 20.46 230 LYS B N 1
ATOM 5607 C CA . LYS B 1 230 ? 59.664 56.194 -32.050 1.00 22.38 230 LYS B CA 1
ATOM 5608 C C . LYS B 1 230 ? 58.151 56.018 -32.034 1.00 19.46 230 LYS B C 1
ATOM 5609 O O . LYS B 1 230 ? 57.450 56.918 -31.571 1.00 19.04 230 LYS B O 1
ATOM 5615 N N . GLN B 1 231 ? 57.661 54.883 -32.514 1.00 18.95 231 GLN B N 1
ATOM 5616 C CA . GLN B 1 231 ? 56.191 54.714 -32.646 1.00 20.99 231 GLN B CA 1
ATOM 5617 C C . GLN B 1 231 ? 55.553 54.641 -31.253 1.00 18.68 231 GLN B C 1
ATOM 5618 O O . GLN B 1 231 ? 54.463 55.185 -31.080 1.00 19.01 231 GLN B O 1
ATOM 5624 N N . ILE B 1 232 ? 56.200 53.953 -30.320 1.00 19.22 232 ILE B N 1
ATOM 5625 C CA . ILE B 1 232 ? 55.673 53.777 -28.927 1.00 18.66 232 ILE B CA 1
ATOM 5626 C C . ILE B 1 232 ? 55.690 55.140 -28.227 1.00 18.12 232 ILE B C 1
ATOM 5627 O O . ILE B 1 232 ? 54.668 55.485 -27.586 1.00 18.67 232 ILE B O 1
ATOM 5632 N N . TYR B 1 233 ? 56.755 55.920 -28.405 1.00 18.29 233 TYR B N 1
ATOM 5633 C CA . TYR B 1 233 ? 56.853 57.295 -27.838 1.00 17.89 233 TYR B CA 1
ATOM 5634 C C . TYR B 1 233 ? 55.678 58.132 -28.356 1.00 19.26 233 TYR B C 1
ATOM 5635 O O . TYR B 1 233 ? 54.973 58.795 -27.571 1.00 19.29 233 TYR B O 1
ATOM 5644 N N . ASP B 1 234 ? 55.395 58.051 -29.661 1.00 21.78 234 ASP B N 1
ATOM 5645 C CA . ASP B 1 234 ? 54.262 58.807 -30.281 1.00 24.16 234 ASP B CA 1
ATOM 5646 C C . ASP B 1 234 ? 52.928 58.394 -29.638 1.00 19.65 234 ASP B C 1
ATOM 5647 O O . ASP B 1 234 ? 52.066 59.269 -29.423 1.00 21.71 234 ASP B O 1
ATOM 5652 N N . ILE B 1 235 ? 52.748 57.119 -29.332 1.00 19.04 235 ILE B N 1
ATOM 5653 C CA . ILE B 1 235 ? 51.512 56.621 -28.668 1.00 20.16 235 ILE B CA 1
ATOM 5654 C C . ILE B 1 235 ? 51.447 57.197 -27.251 1.00 19.54 235 ILE B C 1
ATOM 5655 O O . ILE B 1 235 ? 50.387 57.701 -26.866 1.00 20.96 235 ILE B O 1
ATOM 5660 N N . ALA B 1 236 ? 52.563 57.194 -26.514 1.00 19.33 236 ALA B N 1
ATOM 5661 C CA . ALA B 1 236 ? 52.599 57.751 -25.131 1.00 19.01 236 ALA B CA 1
ATOM 5662 C C . ALA B 1 236 ? 52.214 59.235 -25.201 1.00 19.05 236 ALA B C 1
ATOM 5663 O O . ALA B 1 236 ? 51.455 59.686 -24.372 1.00 19.41 236 ALA B O 1
ATOM 5665 N N . CYS B 1 237 ? 52.634 59.956 -26.233 1.00 20.65 237 CYS B N 1
ATOM 5666 C CA . CYS B 1 237 ? 52.354 61.410 -26.348 1.00 20.64 237 CYS B CA 1
ATOM 5667 C C . CYS B 1 237 ? 50.880 61.610 -26.708 1.00 22.02 237 CYS B C 1
ATOM 5668 O O . CYS B 1 237 ? 50.249 62.515 -26.148 1.00 21.94 237 CYS B O 1
ATOM 5671 N N . LYS B 1 238 ? 50.355 60.771 -27.586 1.00 24.10 238 LYS B N 1
ATOM 5672 C CA . LYS B 1 238 ? 48.988 60.929 -28.152 1.00 24.88 238 LYS B CA 1
ATOM 5673 C C . LYS B 1 238 ? 47.983 60.611 -27.055 1.00 25.23 238 LYS B C 1
ATOM 5674 O O . LYS B 1 238 ? 46.965 61.311 -26.959 1.00 22.76 238 LYS B O 1
ATOM 5680 N N . TYR B 1 239 ? 48.246 59.607 -26.223 1.00 23.13 239 TYR B N 1
ATOM 5681 C CA . TYR B 1 239 ? 47.264 59.227 -25.189 1.00 20.62 239 TYR B CA 1
ATOM 5682 C C . TYR B 1 239 ? 47.684 59.773 -23.819 1.00 20.69 239 TYR B C 1
ATOM 5683 O O . TYR B 1 239 ? 46.967 59.538 -22.868 1.00 21.66 239 TYR B O 1
ATOM 5692 N N . ASP B 1 240 ? 48.807 60.485 -23.744 1.00 21.29 240 ASP B N 1
ATOM 5693 C CA . ASP B 1 240 ? 49.277 61.141 -22.491 1.00 21.91 240 ASP B CA 1
ATOM 5694 C C . ASP B 1 240 ? 49.439 60.146 -21.338 1.00 18.94 240 ASP B C 1
ATOM 5695 O O . ASP B 1 240 ? 48.825 60.318 -20.291 1.00 18.79 240 ASP B O 1
ATOM 5700 N N . PHE B 1 241 ? 50.364 59.193 -21.472 1.00 18.23 241 PHE B N 1
ATOM 5701 C CA . PHE B 1 241 ? 50.822 58.329 -20.366 1.00 17.75 241 PHE B CA 1
ATOM 5702 C C . PHE B 1 241 ? 52.353 58.410 -20.369 1.00 18.37 241 PHE B C 1
ATOM 5703 O O . PHE B 1 241 ? 52.937 58.817 -21.398 1.00 17.80 241 PHE B O 1
ATOM 5711 N N . LEU B 1 242 ? 52.979 58.078 -19.244 1.00 18.42 242 LEU B N 1
ATOM 5712 C CA . LEU B 1 242 ? 54.461 58.075 -19.138 1.00 18.12 242 LEU B CA 1
ATOM 5713 C C . LEU B 1 242 ? 55.035 56.778 -19.693 1.00 17.19 242 LEU B C 1
ATOM 5714 O O . LEU B 1 242 ? 54.338 55.759 -19.813 1.00 16.24 242 LEU B O 1
ATOM 5719 N N . ILE B 1 243 ? 56.334 56.781 -19.949 1.00 15.53 243 ILE B N 1
ATOM 5720 C CA . ILE B 1 243 ? 57.043 55.519 -20.260 1.00 16.65 243 ILE B CA 1
ATOM 5721 C C . ILE B 1 243 ? 58.087 55.345 -19.174 1.00 15.91 243 ILE B C 1
ATOM 5722 O O . ILE B 1 243 ? 58.892 56.281 -18.966 1.00 14.14 243 ILE B O 1
ATOM 5727 N N . ILE B 1 244 ? 58.060 54.187 -18.529 1.00 15.08 244 ILE B N 1
ATOM 5728 C CA . ILE B 1 244 ? 59.062 53.847 -17.510 1.00 15.19 244 ILE B CA 1
ATOM 5729 C C . ILE B 1 244 ? 59.946 52.813 -18.181 1.00 14.35 244 ILE B C 1
ATOM 5730 O O . ILE B 1 244 ? 59.466 51.694 -18.416 1.00 13.70 244 ILE B O 1
ATOM 5735 N N . GLU B 1 245 ? 61.189 53.190 -18.431 1.00 14.35 245 GLU B N 1
ATOM 5736 C CA . GLU B 1 245 ? 62.165 52.335 -19.127 1.00 15.55 245 GLU B CA 1
ATOM 5737 C C . GLU B 1 245 ? 63.096 51.840 -18.017 1.00 15.96 245 GLU B C 1
ATOM 5738 O O . GLU B 1 245 ? 63.934 52.586 -17.481 1.00 13.98 245 GLU B O 1
ATOM 5744 N N . ASP B 1 246 ? 62.907 50.580 -17.684 1.00 15.46 246 ASP B N 1
ATOM 5745 C CA . ASP B 1 246 ? 63.691 49.874 -16.667 1.00 15.51 246 ASP B CA 1
ATOM 5746 C C . ASP B 1 246 ? 64.834 49.204 -17.409 1.00 15.36 246 ASP B C 1
ATOM 5747 O O . ASP B 1 246 ? 64.626 48.179 -18.065 1.00 14.08 246 ASP B O 1
ATOM 5752 N N . GLU B 1 247 ? 66.016 49.790 -17.314 1.00 15.60 247 GLU B N 1
ATOM 5753 C CA . GLU B 1 247 ? 67.066 49.552 -18.322 1.00 15.87 247 GLU B CA 1
ATOM 5754 C C . GLU B 1 247 ? 68.358 49.116 -17.650 1.00 15.53 247 GLU B C 1
ATOM 5755 O O . GLU B 1 247 ? 69.428 49.621 -17.993 1.00 17.74 247 GLU B O 1
ATOM 5761 N N . PRO B 1 248 ? 68.346 48.063 -16.813 1.00 17.28 248 PRO B N 1
ATOM 5762 C CA . PRO B 1 248 ? 69.598 47.577 -16.214 1.00 17.27 248 PRO B CA 1
ATOM 5763 C C . PRO B 1 248 ? 70.528 46.906 -17.247 1.00 17.04 248 PRO B C 1
ATOM 5764 O O . PRO B 1 248 ? 71.732 46.809 -17.007 1.00 17.81 248 PRO B O 1
ATOM 5768 N N . TYR B 1 249 ? 70.003 46.510 -18.400 1.00 17.04 249 TYR B N 1
ATOM 5769 C CA . TYR B 1 249 ? 70.777 45.733 -19.396 1.00 16.18 249 TYR B CA 1
ATOM 5770 C C . TYR B 1 249 ? 71.201 46.629 -20.566 1.00 17.74 249 TYR B C 1
ATOM 5771 O O . TYR B 1 249 ? 71.705 46.101 -21.554 1.00 18.32 249 TYR B O 1
ATOM 5780 N N . TYR B 1 250 ? 71.010 47.957 -20.478 1.00 18.39 250 TYR B N 1
ATOM 5781 C CA . TYR B 1 250 ? 71.310 48.874 -21.595 1.00 17.09 250 TYR B CA 1
ATOM 5782 C C . TYR B 1 250 ? 72.739 48.678 -22.100 1.00 16.40 250 TYR B C 1
ATOM 5783 O O . TYR B 1 250 ? 72.943 48.720 -23.292 1.00 16.36 250 TYR B O 1
ATOM 5792 N N . PHE B 1 251 ? 73.706 48.411 -21.239 1.00 14.83 251 PHE B N 1
ATOM 5793 C CA . PHE B 1 251 ? 75.124 48.339 -21.653 1.00 16.19 251 PHE B CA 1
ATOM 5794 C C . PHE B 1 251 ? 75.494 46.871 -21.900 1.00 17.01 251 PHE B C 1
ATOM 5795 O O . PHE B 1 251 ? 76.688 46.572 -22.031 1.00 16.92 251 PHE B O 1
ATOM 5803 N N . LEU B 1 252 ? 74.494 45.969 -22.001 1.00 17.00 252 LEU B N 1
ATOM 5804 C CA . LEU B 1 252 ? 74.734 44.598 -22.508 1.00 17.42 252 LEU B CA 1
ATOM 5805 C C . LEU B 1 252 ? 74.315 44.553 -23.976 1.00 19.23 252 LEU B C 1
ATOM 5806 O O . LEU B 1 252 ? 74.151 43.436 -24.508 1.00 17.66 252 LEU B O 1
ATOM 5811 N N . GLN B 1 253 ? 74.185 45.707 -24.637 1.00 17.00 253 GLN B N 1
ATOM 5812 C CA . GLN B 1 253 ? 74.110 45.732 -26.122 1.00 18.19 253 GLN B CA 1
ATOM 5813 C C . GLN B 1 253 ? 75.349 45.041 -26.716 1.00 18.83 253 GLN B C 1
ATOM 5814 O O . GLN B 1 253 ? 76.453 45.088 -26.116 1.00 17.48 253 GLN B O 1
ATOM 5820 N N . MET B 1 254 ? 75.149 44.395 -27.870 1.00 18.37 254 MET B N 1
ATOM 5821 C CA . MET B 1 254 ? 76.177 43.552 -28.502 1.00 19.75 254 MET B CA 1
ATOM 5822 C C . MET B 1 254 ? 76.240 43.893 -29.986 1.00 18.91 254 MET B C 1
ATOM 5823 O O . MET B 1 254 ? 75.296 44.490 -30.515 1.00 19.05 254 MET B O 1
ATOM 5828 N N . GLU B 1 255 ? 77.307 43.421 -30.625 1.00 19.69 255 GLU B N 1
ATOM 5829 C CA . GLU B 1 255 ? 77.427 43.393 -32.100 1.00 21.37 255 GLU B CA 1
ATOM 5830 C C . GLU B 1 255 ? 76.275 42.528 -32.624 1.00 23.38 255 GLU B C 1
ATOM 5831 O O . GLU B 1 255 ? 75.897 41.573 -31.913 1.00 21.88 255 GLU B O 1
ATOM 5837 N N . THR B 1 256 ? 75.669 42.921 -33.739 1.00 24.12 256 THR B N 1
ATOM 5838 C CA . THR B 1 256 ? 74.659 42.108 -34.466 1.00 26.99 256 THR B CA 1
ATOM 5839 C C . THR B 1 256 ? 75.230 40.705 -34.725 1.00 27.53 256 THR B C 1
ATOM 5840 O O . THR B 1 256 ? 76.432 40.562 -35.100 1.00 24.31 256 THR B O 1
ATOM 5844 N N . TYR B 1 257 ? 74.424 39.675 -34.496 1.00 29.01 257 TYR B N 1
ATOM 5845 C CA . TYR B 1 257 ? 74.863 38.273 -34.677 1.00 26.38 257 TYR B CA 1
ATOM 5846 C C . TYR B 1 257 ? 74.956 38.000 -36.178 1.00 26.37 257 TYR B C 1
ATOM 5847 O O . TYR B 1 257 ? 74.087 38.459 -36.920 1.00 27.20 257 TYR B O 1
ATOM 5856 N N . THR B 1 258 ? 75.993 37.286 -36.577 1.00 28.42 258 THR B N 1
ATOM 5857 C CA . THR B 1 258 ? 76.151 36.732 -37.951 1.00 37.16 258 THR B CA 1
ATOM 5858 C C . THR B 1 258 ? 76.513 35.245 -37.821 1.00 35.88 258 THR B C 1
ATOM 5859 O O . THR B 1 258 ? 77.283 34.930 -36.906 1.00 34.22 258 THR B O 1
ATOM 5863 N N . LYS B 1 259 ? 76.018 34.374 -38.712 1.00 43.32 259 LYS B N 1
ATOM 5864 C CA . LYS B 1 259 ? 76.426 32.936 -38.743 1.00 43.57 259 LYS B CA 1
ATOM 5865 C C . LYS B 1 259 ? 77.885 32.844 -39.224 1.00 44.68 259 LYS B C 1
ATOM 5866 O O . LYS B 1 259 ? 78.609 31.911 -38.783 1.00 43.21 259 LYS B O 1
ATOM 5872 N N . ASP B 1 260 ? 78.315 33.802 -40.052 1.00 44.38 260 ASP B N 1
ATOM 5873 C CA . ASP B 1 260 ? 79.671 33.841 -40.670 1.00 45.79 260 ASP B CA 1
ATOM 5874 C C . ASP B 1 260 ? 80.714 34.108 -39.588 1.00 42.86 260 ASP B C 1
ATOM 5875 O O . ASP B 1 260 ? 81.067 35.293 -39.381 1.00 39.76 260 ASP B O 1
ATOM 5880 N N . LYS B 1 261 ? 81.213 33.049 -38.954 1.00 39.84 261 LYS B N 1
ATOM 5881 C CA . LYS B 1 261 ? 82.180 33.156 -37.833 1.00 43.36 261 LYS B CA 1
ATOM 5882 C C . LYS B 1 261 ? 83.340 34.082 -38.233 1.00 47.54 261 LYS B C 1
ATOM 5883 O O . LYS B 1 261 ? 83.745 34.915 -37.394 1.00 46.71 261 LYS B O 1
ATOM 5889 N N . ALA B 1 262 ? 83.848 33.962 -39.468 1.00 51.04 262 ALA B N 1
ATOM 5890 C CA . ALA B 1 262 ? 85.055 34.678 -39.955 1.00 50.66 262 ALA B CA 1
ATOM 5891 C C . ALA B 1 262 ? 84.842 36.204 -39.932 1.00 48.82 262 ALA B C 1
ATOM 5892 O O . ALA B 1 262 ? 85.854 36.926 -39.799 1.00 50.73 262 ALA B O 1
ATOM 5894 N N . ALA B 1 263 ? 83.591 36.683 -40.026 1.00 43.44 263 ALA B N 1
ATOM 5895 C CA . ALA B 1 263 ? 83.241 38.125 -40.086 1.00 42.23 263 ALA B CA 1
ATOM 5896 C C . ALA B 1 263 ? 83.211 38.778 -38.691 1.00 38.77 263 ALA B C 1
ATOM 5897 O O . ALA B 1 263 ? 83.025 39.987 -38.629 1.00 40.50 263 ALA B O 1
ATOM 5899 N N . ARG B 1 264 ? 83.385 38.033 -37.602 1.00 39.08 264 ARG B N 1
ATOM 5900 C CA . ARG B 1 264 ? 82.964 38.502 -36.252 1.00 40.62 264 ARG B CA 1
ATOM 5901 C C . ARG B 1 264 ? 83.998 39.470 -35.659 1.00 45.05 264 ARG B C 1
ATOM 5902 O O . ARG B 1 264 ? 83.574 40.509 -35.123 1.00 43.11 264 ARG B O 1
ATOM 5910 N N . GLU B 1 265 ? 85.295 39.165 -35.739 1.00 45.73 265 GLU B N 1
ATOM 5911 C CA . GLU B 1 265 ? 86.348 40.060 -35.174 1.00 47.03 265 GLU B CA 1
ATOM 5912 C C . GLU B 1 265 ? 86.200 41.450 -35.805 1.00 43.78 265 GLU B C 1
ATOM 5913 O O . GLU B 1 265 ? 86.226 42.461 -35.044 1.00 39.37 265 GLU B O 1
ATOM 5919 N N . GLY B 1 266 ? 85.999 41.481 -37.131 1.00 39.92 266 GLY B N 1
ATOM 5920 C CA . GLY B 1 266 ? 85.894 42.710 -37.942 1.00 40.78 266 GLY B CA 1
ATOM 5921 C C . GLY B 1 266 ? 84.751 43.619 -37.511 1.00 41.52 266 GLY B C 1
ATOM 5922 O O . GLY B 1 266 ? 84.879 44.838 -37.727 1.00 38.32 266 GLY B O 1
ATOM 5923 N N . LYS B 1 267 ? 83.691 43.061 -36.901 1.00 41.84 267 LYS B N 1
ATOM 5924 C CA . LYS B 1 267 ? 82.432 43.793 -36.563 1.00 44.60 267 LYS B CA 1
ATOM 5925 C C . LYS B 1 267 ? 82.580 44.635 -35.290 1.00 40.50 267 LYS B C 1
ATOM 5926 O O . LYS B 1 267 ? 81.748 45.536 -35.087 1.00 39.72 267 LYS B O 1
ATOM 5932 N N . ALA B 1 268 ? 83.566 44.353 -34.438 1.00 35.75 268 ALA B N 1
ATOM 5933 C CA . ALA B 1 268 ? 83.683 45.009 -33.118 1.00 37.86 268 ALA B CA 1
ATOM 5934 C C . ALA B 1 268 ? 83.785 46.525 -33.336 1.00 39.48 268 ALA B C 1
ATOM 5935 O O . ALA B 1 268 ? 84.393 46.951 -34.356 1.00 36.54 268 ALA B O 1
ATOM 5937 N N . VAL B 1 269 ? 83.160 47.332 -32.471 1.00 34.94 269 VAL B N 1
ATOM 5938 C CA . VAL B 1 269 ? 83.363 48.814 -32.485 1.00 30.44 269 VAL B CA 1
ATOM 5939 C C . VAL B 1 269 ? 84.846 49.074 -32.199 1.00 31.78 269 VAL B C 1
ATOM 5940 O O . VAL B 1 269 ? 85.425 48.321 -31.409 1.00 32.86 269 VAL B O 1
ATOM 5944 N N . HIS B 1 270 ? 85.445 50.081 -32.839 1.00 33.77 270 HIS B N 1
ATOM 5945 C CA . HIS B 1 270 ? 86.919 50.299 -32.829 1.00 38.88 270 HIS B CA 1
ATOM 5946 C C . HIS B 1 270 ? 87.303 51.419 -31.855 1.00 36.39 270 HIS B C 1
ATOM 5947 O O . HIS B 1 270 ? 88.508 51.514 -31.575 1.00 36.76 270 HIS B O 1
ATOM 5954 N N . ASP B 1 271 ? 86.360 52.254 -31.386 1.00 31.12 271 ASP B N 1
ATOM 5955 C CA . ASP B 1 271 ? 86.693 53.416 -30.508 1.00 32.54 271 ASP B CA 1
ATOM 5956 C C . ASP B 1 271 ? 85.444 53.998 -29.827 1.00 28.73 271 ASP B C 1
ATOM 5957 O O . ASP B 1 271 ? 84.324 53.538 -30.101 1.00 26.80 271 ASP B O 1
ATOM 5962 N N . HIS B 1 272 ? 85.624 55.026 -28.997 1.00 27.44 272 HIS B N 1
ATOM 5963 C CA . HIS B 1 272 ? 84.537 55.578 -28.145 1.00 27.66 272 HIS B CA 1
ATOM 5964 C C . HIS B 1 272 ? 83.419 56.126 -29.034 1.00 31.18 272 HIS B C 1
ATOM 5965 O O . HIS B 1 272 ? 82.225 55.945 -28.671 1.00 26.62 272 HIS B O 1
ATOM 5972 N N . ASP B 1 273 ? 83.777 56.751 -30.158 1.00 31.60 273 ASP B N 1
ATOM 5973 C CA . ASP B 1 273 ? 82.793 57.349 -31.101 1.00 36.44 273 ASP B CA 1
ATOM 5974 C C . ASP B 1 273 ? 81.918 56.268 -31.742 1.00 28.79 273 ASP B C 1
ATOM 5975 O O . ASP B 1 273 ? 80.707 56.485 -31.784 1.00 28.84 273 ASP B O 1
ATOM 5980 N N . GLU B 1 274 ? 82.505 55.196 -32.269 1.00 25.94 274 GLU B N 1
ATOM 5981 C CA . GLU B 1 274 ? 81.758 54.076 -32.898 1.00 27.63 274 GLU B CA 1
ATOM 5982 C C . GLU B 1 274 ? 80.859 53.470 -31.825 1.00 23.97 274 GLU B C 1
ATOM 5983 O O . GLU B 1 274 ? 79.700 53.157 -32.121 1.00 23.76 274 GLU B O 1
ATOM 5989 N N . PHE B 1 275 ? 81.374 53.318 -30.609 1.00 23.11 275 PHE B N 1
ATOM 5990 C CA . PHE B 1 275 ? 80.592 52.709 -29.504 1.00 21.84 275 PHE B CA 1
ATOM 5991 C C . PHE B 1 275 ? 79.306 53.513 -29.275 1.00 22.32 275 PHE B C 1
ATOM 5992 O O . PHE B 1 275 ? 78.220 52.907 -29.343 1.00 21.45 275 PHE B O 1
ATOM 6000 N N . LEU B 1 276 ? 79.430 54.820 -29.030 1.00 22.48 276 LEU B N 1
ATOM 6001 C CA . LEU B 1 276 ? 78.285 55.695 -28.688 1.00 24.50 276 LEU B CA 1
ATOM 6002 C C . LEU B 1 276 ? 77.308 55.738 -29.877 1.00 26.74 276 LEU B C 1
ATOM 6003 O O . LEU B 1 276 ? 76.082 55.844 -29.630 1.00 26.31 276 LEU B O 1
ATOM 6008 N N . LYS B 1 277 ? 77.810 55.679 -31.112 1.00 25.20 277 LYS B N 1
ATOM 6009 C CA . LYS B 1 277 ? 76.942 55.720 -32.318 1.00 26.47 277 LYS B CA 1
ATOM 6010 C C . LYS B 1 277 ? 76.173 54.403 -32.471 1.00 22.41 277 LYS B C 1
ATOM 6011 O O . LYS B 1 277 ? 75.112 54.436 -33.120 1.00 23.84 277 LYS B O 1
ATOM 6017 N N . ALA B 1 278 ? 76.711 53.303 -31.973 1.00 20.17 278 ALA B N 1
ATOM 6018 C CA . ALA B 1 278 ? 76.127 51.950 -32.147 1.00 21.93 278 ALA B CA 1
ATOM 6019 C C . ALA B 1 278 ? 74.942 51.734 -31.196 1.00 23.97 278 ALA B C 1
ATOM 6020 O O . ALA B 1 278 ? 74.133 50.829 -31.487 1.00 23.98 278 ALA B O 1
ATOM 6022 N N . LEU B 1 279 ? 74.875 52.459 -30.074 1.00 21.88 279 LEU B N 1
ATOM 6023 C CA . LEU B 1 279 ? 73.893 52.215 -28.994 1.00 19.89 279 LEU B CA 1
ATOM 6024 C C . LEU B 1 279 ? 72.498 52.588 -29.502 1.00 20.79 279 LEU B C 1
ATOM 6025 O O . LEU B 1 279 ? 72.358 53.571 -30.217 1.00 20.35 279 LEU B O 1
ATOM 6030 N N . VAL B 1 280 ? 71.496 51.756 -29.229 1.00 19.30 280 VAL B N 1
ATOM 6031 C CA . VAL B 1 280 ? 70.107 52.060 -29.660 1.00 19.63 280 VAL B CA 1
ATOM 6032 C C . VAL B 1 280 ? 69.662 53.315 -28.917 1.00 22.02 280 VAL B C 1
ATOM 6033 O O . VAL B 1 280 ? 69.924 53.448 -27.726 1.00 19.43 280 VAL B O 1
ATOM 6037 N N . PRO B 1 281 ? 68.948 54.269 -29.560 1.00 23.12 281 PRO B N 1
ATOM 6038 C CA . PRO B 1 281 ? 68.387 55.404 -28.822 1.00 22.82 281 PRO B CA 1
ATOM 6039 C C . PRO B 1 281 ? 67.489 54.948 -27.655 1.00 21.53 281 PRO B C 1
ATOM 6040 O O . PRO B 1 281 ? 66.619 54.107 -27.858 1.00 18.25 281 PRO B O 1
ATOM 6044 N N . SER B 1 282 ? 67.700 55.541 -26.485 1.00 19.06 282 SER B N 1
ATOM 6045 C CA . SER B 1 282 ? 66.818 55.385 -25.299 1.00 18.13 282 SER B CA 1
ATOM 6046 C C . SER B 1 282 ? 65.504 56.132 -25.537 1.00 15.60 282 SER B C 1
ATOM 6047 O O . SER B 1 282 ? 65.443 57.045 -26.407 1.00 15.89 282 SER B O 1
ATOM 6050 N N . PHE B 1 283 ? 64.475 55.796 -24.754 1.00 16.01 283 PHE B N 1
ATOM 6051 C CA . PHE B 1 283 ? 63.256 56.631 -24.708 1.00 15.65 283 PHE B CA 1
ATOM 6052 C C . PHE B 1 283 ? 63.621 58.013 -24.153 1.00 16.63 283 PHE B C 1
ATOM 6053 O O . PHE B 1 283 ? 63.058 59.040 -24.689 1.00 17.17 283 PHE B O 1
ATOM 6061 N N . ILE B 1 284 ? 64.545 58.118 -23.181 1.00 17.88 284 ILE B N 1
ATOM 6062 C CA . ILE B 1 284 ? 64.935 59.493 -22.727 1.00 16.55 284 ILE B CA 1
ATOM 6063 C C . ILE B 1 284 ? 65.467 60.297 -23.924 1.00 16.44 284 ILE B C 1
ATOM 6064 O O . ILE B 1 284 ? 65.145 61.504 -23.972 1.00 16.87 284 ILE B O 1
ATOM 6073 N N . SER B 1 285 ? 66.293 59.712 -24.788 1.00 17.33 285 SER B N 1
ATOM 6074 C CA . SER B 1 285 ? 66.874 60.434 -25.958 1.00 17.50 285 SER B CA 1
ATOM 6075 C C . SER B 1 285 ? 65.748 60.952 -26.862 1.00 18.67 285 SER B C 1
ATOM 6076 O O . SER B 1 285 ? 65.954 62.017 -27.503 1.00 19.24 285 SER B O 1
ATOM 6079 N N . LEU B 1 286 ? 64.586 60.289 -26.893 1.00 17.34 286 LEU B N 1
ATOM 6080 C CA . LEU B 1 286 ? 63.456 60.654 -27.774 1.00 20.20 286 LEU B CA 1
ATOM 6081 C C . LEU B 1 286 ? 62.523 61.642 -27.085 1.00 20.02 286 LEU B C 1
ATOM 6082 O O . LEU B 1 286 ? 61.544 62.067 -27.713 1.00 19.85 286 LEU B O 1
ATOM 6087 N N . ASP B 1 287 ? 62.757 61.934 -25.812 1.00 19.77 287 ASP B N 1
ATOM 6088 C CA . ASP B 1 287 ? 61.697 62.407 -24.891 1.00 19.19 287 ASP B CA 1
ATOM 6089 C C . ASP B 1 287 ? 61.599 63.937 -24.918 1.00 21.28 287 ASP B C 1
ATOM 6090 O O . ASP B 1 287 ? 61.757 64.546 -23.892 1.00 20.29 287 ASP B O 1
ATOM 6095 N N . VAL B 1 288 ? 61.179 64.506 -26.037 1.00 21.98 288 VAL B N 1
ATOM 6096 C CA . VAL B 1 288 ? 61.000 65.972 -26.171 1.00 22.18 288 VAL B CA 1
ATOM 6097 C C . VAL B 1 288 ? 59.995 66.474 -25.126 1.00 21.99 288 VAL B C 1
ATOM 6098 O O . VAL B 1 288 ? 60.181 67.614 -24.682 1.00 21.55 288 VAL B O 1
ATOM 6102 N N . GLU B 1 289 ? 58.998 65.675 -24.726 1.00 21.67 289 GLU B N 1
ATOM 6103 C CA . GLU B 1 289 ? 57.894 66.117 -23.836 1.00 21.10 289 GLU B CA 1
ATOM 6104 C C . GLU B 1 289 ? 58.228 65.907 -22.339 1.00 20.99 289 GLU B C 1
ATOM 6105 O O . GLU B 1 289 ? 57.487 66.451 -21.497 1.00 18.69 289 GLU B O 1
ATOM 6111 N N . GLY B 1 290 ? 59.282 65.164 -21.977 1.00 19.62 290 GLY B N 1
ATOM 6112 C CA . GLY B 1 290 ? 59.580 64.893 -20.549 1.00 18.63 290 GLY B CA 1
ATOM 6113 C C . GLY B 1 290 ? 58.612 63.894 -19.917 1.00 19.69 290 GLY B C 1
ATOM 6114 O O . GLY B 1 290 ? 58.415 63.957 -18.714 1.00 18.29 290 GLY B O 1
ATOM 6115 N N . ARG B 1 291 ? 58.068 62.942 -20.684 1.00 20.18 291 ARG B N 1
ATOM 6116 C CA . ARG B 1 291 ? 57.130 61.937 -20.136 1.00 18.07 291 ARG B CA 1
ATOM 6117 C C . ARG B 1 291 ? 57.855 60.591 -19.971 1.00 16.72 291 ARG B C 1
ATOM 6118 O O . ARG B 1 291 ? 57.163 59.545 -19.825 1.00 15.80 291 ARG B O 1
ATOM 6126 N N . VAL B 1 292 ? 59.186 60.577 -20.058 1.00 15.92 292 VAL B N 1
ATOM 6127 C CA . VAL B 1 292 ? 59.963 59.319 -19.828 1.00 15.74 292 VAL B CA 1
ATOM 6128 C C . VAL B 1 292 ? 60.626 59.400 -18.447 1.00 15.83 292 VAL B C 1
ATOM 6129 O O . VAL B 1 292 ? 61.243 60.441 -18.141 1.00 14.84 292 VAL B O 1
ATOM 6133 N N . VAL B 1 293 ? 60.555 58.302 -17.692 1.00 16.50 293 VAL B N 1
ATOM 6134 C CA . VAL B 1 293 ? 61.404 58.084 -16.499 1.00 14.90 293 VAL B CA 1
ATOM 6135 C C . VAL B 1 293 ? 62.256 56.862 -16.785 1.00 14.81 293 VAL B C 1
ATOM 6136 O O . VAL B 1 293 ? 61.692 55.807 -17.122 1.00 13.46 293 VAL B O 1
ATOM 6140 N N . ARG B 1 294 ? 63.558 57.029 -16.665 1.00 14.30 294 ARG B N 1
ATOM 6141 C CA . ARG B 1 294 ? 64.539 55.931 -16.864 1.00 15.02 294 ARG B CA 1
ATOM 6142 C C . ARG B 1 294 ? 65.062 55.444 -15.509 1.00 15.05 294 ARG B C 1
ATOM 6143 O O . ARG B 1 294 ? 65.461 56.268 -14.652 1.00 14.99 294 ARG B O 1
ATOM 6151 N N . LEU B 1 295 ? 65.068 54.129 -15.313 1.00 14.54 295 LEU B N 1
ATOM 6152 C CA . LEU B 1 295 ? 65.653 53.466 -14.119 1.00 14.49 295 LEU B CA 1
ATOM 6153 C C . LEU B 1 295 ? 67.004 52.903 -14.546 1.00 14.78 295 LEU B C 1
ATOM 6154 O O . LEU B 1 295 ? 67.071 51.931 -15.333 1.00 15.46 295 LEU B O 1
ATOM 6159 N N . ASP B 1 296 ? 68.078 53.534 -14.091 1.00 14.43 296 ASP B N 1
ATOM 6160 C CA . ASP B 1 296 ? 69.462 53.092 -14.399 1.00 14.66 296 ASP B CA 1
ATOM 6161 C C . ASP B 1 296 ? 70.121 52.435 -13.203 1.00 14.04 296 ASP B C 1
ATOM 6162 O O . ASP B 1 296 ? 69.895 52.871 -12.054 1.00 14.98 296 ASP B O 1
ATOM 6167 N N . SER B 1 297 ? 70.940 51.403 -13.435 1.00 14.61 297 SER B N 1
ATOM 6168 C CA . SER B 1 297 ? 71.555 50.643 -12.336 1.00 14.26 297 SER B CA 1
ATOM 6169 C C . SER B 1 297 ? 73.005 50.290 -12.676 1.00 15.48 297 SER B C 1
ATOM 6170 O O . SER B 1 297 ? 73.291 50.005 -13.843 1.00 16.14 297 SER B O 1
ATOM 6173 N N . PHE B 1 298 ? 73.838 50.186 -11.661 1.00 15.18 298 PHE B N 1
ATOM 6174 C CA . PHE B 1 298 ? 75.207 49.612 -11.778 1.00 15.28 298 PHE B CA 1
ATOM 6175 C C . PHE B 1 298 ? 75.209 48.088 -11.640 1.00 16.00 298 PHE B C 1
ATOM 6176 O O . PHE B 1 298 ? 76.273 47.465 -11.792 1.00 16.00 298 PHE B O 1
ATOM 6184 N N . SER B 1 299 ? 74.060 47.467 -11.370 1.00 15.08 299 SER B N 1
ATOM 6185 C CA . SER B 1 299 ? 74.027 46.033 -10.978 1.00 16.46 299 SER B CA 1
ATOM 6186 C C . SER B 1 299 ? 74.659 45.139 -12.037 1.00 16.32 299 SER B C 1
ATOM 6187 O O . SER B 1 299 ? 75.420 44.245 -11.623 1.00 16.31 299 SER B O 1
ATOM 6190 N N . LYS B 1 300 ? 74.361 45.329 -13.320 1.00 15.03 300 LYS B N 1
ATOM 6191 C CA . LYS B 1 300 ? 74.811 44.404 -14.384 1.00 16.97 300 LYS B CA 1
ATOM 6192 C C . LYS B 1 300 ? 76.124 44.903 -15.001 1.00 18.62 300 LYS B C 1
ATOM 6193 O O . LYS B 1 300 ? 76.651 44.211 -15.905 1.00 19.74 300 LYS B O 1
ATOM 6199 N N . VAL B 1 301 ? 76.618 46.063 -14.540 1.00 17.21 301 VAL B N 1
ATOM 6200 C CA . VAL B 1 301 ? 77.809 46.754 -15.114 1.00 18.43 301 VAL B CA 1
ATOM 6201 C C . VAL B 1 301 ? 78.980 46.639 -14.136 1.00 19.11 301 VAL B C 1
ATOM 6202 O O . VAL B 1 301 ? 80.093 46.247 -14.562 1.00 18.83 301 VAL B O 1
ATOM 6206 N N . LEU B 1 302 ? 78.776 46.948 -12.861 1.00 17.71 302 LEU B N 1
ATOM 6207 C CA . LEU B 1 302 ? 79.836 46.847 -11.843 1.00 18.89 302 LEU B CA 1
ATOM 6208 C C . LEU B 1 302 ? 79.542 45.631 -10.963 1.00 19.41 302 LEU B C 1
ATOM 6209 O O . LEU B 1 302 ? 80.261 44.608 -11.112 1.00 20.45 302 LEU B O 1
ATOM 6214 N N . ALA B 1 303 ? 78.527 45.688 -10.094 1.00 17.66 303 ALA B N 1
ATOM 6215 C CA . ALA B 1 303 ? 78.148 44.532 -9.243 1.00 18.54 303 ALA B CA 1
ATOM 6216 C C . ALA B 1 303 ? 76.771 44.785 -8.631 1.00 17.93 303 ALA B C 1
ATOM 6217 O O . ALA B 1 303 ? 76.473 45.905 -8.241 1.00 18.95 303 ALA B O 1
ATOM 6219 N N . PRO B 1 304 ? 75.915 43.759 -8.495 1.00 18.68 304 PRO B N 1
ATOM 6220 C CA . PRO B 1 304 ? 74.615 43.938 -7.843 1.00 19.64 304 PRO B CA 1
ATOM 6221 C C . PRO B 1 304 ? 74.686 44.502 -6.414 1.00 20.96 304 PRO B C 1
ATOM 6222 O O . PRO B 1 304 ? 73.781 45.250 -6.007 1.00 18.15 304 PRO B O 1
ATOM 6226 N N . GLY B 1 305 ? 75.735 44.146 -5.665 1.00 18.92 305 GLY B N 1
ATOM 6227 C CA . GLY B 1 305 ? 75.867 44.490 -4.234 1.00 20.61 305 GLY B CA 1
ATOM 6228 C C . GLY B 1 305 ? 76.121 45.973 -4.003 1.00 19.85 305 GLY B C 1
ATOM 6229 O O . GLY B 1 305 ? 76.114 46.380 -2.845 1.00 20.02 305 GLY B O 1
ATOM 6230 N N . LEU B 1 306 ? 76.416 46.765 -5.036 1.00 18.45 306 LEU B N 1
ATOM 6231 C CA A LEU B 1 306 ? 76.502 48.240 -4.880 0.50 17.47 306 LEU B CA 1
ATOM 6232 C CA B LEU B 1 306 ? 76.503 48.238 -4.873 0.50 17.85 306 LEU B CA 1
ATOM 6233 C C . LEU B 1 306 ? 75.173 48.751 -4.315 1.00 16.61 306 LEU B C 1
ATOM 6234 O O . LEU B 1 306 ? 75.205 49.707 -3.506 1.00 18.11 306 LEU B O 1
ATOM 6243 N N . ARG B 1 307 ? 74.061 48.191 -4.775 1.00 15.57 307 ARG B N 1
ATOM 6244 C CA . ARG B 1 307 ? 72.741 48.715 -4.332 1.00 15.72 307 ARG B CA 1
ATOM 6245 C C . ARG B 1 307 ? 72.759 50.226 -4.617 1.00 15.72 307 ARG B C 1
ATOM 6246 O O . ARG B 1 307 ? 72.533 51.008 -3.737 1.00 16.03 307 ARG B O 1
ATOM 6254 N N . LEU B 1 308 ? 73.027 50.569 -5.868 1.00 15.04 308 LEU B N 1
ATOM 6255 C CA . LEU B 1 308 ? 73.181 51.962 -6.305 1.00 15.32 308 LEU B CA 1
ATOM 6256 C C . LEU B 1 308 ? 72.720 52.059 -7.748 1.00 15.77 308 LEU B C 1
ATOM 6257 O O . LEU B 1 308 ? 73.195 51.305 -8.626 1.00 14.77 308 LEU B O 1
ATOM 6262 N N . GLY B 1 309 ? 71.829 52.991 -7.978 1.00 14.62 309 GLY B N 1
ATOM 6263 C CA . GLY B 1 309 ? 71.445 53.322 -9.331 1.00 15.00 309 GLY B CA 1
ATOM 6264 C C . GLY B 1 309 ? 71.005 54.763 -9.338 1.00 15.69 309 GLY B C 1
ATOM 6265 O O . GLY B 1 309 ? 71.323 55.541 -8.361 1.00 16.18 309 GLY B O 1
ATOM 6266 N N . TRP B 1 310 ? 70.327 55.125 -10.391 1.00 15.57 310 TRP B N 1
ATOM 6267 C CA . TRP B 1 310 ? 69.789 56.492 -10.475 1.00 14.78 310 TRP B CA 1
ATOM 6268 C C . TRP B 1 310 ? 68.515 56.500 -11.317 1.00 16.09 310 TRP B C 1
ATOM 6269 O O . TRP B 1 310 ? 68.141 55.480 -11.965 1.00 14.89 310 TRP B O 1
ATOM 6280 N N . ILE B 1 311 ? 67.838 57.631 -11.282 1.00 13.44 311 ILE B N 1
ATOM 6281 C CA . ILE B 1 311 ? 66.542 57.809 -11.978 1.00 14.35 311 ILE B CA 1
ATOM 6282 C C . ILE B 1 311 ? 66.692 59.086 -12.783 1.00 16.57 311 ILE B C 1
ATOM 6283 O O . ILE B 1 311 ? 67.137 60.086 -12.190 1.00 15.57 311 ILE B O 1
ATOM 6288 N N . VAL B 1 312 ? 66.365 59.034 -14.076 1.00 16.22 312 VAL B N 1
ATOM 6289 C CA . VAL B 1 312 ? 66.406 60.178 -15.010 1.00 15.77 312 VAL B CA 1
ATOM 6290 C C . VAL B 1 312 ? 64.977 60.571 -15.352 1.00 15.86 312 VAL B C 1
ATOM 6291 O O . VAL B 1 312 ? 64.176 59.711 -15.754 1.00 15.84 312 VAL B O 1
ATOM 6295 N N . GLY B 1 313 ? 64.701 61.866 -15.278 1.00 17.39 313 GLY B N 1
ATOM 6296 C CA . GLY B 1 313 ? 63.383 62.395 -15.622 1.00 16.69 313 GLY B CA 1
ATOM 6297 C C . GLY B 1 313 ? 63.271 63.878 -15.326 1.00 16.70 313 GLY B C 1
ATOM 6298 O O . GLY B 1 313 ? 64.273 64.551 -15.009 1.00 15.89 313 GLY B O 1
ATOM 6299 N N . GLN B 1 314 ? 62.066 64.410 -15.512 1.00 17.06 314 GLN B N 1
ATOM 6300 C CA . GLN B 1 314 ? 61.911 65.874 -15.402 1.00 18.44 314 GLN B CA 1
ATOM 6301 C C . GLN B 1 314 ? 61.964 66.243 -13.916 1.00 19.09 314 GLN B C 1
ATOM 6302 O O . GLN B 1 314 ? 61.578 65.427 -13.065 1.00 18.87 314 GLN B O 1
ATOM 6308 N N . LYS B 1 315 ? 62.484 67.431 -13.643 1.00 19.49 315 LYS B N 1
ATOM 6309 C CA . LYS B 1 315 ? 62.769 67.945 -12.277 1.00 23.09 315 LYS B CA 1
ATOM 6310 C C . LYS B 1 315 ? 61.562 67.748 -11.376 1.00 20.05 315 LYS B C 1
ATOM 6311 O O . LYS B 1 315 ? 61.736 67.222 -10.284 1.00 18.97 315 LYS B O 1
ATOM 6317 N N . ASP B 1 316 ? 60.398 68.239 -11.782 1.00 19.40 316 ASP B N 1
ATOM 6318 C CA . ASP B 1 316 ? 59.216 68.240 -10.904 1.00 22.06 316 ASP B CA 1
ATOM 6319 C C . ASP B 1 316 ? 58.709 66.827 -10.591 1.00 21.87 316 ASP B C 1
ATOM 6320 O O . ASP B 1 316 ? 58.112 66.682 -9.508 1.00 20.79 316 ASP B O 1
ATOM 6325 N N . LEU B 1 317 ? 58.927 65.821 -11.432 1.00 20.88 317 LEU B N 1
ATOM 6326 C CA . LEU B 1 317 ? 58.518 64.435 -11.065 1.00 21.30 317 LEU B CA 1
ATOM 6327 C C . LEU B 1 317 ? 59.578 63.835 -10.140 1.00 17.89 317 LEU B C 1
ATOM 6328 O O . LEU B 1 317 ? 59.194 63.216 -9.142 1.00 18.70 317 LEU B O 1
ATOM 6333 N N . LEU B 1 318 ? 60.864 64.059 -10.410 1.00 17.11 318 LEU B N 1
ATOM 6334 C CA . LEU B 1 318 ? 61.991 63.559 -9.592 1.00 17.82 318 LEU B CA 1
ATOM 6335 C C . LEU B 1 318 ? 61.855 64.104 -8.166 1.00 18.39 318 LEU B C 1
ATOM 6336 O O . LEU B 1 318 ? 62.164 63.358 -7.236 1.00 16.92 318 LEU B O 1
ATOM 6341 N N . GLU B 1 319 ? 61.353 65.333 -7.993 1.00 19.53 319 GLU B N 1
ATOM 6342 C CA . GLU B 1 319 ? 61.172 65.937 -6.657 1.00 20.78 319 GLU B CA 1
ATOM 6343 C C . GLU B 1 319 ? 60.203 65.089 -5.819 1.00 19.78 319 GLU B C 1
ATOM 6344 O O . GLU B 1 319 ? 60.471 64.940 -4.628 1.00 18.58 319 GLU B O 1
ATOM 6350 N N . ARG B 1 320 ? 59.135 64.537 -6.406 1.00 19.12 320 ARG B N 1
ATOM 6351 C CA . ARG B 1 320 ? 58.193 63.641 -5.703 1.00 17.49 320 ARG B CA 1
ATOM 6352 C C . ARG B 1 320 ? 58.876 62.310 -5.323 1.00 18.41 320 ARG B C 1
ATOM 6353 O O . ARG B 1 320 ? 58.585 61.787 -4.233 1.00 16.20 320 ARG B O 1
ATOM 6361 N N . TYR B 1 321 ? 59.716 61.753 -6.181 1.00 19.28 321 TYR B N 1
ATOM 6362 C CA . TYR B 1 321 ? 60.555 60.602 -5.777 1.00 18.75 321 TYR B CA 1
ATOM 6363 C C . TYR B 1 321 ? 61.415 60.972 -4.554 1.00 21.36 321 TYR B C 1
ATOM 6364 O O . TYR B 1 321 ? 61.572 60.126 -3.681 1.00 18.29 321 TYR B O 1
ATOM 6373 N N . VAL B 1 322 ? 62.034 62.158 -4.516 1.00 20.43 322 VAL B N 1
ATOM 6374 C CA . VAL B 1 322 ? 62.925 62.548 -3.388 1.00 20.60 322 VAL B CA 1
ATOM 6375 C C . VAL B 1 322 ? 62.105 62.591 -2.087 1.00 19.41 322 VAL B C 1
ATOM 6376 O O . VAL B 1 322 ? 62.517 61.984 -1.093 1.00 20.15 322 VAL B O 1
ATOM 6380 N N . ARG B 1 323 ? 60.911 63.176 -2.104 1.00 20.39 323 ARG B N 1
ATOM 6381 C CA . ARG B 1 323 ? 60.011 63.194 -0.919 1.00 21.17 323 ARG B CA 1
ATOM 6382 C C . ARG B 1 323 ? 59.757 61.761 -0.452 1.00 19.24 323 ARG B C 1
ATOM 6383 O O . ARG B 1 323 ? 59.834 61.488 0.750 1.00 18.44 323 ARG B O 1
ATOM 6391 N N . LEU B 1 324 ? 59.462 60.850 -1.367 1.00 18.56 324 LEU B N 1
ATOM 6392 C CA . LEU B 1 324 ? 59.208 59.444 -0.992 1.00 17.12 324 LEU B CA 1
ATOM 6393 C C . LEU B 1 324 ? 60.493 58.828 -0.440 1.00 18.45 324 LEU B C 1
ATOM 6394 O O . LEU B 1 324 ? 60.430 58.209 0.659 1.00 17.54 324 LEU B O 1
ATOM 6399 N N . HIS B 1 325 ? 61.617 59.023 -1.120 1.00 17.41 325 HIS B N 1
ATOM 6400 C CA . HIS B 1 325 ? 62.920 58.467 -0.667 1.00 18.02 325 HIS B CA 1
ATOM 6401 C C . HIS B 1 325 ? 63.248 58.900 0.774 1.00 16.87 325 HIS B C 1
ATOM 6402 O O . HIS B 1 325 ? 63.752 58.068 1.521 1.00 16.72 325 HIS B O 1
ATOM 6409 N N . GLU B 1 326 ? 63.001 60.174 1.139 1.00 17.14 326 GLU B N 1
ATOM 6410 C CA . GLU B 1 326 ? 63.223 60.725 2.495 1.00 17.78 326 GLU B CA 1
ATOM 6411 C C . GLU B 1 326 ? 62.618 59.848 3.588 1.00 19.76 326 GLU B C 1
ATOM 6412 O O . GLU B 1 326 ? 63.277 59.711 4.609 1.00 19.37 326 GLU B O 1
ATOM 6418 N N . VAL B 1 327 ? 61.443 59.269 3.370 1.00 18.74 327 VAL B N 1
ATOM 6419 C CA . VAL B 1 327 ? 60.725 58.469 4.407 1.00 19.68 327 VAL B CA 1
ATOM 6420 C C . VAL B 1 327 ? 60.646 56.981 4.051 1.00 21.99 327 VAL B C 1
ATOM 6421 O O . VAL B 1 327 ? 59.918 56.249 4.745 1.00 25.34 327 VAL B O 1
ATOM 6425 N N . SER B 1 328 ? 61.366 56.527 3.029 1.00 24.20 328 SER B N 1
ATOM 6426 C CA . SER B 1 328 ? 61.449 55.089 2.651 1.00 23.34 328 SER B CA 1
ATOM 6427 C C . SER B 1 328 ? 62.925 54.662 2.768 1.00 25.21 328 SER B C 1
ATOM 6428 O O . SER B 1 328 ? 63.391 54.437 3.924 1.00 29.58 328 SER B O 1
ATOM 6431 N N . VAL B 1 329 ? 63.727 54.807 1.734 1.00 25.03 329 VAL B N 1
ATOM 6432 C CA . VAL B 1 329 ? 65.113 54.255 1.768 1.00 26.94 329 VAL B CA 1
ATOM 6433 C C . VAL B 1 329 ? 66.127 55.256 2.312 1.00 24.33 329 VAL B C 1
ATOM 6434 O O . VAL B 1 329 ? 67.215 54.779 2.700 1.00 25.22 329 VAL B O 1
ATOM 6438 N N . GLN B 1 330 ? 65.822 56.555 2.285 1.00 23.72 330 GLN B N 1
ATOM 6439 C CA . GLN B 1 330 ? 66.629 57.667 2.831 1.00 24.82 330 GLN B CA 1
ATOM 6440 C C . GLN B 1 330 ? 67.760 58.015 1.845 1.00 26.56 330 GLN B C 1
ATOM 6441 O O . GLN B 1 330 ? 67.758 59.140 1.257 1.00 27.37 330 GLN B O 1
ATOM 6447 N N . ASN B 1 331 ? 68.675 57.074 1.589 1.00 22.90 331 ASN B N 1
ATOM 6448 C CA . ASN B 1 331 ? 69.837 57.312 0.714 1.00 21.63 331 ASN B CA 1
ATOM 6449 C C . ASN B 1 331 ? 70.535 55.989 0.488 1.00 18.14 331 ASN B C 1
ATOM 6450 O O . ASN B 1 331 ? 70.384 55.113 1.307 1.00 16.36 331 ASN B O 1
ATOM 6455 N N . PRO B 1 332 ? 71.294 55.813 -0.610 1.00 17.98 332 PRO B N 1
ATOM 6456 C CA . PRO B 1 332 ? 72.160 54.652 -0.742 1.00 18.40 332 PRO B CA 1
ATOM 6457 C C . PRO B 1 332 ? 73.222 54.644 0.348 1.00 15.92 332 PRO B C 1
ATOM 6458 O O . PRO B 1 332 ? 73.535 55.727 0.910 1.00 17.78 332 PRO B O 1
ATOM 6462 N N . SER B 1 333 ? 73.813 53.467 0.581 1.00 15.41 333 SER B N 1
ATOM 6463 C CA . SER B 1 333 ? 75.040 53.292 1.375 1.00 14.21 333 SER B CA 1
ATOM 6464 C C . SER B 1 333 ? 76.079 54.352 0.978 1.00 15.42 333 SER B C 1
ATOM 6465 O O . SER B 1 333 ? 76.430 54.476 -0.252 1.00 16.33 333 SER B O 1
ATOM 6468 N N . GLY B 1 334 ? 76.626 55.017 1.989 1.00 15.83 334 GLY B N 1
ATOM 6469 C CA . GLY B 1 334 ? 77.691 56.019 1.807 1.00 17.58 334 GLY B CA 1
ATOM 6470 C C . GLY B 1 334 ? 78.938 55.306 1.314 1.00 18.22 334 GLY B C 1
ATOM 6471 O O . GLY B 1 334 ? 79.729 55.889 0.569 1.00 17.54 334 GLY B O 1
ATOM 64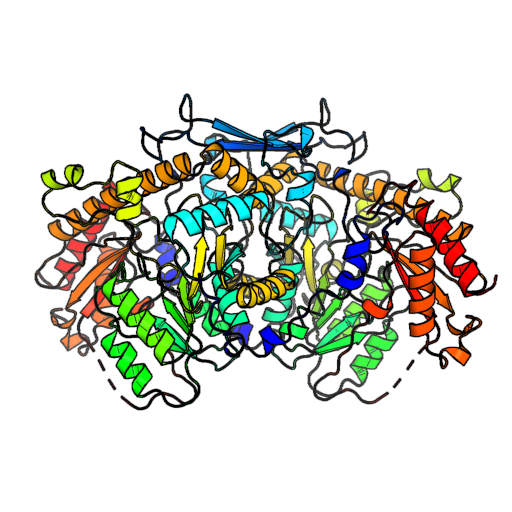72 N N . PHE B 1 335 ? 79.141 54.061 1.759 1.00 18.53 335 PHE B N 1
ATOM 6473 C CA . PHE B 1 335 ? 80.280 53.250 1.275 1.00 16.88 335 PHE B CA 1
ATOM 6474 C C . PHE B 1 335 ? 80.074 52.985 -0.209 1.00 16.19 335 PHE B C 1
ATOM 6475 O O . PHE B 1 335 ? 81.017 53.169 -0.967 1.00 16.19 335 PHE B O 1
ATOM 6483 N N . SER B 1 336 ? 78.891 52.518 -0.655 1.00 16.33 336 SER B N 1
ATOM 6484 C CA . SER B 1 336 ? 78.664 52.259 -2.106 1.00 14.51 336 SER B CA 1
ATOM 6485 C C . SER B 1 336 ? 78.896 53.563 -2.898 1.00 16.38 336 SER B C 1
ATOM 6486 O O . SER B 1 336 ? 79.562 53.556 -3.960 1.00 16.14 336 SER B O 1
ATOM 6489 N N . GLU B 1 337 ? 78.340 54.675 -2.437 1.00 16.45 337 GLU B N 1
ATOM 6490 C CA . GLU B 1 337 ? 78.322 55.899 -3.283 1.00 18.05 337 GLU B CA 1
ATOM 6491 C C . GLU B 1 337 ? 79.730 56.508 -3.319 1.00 18.70 337 GLU B C 1
ATOM 6492 O O . GLU B 1 337 ? 80.145 57.028 -4.379 1.00 17.28 337 GLU B O 1
ATOM 6498 N N . ALA B 1 338 ? 80.433 56.476 -2.183 1.00 18.87 338 ALA B N 1
ATOM 6499 C CA . ALA B 1 338 ? 81.817 56.998 -2.083 1.00 19.94 338 ALA B CA 1
ATOM 6500 C C . ALA B 1 338 ? 82.759 56.109 -2.909 1.00 19.35 338 ALA B C 1
ATOM 6501 O O . ALA B 1 338 ? 83.600 56.672 -3.664 1.00 19.31 338 ALA B O 1
ATOM 6503 N N . LEU B 1 339 ? 82.596 54.780 -2.832 1.00 18.61 339 LEU B N 1
ATOM 6504 C CA . LEU B 1 339 ? 83.471 53.857 -3.590 1.00 17.48 339 LEU B CA 1
ATOM 6505 C C . LEU B 1 339 ? 83.122 53.950 -5.068 1.00 18.31 339 LEU B C 1
ATOM 6506 O O . LEU B 1 339 ? 84.042 53.933 -5.848 1.00 17.94 339 LEU B O 1
ATOM 6511 N N . ALA B 1 340 ? 81.845 54.080 -5.470 1.00 17.66 340 ALA B N 1
ATOM 6512 C CA . ALA B 1 340 ? 81.452 54.182 -6.904 1.00 16.47 340 ALA B CA 1
ATOM 6513 C C . ALA B 1 340 ? 82.018 55.482 -7.478 1.00 16.09 340 ALA B C 1
ATOM 6514 O O . ALA B 1 340 ? 82.611 55.498 -8.555 1.00 15.19 340 ALA B O 1
ATOM 6516 N N . ASN B 1 341 ? 81.832 56.568 -6.769 1.00 15.77 341 ASN B N 1
ATOM 6517 C CA . ASN B 1 341 ? 82.412 57.877 -7.154 1.00 15.76 341 ASN B CA 1
ATOM 6518 C C . ASN B 1 341 ? 83.947 57.761 -7.339 1.00 15.98 341 ASN B C 1
ATOM 6519 O O . ASN B 1 341 ? 84.462 58.315 -8.329 1.00 16.45 341 ASN B O 1
ATOM 6524 N N . ALA B 1 342 ? 84.639 57.099 -6.424 1.00 17.44 342 ALA B N 1
ATOM 6525 C CA . ALA B 1 342 ? 86.120 56.936 -6.455 1.00 17.33 342 ALA B CA 1
ATOM 6526 C C . ALA B 1 342 ? 86.516 56.114 -7.685 1.00 17.69 342 ALA B C 1
ATOM 6527 O O . ALA B 1 342 ? 87.365 56.571 -8.449 1.00 19.79 342 ALA B O 1
ATOM 6529 N N . LEU B 1 343 ? 85.824 54.995 -7.940 1.00 18.75 343 LEU B N 1
ATOM 6530 C CA . LEU B 1 343 ? 86.107 54.130 -9.101 1.00 18.30 343 LEU B CA 1
ATOM 6531 C C . LEU B 1 343 ? 85.839 54.914 -10.386 1.00 18.83 343 LEU B C 1
ATOM 6532 O O . LEU B 1 343 ? 86.727 54.926 -11.244 1.00 19.31 343 LEU B O 1
ATOM 6537 N N . LEU B 1 344 ? 84.695 55.591 -10.515 1.00 19.06 344 LEU B N 1
ATOM 6538 C CA . LEU B 1 344 ? 84.307 56.232 -11.788 1.00 18.06 344 LEU B CA 1
ATOM 6539 C C . LEU B 1 344 ? 85.252 57.396 -12.096 1.00 19.14 344 LEU B C 1
ATOM 6540 O O . LEU B 1 344 ? 85.570 57.585 -13.281 1.00 20.18 344 LEU B O 1
ATOM 6545 N N . ARG B 1 345 ? 85.656 58.154 -11.079 1.00 21.39 345 ARG B N 1
ATOM 6546 C CA . ARG B 1 345 ? 86.539 59.337 -11.256 1.00 22.48 345 ARG B CA 1
ATOM 6547 C C . ARG B 1 345 ? 87.977 58.882 -11.486 1.00 20.63 345 ARG B C 1
ATOM 6548 O O . ARG B 1 345 ? 88.680 59.570 -12.237 1.00 21.77 345 ARG B O 1
ATOM 6556 N N . LYS B 1 346 ? 88.363 57.731 -10.951 1.00 19.74 346 LYS B N 1
ATOM 6557 C CA . LYS B 1 346 ? 89.731 57.181 -11.170 1.00 22.80 346 LYS B CA 1
ATOM 6558 C C . LYS B 1 346 ? 89.824 56.710 -12.630 1.00 23.71 346 LYS B C 1
ATOM 6559 O O . LYS B 1 346 ? 90.814 57.015 -13.334 1.00 21.57 346 LYS B O 1
ATOM 6565 N N . TRP B 1 347 ? 88.774 56.045 -13.118 1.00 19.38 347 TRP B N 1
ATOM 6566 C CA . TRP B 1 347 ? 88.698 55.600 -14.523 1.00 18.48 347 TRP B CA 1
ATOM 6567 C C . TRP B 1 347 ? 88.473 56.795 -15.439 1.00 18.96 347 TRP B C 1
ATOM 6568 O O . TRP B 1 347 ? 88.963 56.790 -16.595 1.00 17.52 347 TRP B O 1
ATOM 6579 N N . GLY B 1 348 ? 87.740 57.788 -14.940 1.00 19.07 348 GLY B N 1
ATOM 6580 C CA . GLY B 1 348 ? 87.196 58.901 -15.733 1.00 20.13 348 GLY B CA 1
ATOM 6581 C C . GLY B 1 348 ? 86.138 58.432 -16.707 1.00 19.28 348 GLY B C 1
ATOM 6582 O O . GLY B 1 348 ? 85.900 57.211 -16.848 1.00 19.91 348 GLY B O 1
ATOM 6583 N N . HIS B 1 349 ? 85.449 59.359 -17.337 1.00 20.01 349 HIS B N 1
ATOM 6584 C CA . HIS B 1 349 ? 84.470 58.999 -18.389 1.00 20.74 349 HIS B CA 1
ATOM 6585 C C . HIS B 1 349 ? 85.149 58.120 -19.436 1.00 21.45 349 HIS B C 1
ATOM 6586 O O . HIS B 1 349 ? 84.512 57.171 -19.970 1.00 17.29 349 HIS B O 1
ATOM 6593 N N . SER B 1 350 ? 86.411 58.422 -19.755 1.00 19.87 350 SER B N 1
ATOM 6594 C CA . SER B 1 350 ? 87.118 57.667 -20.806 1.00 20.33 350 SER B CA 1
ATOM 6595 C C . SER B 1 350 ? 87.207 56.201 -20.381 1.00 18.18 350 SER B C 1
ATOM 6596 O O . SER B 1 350 ? 86.976 55.322 -21.211 1.00 17.29 350 SER B O 1
ATOM 6599 N N . GLY B 1 351 ? 87.668 55.957 -19.158 1.00 18.37 351 GLY B N 1
ATOM 6600 C CA . GLY B 1 351 ? 87.856 54.611 -18.591 1.00 18.06 351 GLY B CA 1
ATOM 6601 C C . GLY B 1 351 ? 86.530 53.893 -18.443 1.00 17.05 351 GLY B C 1
ATOM 6602 O O . GLY B 1 351 ? 86.484 52.704 -18.703 1.00 16.80 351 GLY B O 1
ATOM 6603 N N . TYR B 1 352 ? 85.478 54.599 -18.045 1.00 17.84 352 TYR B N 1
ATOM 6604 C CA . TYR B 1 352 ? 84.153 53.945 -17.862 1.00 17.88 352 TYR B CA 1
ATOM 6605 C C . TYR B 1 352 ? 83.696 53.491 -19.254 1.00 17.79 352 TYR B C 1
ATOM 6606 O O . TYR B 1 352 ? 83.198 52.371 -19.412 1.00 19.80 352 TYR B O 1
ATOM 6615 N N . LEU B 1 353 ? 83.854 54.343 -20.267 1.00 18.57 353 LEU B N 1
ATOM 6616 C CA . LEU B 1 353 ? 83.535 53.928 -21.651 1.00 18.13 353 LEU B CA 1
ATOM 6617 C C . LEU B 1 353 ? 84.375 52.696 -22.004 1.00 18.28 353 LEU B C 1
ATOM 6618 O O . LEU B 1 353 ? 83.817 51.795 -22.626 1.00 18.70 353 LEU B O 1
ATOM 6623 N N . ASP B 1 354 ? 85.676 52.660 -21.662 1.00 17.82 354 ASP B N 1
ATOM 6624 C CA . ASP B 1 354 ? 86.499 51.474 -21.971 1.00 18.39 354 ASP B CA 1
ATOM 6625 C C . ASP B 1 354 ? 85.855 50.242 -21.318 1.00 17.95 354 ASP B C 1
ATOM 6626 O O . ASP B 1 354 ? 85.887 49.116 -21.908 1.00 17.16 354 ASP B O 1
ATOM 6631 N N . TRP B 1 355 ? 85.383 50.407 -20.086 1.00 17.67 355 TRP B N 1
ATOM 6632 C CA . TRP B 1 355 ? 84.775 49.299 -19.332 1.00 17.07 355 TRP B CA 1
ATOM 6633 C C . TRP B 1 355 ? 83.524 48.812 -20.072 1.00 17.48 355 TRP B C 1
ATOM 6634 O O . TRP B 1 355 ? 83.360 47.573 -20.245 1.00 18.17 355 TRP B O 1
ATOM 6645 N N . LEU B 1 356 ? 82.669 49.734 -20.492 1.00 17.99 356 LEU B N 1
ATOM 6646 C CA . LEU B 1 356 ? 81.401 49.406 -21.212 1.00 18.13 356 LEU B CA 1
ATOM 6647 C C . LEU B 1 356 ? 81.707 48.773 -22.576 1.00 19.06 356 LEU B C 1
ATOM 6648 O O . LEU B 1 356 ? 80.955 47.862 -22.990 1.00 17.11 356 LEU B O 1
ATOM 6653 N N . ILE B 1 357 ? 82.829 49.137 -23.223 1.00 18.55 357 ILE B N 1
ATOM 6654 C CA . ILE B 1 357 ? 83.221 48.542 -24.529 1.00 18.21 357 ILE B CA 1
ATOM 6655 C C . ILE B 1 357 ? 83.740 47.112 -24.301 1.00 17.90 357 ILE B C 1
ATOM 6656 O O . ILE B 1 357 ? 83.414 46.217 -25.098 1.00 19.35 357 ILE B O 1
ATOM 6661 N N . GLY B 1 358 ? 84.466 46.886 -23.213 1.00 19.75 358 GLY B N 1
ATOM 6662 C CA . GLY B 1 358 ? 84.921 45.561 -22.765 1.00 20.91 358 GLY B CA 1
ATOM 6663 C C . GLY B 1 358 ? 83.717 44.689 -22.412 1.00 21.92 358 GLY B C 1
ATOM 6664 O O . GLY B 1 358 ? 83.671 43.501 -22.824 1.00 20.06 358 GLY B O 1
ATOM 6665 N N . LEU B 1 359 ? 82.730 45.262 -21.726 1.00 20.85 359 LEU B N 1
ATOM 6666 C CA . LEU B 1 359 ? 81.483 44.539 -21.369 1.00 19.70 359 LEU B CA 1
ATOM 6667 C C . LEU B 1 359 ? 80.760 44.106 -22.656 1.00 19.33 359 LEU B C 1
ATOM 6668 O O . LEU B 1 359 ? 80.386 42.925 -22.737 1.00 21.27 359 LEU B O 1
ATOM 6673 N N . ARG B 1 360 ? 80.567 45.007 -23.615 1.00 18.58 360 ARG B N 1
ATOM 6674 C CA . ARG B 1 360 ? 80.021 44.722 -24.966 1.00 18.68 360 ARG B CA 1
ATOM 6675 C C . ARG B 1 360 ? 80.761 43.543 -25.622 1.00 21.86 360 ARG B C 1
ATOM 6676 O O . ARG B 1 360 ? 80.083 42.607 -26.055 1.00 19.79 360 ARG B O 1
ATOM 6684 N N . ALA B 1 361 ? 82.094 43.585 -25.711 1.00 20.08 361 ALA B N 1
ATOM 6685 C CA . ALA B 1 361 ? 82.905 42.514 -26.347 1.00 21.66 361 ALA B CA 1
ATOM 6686 C C . ALA B 1 361 ? 82.631 41.169 -25.651 1.00 22.74 361 ALA B C 1
ATOM 6687 O O . ALA B 1 361 ? 82.339 40.155 -26.365 1.00 24.55 361 ALA B O 1
ATOM 6689 N N . GLU B 1 362 ? 82.681 41.122 -24.325 1.00 21.00 362 GLU B N 1
ATOM 6690 C CA . GLU B 1 362 ? 82.496 39.847 -23.571 1.00 21.52 362 GLU B CA 1
ATOM 6691 C C . GLU B 1 362 ? 81.101 39.264 -23.816 1.00 22.19 362 GLU B C 1
ATOM 6692 O O . GLU B 1 362 ? 81.021 38.037 -24.075 1.00 22.04 362 GLU B O 1
ATOM 6698 N N . TYR B 1 363 ? 80.037 40.063 -23.671 1.00 19.32 363 TYR B N 1
ATOM 6699 C CA . TYR B 1 363 ? 78.636 39.606 -23.918 1.00 19.90 363 TYR B CA 1
ATOM 6700 C C . TYR B 1 363 ? 78.449 39.202 -25.382 1.00 20.40 363 TYR B C 1
ATOM 6701 O O . TYR B 1 363 ? 77.796 38.143 -25.585 1.00 19.68 363 TYR B O 1
ATOM 6710 N N . THR B 1 364 ? 78.961 39.960 -26.352 1.00 18.69 364 THR B N 1
ATOM 6711 C CA . THR B 1 364 ? 78.901 39.598 -27.802 1.00 21.55 364 THR B CA 1
ATOM 6712 C C . THR B 1 364 ? 79.392 38.163 -28.000 1.00 22.18 364 THR B C 1
ATOM 6713 O O . THR B 1 364 ? 78.674 37.369 -28.658 1.00 22.44 364 THR B O 1
ATOM 6717 N N . HIS B 1 365 ? 80.504 37.808 -27.375 1.00 22.40 365 HIS B N 1
ATOM 6718 C CA . HIS B 1 365 ? 81.108 36.457 -27.554 1.00 26.10 365 HIS B CA 1
ATOM 6719 C C . HIS B 1 365 ? 80.199 35.397 -26.920 1.00 26.90 365 HIS B C 1
ATOM 6720 O O . HIS B 1 365 ? 79.950 34.356 -27.600 1.00 28.48 365 HIS B O 1
ATOM 6727 N N . LYS B 1 366 ? 79.709 35.638 -25.691 1.00 24.73 366 LYS B N 1
ATOM 6728 C CA . LYS B 1 366 ? 78.795 34.708 -24.964 1.00 23.79 366 LYS B CA 1
ATOM 6729 C C . LYS B 1 366 ? 77.569 34.429 -25.820 1.00 22.11 366 LYS B C 1
ATOM 6730 O O . LYS B 1 366 ? 77.211 33.246 -25.934 1.00 23.01 366 LYS B O 1
ATOM 6736 N N . ARG B 1 367 ? 76.963 35.471 -26.374 1.00 20.86 367 ARG B N 1
ATOM 6737 C CA . ARG B 1 367 ? 75.775 35.393 -27.251 1.00 21.77 367 ARG B CA 1
ATOM 6738 C C . ARG B 1 367 ? 76.092 34.557 -28.513 1.00 26.47 367 ARG B C 1
ATOM 6739 O O . ARG B 1 367 ? 75.239 33.700 -28.907 1.00 22.49 367 ARG B O 1
ATOM 6747 N N . ASP B 1 368 ? 77.260 34.768 -29.139 1.00 24.81 368 ASP B N 1
ATOM 6748 C CA . ASP B 1 368 ? 77.617 34.029 -30.382 1.00 25.25 368 ASP B CA 1
ATOM 6749 C C . ASP B 1 368 ? 77.693 32.540 -30.058 1.00 24.97 368 ASP B C 1
ATOM 6750 O O . ASP B 1 368 ? 77.165 31.737 -30.852 1.00 29.27 368 ASP B O 1
ATOM 6755 N N . VAL B 1 369 ? 78.287 32.183 -28.924 1.00 25.13 369 VAL B N 1
ATOM 6756 C CA . VAL B 1 369 ? 78.511 30.770 -28.525 1.00 25.90 369 VAL B CA 1
ATOM 6757 C C . VAL B 1 369 ? 77.155 30.121 -28.223 1.00 28.13 369 VAL B C 1
ATOM 6758 O O . VAL B 1 369 ? 76.903 28.969 -28.683 1.00 24.60 369 VAL B O 1
ATOM 6762 N N . ALA B 1 370 ? 76.297 30.828 -27.488 1.00 26.34 370 ALA B N 1
ATOM 6763 C CA . ALA B 1 370 ? 74.923 30.384 -27.166 1.00 25.33 370 ALA B CA 1
ATOM 6764 C C . ALA B 1 370 ? 74.148 30.102 -28.448 1.00 23.72 370 ALA B C 1
ATOM 6765 O O . ALA B 1 370 ? 73.613 28.990 -28.559 1.00 27.30 370 ALA B O 1
ATOM 6767 N N . ILE B 1 371 ? 74.066 31.060 -29.356 1.00 23.61 371 ILE B N 1
ATOM 6768 C CA . ILE B 1 371 ? 73.189 30.995 -30.549 1.00 26.08 371 ILE B CA 1
ATOM 6769 C C . ILE B 1 371 ? 73.762 30.006 -31.574 1.00 29.43 371 ILE B C 1
ATOM 6770 O O . ILE B 1 371 ? 72.959 29.297 -32.234 1.00 27.58 371 ILE B O 1
ATOM 6775 N N . ASP B 1 372 ? 75.080 29.962 -31.736 1.00 28.86 372 ASP B N 1
ATOM 6776 C CA . ASP B 1 372 ? 75.735 28.879 -32.527 1.00 29.05 372 ASP B CA 1
ATOM 6777 C C . ASP B 1 372 ? 75.301 27.509 -31.975 1.00 30.33 372 ASP B C 1
ATOM 6778 O O . ASP B 1 372 ? 75.025 26.599 -32.776 1.00 31.27 372 ASP B O 1
ATOM 6783 N N . ALA B 1 373 ? 75.262 27.338 -30.658 1.00 28.51 373 ALA B N 1
ATOM 6784 C CA . ALA B 1 373 ? 74.868 26.057 -30.050 1.00 31.18 373 ALA B CA 1
ATOM 6785 C C . ALA B 1 373 ? 73.364 25.815 -30.302 1.00 35.19 373 ALA B C 1
ATOM 6786 O O . ALA B 1 373 ? 73.015 24.684 -30.724 1.00 36.20 373 ALA B O 1
ATOM 6788 N N . LEU B 1 374 ? 72.494 26.826 -30.172 1.00 32.80 374 LEU B N 1
ATOM 6789 C CA . LEU B 1 374 ? 71.046 26.662 -30.499 1.00 33.15 374 LEU B CA 1
ATOM 6790 C C . LEU B 1 374 ? 70.923 26.170 -31.951 1.00 36.20 374 LEU B C 1
ATOM 6791 O O . LEU B 1 374 ? 70.140 25.228 -32.220 1.00 31.71 374 LEU B O 1
ATOM 6796 N N . ASP B 1 375 ? 71.631 26.817 -32.872 1.00 32.94 375 ASP B N 1
ATOM 6797 C CA . ASP B 1 375 ? 71.514 26.544 -34.330 1.00 35.16 375 ASP B CA 1
ATOM 6798 C C . ASP B 1 375 ? 71.887 25.076 -34.600 1.00 34.40 375 ASP B C 1
ATOM 6799 O O . ASP B 1 375 ? 71.205 24.401 -35.417 1.00 36.31 375 ASP B O 1
ATOM 6804 N N . GLN B 1 376 ? 72.911 24.610 -33.908 1.00 32.06 376 GLN B N 1
ATOM 6805 C CA . GLN B 1 376 ? 73.528 23.286 -34.102 1.00 35.23 376 GLN B CA 1
ATOM 6806 C C . GLN B 1 376 ? 72.634 22.197 -33.506 1.00 40.28 376 GLN B C 1
ATOM 6807 O O . GLN B 1 376 ? 72.487 21.152 -34.161 1.00 36.84 376 GLN B O 1
ATOM 6813 N N . PHE B 1 377 ? 72.114 22.403 -32.290 1.00 34.67 377 PHE B N 1
ATOM 6814 C CA . PHE B 1 377 ? 71.659 21.302 -31.411 1.00 34.10 377 PHE B CA 1
ATOM 6815 C C . PHE B 1 377 ? 70.139 21.202 -31.347 1.00 32.94 377 PHE B C 1
ATOM 6816 O O . PHE B 1 377 ? 69.646 20.103 -31.036 1.00 32.88 377 PHE B O 1
ATOM 6824 N N . VAL B 1 378 ? 69.413 22.272 -31.639 1.00 32.10 378 VAL B N 1
ATOM 6825 C CA . VAL B 1 378 ? 67.946 22.293 -31.420 1.00 31.67 378 VAL B CA 1
ATOM 6826 C C . VAL B 1 378 ? 67.257 21.971 -32.731 1.00 33.61 378 VAL B C 1
ATOM 6827 O O . VAL B 1 378 ? 67.440 22.673 -33.722 1.00 30.87 378 VAL B O 1
ATOM 6831 N N . PRO B 1 379 ? 66.420 20.906 -32.764 1.00 33.69 379 PRO B N 1
ATOM 6832 C CA . PRO B 1 379 ? 65.697 20.549 -33.976 1.00 32.78 379 PRO B CA 1
ATOM 6833 C C . PRO B 1 379 ? 64.792 21.644 -34.532 1.00 34.05 379 PRO B C 1
ATOM 6834 O O . PRO B 1 379 ? 63.889 22.090 -33.858 1.00 35.43 379 PRO B O 1
ATOM 6838 N N . LYS B 1 380 ? 64.986 21.956 -35.816 1.00 31.70 380 LYS B N 1
ATOM 6839 C CA . LYS B 1 380 ? 64.397 23.136 -36.484 1.00 31.94 380 LYS B CA 1
ATOM 6840 C C . LYS B 1 380 ? 62.955 22.894 -36.921 1.00 28.99 380 LYS B C 1
ATOM 6841 O O . LYS B 1 380 ? 62.230 23.917 -37.076 1.00 32.21 380 LYS B O 1
ATOM 6847 N N . GLU B 1 381 ? 62.535 21.629 -37.086 1.00 30.66 381 GLU B N 1
ATOM 6848 C CA . GLU B 1 381 ? 61.157 21.291 -37.546 1.00 32.31 381 GLU B CA 1
ATOM 6849 C C . GLU B 1 381 ? 60.142 21.814 -36.539 1.00 27.49 381 GLU B C 1
ATOM 6850 O O . GLU B 1 381 ? 58.998 22.007 -36.945 1.00 26.16 381 GLU B O 1
ATOM 6856 N N . VAL B 1 382 ? 60.515 21.950 -35.260 1.00 29.51 382 VAL B N 1
ATOM 6857 C CA . VAL B 1 382 ? 59.532 22.325 -34.194 1.00 28.01 382 VAL B CA 1
ATOM 6858 C C . VAL B 1 382 ? 60.012 23.542 -33.380 1.00 31.20 382 VAL B C 1
ATOM 6859 O O . VAL B 1 382 ? 59.369 23.840 -32.338 1.00 26.81 382 VAL B O 1
ATOM 6863 N N . SER B 1 383 ? 61.084 24.215 -33.813 1.00 27.97 383 SER B N 1
ATOM 6864 C CA . SER B 1 383 ? 61.744 25.275 -33.009 1.00 27.70 383 SER B CA 1
ATOM 6865 C C . SER B 1 383 ? 62.059 26.487 -33.879 1.00 31.20 383 SER B C 1
ATOM 6866 O O . SER B 1 383 ? 62.141 26.353 -35.120 1.00 28.05 383 SER B O 1
ATOM 6869 N N . SER B 1 384 ? 62.166 27.653 -33.233 1.00 31.33 384 SER B N 1
ATOM 6870 C CA . SER B 1 384 ? 62.744 28.887 -33.817 1.00 28.19 384 SER B CA 1
ATOM 6871 C C . SER B 1 384 ? 63.489 29.660 -32.731 1.00 30.75 384 SER B C 1
ATOM 6872 O O . SER B 1 384 ? 63.308 29.355 -31.516 1.00 23.39 384 SER B O 1
ATOM 6875 N N . PHE B 1 385 ? 64.337 30.600 -33.137 1.00 26.67 385 PHE B N 1
ATOM 6876 C CA . PHE B 1 385 ? 65.091 31.420 -32.169 1.00 30.58 385 PHE B CA 1
ATOM 6877 C C . PHE B 1 385 ? 65.494 32.726 -32.861 1.00 32.74 385 PHE B C 1
ATOM 6878 O O . PHE B 1 385 ? 65.707 32.700 -34.090 1.00 30.84 385 PHE B O 1
ATOM 6886 N N . ASN B 1 386 ? 65.449 33.820 -32.097 1.00 32.23 386 ASN B N 1
ATOM 6887 C CA . ASN B 1 386 ? 65.812 35.214 -32.467 1.00 33.26 386 ASN B CA 1
ATOM 6888 C C . ASN B 1 386 ? 67.149 35.463 -31.779 1.00 31.78 386 ASN B C 1
ATOM 6889 O O . ASN B 1 386 ? 67.191 35.463 -30.555 1.00 33.77 386 ASN B O 1
ATOM 6894 N N . PRO B 1 387 ? 68.289 35.622 -32.487 1.00 29.89 387 PRO B N 1
ATOM 6895 C CA . PRO B 1 387 ? 69.548 35.953 -31.822 1.00 29.55 387 PRO B CA 1
ATOM 6896 C C . PRO B 1 387 ? 69.399 37.332 -31.174 1.00 25.63 387 PRO B C 1
ATOM 6897 O O . PRO B 1 387 ? 69.030 38.280 -31.857 1.00 28.14 387 PRO B O 1
ATOM 6901 N N . PRO B 1 388 ? 69.626 37.483 -29.852 1.00 22.54 388 PRO B N 1
ATOM 6902 C CA . PRO B 1 388 ? 69.549 38.800 -29.218 1.00 22.91 388 PRO B CA 1
ATOM 6903 C C . PRO B 1 388 ? 70.625 39.773 -29.736 1.00 21.44 388 PRO B C 1
ATOM 6904 O O . PRO B 1 388 ? 71.721 39.349 -30.037 1.00 21.40 388 PRO B O 1
ATOM 6908 N N . VAL B 1 389 ? 70.261 41.044 -29.835 1.00 21.51 389 VAL B N 1
ATOM 6909 C CA . VAL B 1 389 ? 71.194 42.194 -30.057 1.00 21.59 389 VAL B CA 1
ATOM 6910 C C . VAL B 1 389 ? 71.610 42.832 -28.723 1.00 21.26 389 VAL B C 1
ATOM 6911 O O . VAL B 1 389 ? 72.530 43.676 -28.758 1.00 20.94 389 VAL B O 1
ATOM 6915 N N . ALA B 1 390 ? 70.979 42.478 -27.592 1.00 19.37 390 ALA B N 1
ATOM 6916 C CA . ALA B 1 390 ? 71.330 43.040 -26.264 1.00 19.64 390 ALA B CA 1
ATOM 6917 C C . ALA B 1 390 ? 70.878 42.107 -25.152 1.00 20.05 390 ALA B C 1
ATOM 6918 O O . ALA B 1 390 ? 69.945 41.338 -25.348 1.00 21.28 390 ALA B O 1
ATOM 6920 N N . GLY B 1 391 ? 71.552 42.156 -24.026 1.00 19.26 391 GLY B N 1
ATOM 6921 C CA . GLY B 1 391 ? 71.082 41.494 -22.801 1.00 19.79 391 GLY B CA 1
ATOM 6922 C C . GLY B 1 391 ? 71.810 40.207 -22.485 1.00 18.55 391 GLY B C 1
ATOM 6923 O O . GLY B 1 391 ? 72.822 39.874 -23.164 1.00 17.48 391 GLY B O 1
ATOM 6924 N N . MET B 1 392 ? 71.333 39.516 -21.446 1.00 18.86 392 MET B N 1
ATOM 6925 C CA . MET B 1 392 ? 71.962 38.287 -20.930 1.00 19.48 392 MET B CA 1
ATOM 6926 C C . MET B 1 392 ? 71.112 37.067 -21.297 1.00 18.95 392 MET B C 1
ATOM 6927 O O . MET B 1 392 ? 71.570 35.958 -21.039 1.00 21.19 392 MET B O 1
ATOM 6932 N N . PHE B 1 393 ? 69.979 37.259 -21.942 1.00 17.91 393 PHE B N 1
ATOM 6933 C CA . PHE B 1 393 ? 69.002 36.162 -22.165 1.00 19.12 393 PHE B CA 1
ATOM 6934 C C . PHE B 1 393 ? 68.877 35.806 -23.635 1.00 20.54 393 PHE B C 1
ATOM 6935 O O . PHE B 1 393 ? 68.944 36.663 -24.532 1.00 22.49 393 PHE B O 1
ATOM 6943 N N . PHE B 1 394 ? 68.659 34.514 -23.865 1.00 22.86 394 PHE B N 1
ATOM 6944 C CA . PHE B 1 394 ? 68.271 33.958 -25.178 1.00 20.78 394 PHE B CA 1
ATOM 6945 C C . PHE B 1 394 ? 66.960 33.193 -24.982 1.00 20.20 394 PHE B C 1
ATOM 6946 O O . PHE B 1 394 ? 66.658 32.810 -23.866 1.00 18.48 394 PHE B O 1
ATOM 6954 N N . THR B 1 395 ? 66.167 33.068 -26.023 1.00 19.77 395 THR B N 1
ATOM 6955 C CA . THR B 1 395 ? 64.952 32.221 -25.977 1.00 21.82 395 THR B CA 1
ATOM 6956 C C . THR B 1 395 ? 64.952 31.202 -27.116 1.00 24.71 395 THR B C 1
ATOM 6957 O O . THR B 1 395 ? 65.487 31.488 -28.212 1.00 22.30 395 THR B O 1
ATOM 6961 N N . VAL B 1 396 ? 64.371 30.033 -26.816 1.00 23.57 396 VAL B N 1
ATOM 6962 C CA . VAL B 1 396 ? 64.004 29.027 -27.840 1.00 22.97 396 VAL B CA 1
ATOM 6963 C C . VAL B 1 396 ? 62.486 28.924 -27.858 1.00 21.54 396 VAL B C 1
ATOM 6964 O O . VAL B 1 396 ? 61.937 28.667 -26.797 1.00 23.23 396 VAL B O 1
ATOM 6968 N N . THR B 1 397 ? 61.862 29.146 -29.006 1.00 21.58 397 THR B N 1
ATOM 6969 C CA . THR B 1 397 ? 60.400 29.022 -29.231 1.00 22.78 397 THR B CA 1
ATOM 6970 C C . THR B 1 397 ? 60.136 27.612 -29.797 1.00 25.32 397 THR B C 1
ATOM 6971 O O . THR B 1 397 ? 60.984 27.110 -30.605 1.00 24.44 397 THR B O 1
ATOM 6975 N N . LEU B 1 398 ? 59.075 26.945 -29.327 1.00 25.52 398 LEU B N 1
ATOM 6976 C CA . LEU B 1 398 ? 58.685 25.578 -29.788 1.00 23.17 398 LEU B CA 1
ATOM 6977 C C . LEU B 1 398 ? 57.216 25.613 -30.207 1.00 23.07 398 LEU B C 1
ATOM 6978 O O . LEU B 1 398 ? 56.445 26.346 -29.605 1.00 20.11 398 LEU B O 1
ATOM 6983 N N . ASP B 1 399 ? 56.853 24.872 -31.261 1.00 23.59 399 ASP B N 1
ATOM 6984 C CA . ASP B 1 399 ? 55.454 24.745 -31.736 1.00 24.58 399 ASP B CA 1
ATOM 6985 C C . ASP B 1 399 ? 54.849 23.591 -30.933 1.00 24.00 399 ASP B C 1
ATOM 6986 O O . ASP B 1 399 ? 55.190 22.415 -31.224 1.00 21.90 399 ASP B O 1
ATOM 6991 N N . ALA B 1 400 ? 54.135 23.895 -29.845 1.00 25.76 400 ALA B N 1
ATOM 6992 C CA . ALA B 1 400 ? 53.669 22.829 -28.928 1.00 22.81 400 ALA B CA 1
ATOM 6993 C C . ALA B 1 400 ? 52.690 21.928 -29.692 1.00 23.93 400 ALA B C 1
ATOM 6994 O O . ALA B 1 400 ? 52.575 20.743 -29.312 1.00 22.13 400 ALA B O 1
ATOM 6996 N N . SER B 1 401 ? 52.032 22.477 -30.720 1.00 25.41 401 SER B N 1
ATOM 6997 C CA . SER B 1 401 ? 51.005 21.778 -31.536 1.00 26.65 401 SER B CA 1
ATOM 6998 C C . SER B 1 401 ? 51.635 20.599 -32.289 1.00 27.79 401 SER B C 1
ATOM 6999 O O . SER B 1 401 ? 50.865 19.743 -32.737 1.00 28.30 401 SER B O 1
ATOM 7002 N N . LYS B 1 402 ? 52.964 20.484 -32.338 1.00 26.15 402 LYS B N 1
ATOM 7003 C CA . LYS B 1 402 ? 53.698 19.386 -33.031 1.00 27.17 402 LYS B CA 1
ATOM 7004 C C . LYS B 1 402 ? 54.128 18.286 -32.065 1.00 24.29 402 LYS B C 1
ATOM 7005 O O . LYS B 1 402 ? 54.694 17.284 -32.516 1.00 23.50 402 LYS B O 1
ATOM 7011 N N . HIS B 1 403 ? 53.877 18.459 -30.768 1.00 23.26 403 HIS B N 1
ATOM 7012 C CA . HIS B 1 403 ? 54.256 17.464 -29.748 1.00 23.06 403 HIS B CA 1
ATOM 7013 C C . HIS B 1 403 ? 53.359 16.254 -29.977 1.00 21.91 403 HIS B C 1
ATOM 7014 O O . HIS B 1 403 ? 52.167 16.425 -30.197 1.00 22.86 403 HIS B O 1
ATOM 7021 N N . PRO B 1 404 ? 53.906 15.033 -30.001 1.00 23.58 404 PRO B N 1
ATOM 7022 C CA . PRO B 1 404 ? 53.084 13.865 -30.347 1.00 28.06 404 PRO B CA 1
ATOM 7023 C C . PRO B 1 404 ? 51.976 13.537 -29.331 1.00 30.84 404 PRO B C 1
ATOM 7024 O O . PRO B 1 404 ? 51.126 12.701 -29.649 1.00 29.35 404 PRO B O 1
ATOM 7028 N N . LYS B 1 405 ? 51.982 14.178 -28.154 1.00 26.25 405 LYS B N 1
ATOM 7029 C CA . LYS B 1 405 ? 50.934 13.978 -27.132 1.00 26.50 405 LYS B CA 1
ATOM 7030 C C . LYS B 1 405 ? 50.006 15.182 -27.089 1.00 25.42 405 LYS B C 1
ATOM 7031 O O . LYS B 1 405 ? 49.272 15.311 -26.100 1.00 24.57 405 LYS B O 1
ATOM 7037 N N . TYR B 1 406 ? 50.019 16.059 -28.100 1.00 25.36 406 TYR B N 1
ATOM 7038 C CA . TYR B 1 406 ? 49.279 17.336 -27.981 1.00 23.29 406 TYR B CA 1
ATOM 7039 C C . TYR B 1 406 ? 47.769 17.076 -27.784 1.00 24.32 406 TYR B C 1
ATOM 7040 O O . TYR B 1 406 ? 47.110 17.785 -26.993 1.00 22.59 406 TYR B O 1
ATOM 7049 N N . LYS B 1 407 ? 47.197 16.101 -28.487 1.00 25.48 407 LYS B N 1
ATOM 7050 C CA . LYS B 1 407 ? 45.756 15.786 -28.302 1.00 27.89 407 LYS B CA 1
ATOM 7051 C C . LYS B 1 407 ? 45.586 15.210 -26.895 1.00 23.67 407 LYS B C 1
ATOM 7052 O O . LYS B 1 407 ? 44.624 15.571 -26.250 1.00 24.10 407 LYS B O 1
ATOM 7058 N N . GLU B 1 408 ? 46.511 14.353 -26.468 1.00 24.58 408 GLU B N 1
ATOM 7059 C CA . GLU B 1 408 ? 46.433 13.643 -25.165 1.00 24.51 408 GLU B CA 1
ATOM 7060 C C . GLU B 1 408 ? 46.611 14.657 -24.044 1.00 26.43 408 GLU B C 1
ATOM 7061 O O . GLU B 1 408 ? 46.025 14.461 -22.953 1.00 25.71 408 GLU B O 1
ATOM 7067 N N . PHE B 1 409 ? 47.313 15.759 -24.340 1.00 22.21 409 PHE B N 1
ATOM 7068 C CA . PHE B 1 409 ? 47.479 16.918 -23.428 1.00 22.34 409 PHE B CA 1
ATOM 7069 C C . PHE B 1 409 ? 46.330 17.922 -23.581 1.00 22.23 409 PHE B C 1
ATOM 7070 O O . PHE B 1 409 ? 46.513 19.090 -23.196 1.00 22.93 409 PHE B O 1
ATOM 7078 N N . LEU B 1 410 ? 45.203 17.537 -24.182 1.00 23.32 410 LEU B N 1
ATOM 7079 C CA . LEU B 1 410 ? 43.999 18.401 -24.350 1.00 23.06 410 LEU B CA 1
ATOM 7080 C C . LEU B 1 410 ? 44.377 19.704 -25.071 1.00 22.31 410 LEU B C 1
ATOM 7081 O O . LEU B 1 410 ? 43.769 20.744 -24.777 1.00 19.93 410 LEU B O 1
ATOM 7086 N N . GLU B 1 411 ? 45.319 19.613 -26.005 1.00 24.88 411 GLU B N 1
ATOM 7087 C CA . GLU B 1 411 ? 45.785 20.741 -26.851 1.00 28.56 411 GLU B CA 1
ATOM 7088 C C . GLU B 1 411 ? 46.211 21.889 -25.930 1.00 25.44 411 GLU B C 1
ATOM 7089 O O . GLU B 1 411 ? 45.919 23.074 -26.231 1.00 28.69 411 GLU B O 1
ATOM 7095 N N . ASP B 1 412 ? 46.872 21.554 -24.828 1.00 23.37 412 ASP B N 1
ATOM 7096 C CA . ASP B 1 412 ? 47.290 22.567 -23.826 1.00 22.82 412 ASP B CA 1
ATOM 7097 C C . ASP B 1 412 ? 48.791 22.769 -23.999 1.00 19.88 412 ASP B C 1
ATOM 7098 O O . ASP B 1 412 ? 49.599 21.915 -23.670 1.00 18.50 412 ASP B O 1
ATOM 7103 N N . PRO B 1 413 ? 49.215 23.909 -24.578 1.00 22.82 413 PRO B N 1
ATOM 7104 C CA . PRO B 1 413 ? 50.638 24.139 -24.801 1.00 22.56 413 PRO B CA 1
ATOM 7105 C C . PRO B 1 413 ? 51.464 24.097 -23.503 1.00 21.22 413 PRO B C 1
ATOM 7106 O O . PRO B 1 413 ? 52.619 23.737 -23.563 1.00 21.52 413 PRO B O 1
ATOM 7110 N N . LEU B 1 414 ? 50.864 24.472 -22.367 1.00 21.43 414 LEU B N 1
ATOM 7111 C CA . LEU B 1 414 ? 51.537 24.515 -21.048 1.00 23.26 414 LEU B CA 1
ATOM 7112 C C . LEU B 1 414 ? 51.866 23.086 -20.599 1.00 19.43 414 LEU B C 1
ATOM 7113 O O . LEU B 1 414 ? 52.882 22.904 -19.945 1.00 21.89 414 LEU B O 1
ATOM 7118 N N . LYS B 1 415 ? 51.106 22.062 -21.013 1.00 20.45 415 LYS B N 1
ATOM 7119 C CA . LYS B 1 415 ? 51.464 20.649 -20.726 1.00 20.75 415 LYS B CA 1
ATOM 7120 C C . LYS B 1 415 ? 52.662 20.216 -21.568 1.00 21.06 415 LYS B C 1
ATOM 7121 O O . LYS B 1 415 ? 53.507 19.455 -21.055 1.00 21.35 415 LYS B O 1
ATOM 7127 N N . VAL B 1 416 ? 52.780 20.726 -22.803 1.00 20.96 416 VAL B N 1
ATOM 7128 C CA . VAL B 1 416 ? 53.989 20.510 -23.631 1.00 20.64 416 VAL B CA 1
ATOM 7129 C C . VAL B 1 416 ? 55.174 21.216 -22.966 1.00 19.45 416 VAL B C 1
ATOM 7130 O O . VAL B 1 416 ? 56.218 20.615 -22.843 1.00 20.18 416 VAL B O 1
ATOM 7134 N N . GLU B 1 417 ? 54.993 22.464 -22.563 1.00 22.12 417 GLU B N 1
ATOM 7135 C CA . GLU B 1 417 ? 56.055 23.235 -21.837 1.00 20.78 417 GLU B CA 1
ATOM 7136 C C . GLU B 1 417 ? 56.525 22.429 -20.624 1.00 20.16 417 GLU B C 1
ATOM 7137 O O . GLU B 1 417 ? 57.736 22.286 -20.464 1.00 18.37 417 GLU B O 1
ATOM 7143 N N . ALA B 1 418 ? 55.603 21.930 -19.787 1.00 19.86 418 ALA B N 1
ATOM 7144 C CA . ALA B 1 418 ? 55.932 21.142 -18.568 1.00 20.08 418 ALA B CA 1
ATOM 7145 C C . ALA B 1 418 ? 56.707 19.875 -18.961 1.00 19.96 418 ALA B C 1
ATOM 7146 O O . ALA B 1 418 ? 57.724 19.588 -18.311 1.00 19.30 418 ALA B O 1
ATOM 7148 N N . ALA B 1 419 ? 56.267 19.178 -20.013 1.00 20.78 419 ALA B N 1
ATOM 7149 C CA . ALA B 1 419 ? 56.920 17.944 -20.515 1.00 20.33 419 ALA B CA 1
ATOM 7150 C C . ALA B 1 419 ? 58.347 18.264 -20.949 1.00 19.39 419 ALA B C 1
ATOM 7151 O O . ALA B 1 419 ? 59.274 17.519 -20.602 1.00 20.03 419 ALA B O 1
ATOM 7153 N N . VAL B 1 420 ? 58.512 19.304 -21.752 1.00 20.84 420 VAL B N 1
ATOM 7154 C CA . VAL B 1 420 ? 59.871 19.671 -22.233 1.00 21.67 420 VAL B CA 1
ATOM 7155 C C . VAL B 1 420 ? 60.739 20.077 -21.048 1.00 21.36 420 VAL B C 1
ATOM 7156 O O . VAL B 1 420 ? 61.890 19.646 -21.024 1.00 22.71 420 VAL B O 1
ATOM 7160 N N . HIS B 1 421 ? 60.211 20.864 -20.104 1.00 24.58 421 HIS B N 1
ATOM 7161 C CA . HIS B 1 421 ? 60.936 21.276 -18.862 1.00 22.68 421 HIS B CA 1
ATOM 7162 C C . HIS B 1 421 ? 61.387 20.044 -18.080 1.00 23.77 421 HIS B C 1
ATOM 7163 O O . HIS B 1 421 ? 62.576 19.968 -17.760 1.00 21.16 421 HIS B O 1
ATOM 7170 N N . GLU B 1 422 ? 60.484 19.094 -17.821 1.00 25.12 422 GLU B N 1
ATOM 7171 C CA . GLU B 1 422 ? 60.823 17.845 -17.080 1.00 24.66 422 GLU B CA 1
ATOM 7172 C C . GLU B 1 422 ? 61.906 17.060 -17.843 1.00 24.10 422 GLU B C 1
ATOM 7173 O O . GLU B 1 422 ? 62.888 16.599 -17.213 1.00 24.28 422 GLU B O 1
ATOM 7179 N N . GLN B 1 423 ? 61.757 16.936 -19.164 1.00 23.98 423 GLN B N 1
ATOM 7180 C CA . GLN B 1 423 ? 62.707 16.169 -20.019 1.00 24.64 423 GLN B CA 1
ATOM 7181 C C . GLN B 1 423 ? 64.096 16.842 -19.992 1.00 24.40 423 GLN B C 1
ATOM 7182 O O . GLN B 1 423 ? 65.083 16.138 -19.779 1.00 24.53 423 GLN B O 1
ATOM 7188 N N . ALA B 1 424 ? 64.165 18.157 -20.192 1.00 24.19 424 ALA B N 1
ATOM 7189 C CA . ALA B 1 424 ? 65.406 18.963 -20.058 1.00 24.46 424 ALA B CA 1
ATOM 7190 C C . ALA B 1 424 ? 66.101 18.609 -18.748 1.00 24.94 424 ALA B C 1
ATOM 7191 O O . ALA B 1 424 ? 67.315 18.297 -18.786 1.00 28.46 424 ALA B O 1
ATOM 7193 N N . ILE B 1 425 ? 65.378 18.676 -17.630 1.00 23.92 425 ILE B N 1
ATOM 7194 C CA . ILE B 1 425 ? 65.961 18.417 -16.288 1.00 25.87 425 ILE B CA 1
ATOM 7195 C C . ILE B 1 425 ? 66.488 16.975 -16.267 1.00 29.48 425 ILE B C 1
ATOM 7196 O O . ILE B 1 425 ? 67.624 16.762 -15.829 1.00 28.10 425 ILE B O 1
ATOM 7201 N N . LYS B 1 426 ? 65.703 16.025 -16.767 1.00 30.94 426 LYS B N 1
ATOM 7202 C CA . LYS B 1 426 ? 66.146 14.609 -16.852 1.00 32.23 426 LYS B CA 1
ATOM 7203 C C . LYS B 1 426 ? 67.422 14.511 -17.729 1.00 30.87 426 LYS B C 1
ATOM 7204 O O . LYS B 1 426 ? 68.281 13.716 -17.410 1.00 31.55 426 LYS B O 1
ATOM 7210 N N . GLN B 1 427 ? 67.550 15.296 -18.796 1.00 32.07 427 GLN B N 1
ATOM 7211 C CA . GLN B 1 427 ? 68.755 15.294 -19.667 1.00 31.91 427 GLN B CA 1
ATOM 7212 C C . GLN B 1 427 ? 69.920 16.054 -19.012 1.00 34.45 427 GLN B C 1
ATOM 7213 O O . GLN B 1 427 ? 71.010 16.012 -19.601 1.00 37.39 427 GLN B O 1
ATOM 7219 N N . GLY B 1 428 ? 69.707 16.736 -17.875 1.00 34.16 428 GLY B N 1
ATOM 7220 C CA . GLY B 1 428 ? 70.756 17.455 -17.114 1.00 33.12 428 GLY B CA 1
ATOM 7221 C C . GLY B 1 428 ? 70.916 18.935 -17.497 1.00 33.24 428 GLY B C 1
ATOM 7222 O O . GLY B 1 428 ? 72.055 19.462 -17.392 1.00 30.22 428 GLY B O 1
ATOM 7223 N N . CYS B 1 429 ? 69.848 19.637 -17.882 1.00 30.38 429 CYS B N 1
ATOM 7224 C CA . CYS B 1 429 ? 69.911 21.100 -18.180 1.00 29.64 429 CYS B CA 1
ATOM 7225 C C . CYS B 1 429 ? 68.604 21.762 -17.745 1.00 30.24 429 CYS B C 1
ATOM 7226 O O . CYS B 1 429 ? 67.520 21.121 -17.860 1.00 28.09 429 CYS B O 1
ATOM 7231 N N . LEU B 1 430 ? 68.695 23.003 -17.280 1.00 25.23 430 LEU B N 1
ATOM 7232 C CA . LEU B 1 430 ? 67.493 23.741 -16.844 1.00 27.02 430 LEU B CA 1
ATOM 7233 C C . LEU B 1 430 ? 67.429 25.120 -17.508 1.00 25.52 430 LEU B C 1
ATOM 7234 O O . LEU B 1 430 ? 68.417 25.899 -17.437 1.00 23.58 430 LEU B O 1
ATOM 7239 N N . LEU B 1 431 ? 66.287 25.390 -18.140 1.00 23.15 431 LEU B N 1
ATOM 7240 C CA . LEU B 1 431 ? 65.876 26.719 -18.624 1.00 23.16 431 LEU B CA 1
ATOM 7241 C C . LEU B 1 431 ? 64.584 27.113 -17.908 1.00 21.45 431 LEU B C 1
ATOM 7242 O O . LEU B 1 431 ? 63.932 26.241 -17.288 1.00 21.66 431 LEU B O 1
ATOM 7247 N N . ALA B 1 432 ? 64.262 28.398 -17.939 1.00 19.92 432 ALA B N 1
ATOM 7248 C CA . ALA B 1 432 ? 63.044 28.950 -17.314 1.00 19.30 432 ALA B CA 1
ATOM 7249 C C . ALA B 1 432 ? 61.870 28.853 -18.277 1.00 18.19 432 ALA B C 1
ATOM 7250 O O . ALA B 1 432 ? 61.889 29.445 -19.349 1.00 18.25 432 ALA B O 1
ATOM 7252 N N . PRO B 1 433 ? 60.778 28.128 -17.934 1.00 17.27 433 PRO B N 1
ATOM 7253 C CA . PRO B 1 433 ? 59.573 28.149 -18.758 1.00 18.95 433 PRO B CA 1
ATOM 7254 C C . PRO B 1 433 ? 59.049 29.565 -18.968 1.00 17.67 433 PRO B C 1
ATOM 7255 O O . PRO B 1 433 ? 58.846 30.289 -17.997 1.00 19.15 433 PRO B O 1
ATOM 7259 N N . GLY B 1 434 ? 58.765 29.896 -20.221 1.00 16.11 434 GLY B N 1
ATOM 7260 C CA . GLY B 1 434 ? 58.256 31.209 -20.623 1.00 16.95 434 GLY B CA 1
ATOM 7261 C C . GLY B 1 434 ? 56.960 31.550 -19.941 1.00 16.93 434 GLY B C 1
ATOM 7262 O O . GLY B 1 434 ? 56.739 32.735 -19.700 1.00 16.59 434 GLY B O 1
ATOM 7263 N N . SER B 1 435 ? 56.066 30.578 -19.698 1.00 17.04 435 SER B N 1
ATOM 7264 C CA . SER B 1 435 ? 54.700 30.912 -19.199 1.00 18.08 435 SER B CA 1
ATOM 7265 C C . SER B 1 435 ? 54.810 31.527 -17.787 1.00 17.53 435 SER B C 1
ATOM 7266 O O . SER B 1 435 ? 53.929 32.263 -17.393 1.00 18.54 435 SER B O 1
ATOM 7269 N N . TRP B 1 436 ? 55.881 31.240 -17.067 1.00 17.24 436 TRP B N 1
ATOM 7270 C CA . TRP B 1 436 ? 56.122 31.755 -15.692 1.00 20.28 436 TRP B CA 1
ATOM 7271 C C . TRP B 1 436 ? 56.253 33.278 -15.725 1.00 19.92 436 TRP B C 1
ATOM 7272 O O . TRP B 1 436 ? 56.050 33.868 -14.675 1.00 18.52 436 TRP B O 1
ATOM 7283 N N . PHE B 1 437 ? 56.518 33.888 -16.890 1.00 18.13 437 PHE B N 1
ATOM 7284 C CA . PHE B 1 437 ? 56.743 35.355 -17.010 1.00 16.79 437 PHE B CA 1
ATOM 7285 C C . PHE B 1 437 ? 55.502 36.028 -17.555 1.00 16.68 437 PHE B C 1
ATOM 7286 O O . PHE B 1 437 ? 55.521 37.250 -17.805 1.00 16.06 437 PHE B O 1
ATOM 7294 N N . LYS B 1 438 ? 54.436 35.275 -17.775 1.00 16.88 438 LYS B N 1
ATOM 7295 C CA . LYS B 1 438 ? 53.233 35.872 -18.387 1.00 19.24 438 LYS B CA 1
ATOM 7296 C C . LYS B 1 438 ? 52.594 36.874 -17.417 1.00 18.14 438 LYS B C 1
ATOM 7297 O O . LYS B 1 438 ? 52.310 36.462 -16.319 1.00 20.02 438 LYS B O 1
ATOM 7303 N N . ALA B 1 439 ? 52.244 38.079 -17.868 1.00 16.80 439 ALA B N 1
ATOM 7304 C CA . ALA B 1 439 ? 51.588 39.114 -17.063 1.00 17.89 439 ALA B CA 1
ATOM 7305 C C . ALA B 1 439 ? 50.085 38.969 -17.277 1.00 18.70 439 ALA B C 1
ATOM 7306 O O . ALA B 1 439 ? 49.663 38.756 -18.434 1.00 19.27 439 ALA B O 1
ATOM 7308 N N . GLU B 1 440 ? 49.315 39.109 -16.221 1.00 21.40 440 GLU B N 1
ATOM 7309 C CA . GLU B 1 440 ? 47.833 39.098 -16.292 1.00 26.74 440 GLU B CA 1
ATOM 7310 C C . GLU B 1 440 ? 47.269 40.308 -15.552 1.00 25.19 440 GLU B C 1
ATOM 7311 O O . GLU B 1 440 ? 47.832 40.700 -14.565 1.00 21.29 440 GLU B O 1
ATOM 7317 N N . GLY B 1 441 ? 46.196 40.889 -16.070 1.00 23.44 441 GLY B N 1
ATOM 7318 C CA . GLY B 1 441 ? 45.531 42.008 -15.408 1.00 25.31 441 GLY B CA 1
ATOM 7319 C C . GLY B 1 441 ? 44.399 42.547 -16.234 1.00 24.25 441 GLY B C 1
ATOM 7320 O O . GLY B 1 441 ? 44.384 42.393 -17.466 1.00 24.54 441 GLY B O 1
ATOM 7321 N N . GLN B 1 442 ? 43.468 43.183 -15.556 1.00 24.78 442 GLN B N 1
ATOM 7322 C CA . GLN B 1 442 ? 42.316 43.838 -16.180 1.00 22.55 442 GLN B CA 1
ATOM 7323 C C . GLN B 1 442 ? 42.228 45.222 -15.570 1.00 20.30 442 GLN B C 1
ATOM 7324 O O . GLN B 1 442 ? 42.439 45.359 -14.353 1.00 19.54 442 GLN B O 1
ATOM 7330 N N . SER B 1 443 ? 41.929 46.213 -16.383 1.00 19.23 443 SER B N 1
ATOM 7331 C CA . SER B 1 443 ? 41.604 47.567 -15.889 1.00 21.80 443 SER B CA 1
ATOM 7332 C C . SER B 1 443 ? 40.279 47.489 -15.124 1.00 24.18 443 SER B C 1
ATOM 7333 O O . SER B 1 443 ? 39.611 46.430 -15.160 1.00 24.48 443 SER B O 1
ATOM 7336 N N . SER B 1 444 ? 39.977 48.565 -14.412 1.00 26.97 444 SER B N 1
ATOM 7337 C CA . SER B 1 444 ? 38.717 48.769 -13.668 1.00 30.16 444 SER B CA 1
ATOM 7338 C C . SER B 1 444 ? 38.081 50.057 -14.164 1.00 28.64 444 SER B C 1
ATOM 7339 O O . SER B 1 444 ? 38.535 51.147 -13.837 1.00 30.64 444 SER B O 1
ATOM 7342 N N . PRO B 1 445 ? 37.017 49.997 -14.991 1.00 29.77 445 PRO B N 1
ATOM 7343 C CA . PRO B 1 445 ? 36.442 48.739 -15.467 1.00 29.82 445 PRO B CA 1
ATOM 7344 C C . PRO B 1 445 ? 37.249 48.056 -16.567 1.00 30.18 445 PRO B C 1
ATOM 7345 O O . PRO B 1 445 ? 38.087 48.687 -17.215 1.00 24.96 445 PRO B O 1
ATOM 7349 N N . PRO B 1 446 ? 36.999 46.760 -16.837 1.00 31.13 446 PRO B N 1
ATOM 7350 C CA . PRO B 1 446 ? 37.777 46.018 -17.832 1.00 30.32 446 PRO B CA 1
ATOM 7351 C C . PRO B 1 446 ? 37.551 46.547 -19.253 1.00 28.44 446 PRO B C 1
ATOM 7352 O O . PRO B 1 446 ? 36.531 47.192 -19.506 1.00 25.93 446 PRO B O 1
ATOM 7356 N N . GLN B 1 447 ? 38.526 46.318 -20.132 1.00 26.69 447 GLN B N 1
ATOM 7357 C CA . GLN B 1 447 ? 38.411 46.602 -21.588 1.00 27.94 447 GLN B CA 1
ATOM 7358 C C . GLN B 1 447 ? 37.459 45.560 -22.198 1.00 29.48 447 GLN B C 1
ATOM 7359 O O . GLN B 1 447 ? 37.266 44.536 -21.557 1.00 29.72 447 GLN B O 1
ATOM 7365 N N . LYS B 1 448 ? 36.898 45.806 -23.386 1.00 37.51 448 LYS B N 1
ATOM 7366 C CA . LYS B 1 448 ? 36.013 44.829 -24.084 1.00 43.05 448 LYS B CA 1
ATOM 7367 C C . LYS B 1 448 ? 36.854 43.629 -24.546 1.00 44.12 448 LYS B C 1
ATOM 7368 O O . LYS B 1 448 ? 38.040 43.840 -24.838 1.00 40.81 448 LYS B O 1
ATOM 7374 N N . ASN B 1 449 ? 36.256 42.429 -24.626 1.00 51.65 449 ASN B N 1
ATOM 7375 C CA . ASN B 1 449 ? 36.842 41.225 -25.292 1.00 55.93 449 ASN B CA 1
ATOM 7376 C C . ASN B 1 449 ? 38.122 40.823 -24.552 1.00 60.03 449 ASN B C 1
ATOM 7377 O O . ASN B 1 449 ? 37.983 40.286 -23.436 1.00 66.94 449 ASN B O 1
ATOM 7382 N N . LYS B 1 457 ? 46.925 29.965 -29.474 1.00 57.07 457 LYS B N 1
ATOM 7383 C CA . LYS B 1 457 ? 48.383 30.144 -29.217 1.00 53.73 457 LYS B CA 1
ATOM 7384 C C . LYS B 1 457 ? 49.001 28.765 -28.968 1.00 44.16 457 LYS B C 1
ATOM 7385 O O . LYS B 1 457 ? 48.679 28.156 -27.953 1.00 54.38 457 LYS B O 1
ATOM 7391 N N . THR B 1 458 ? 49.792 28.271 -29.919 1.00 37.50 458 THR B N 1
ATOM 7392 C CA . THR B 1 458 ? 50.418 26.932 -29.902 1.00 31.97 458 THR B CA 1
ATOM 7393 C C . THR B 1 458 ? 51.917 27.063 -29.664 1.00 27.50 458 THR B C 1
ATOM 7394 O O . THR B 1 458 ? 52.574 26.050 -29.550 1.00 25.89 458 THR B O 1
ATOM 7398 N N . HIS B 1 459 ? 52.465 28.276 -29.621 1.00 26.75 459 HIS B N 1
ATOM 7399 C CA . HIS B 1 459 ? 53.934 28.416 -29.432 1.00 26.28 459 HIS B CA 1
ATOM 7400 C C . HIS B 1 459 ? 54.214 28.676 -27.950 1.00 23.15 459 HIS B C 1
ATOM 7401 O O . HIS B 1 459 ? 53.433 29.411 -27.319 1.00 25.78 459 HIS B O 1
ATOM 7408 N N . ILE B 1 460 ? 55.287 28.076 -27.466 1.00 20.95 460 ILE B N 1
ATOM 7409 C CA . ILE B 1 460 ? 55.789 28.157 -26.071 1.00 22.02 460 ILE B CA 1
ATOM 7410 C C . ILE B 1 460 ? 57.239 28.584 -26.222 1.00 22.40 460 ILE B C 1
ATOM 7411 O O . ILE B 1 460 ? 57.732 28.580 -27.391 1.00 21.92 460 ILE B O 1
ATOM 7416 N N . PHE B 1 461 ? 57.869 28.999 -25.138 1.00 18.75 461 PHE B N 1
ATOM 7417 C CA . PHE B 1 461 ? 59.314 29.265 -25.166 1.00 19.83 461 PHE B CA 1
ATOM 7418 C C . PHE B 1 461 ? 59.927 28.996 -23.812 1.00 19.80 461 PHE B C 1
ATOM 7419 O O . PHE B 1 461 ? 59.204 28.916 -22.814 1.00 20.25 461 PHE B O 1
ATOM 7427 N N . PHE B 1 462 ? 61.256 28.911 -23.837 1.00 19.41 462 PHE B N 1
ATOM 7428 C CA . PHE B 1 462 ? 62.135 28.824 -22.680 1.00 19.11 462 PHE B CA 1
ATOM 7429 C C . PHE B 1 462 ? 63.120 29.987 -22.738 1.00 19.51 462 PHE B C 1
ATOM 7430 O O . PHE B 1 462 ? 63.585 30.348 -23.831 1.00 17.71 462 PHE B O 1
ATOM 7438 N N . ARG B 1 463 ? 63.406 30.510 -21.553 1.00 18.82 463 ARG B N 1
ATOM 7439 C CA . ARG B 1 463 ? 64.457 31.527 -21.324 1.00 18.03 463 ARG B CA 1
ATOM 7440 C C . ARG B 1 463 ? 65.708 30.844 -20.793 1.00 17.74 463 ARG B C 1
ATOM 7441 O O . ARG B 1 463 ? 65.648 30.123 -19.792 1.00 20.15 463 ARG B O 1
ATOM 7449 N N . GLY B 1 464 ? 66.835 31.179 -21.403 1.00 19.04 464 GLY B N 1
ATOM 7450 C CA . GLY B 1 464 ? 68.171 30.786 -20.976 1.00 17.64 464 GLY B CA 1
ATOM 7451 C C . GLY B 1 464 ? 69.010 32.040 -20.833 1.00 17.87 464 GLY B C 1
ATOM 7452 O O . GLY B 1 464 ? 68.622 33.061 -21.424 1.00 18.09 464 GLY B O 1
ATOM 7453 N N . THR B 1 465 ? 70.057 31.940 -20.045 1.00 20.01 465 THR B N 1
ATOM 7454 C CA . THR B 1 465 ? 71.124 32.961 -19.903 1.00 22.64 465 THR B CA 1
ATOM 7455 C C . THR B 1 465 ? 72.451 32.371 -20.393 1.00 22.57 465 THR B C 1
ATOM 7456 O O . THR B 1 465 ? 72.725 31.201 -20.110 1.00 20.77 465 THR B O 1
ATOM 7460 N N . TYR B 1 466 ? 73.262 33.194 -21.057 1.00 22.14 466 TYR B N 1
ATOM 7461 C CA . TYR B 1 466 ? 74.668 32.865 -21.421 1.00 21.71 466 TYR B CA 1
ATOM 7462 C C . TYR B 1 466 ? 75.638 33.604 -20.486 1.00 24.95 466 TYR B C 1
ATOM 7463 O O . TYR B 1 466 ? 76.836 33.508 -20.713 1.00 23.98 466 TYR B O 1
ATOM 7472 N N . ALA B 1 467 ? 75.154 34.270 -19.435 1.00 25.80 467 ALA B N 1
ATOM 7473 C CA . ALA B 1 467 ? 75.994 35.073 -18.510 1.00 28.66 467 ALA B CA 1
ATOM 7474 C C . ALA B 1 467 ? 76.308 34.320 -17.202 1.00 30.75 467 ALA B C 1
ATOM 7475 O O . ALA B 1 467 ? 77.046 34.868 -16.347 1.00 31.31 467 ALA B O 1
ATOM 7477 N N . ALA B 1 468 ? 75.713 33.146 -16.974 1.00 29.27 468 ALA B N 1
ATOM 7478 C CA . ALA B 1 468 ? 75.646 32.544 -15.620 1.00 32.87 468 ALA B CA 1
ATOM 7479 C C . ALA B 1 468 ? 76.776 31.529 -15.432 1.00 35.03 468 ALA B C 1
ATOM 7480 O O . ALA B 1 468 ? 77.244 31.410 -14.257 1.00 37.46 468 ALA B O 1
ATOM 7482 N N . VAL B 1 469 ? 77.169 30.816 -16.503 1.00 34.38 469 VAL B N 1
ATOM 7483 C CA . VAL B 1 469 ? 78.119 29.660 -16.430 1.00 35.82 469 VAL B CA 1
ATOM 7484 C C . VAL B 1 469 ? 79.218 29.844 -17.473 1.00 30.91 469 VAL B C 1
ATOM 7485 O O . VAL B 1 469 ? 79.037 30.500 -18.504 1.00 32.09 469 VAL B O 1
ATOM 7489 N N . PRO B 1 470 ? 80.384 29.206 -17.244 1.00 31.74 470 PRO B N 1
ATOM 7490 C CA . PRO B 1 470 ? 81.439 29.118 -18.258 1.00 33.70 470 PRO B CA 1
ATOM 7491 C C . PRO B 1 470 ? 80.901 28.620 -19.603 1.00 34.82 470 PRO B C 1
ATOM 7492 O O . PRO B 1 470 ? 79.954 27.847 -19.576 1.00 41.36 470 PRO B O 1
ATOM 7496 N N . LEU B 1 471 ? 81.504 29.034 -20.725 1.00 32.35 471 LEU B N 1
ATOM 7497 C CA . LEU B 1 471 ? 80.905 28.916 -22.079 1.00 34.75 471 LEU B CA 1
ATOM 7498 C C . LEU B 1 471 ? 80.929 27.464 -22.567 1.00 39.27 471 LEU B C 1
ATOM 7499 O O . LEU B 1 471 ? 80.128 27.131 -23.462 1.00 39.21 471 LEU B O 1
ATOM 7504 N N . ASP B 1 472 ? 81.795 26.635 -21.995 1.00 42.20 472 ASP B N 1
ATOM 7505 C CA . ASP B 1 472 ? 81.877 25.191 -22.333 1.00 44.25 472 ASP B CA 1
ATOM 7506 C C . ASP B 1 472 ? 80.651 24.498 -21.723 1.00 41.13 472 ASP B C 1
ATOM 7507 O O . ASP B 1 472 ? 80.079 23.648 -22.406 1.00 36.51 472 ASP B O 1
ATOM 7512 N N . GLN B 1 473 ? 80.298 24.837 -20.475 1.00 43.09 473 GLN B N 1
ATOM 7513 C CA . GLN B 1 473 ? 79.117 24.280 -19.758 1.00 42.77 473 GLN B CA 1
ATOM 7514 C C . GLN B 1 473 ? 77.840 24.782 -20.443 1.00 44.45 473 GLN B C 1
ATOM 7515 O O . GLN B 1 473 ? 76.852 24.014 -20.465 1.00 47.26 473 GLN B O 1
ATOM 7521 N N . LEU B 1 474 ? 77.872 25.983 -21.027 1.00 36.99 474 LEU B N 1
ATOM 7522 C CA . LEU B 1 474 ? 76.764 26.507 -21.857 1.00 36.05 474 LEU B CA 1
ATOM 7523 C C . LEU B 1 474 ? 76.518 25.544 -23.026 1.00 37.37 474 LEU B C 1
ATOM 7524 O O . LEU B 1 474 ? 75.337 25.178 -23.268 1.00 30.92 474 LEU B O 1
ATOM 7529 N N . VAL B 1 475 ? 77.566 25.161 -23.763 1.00 35.93 475 VAL B N 1
ATOM 7530 C CA A VAL B 1 475 ? 77.419 24.321 -24.993 0.50 36.02 475 VAL B CA 1
ATOM 7531 C CA B VAL B 1 475 ? 77.393 24.329 -24.995 0.50 36.36 475 VAL B CA 1
ATOM 7532 C C . VAL B 1 475 ? 76.898 22.941 -24.570 1.00 34.14 475 VAL B C 1
ATOM 7533 O O . VAL B 1 475 ? 75.985 22.427 -25.248 1.00 37.13 475 VAL B O 1
ATOM 7540 N N . VAL B 1 476 ? 77.448 22.397 -23.488 1.00 35.01 476 VAL B N 1
ATOM 7541 C CA . VAL B 1 476 ? 77.008 21.110 -22.875 1.00 39.55 476 VAL B CA 1
ATOM 7542 C C . VAL B 1 476 ? 75.500 21.212 -22.619 1.00 40.24 476 VAL B C 1
ATOM 7543 O O . VAL B 1 476 ? 74.743 20.296 -23.034 1.00 35.10 476 VAL B O 1
ATOM 7547 N N . GLY B 1 477 ? 75.089 22.280 -21.925 1.00 35.67 477 GLY B N 1
ATOM 7548 C CA . GLY B 1 477 ? 73.692 22.484 -21.505 1.00 33.24 477 GLY B CA 1
ATOM 7549 C C . GLY B 1 477 ? 72.764 22.425 -22.688 1.00 32.05 477 GLY B C 1
ATOM 7550 O O . GLY B 1 477 ? 71.773 21.679 -22.624 1.00 33.10 477 GLY B O 1
ATOM 7551 N N . LEU B 1 478 ? 73.105 23.154 -23.749 1.00 28.49 478 LEU B N 1
ATOM 7552 C CA . LEU B 1 478 ? 72.203 23.382 -24.893 1.00 27.37 478 LEU B CA 1
ATOM 7553 C C . LEU B 1 478 ? 72.169 22.145 -25.791 1.00 29.10 478 LEU B C 1
ATOM 7554 O O . LEU B 1 478 ? 71.151 21.947 -26.480 1.00 29.42 478 LEU B O 1
ATOM 7559 N N . GLU B 1 479 ? 73.221 21.332 -25.754 1.00 31.81 479 GLU B N 1
ATOM 7560 C CA . GLU B 1 479 ? 73.213 20.006 -26.430 1.00 34.31 479 GLU B CA 1
ATOM 7561 C C . GLU B 1 479 ? 72.188 19.139 -25.691 1.00 31.05 479 GLU B C 1
ATOM 7562 O O . GLU B 1 479 ? 71.330 18.576 -26.351 1.00 34.78 479 GLU B O 1
ATOM 7568 N N . LYS B 1 480 ? 72.247 19.114 -24.363 1.00 33.90 480 LYS B N 1
ATOM 7569 C CA . LYS B 1 480 ? 71.286 18.349 -23.532 1.00 35.98 480 LYS B CA 1
ATOM 7570 C C . LYS B 1 480 ? 69.867 18.869 -23.791 1.00 35.20 480 LYS B C 1
ATOM 7571 O O . LYS B 1 480 ? 68.950 18.032 -23.803 1.00 32.66 480 LYS B O 1
ATOM 7577 N N . PHE B 1 481 ? 69.680 20.168 -24.075 1.00 33.72 481 PHE B N 1
ATOM 7578 C CA . PHE B 1 481 ? 68.340 20.764 -24.298 1.00 27.67 481 PHE B CA 1
ATOM 7579 C C . PHE B 1 481 ? 67.824 20.315 -25.664 1.00 30.80 481 PHE B C 1
ATOM 7580 O O . PHE B 1 481 ? 66.638 19.977 -25.802 1.00 28.13 481 PHE B O 1
ATOM 7588 N N . GLY B 1 482 ? 68.698 20.334 -26.663 1.00 28.44 482 GLY B N 1
ATOM 7589 C CA . GLY B 1 482 ? 68.389 19.804 -28.001 1.00 28.99 482 GLY B CA 1
ATOM 7590 C C . GLY B 1 482 ? 67.900 18.356 -27.908 1.00 27.20 482 GLY B C 1
ATOM 7591 O O . GLY B 1 482 ? 66.871 18.057 -28.539 1.00 27.73 482 GLY B O 1
ATOM 7592 N N . LYS B 1 483 ? 68.585 17.517 -27.138 1.00 31.87 483 LYS B N 1
ATOM 7593 C CA . LYS B 1 483 ? 68.213 16.082 -26.930 1.00 37.09 483 LYS B CA 1
ATOM 7594 C C . LYS B 1 483 ? 66.806 16.000 -26.330 1.00 36.92 483 LYS B C 1
ATOM 7595 O O . LYS B 1 483 ? 66.015 15.123 -26.740 1.00 33.76 483 LYS B O 1
ATOM 7601 N N . ALA B 1 484 ? 66.540 16.845 -25.327 1.00 30.91 484 ALA B N 1
ATOM 7602 C CA . ALA B 1 484 ? 65.268 16.852 -24.583 1.00 31.93 484 ALA B CA 1
ATOM 7603 C C . ALA B 1 484 ? 64.147 17.211 -25.557 1.00 30.64 484 ALA B C 1
ATOM 7604 O O . ALA B 1 484 ? 63.084 16.515 -25.540 1.00 30.32 484 ALA B O 1
ATOM 7606 N N . VAL B 1 485 ? 64.378 18.177 -26.452 1.00 26.91 485 VAL B N 1
ATOM 7607 C CA . VAL B 1 485 ? 63.351 18.581 -27.455 1.00 28.24 485 VAL B CA 1
ATOM 7608 C C . VAL B 1 485 ? 63.185 17.420 -28.452 1.00 31.18 485 VAL B C 1
ATOM 7609 O O . VAL B 1 485 ? 62.026 17.116 -28.794 1.00 26.76 485 VAL B O 1
ATOM 7613 N N . ARG B 1 486 ? 64.289 16.784 -28.858 1.00 30.46 486 ARG B N 1
ATOM 7614 C CA . ARG B 1 486 ? 64.249 15.635 -29.819 1.00 35.68 486 ARG B CA 1
ATOM 7615 C C . ARG B 1 486 ? 63.476 14.460 -29.176 1.00 33.50 486 ARG B C 1
ATOM 7616 O O . ARG B 1 486 ? 62.559 13.934 -29.835 1.00 35.02 486 ARG B O 1
ATOM 7624 N N . ALA B 1 487 ? 63.793 14.079 -27.941 1.00 29.79 487 ALA B N 1
ATOM 7625 C CA . ALA B 1 487 ? 63.034 13.048 -27.200 1.00 30.95 487 ALA B CA 1
ATOM 7626 C C . ALA B 1 487 ? 61.545 13.413 -27.128 1.00 32.91 487 ALA B C 1
ATOM 7627 O O . ALA B 1 487 ? 60.718 12.537 -27.427 1.00 30.77 487 ALA B O 1
ATOM 7629 N N . GLU B 1 488 ? 61.164 14.626 -26.732 1.00 26.97 488 GLU B N 1
ATOM 7630 C CA . GLU B 1 488 ? 59.724 14.926 -26.487 1.00 26.21 488 GLU B CA 1
ATOM 7631 C C . GLU B 1 488 ? 58.928 14.952 -27.784 1.00 27.67 488 GLU B C 1
ATOM 7632 O O . GLU B 1 488 ? 57.711 14.586 -27.747 1.00 25.38 488 GLU B O 1
ATOM 7638 N N . PHE B 1 489 ? 59.540 15.402 -28.890 1.00 28.13 489 PHE B N 1
ATOM 7639 C CA . PHE B 1 489 ? 58.820 15.663 -30.161 1.00 26.98 489 PHE B CA 1
ATOM 7640 C C . PHE B 1 489 ? 58.968 14.481 -31.131 1.00 30.26 489 PHE B C 1
ATOM 7641 O O . PHE B 1 489 ? 58.441 14.596 -32.263 1.00 31.08 489 PHE B O 1
ATOM 7649 N N . GLY B 1 490 ? 59.636 13.417 -30.684 1.00 34.81 490 GLY B N 1
ATOM 7650 C CA . GLY B 1 490 ? 59.914 12.169 -31.432 1.00 39.75 490 GLY B CA 1
ATOM 7651 C C . GLY B 1 490 ? 60.652 12.413 -32.740 1.00 43.97 490 GLY B C 1
ATOM 7652 O O . GLY B 1 490 ? 60.105 12.019 -33.795 1.00 37.70 490 GLY B O 1
ATOM 7653 N N . LEU B 1 491 ? 61.838 13.035 -32.687 1.00 42.63 491 LEU B N 1
ATOM 7654 C CA . LEU B 1 491 ? 62.613 13.447 -33.891 1.00 42.90 491 LEU B CA 1
ATOM 7655 C C . LEU B 1 491 ? 63.959 12.718 -33.931 1.00 38.69 491 LEU B C 1
ATOM 7656 O O . LEU B 1 491 ? 64.261 12.006 -32.972 1.00 42.93 491 LEU B O 1
#

Secondary structure (DSSP, 8-state):
-PPPP--GGGS-HHHHT----GGGGGGGGSS-TT-EE-S-----GGG-S-SEEEEEE--TT-TT-TTS-S-GGG-EEEEEESSGGGSPTT---HHHHTS---TT--HHHHHHHHHHHHHHH--SSSSEEEEEES-HHHHHHHHHHHH--TT-EEEEESB--HHHHHHHHHTT-EEEEEPEETTEE-HHHHHHHHHT--SSPPSEEEE--SS-TTT-----HHHHHHHHHHHHHHT-EEEEE-TTGGGB-PPP-S-GGGHHHHS--SHHHHHHHSPPPHHHH-TTS-EEEEEESTTTT-GGG--EEEEEEHHHHHHHHHHHHHTT-S--HHHHHHHHHHHHHHHHHHHHHHHHHHHHHHHHHHHHHHHHHHHHS-TTSEE----SBSSEEEEEEEGGGSTTTTTTTT-HHHHHHHHHHHHHHHTEE-EEGGGGB-----SSPPP---EEEEEEESSSS-HHHHHHHHHHHHHHHHHHHT-/-PPPPP--GGGS-HHHHH----GGGGGGGGSS-TT-EE-S--PPPGGG-S-SEEEEEE--TT-TT-TTS-S-GGG-EEEEEESSGGGS-TT---HHHHTS---TT--HHHHHHHHHHHHHHH---SSSEEEEEES-HHHHHHHHHHHH--TT-EEEEESB--HHHHHHHHHTT-EEEEE-EETTEE-HHHHHHHHHT--SSPPSEEEE--SS-TTT-----HHHHHHHHHHHHHHT-EEEEE-TTGGGB-PPP-S-GGGHHHHS--SHHHHHHHSPPPHHHH-TTS-EEEEEESTTTT-GGG--EEEEEEHHHHHHHHHHHHHTT-S--HHHHHHHHHHHHHHHHHHHHHHHHHHHHHHHHHHHHHHHHHHHHS-GGGEE----SBSSEEEEEEEGGGSTTTTTTTT-HHHHHHHHHHHHHHTTEE-EEGGGGB-----SSPPP---EEEEEEESSSS-HHHHHHHHHHHHHHHHHHHT-